Protein 6NY2 (pdb70)

Secondary structure (DSSP, 8-state):
--SHHHHHHHHTTTS-EEE-SS---EEE--PEE--SHHHHTTTTSSS--SS------SSHHHHHHHHHHHHHHHHHHHHHHHHHHHTT-HHHHHHHTS----S--S-B---TT------B--BB----SS---B---B-----------TT--PPPSS-SS--STTS-GGGTTTSSSS--S--IIIIISTT-B-TTHHHHHHHHHHHHHHHHHHHHHHHHHHHHHHHHHHHHTT--HHHHHHHH---------------SSHHHHHHHHHHHHHHHHHHHHTTTSS---TTTSPPPP--------TTTT-------HHHHHHHHHHHHHHTHHHHHHHHTTS-SHHHHHHHHHTT-S-SS-------PPP--SSSHHHHHHHHHHHH--TTHHHHHHHHHHHHHHHHHHHHHHHHTTTS---SHHHHHHHHHHHHHHHHGGGTTTS-STTHHHHHHHHHHHHHHHHHTTT------EEEEE---B--SSSSS-BT-EEE---B-SSS-B--EEEE--BSS---EE-------SS---------TTS-----EE----TTS-EEEEEE--HHHHHHHTS-SSS-TTTTSEEEEEEEEEE-EE--TTS-S-EE--B--EEEEE-EEE-------S--EE-B--SSS--B-----SSS---BSS-S-HHHHHHHHHHHHHHHHSSSS--TTSSSHHHHHHHHHHHHHHHHHHHHHHHTT--EEEE---SS----SSS--TTS--HHHHHHHHHHHHHTTS--TTTSEEEE--TTTTTS-TT-----------------SSS-----------SSS----SSHHHHHHSTTTSHHHHHS--THHHHHHHSSS-SSSS-EE-SSS--EE-SSHHHHHHHHHHHHHHT--SSTTTTTTSSSS-HHHHHHHHHHHHHHHT--

Foldseek 3Di:
DQDQVVLLCVQPPPFDWDWDDDFFFKDKDWFFFAAPVVLVVQVPDDDHDPDSFDHQPVLLVVVVVLVLVLLVVLLLLVLVVVVVVCQVDVVVVLQLQFAQDDPDDDAAFDQPPAQADLGTFAWHQPDPPPDGTQRQPDCSTRRWHDQPDPPHRHTHRGHLAGDQPRNVCVVPQLDPDHPPPDHSCPPRSPVWFASFLSVVQSSNVNSVQVRVLSNQQSVLLVVLVVLVVVLVVQPCVQVVCVVVVPDDDLPADADPRQPDVVSLVVRQVSLVSQQVVCCVPPCPPVPDDCVVRPGRDHSPRRDDSPDNPDDPPADDQVVLVVVLVVVLVVLLVVLLPVQVDDDPVVVVCVCVVVCAADDDQPPCPVPTDDDQLSNVLSVLLVVCVVVHGNCSSVVSVVVLVVVLVVLVVVQVVPVPPPDGPLFSLLVSLSNSVSSVVSSLVVCVPPPVPCSVVVVVVSVVSSCCSQPNVPDDDDAKGKGKQAAFEQDPPRKATRSAWWQWFFAAADQHTFTKIKHFRTNDGQKTWAADDDRHHGGQRWTFRCYPPATATTRMDGDDDSSGISITGTDDDPVVCCVPDDPPVQYHVGRQKDWGIKMKMFGFAADPVGGRRDTTIIMMTMMGGTMAGDDPAALQQALWQFDADLQQGGFTWGGGNLQHGDRQLHHQNVVVVVVVVVQVVCCPRSPDGRPPVPCVLVVSLVVSLQSSLSNLSVNLSPNSYAYEAEPQPPVHAPPDDVGDPSSPCSPVSVVVNQSVQSPNHHHCPHRHHYFHLPCFLPQFLQGADDCPDPVADQCAHQDDQGGDGDFWWAQDCPDHDTDRLRVVSCVLCPPPNVVSVVPDPSVVVCCQTVPFCNDVQWGADNNPRDIDRSSNSSSSSSSVRVSVQPDPDPLNVPPVVPPDPPRVSVRVVSNVSCVVVSD

Solvent-accessible surface area: 51138 Å² total; per-residue (Å²): 127,132,158,25,58,84,0,44,133,81,7,32,82,114,47,72,96,88,107,29,104,215,73,19,27,111,54,81,0,80,0,41,0,15,35,76,70,19,54,134,140,40,88,161,124,238,161,144,48,172,72,60,52,82,50,16,80,129,34,4,27,61,30,4,163,93,5,6,50,7,0,46,100,0,45,85,18,0,4,73,29,6,46,83,65,12,101,116,76,57,67,29,0,20,86,90,0,6,63,86,47,105,100,92,95,108,64,64,89,35,80,92,118,38,74,47,66,84,99,40,20,25,36,28,86,72,54,106,100,105,78,50,90,43,30,33,12,45,135,134,31,24,38,5,56,62,34,90,60,102,105,75,78,71,24,22,34,6,1,55,132,8,0,64,201,27,19,86,6,86,53,34,0,9,35,175,129,39,137,60,103,41,30,0,9,50,112,66,0,42,87,110,20,5,37,31,10,1,0,83,1,0,21,49,21,2,3,21,50,0,10,68,14,0,53,116,4,24,80,27,30,80,103,5,99,112,45,12,118,26,3,132,153,88,63,80,15,90,146,19,4,74,55,128,159,66,20,169,59,35,90,31,124,40,45,114,33,20,70,76,71,128,24,7,80,49,0,28,90,15,0,41,122,12,81,118,49,7,54,100,39,1,39,120,140,60,191,45,79,166,106,75,8,50,30,8,82,86,6,147,48,21,22,53,2,38,53,32,49,151,197,153,108,97,58,86,28,67,76,4,1,86,55,6,48,151,38,4,89,78,57,67,96,94,3,113,88,27,14,42,48,81,42,64,125,96,6,58,86,18,6,116,67,108,82,0,36,36,100,150,19,107,86,60,99,130,111,87,61,162,44,75,6,59,40,67,8,0,44,29,8,64,110,10,74,159,110,145,88,24,48,4,5,35,25,0,15,105,132,5,71,161,87,8,50,43,26,20,52,74,0,103,148,34,56,92,170,125,54,62,33,40,82,23,26,11,49,0,2,42,10,4,51,6,13,2,13,3,8,9,10,66,1,28,50,71,54,106,173,76,24,133,58,22,44,115,91,4,90,153,39,54,42,25,8,61,37,46,44,62,74,99,94,74,82,87,97,40,0,21,0,26,17,12,34,20,24,128,63,47,145,53,12,78,33,53,1,1,3,0,17,9,35,61,70,143,47,149,100,23,16,15,0,0,0,0,10,16,84,124,36,91,16,172,20,109,92,38,103,76,76,132,70,53,34,22,42,18,0,5,0,11,15,84,80,69,24,69,42,0,30,4,85,34,70,101,50,113,68,9,9,10,26,0,7,14,27,57,39,80,156,59,0,163,42,15,9,105,12,114,99,20,37,26,54,94,23,63,2,62,4,27,40,0,79,0,25,18,57,54,61,82,51,155,157,129,45,24,99,28,94,4,26,27,0,10,0,14,2,1,14,80,15,9,6,26,68,94,46,142,7,61,74,1,6,1,0,0,11,39,26,31,62,43,8,0,6,9,16,66,1,25,68,50,0,57,110,126,120,24,31,60,61,10,52,74,117,5,144,64,21,43,58,42,23,22,92,10,80,176,121,9,16,10,54,54,98,125,23,44,42,113,18,148,83,38,3,12,45,21,1,108,75,3,0,71,20,0,1,28,32,0,20,60,85,68,0,19,0,0,0,7,72,35,92,166,58,85,21,174,139,52,187,162,37,64,127,35,24,76,16,28,29,80,2,19,55,88,0,39,53,22,2,55,16,2,14,5,73,68,93,17,13,5,26,86,6,61,42,68,70,16,34,62,11,2,25,91,23,32,80,79,95,97,78,75,105,46,94,69,106,58,31,45,72,108,55,95,83,59,64,40,79,28,70,16,90,74,73,117,97,106,61,88,55,70,14,48,84,64,37,59,85,47,17,80,98,81,50,77,68,12,80,93,93,37,92,45,56,63,36,49,65,64,94,77,33,47,57,84,95,145,46,69,3,60,24,118,66,43,72,77,129,38,39,8,19,42,1,6,0,33,0,5,0,15,0,56,26,0,32,91,35,110,51,89,21,31,133,12,79,153,80,61,164,71,92,7,38,33,0,3,53,41,4,6,106,83,53,24,139,70,42,162,1

Sequence (915 aa):
EKRINKIRKKLSADNATKPVSRSGPMKTLLVRVMTDDLKKRLEKRRKKPEVMPQVISNNAANNLRMLLDDYTKMKEAILQVYWQEFKDDHVGLMCKFAQPASGKFGQRALDFYSIHVTKESTHPVKPLAQIAGNRYASGPVGKALSDACMGTIASFLSKYQDIIIEHQKVVKGNQKRLESLRELAGKENLEYPSVTLPPQPHTKEGVDAYNEVIARVRMWVNLNLWQKLKLSRDDAKPLLRLKGFPSFPVVERRENEVDWWNTINEVKKLIDAKRDMGRVFWSGVTAEKRNTILEGYNYLPNENDHKKRENPKKPAKRQFGDLLLYLEKKYWGKVFDEAWERIDKKIAGLTSHIEREEARNAEDAQSKAVLTDWLRAKASFVLERLKEMDEKEFYACEIQLQKWYGDLRGNPFAVEAENRVVDISGFSIGSDGHSIQYRNLLAWKYLENGKREFYLLMNYGKKGRIRFTDGTDIKKSGKWQGLLYGGGKAKVIDLTFDPDDEQLIILPLAFGTRQGREFIWNDLLSLETGLIKLANGRVIEKTIYNKKIGRDEPALFVALTFERREVVDPSNIKPVNLIGVARGENIPAVIALTDPEGCPLRIGEGYKEKQRAIQAAKEVEQRRAGGYSRKFASKSRNLADDMVRNSARDLFYHAVTHDAVLVFANLSRGFGRQGKRTFMTERQYTKMEDWLTAKLAYEGLTSKTYLSKTLAQYTSKTCSNCGRFSHRPVQEQFVCLDCGHEVHAAEQAALNIARSWLFLNSNSTEFKSYKSGKQPFVGAWQAFYKRRLKEVWK

B-factor: mean 95.05, std 43.45, range [49.17, 252.1]

Nearest PDB structures (foldseek):
  6ny3-assembly1_Y  TM=9.989E-01  e=0.000E+00  Deltaproteobacteria bacterium
  6ny1-assembly1_Y  TM=8.805E-01  e=0.000E+00  Deltaproteobacteria bacterium
  7wb1-assembly1_A  TM=9.207E-01  e=9.509E-86  Planctomycetota bacterium
  7waz-assembly1_A  TM=8.425E-01  e=9.205E-81  Planctomycetota bacterium
  7wb0-assembly1_A  TM=8.193E-01  e=8.741E-65  Planctomycetota bacterium

Radius of gyration: 34.68 Å; Cα contacts (8 Å, |Δi|>4): 1372; chains: 1; bounding box: 80×81×96 Å

Structure (mmCIF, N/CA/C/O backbone):
data_6NY2
#
_entry.id   6NY2
#
_cell.length_a   1
_cell.length_b   1
_cell.length_c   1
_cell.angle_alpha   90.00
_cell.angle_beta   90.00
_cell.angle_gamma   90.00
#
_symmetry.space_group_name_H-M   'P 1'
#
loop_
_entity.id
_entity.type
_entity.pdbx_description
1 polymer 'DNA target strand'
2 polymer 'DNA Non-target strand'
3 polymer CasX
4 polymer 'RNA (110-MER)'
#
loop_
_atom_site.group_PDB
_atom_site.id
_atom_site.type_symbol
_atom_site.label_atom_id
_atom_site.label_alt_id
_atom_site.label_comp_id
_atom_site.label_asym_id
_atom_site.label_entity_id
_atom_site.label_seq_id
_atom_site.pdbx_PDB_ins_code
_atom_site.Cartn_x
_atom_site.Cartn_y
_atom_site.Cartn_z
_atom_site.occupancy
_atom_site.B_iso_or_equiv
_atom_site.auth_seq_id
_atom_site.auth_comp_id
_atom_site.auth_asym_id
_atom_site.auth_atom_id
_atom_site.pdbx_PDB_model_num
ATOM 1424 N N . GLU C 3 2 ? 91.526 124.623 132.938 1.00 68.88 2 GLU Y N 1
ATOM 1425 C CA . GLU C 3 2 ? 91.453 123.309 133.562 1.00 68.88 2 GLU Y CA 1
ATOM 1426 C C . GLU C 3 2 ? 92.241 122.283 132.772 1.00 68.88 2 GLU Y C 1
ATOM 1427 O O . GLU C 3 2 ? 92.209 121.100 133.089 1.00 68.88 2 GLU Y O 1
ATOM 1433 N N . LYS C 3 3 ? 92.958 122.736 131.743 1.00 63.78 3 LYS Y N 1
ATOM 1434 C CA . LYS C 3 3 ? 93.528 121.827 130.757 1.00 63.78 3 LYS Y CA 1
ATOM 1435 C C . LYS C 3 3 ? 95.047 121.891 130.702 1.00 63.78 3 LYS Y C 1
ATOM 1436 O O . LYS C 3 3 ? 95.636 121.502 129.692 1.00 63.78 3 LYS Y O 1
ATOM 1442 N N . ARG C 3 4 ? 95.692 122.377 131.758 1.00 64.55 4 ARG Y N 1
ATOM 1443 C CA . ARG C 3 4 ? 97.146 122.372 131.849 1.00 64.55 4 ARG Y CA 1
ATOM 1444 C C . ARG C 3 4 ? 97.594 121.072 132.513 1.00 64.55 4 ARG Y C 1
ATOM 1445 O O . ARG C 3 4 ? 96.795 120.366 133.132 1.00 64.55 4 ARG Y O 1
ATOM 1453 N N . ILE C 3 5 ? 98.882 120.746 132.427 1.00 59.10 5 ILE Y N 1
ATOM 1454 C CA . ILE C 3 5 ? 99.339 119.450 132.919 1.00 59.10 5 ILE Y CA 1
ATOM 1455 C C . ILE C 3 5 ? 99.512 119.446 134.437 1.00 59.10 5 ILE Y C 1
ATOM 1456 O O . ILE C 3 5 ? 99.271 118.423 135.083 1.00 59.10 5 ILE Y O 1
ATOM 1461 N N . ASN C 3 6 ? 99.850 120.582 135.041 1.00 61.10 6 ASN Y N 1
ATOM 1462 C CA . ASN C 3 6 ? 100.111 120.600 136.477 1.00 61.10 6 ASN Y CA 1
ATOM 1463 C C . ASN C 3 6 ? 98.814 120.661 137.274 1.00 61.10 6 ASN Y C 1
ATOM 1464 O O . ASN C 3 6 ? 98.815 120.472 138.492 1.00 61.10 6 ASN Y O 1
ATOM 1469 N N . LYS C 3 7 ? 97.704 120.960 136.612 1.00 63.12 7 LYS Y N 1
ATOM 1470 C CA . LYS C 3 7 ? 96.417 120.870 137.284 1.00 63.12 7 LYS Y CA 1
ATOM 1471 C C . LYS C 3 7 ? 96.014 119.414 137.452 1.00 63.12 7 LYS Y C 1
ATOM 1472 O O . LYS C 3 7 ? 95.367 119.053 138.439 1.00 63.12 7 LYS Y O 1
ATOM 1478 N N . ILE C 3 8 ? 96.398 118.570 136.495 1.00 62.29 8 ILE Y N 1
ATOM 1479 C CA . ILE C 3 8 ? 96.031 117.160 136.559 1.00 62.29 8 ILE Y CA 1
ATOM 1480 C C . ILE C 3 8 ? 96.829 116.444 137.636 1.00 62.29 8 ILE Y C 1
ATOM 1481 O O . ILE C 3 8 ? 96.300 115.583 138.347 1.00 62.29 8 ILE Y O 1
ATOM 1486 N N . ARG C 3 9 ? 98.112 116.776 137.770 1.00 60.83 9 ARG Y N 1
ATOM 1487 C CA . ARG C 3 9 ? 98.912 116.172 138.823 1.00 60.83 9 ARG Y CA 1
ATOM 1488 C C . ARG C 3 9 ? 98.475 116.625 140.203 1.00 60.83 9 ARG Y C 1
ATOM 1489 O O . ARG C 3 9 ? 98.582 115.851 141.158 1.00 60.83 9 ARG Y O 1
ATOM 1497 N N . LYS C 3 10 ? 97.954 117.837 140.327 1.00 64.46 10 LYS Y N 1
ATOM 1498 C CA . LYS C 3 10 ? 97.362 118.272 141.578 1.00 64.46 10 LYS Y CA 1
ATOM 1499 C C . LYS C 3 10 ? 95.916 117.832 141.728 1.00 64.46 10 LYS Y C 1
ATOM 1500 O O . LYS C 3 10 ? 95.322 118.071 142.782 1.00 64.46 10 LYS Y O 1
ATOM 1506 N N . LYS C 3 11 ? 95.327 117.218 140.704 1.00 68.78 11 LYS Y N 1
ATOM 1507 C CA . LYS C 3 11 ? 94.078 116.499 140.922 1.00 68.78 11 LYS Y CA 1
ATOM 1508 C C . LYS C 3 11 ? 94.345 115.079 141.394 1.00 68.78 11 LYS Y C 1
ATOM 1509 O O . LYS C 3 11 ? 93.593 114.543 142.214 1.00 68.78 11 LYS Y O 1
ATOM 1515 N N . LEU C 3 12 ? 95.403 114.455 140.876 1.00 67.80 12 LEU Y N 1
ATOM 1516 C CA . LEU C 3 12 ? 95.772 113.120 141.336 1.00 67.80 12 LEU Y CA 1
ATOM 1517 C C . LEU C 3 12 ? 96.312 113.156 142.755 1.00 67.80 12 LEU Y C 1
ATOM 1518 O O . LEU C 3 12 ? 95.851 112.414 143.624 1.00 67.80 12 LEU Y O 1
ATOM 1523 N N . SER C 3 13 ? 97.284 114.016 143.017 1.00 71.37 13 SER Y N 1
ATOM 1524 C CA . SER C 3 13 ? 97.964 113.994 144.303 1.00 71.37 13 SER Y CA 1
ATOM 1525 C C . SER C 3 13 ? 97.183 114.678 145.415 1.00 71.37 13 SER Y C 1
ATOM 1526 O O . SER C 3 13 ? 97.744 114.888 146.494 1.00 71.37 13 SER Y O 1
ATOM 1529 N N . ALA C 3 14 ? 95.914 115.025 145.200 1.00 73.62 14 ALA Y N 1
ATOM 1530 C CA . ALA C 3 14 ? 95.124 115.686 146.229 1.00 73.62 14 ALA Y CA 1
ATOM 1531 C C . ALA C 3 14 ? 93.723 115.098 146.338 1.00 73.62 14 ALA Y C 1
ATOM 1532 O O . ALA C 3 14 ? 92.793 115.790 146.753 1.00 73.62 14 ALA Y O 1
ATOM 1534 N N . ASP C 3 15 ? 93.545 113.829 145.969 1.00 78.22 15 ASP Y N 1
ATOM 1535 C CA . ASP C 3 15 ? 92.303 113.133 146.284 1.00 78.22 15 ASP Y CA 1
ATOM 1536 C C . ASP C 3 15 ? 92.480 111.739 146.879 1.00 78.22 15 ASP Y C 1
ATOM 1537 O O . ASP C 3 15 ? 91.483 111.141 147.295 1.00 78.22 15 ASP Y O 1
ATOM 1542 N N . ASN C 3 16 ? 93.697 111.203 146.926 1.00 76.95 16 ASN Y N 1
ATOM 1543 C CA . ASN C 3 16 ? 93.967 109.938 147.591 1.00 76.95 16 ASN Y CA 1
ATOM 1544 C C . ASN C 3 16 ? 95.321 110.036 148.283 1.00 76.95 16 ASN Y C 1
ATOM 1545 O O . ASN C 3 16 ? 96.017 111.049 148.186 1.00 76.95 16 ASN Y O 1
ATOM 1550 N N . ALA C 3 17 ? 95.697 108.973 148.985 1.00 77.02 17 ALA Y N 1
ATOM 1551 C CA . ALA C 3 17 ? 96.856 109.011 149.862 1.00 77.02 17 ALA Y CA 1
ATOM 1552 C C . ALA C 3 17 ? 98.151 108.851 149.071 1.00 77.02 17 ALA Y C 1
ATOM 1553 O O . ALA C 3 17 ? 98.157 108.643 147.855 1.00 77.02 17 ALA Y O 1
ATOM 1555 N N . THR C 3 18 ? 99.269 108.942 149.787 1.00 74.65 18 THR Y N 1
ATOM 1556 C CA . THR C 3 18 ? 100.598 108.813 149.214 1.00 74.65 18 THR Y CA 1
ATOM 1557 C C . THR C 3 18 ? 101.386 107.759 149.977 1.00 74.65 18 THR Y C 1
ATOM 1558 O O . THR C 3 18 ? 101.044 107.383 151.100 1.00 74.65 18 THR Y O 1
ATOM 1562 N N . LYS C 3 19 ? 102.456 107.278 149.351 1.00 72.55 19 LYS Y N 1
ATOM 1563 C CA . LYS C 3 19 ? 103.287 106.249 149.954 1.00 72.55 19 LYS Y CA 1
ATOM 1564 C C . LYS C 3 19 ? 104.707 106.418 149.445 1.00 72.55 19 LYS Y C 1
ATOM 1565 O O . LYS C 3 19 ? 104.903 106.894 148.322 1.00 72.55 19 LYS Y O 1
ATOM 1571 N N . PRO C 3 20 ? 105.712 106.081 150.248 1.00 73.52 20 PRO Y N 1
ATOM 1572 C CA . PRO C 3 20 ? 107.094 106.146 149.766 1.00 73.52 20 PRO Y CA 1
ATOM 1573 C C . PRO C 3 20 ? 107.384 105.052 148.754 1.00 73.52 20 PRO Y C 1
ATOM 1574 O O . PRO C 3 20 ? 106.662 104.063 148.634 1.00 73.52 20 PRO Y O 1
ATOM 1578 N N . VAL C 3 21 ? 108.475 105.241 148.020 1.00 78.45 21 VAL Y N 1
ATOM 1579 C CA . VAL C 3 21 ? 108.905 104.266 147.027 1.00 78.45 21 VAL Y CA 1
ATOM 1580 C C . VAL C 3 21 ? 109.573 103.093 147.730 1.00 78.45 21 VAL Y C 1
ATOM 1581 O O . VAL C 3 21 ? 109.884 103.167 148.923 1.00 78.45 21 VAL Y O 1
ATOM 1585 N N . SER C 3 22 ? 109.799 102.002 146.999 1.00 95.60 22 SER Y N 1
ATOM 1586 C CA . SER C 3 22 ? 110.364 100.800 147.605 1.00 95.60 22 SER Y CA 1
ATOM 1587 C C . SER C 3 22 ? 111.887 100.773 147.529 1.00 95.60 22 SER Y C 1
ATOM 1588 O O . SER C 3 22 ? 112.567 100.789 148.560 1.00 95.60 22 SER Y O 1
ATOM 1591 N N . ARG C 3 23 ? 112.437 100.731 146.319 1.00 104.15 23 ARG Y N 1
ATOM 1592 C CA . ARG C 3 23 ? 113.882 100.677 146.148 1.00 104.15 23 ARG Y CA 1
ATOM 1593 C C . ARG C 3 23 ? 114.419 101.854 145.358 1.00 104.15 23 ARG Y C 1
ATOM 1594 O O . ARG C 3 23 ? 115.320 102.555 145.831 1.00 104.15 23 ARG Y O 1
ATOM 1602 N N . SER C 3 24 ? 113.890 102.092 144.169 1.00 82.57 24 SER Y N 1
ATOM 1603 C CA . SER C 3 24 ? 114.270 103.226 143.347 1.00 82.57 24 SER Y CA 1
ATOM 1604 C C . SER C 3 24 ? 113.037 104.091 143.133 1.00 82.57 24 SER Y C 1
ATOM 1605 O O . SER C 3 24 ? 111.984 103.856 143.722 1.00 82.57 24 SER Y O 1
ATOM 1608 N N . GLY C 3 25 ? 113.170 105.100 142.286 1.00 70.16 25 GLY Y N 1
ATOM 1609 C CA . GLY C 3 25 ? 112.072 105.992 142.023 1.00 70.16 25 GLY Y CA 1
ATOM 1610 C C . GLY C 3 25 ? 112.058 106.495 140.599 1.00 70.16 25 GLY Y C 1
ATOM 1611 O O . GLY C 3 25 ? 112.915 106.152 139.782 1.00 70.16 25 GLY Y O 1
ATOM 1612 N N . PRO C 3 26 ? 111.065 107.312 140.270 1.00 61.11 26 PRO Y N 1
ATOM 1613 C CA . PRO C 3 26 ? 111.029 107.932 138.946 1.00 61.11 26 PRO Y CA 1
ATOM 1614 C C . PRO C 3 26 ? 112.012 109.086 138.845 1.00 61.11 26 PRO Y C 1
ATOM 1615 O O . PRO C 3 26 ? 112.155 109.890 139.767 1.00 61.11 26 PRO Y O 1
ATOM 1619 N N . MET C 3 27 ? 112.683 109.167 137.701 1.00 57.76 27 MET Y N 1
ATOM 1620 C CA . MET C 3 27 ? 113.728 110.153 137.467 1.00 57.76 27 MET Y CA 1
ATOM 1621 C C . MET C 3 27 ? 113.235 111.243 136.527 1.00 57.76 27 MET Y C 1
ATOM 1622 O O . MET C 3 27 ? 112.606 110.954 135.507 1.00 57.76 27 MET Y O 1
ATOM 1627 N N . LYS C 3 28 ? 113.521 112.487 136.876 1.00 55.92 28 LYS Y N 1
ATOM 1628 C CA . LYS C 3 28 ? 113.391 113.634 135.987 1.00 55.92 28 LYS Y CA 1
ATOM 1629 C C . LYS C 3 28 ? 114.750 114.309 135.878 1.00 55.92 28 LYS Y C 1
ATOM 1630 O O . LYS C 3 28 ? 115.665 114.000 136.630 1.00 55.92 28 LYS Y O 1
ATOM 1636 N N . THR C 3 29 ? 114.913 115.218 134.917 1.00 52.12 29 THR Y N 1
ATOM 1637 C CA . THR C 3 29 ? 116.157 115.978 134.841 1.00 52.12 29 THR Y CA 1
ATOM 1638 C C . THR C 3 29 ? 115.842 117.443 134.606 1.00 52.12 29 THR Y C 1
ATOM 1639 O O . THR C 3 29 ? 114.917 117.778 133.866 1.00 52.12 29 THR Y O 1
ATOM 1643 N N . LEU C 3 30 ? 116.639 118.315 135.214 1.00 51.57 30 LEU Y N 1
ATOM 1644 C CA . LEU C 3 30 ? 116.717 119.684 134.744 1.00 51.57 30 LEU Y CA 1
ATOM 1645 C C . LEU C 3 30 ? 117.548 119.741 133.473 1.00 51.57 30 LEU Y C 1
ATOM 1646 O O . LEU C 3 30 ? 118.239 118.792 133.108 1.00 51.57 30 LEU Y O 1
ATOM 1651 N N . LEU C 3 31 ? 117.441 120.858 132.775 1.00 50.51 31 LEU Y N 1
ATOM 1652 C CA . LEU C 3 31 ? 118.442 121.269 131.795 1.00 50.51 31 LEU Y CA 1
ATOM 1653 C C . LEU C 3 31 ? 118.544 122.781 131.925 1.00 50.51 31 LEU Y C 1
ATOM 1654 O O . LEU C 3 31 ? 117.905 123.528 131.182 1.00 50.51 31 LEU Y O 1
ATOM 1659 N N . VAL C 3 32 ? 119.340 123.218 132.866 1.00 52.16 32 VAL Y N 1
ATOM 1660 C CA . VAL C 3 32 ? 119.542 124.631 133.060 1.00 52.16 32 VAL Y CA 1
ATOM 1661 C C . VAL C 3 32 ? 120.776 125.048 132.282 1.00 52.16 32 VAL Y C 1
ATOM 1662 O O . VAL C 3 32 ? 121.684 124.252 132.024 1.00 52.16 32 VAL Y O 1
ATOM 1666 N N . ARG C 3 33 ? 120.787 126.305 131.873 1.00 56.93 33 ARG Y N 1
ATOM 1667 C CA . ARG C 3 33 ? 121.909 126.875 131.157 1.00 56.93 33 ARG Y CA 1
ATOM 1668 C C . ARG C 3 33 ? 122.699 127.758 132.106 1.00 56.93 33 ARG Y C 1
ATOM 1669 O O . ARG C 3 33 ? 122.152 128.320 133.057 1.00 56.93 33 ARG Y O 1
ATOM 1677 N N . VAL C 3 34 ? 123.987 127.860 131.855 1.00 55.48 34 VAL Y N 1
ATOM 1678 C CA . VAL C 3 34 ? 124.875 128.632 132.706 1.00 55.48 34 VAL Y CA 1
ATOM 1679 C C . VAL C 3 34 ? 124.909 130.066 132.200 1.00 55.48 34 VAL Y C 1
ATOM 1680 O O . VAL C 3 34 ? 125.053 130.304 130.997 1.00 55.48 34 VAL Y O 1
ATOM 1684 N N . MET C 3 35 ? 124.770 131.025 133.114 1.00 62.48 35 MET Y N 1
ATOM 1685 C CA . MET C 3 35 ? 124.675 132.432 132.746 1.00 62.48 35 MET Y CA 1
ATOM 1686 C C . MET C 3 35 ? 126.020 132.964 132.300 1.00 62.48 35 MET Y C 1
ATOM 1687 O O . MET C 3 35 ? 126.756 133.507 133.127 1.00 62.48 35 MET Y O 1
ATOM 1692 N N . THR C 3 36 ? 126.373 132.829 131.024 1.00 66.34 36 THR Y N 1
ATOM 1693 C CA . THR C 3 36 ? 127.740 133.207 130.710 1.00 66.34 36 THR Y CA 1
ATOM 1694 C C . THR C 3 36 ? 127.908 134.704 130.490 1.00 66.34 36 THR Y C 1
ATOM 1695 O O . THR C 3 36 ? 128.282 135.425 131.417 1.00 66.34 36 THR Y O 1
ATOM 1699 N N . ASP C 3 37 ? 127.585 135.199 129.301 1.00 73.64 37 ASP Y N 1
ATOM 1700 C CA . ASP C 3 37 ? 127.628 136.639 129.082 1.00 73.64 37 ASP Y CA 1
ATOM 1701 C C . ASP C 3 37 ? 126.459 137.089 128.230 1.00 73.64 37 ASP Y C 1
ATOM 1702 O O . ASP C 3 37 ? 125.848 138.132 128.481 1.00 73.64 37 ASP Y O 1
ATOM 1707 N N . ASP C 3 38 ? 126.146 136.285 127.215 1.00 72.83 38 ASP Y N 1
ATOM 1708 C CA . ASP C 3 38 ? 125.065 136.606 126.302 1.00 72.83 38 ASP Y CA 1
ATOM 1709 C C . ASP C 3 38 ? 123.706 136.453 126.954 1.00 72.83 38 ASP Y C 1
ATOM 1710 O O . ASP C 3 38 ? 122.744 137.083 126.507 1.00 72.83 38 ASP Y O 1
ATOM 1715 N N . LEU C 3 39 ? 123.611 135.658 128.015 1.00 67.57 39 LEU Y N 1
ATOM 1716 C CA . LEU C 3 39 ? 122.393 135.632 128.803 1.00 67.57 39 LEU Y CA 1
ATOM 1717 C C . LEU C 3 39 ? 122.204 136.911 129.600 1.00 67.57 39 LEU Y C 1
ATOM 1718 O O . LEU C 3 39 ? 121.077 137.213 130.001 1.00 67.57 39 LEU Y O 1
ATOM 1723 N N . LYS C 3 40 ? 123.275 137.658 129.851 1.00 70.45 40 LYS Y N 1
ATOM 1724 C CA . LYS C 3 40 ? 123.135 138.965 130.469 1.00 70.45 40 LYS Y CA 1
ATOM 1725 C C . LYS C 3 40 ? 122.988 140.074 129.441 1.00 70.45 40 LYS Y C 1
ATOM 1726 O O . LYS C 3 40 ? 122.383 141.108 129.742 1.00 70.45 40 LYS Y O 1
ATOM 1732 N N . LYS C 3 41 ? 123.533 139.885 128.236 1.00 74.31 41 LYS Y N 1
ATOM 1733 C CA . LYS C 3 41 ? 123.222 140.792 127.138 1.00 74.31 41 LYS Y CA 1
ATOM 1734 C C . LYS C 3 41 ? 121.758 140.695 126.750 1.00 74.31 41 LYS Y C 1
ATOM 1735 O O . LYS C 3 41 ? 121.154 141.694 126.350 1.00 74.31 41 LYS Y O 1
ATOM 1741 N N . ARG C 3 42 ? 121.173 139.505 126.873 1.00 69.99 42 ARG Y N 1
ATOM 1742 C CA . ARG C 3 42 ? 119.742 139.335 126.681 1.00 69.99 42 ARG Y CA 1
ATOM 1743 C C . ARG C 3 42 ? 118.928 140.033 127.763 1.00 69.99 42 ARG Y C 1
ATOM 1744 O O . ARG C 3 42 ? 117.759 140.351 127.534 1.00 69.99 42 ARG Y O 1
ATOM 1752 N N . LEU C 3 43 ? 119.517 140.286 128.927 1.00 75.32 43 LEU Y N 1
ATOM 1753 C CA . LEU C 3 43 ? 118.798 140.948 130.004 1.00 75.32 43 LEU Y CA 1
ATOM 1754 C C . LEU C 3 43 ? 118.896 142.461 129.937 1.00 75.32 43 LEU Y C 1
ATOM 1755 O O . LEU C 3 43 ? 117.937 143.149 130.300 1.00 75.32 43 LEU Y O 1
ATOM 1760 N N . GLU C 3 44 ? 120.022 143.003 129.488 1.00 78.24 44 GLU Y N 1
ATOM 1761 C CA . GLU C 3 44 ? 120.153 144.451 129.340 1.00 78.24 44 GLU Y CA 1
ATOM 1762 C C . GLU C 3 44 ? 119.767 144.895 127.936 1.00 78.24 44 GLU Y C 1
ATOM 1763 O O . GLU C 3 44 ? 120.465 145.662 127.277 1.00 78.24 44 GLU Y O 1
ATOM 1769 N N . LYS C 3 45 ? 118.627 144.393 127.478 1.00 75.19 45 LYS Y N 1
ATOM 1770 C CA . LYS C 3 45 ? 118.102 144.709 126.160 1.00 75.19 45 LYS Y CA 1
ATOM 1771 C C . LYS C 3 45 ? 116.590 144.844 126.193 1.00 75.19 45 LYS Y C 1
ATOM 1772 O O . LYS C 3 45 ? 115.974 145.003 125.135 1.00 75.19 45 LYS Y O 1
ATOM 1778 N N . ARG C 3 46 ? 115.982 144.774 127.363 1.00 82.16 46 ARG Y N 1
ATOM 1779 C CA . ARG C 3 46 ? 114.552 144.603 127.489 1.00 82.16 46 ARG Y CA 1
ATOM 1780 C C . ARG C 3 46 ? 113.864 145.946 127.703 1.00 82.16 46 ARG Y C 1
ATOM 1781 O O . ARG C 3 46 ? 114.493 147.005 127.693 1.00 82.16 46 ARG Y O 1
ATOM 1789 N N . ARG C 3 47 ? 112.549 145.906 127.894 1.00 92.36 47 ARG Y N 1
ATOM 1790 C CA . ARG C 3 47 ? 111.787 147.115 128.174 1.00 92.36 47 ARG Y CA 1
ATOM 1791 C C . ARG C 3 47 ? 111.800 147.409 129.668 1.00 92.36 47 ARG Y C 1
ATOM 1792 O O . ARG C 3 47 ? 112.289 148.457 130.097 1.00 92.36 47 ARG Y O 1
ATOM 1800 N N . LYS C 3 48 ? 111.282 146.488 130.468 1.00 92.85 48 LYS Y N 1
ATOM 1801 C CA . LYS C 3 48 ? 111.516 146.538 131.899 1.00 92.85 48 LYS Y CA 1
ATOM 1802 C C . LYS C 3 48 ? 112.831 145.837 132.196 1.00 92.85 48 LYS Y C 1
ATOM 1803 O O . LYS C 3 48 ? 113.231 144.911 131.487 1.00 92.85 48 LYS Y O 1
ATOM 1809 N N . LYS C 3 49 ? 113.523 146.306 133.224 1.00 98.24 49 LYS Y N 1
ATOM 1810 C CA . LYS C 3 49 ? 114.855 145.800 133.485 1.00 98.24 49 LYS Y CA 1
ATOM 1811 C C . LYS C 3 49 ? 114.938 145.235 134.898 1.00 98.24 49 LYS Y C 1
ATOM 1812 O O . LYS C 3 49 ? 114.193 145.669 135.782 1.00 98.24 49 LYS Y O 1
ATOM 1818 N N . PRO C 3 50 ? 115.799 144.244 135.132 1.00 92.99 50 PRO Y N 1
ATOM 1819 C CA . PRO C 3 50 ? 115.875 143.634 136.463 1.00 92.99 50 PRO Y CA 1
ATOM 1820 C C . PRO C 3 50 ? 116.472 144.570 137.497 1.00 92.99 50 PRO Y C 1
ATOM 1821 O O . PRO C 3 50 ? 117.242 145.480 137.181 1.00 92.99 50 PRO Y O 1
ATOM 1825 N N . GLU C 3 51 ? 116.098 144.332 138.753 1.00 96.55 51 GLU Y N 1
ATOM 1826 C CA . GLU C 3 51 ? 116.689 145.084 139.851 1.00 96.55 51 GLU Y CA 1
ATOM 1827 C C . GLU C 3 51 ? 118.142 144.687 140.063 1.00 96.55 51 GLU Y C 1
ATOM 1828 O O . GLU C 3 51 ? 119.033 145.543 140.094 1.00 96.55 51 GLU Y O 1
ATOM 1834 N N . VAL C 3 52 ? 118.401 143.393 140.202 1.00 88.98 52 VAL Y N 1
ATOM 1835 C CA . VAL C 3 52 ? 119.744 142.879 140.429 1.00 88.98 52 VAL Y CA 1
ATOM 1836 C C . VAL C 3 52 ? 120.159 142.117 139.181 1.00 88.98 52 VAL Y C 1
ATOM 1837 O O . VAL C 3 52 ? 119.612 141.048 138.884 1.00 88.98 52 VAL Y O 1
ATOM 1841 N N . MET C 3 53 ? 121.115 142.664 138.449 1.00 84.17 53 MET Y N 1
ATOM 1842 C CA . MET C 3 53 ? 121.660 141.977 137.288 1.00 84.17 53 MET Y CA 1
ATOM 1843 C C . MET C 3 53 ? 122.509 140.818 137.783 1.00 84.17 53 MET Y C 1
ATOM 1844 O O . MET C 3 53 ? 123.580 141.057 138.353 1.00 84.17 53 MET Y O 1
ATOM 1849 N N . PRO C 3 54 ? 122.079 139.560 137.582 1.00 75.92 54 PRO Y N 1
ATOM 1850 C CA . PRO C 3 54 ? 122.446 138.473 138.507 1.00 75.92 54 PRO Y CA 1
ATOM 1851 C C . PRO C 3 54 ? 123.916 138.109 138.633 1.00 75.92 54 PRO Y C 1
ATOM 1852 O O . PRO C 3 54 ? 124.530 138.507 139.626 1.00 75.92 54 PRO Y O 1
ATOM 1856 N N . GLN C 3 55 ? 124.518 137.505 137.612 1.00 70.03 55 GLN Y N 1
ATOM 1857 C CA . GLN C 3 55 ? 125.870 136.957 137.706 1.00 70.03 55 GLN Y CA 1
ATOM 1858 C C . GLN C 3 55 ? 126.351 136.606 136.308 1.00 70.03 55 GLN Y C 1
ATOM 1859 O O . GLN C 3 55 ? 125.595 136.658 135.335 1.00 70.03 55 GLN Y O 1
ATOM 1865 N N . VAL C 3 56 ? 127.613 136.185 136.239 1.00 67.84 56 VAL Y N 1
ATOM 1866 C CA . VAL C 3 56 ? 128.357 135.935 135.009 1.00 67.84 56 VAL Y CA 1
ATOM 1867 C C . VAL C 3 56 ? 129.407 134.889 135.357 1.00 67.84 56 VAL Y C 1
ATOM 1868 O O . VAL C 3 56 ? 129.907 134.856 136.483 1.00 67.84 56 VAL Y O 1
ATOM 1872 N N . ILE C 3 57 ? 129.678 133.976 134.418 1.00 66.37 57 ILE Y N 1
ATOM 1873 C CA . ILE C 3 57 ? 130.835 133.093 134.538 1.00 66.37 57 ILE Y CA 1
ATOM 1874 C C . ILE C 3 57 ? 132.105 133.928 134.613 1.00 66.37 57 ILE Y C 1
ATOM 1875 O O . ILE C 3 57 ? 132.412 134.713 133.709 1.00 66.37 57 ILE Y O 1
ATOM 1880 N N . SER C 3 58 ? 132.878 133.721 135.675 1.00 70.33 58 SER Y N 1
ATOM 1881 C CA . SER C 3 58 ? 133.852 134.702 136.129 1.00 70.33 58 SER Y CA 1
ATOM 1882 C C . SER C 3 58 ? 135.210 134.578 135.453 1.00 70.33 58 SER Y C 1
ATOM 1883 O O . SER C 3 58 ? 136.229 134.909 136.067 1.00 70.33 58 SER Y O 1
ATOM 1886 N N . ASN C 3 59 ? 135.242 134.012 134.239 1.00 72.92 59 ASN Y N 1
ATOM 1887 C CA . ASN C 3 59 ? 136.368 134.023 133.298 1.00 72.92 59 ASN Y CA 1
ATOM 1888 C C . ASN C 3 59 ? 137.565 133.193 133.759 1.00 72.92 59 ASN Y C 1
ATOM 1889 O O . ASN C 3 59 ? 138.535 133.023 133.015 1.00 72.92 59 ASN Y O 1
ATOM 1894 N N . ASN C 3 60 ? 137.498 132.651 134.968 1.00 71.84 60 ASN Y N 1
ATOM 1895 C CA . ASN C 3 60 ? 138.431 131.654 135.455 1.00 71.84 60 ASN Y CA 1
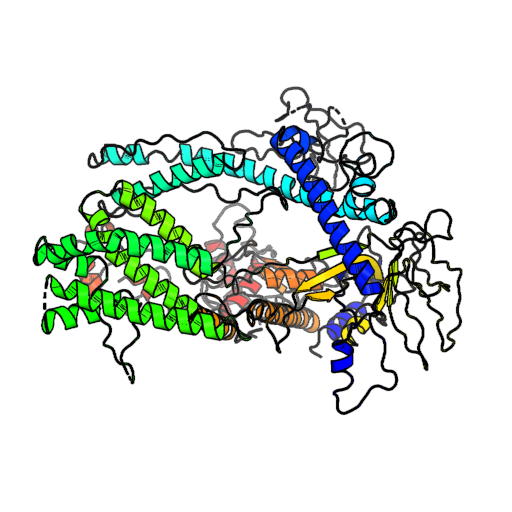ATOM 1896 C C . ASN C 3 60 ? 137.776 130.297 135.607 1.00 71.84 60 ASN Y C 1
ATOM 1897 O O . ASN C 3 60 ? 138.417 129.275 135.346 1.00 71.84 60 ASN Y O 1
ATOM 1902 N N . ALA C 3 61 ? 136.500 130.286 135.995 1.00 68.93 61 ALA Y N 1
ATOM 1903 C CA . ALA C 3 61 ? 135.716 129.061 135.991 1.00 68.93 61 ALA Y CA 1
ATOM 1904 C C . ALA C 3 61 ? 135.587 128.495 134.585 1.00 68.93 61 ALA Y C 1
ATOM 1905 O O . ALA C 3 61 ? 135.573 127.274 134.402 1.00 68.93 61 ALA Y O 1
ATOM 1907 N N . ALA C 3 62 ? 135.517 129.364 133.575 1.00 70.16 62 ALA Y N 1
ATOM 1908 C CA . ALA C 3 62 ? 135.469 128.884 132.200 1.00 70.16 62 ALA Y CA 1
ATOM 1909 C C . ALA C 3 62 ? 136.786 128.256 131.775 1.00 70.16 62 ALA Y C 1
ATOM 1910 O O . ALA C 3 62 ? 136.787 127.271 131.027 1.00 70.16 62 ALA Y O 1
ATOM 1912 N N . ASN C 3 63 ? 137.909 128.776 132.271 1.00 71.32 63 ASN Y N 1
ATOM 1913 C CA . ASN C 3 63 ? 139.204 128.223 131.891 1.00 71.32 63 ASN Y CA 1
ATOM 1914 C C . ASN C 3 63 ? 139.433 126.857 132.524 1.00 71.32 63 ASN Y C 1
ATOM 1915 O O . ASN C 3 63 ? 139.904 125.924 131.858 1.00 71.32 63 ASN Y O 1
ATOM 1920 N N . ASN C 3 64 ? 139.082 126.707 133.802 1.00 68.41 64 ASN Y N 1
ATOM 1921 C CA . ASN C 3 64 ? 139.200 125.394 134.412 1.00 68.41 64 ASN Y CA 1
ATOM 1922 C C . ASN C 3 64 ? 138.138 124.433 133.904 1.00 68.41 64 ASN Y C 1
ATOM 1923 O O . ASN C 3 64 ? 138.374 123.226 133.917 1.00 68.41 64 ASN Y O 1
ATOM 1928 N N . LEU C 3 65 ? 136.992 124.929 133.427 1.00 61.50 65 LEU Y N 1
ATOM 1929 C CA . LEU C 3 65 ? 136.052 124.042 132.749 1.00 61.50 65 LEU Y CA 1
ATOM 1930 C C . LEU C 3 65 ? 136.611 123.542 131.430 1.00 61.50 65 LEU Y C 1
ATOM 1931 O O . LEU C 3 65 ? 136.389 122.384 131.069 1.00 61.50 65 LEU Y O 1
ATOM 1936 N N . ARG C 3 66 ? 137.320 124.401 130.694 1.00 67.12 66 ARG Y N 1
ATOM 1937 C CA . ARG C 3 66 ? 137.998 123.959 129.479 1.00 67.12 66 ARG Y CA 1
ATOM 1938 C C . ARG C 3 66 ? 139.026 122.886 129.793 1.00 67.12 66 ARG Y C 1
ATOM 1939 O O . ARG C 3 66 ? 139.082 121.849 129.119 1.00 67.12 66 ARG Y O 1
ATOM 1947 N N . MET C 3 67 ? 139.821 123.114 130.846 1.00 67.06 67 MET Y N 1
ATOM 1948 C CA . MET C 3 67 ? 140.813 122.131 131.279 1.00 67.06 67 MET Y CA 1
ATOM 1949 C C . MET C 3 67 ? 140.159 120.818 131.691 1.00 67.06 67 MET Y C 1
ATOM 1950 O O . ME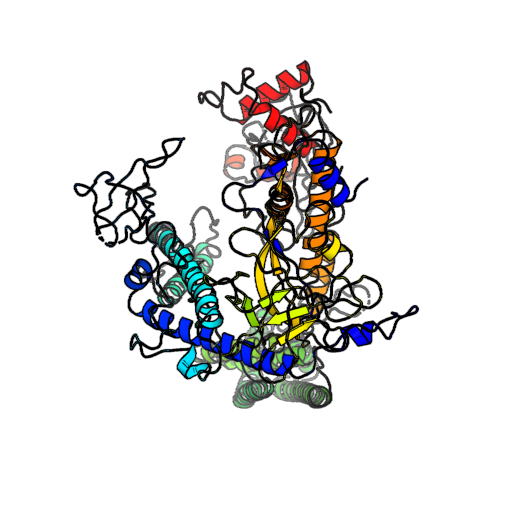T C 3 67 ? 140.612 119.739 131.291 1.00 67.06 67 MET Y O 1
ATOM 1955 N N . LEU C 3 68 ? 139.054 120.902 132.432 1.00 61.71 68 LEU Y N 1
ATOM 1956 C CA . LEU C 3 68 ? 138.391 119.719 132.964 1.00 61.71 68 LEU Y CA 1
ATOM 1957 C C . LEU C 3 68 ? 137.748 118.896 131.860 1.00 61.71 68 LEU Y C 1
ATOM 1958 O O . LEU C 3 68 ? 137.928 117.676 131.809 1.00 61.71 68 LEU Y O 1
ATOM 1963 N N . LEU C 3 69 ? 137.018 119.547 130.950 1.00 59.90 69 LEU Y N 1
ATOM 1964 C CA . LEU C 3 69 ? 136.354 118.817 129.877 1.00 59.90 69 LEU Y CA 1
ATOM 1965 C C . LEU C 3 69 ? 137.357 118.243 128.888 1.00 59.90 69 LEU Y C 1
ATOM 1966 O O . LEU C 3 69 ? 137.175 117.119 128.401 1.00 59.90 69 LEU Y O 1
ATOM 1971 N N . ASP C 3 70 ? 138.449 118.966 128.619 1.00 65.14 70 ASP Y N 1
ATOM 1972 C CA . ASP C 3 70 ? 139.436 118.457 127.677 1.00 65.14 70 ASP Y CA 1
ATOM 1973 C C . ASP C 3 70 ? 140.195 117.272 128.267 1.00 65.14 70 ASP Y C 1
ATOM 1974 O O . ASP C 3 70 ? 140.392 116.252 127.585 1.00 65.14 70 ASP Y O 1
ATOM 1979 N N . ASP C 3 71 ? 140.594 117.372 129.543 1.00 66.32 71 ASP Y N 1
ATOM 1980 C CA . ASP C 3 71 ? 141.236 116.247 130.213 1.00 66.32 71 ASP Y CA 1
ATOM 1981 C C . ASP C 3 71 ? 140.297 115.059 130.330 1.00 66.32 71 ASP Y C 1
ATOM 1982 O O . ASP C 3 71 ? 140.732 113.914 130.179 1.00 66.32 71 ASP Y O 1
ATOM 1987 N N . TYR C 3 72 ? 139.006 115.313 130.537 1.00 62.24 72 TYR Y N 1
ATOM 1988 C CA . TYR C 3 72 ? 138.038 114.237 130.691 1.00 62.24 72 TYR Y CA 1
ATOM 1989 C C . TYR C 3 72 ? 137.857 113.456 129.397 1.00 62.24 72 TYR Y C 1
ATOM 1990 O O . TYR C 3 72 ? 137.853 112.219 129.406 1.00 62.24 72 TYR Y O 1
ATOM 1999 N N . THR C 3 73 ? 137.721 114.157 128.271 1.00 60.59 73 THR Y N 1
ATOM 2000 C CA . THR C 3 73 ? 137.579 113.434 127.013 1.00 60.59 73 THR Y CA 1
ATOM 2001 C C . THR C 3 73 ? 138.874 112.742 126.604 1.00 60.59 73 THR Y C 1
ATOM 2002 O O . THR C 3 73 ? 138.822 111.667 125.989 1.00 60.59 73 THR Y O 1
ATOM 2006 N N . LYS C 3 74 ? 140.034 113.297 126.978 1.00 62.04 74 LYS Y N 1
ATOM 2007 C CA . LYS C 3 74 ? 141.285 112.589 126.708 1.00 62.04 74 LYS Y CA 1
ATOM 2008 C C . LYS C 3 74 ? 141.388 111.302 127.519 1.00 62.04 74 LYS Y C 1
ATOM 2009 O O . LYS C 3 74 ? 141.828 110.266 126.999 1.00 62.04 74 LYS Y O 1
ATOM 2015 N N . MET C 3 75 ? 140.966 111.345 128.785 1.00 63.49 75 MET Y N 1
ATOM 2016 C CA . MET C 3 75 ? 141.011 110.152 129.626 1.00 63.49 75 MET Y CA 1
ATOM 2017 C C . MET C 3 75 ? 140.032 109.094 129.139 1.00 63.49 75 MET Y C 1
ATOM 2018 O O . MET C 3 75 ? 140.347 107.893 129.154 1.00 63.49 75 MET Y O 1
ATOM 2023 N N . LYS C 3 76 ? 138.851 109.529 128.684 1.00 58.91 76 LYS Y N 1
ATOM 2024 C CA . LYS C 3 76 ? 137.872 108.607 128.117 1.00 58.91 76 LYS Y CA 1
ATOM 2025 C C . LYS C 3 76 ? 138.415 107.917 126.878 1.00 58.91 76 LYS Y C 1
ATOM 2026 O O . LYS C 3 76 ? 138.273 106.699 126.728 1.00 58.91 76 LYS Y O 1
ATOM 2032 N N . GLU C 3 77 ? 139.057 108.677 125.985 1.00 62.42 77 GLU Y N 1
ATOM 2033 C CA . GLU C 3 77 ? 139.610 108.066 124.782 1.00 62.42 77 GLU Y CA 1
ATOM 2034 C C . GLU C 3 77 ? 140.754 107.112 125.103 1.00 62.42 77 GLU Y C 1
ATOM 2035 O O . GLU C 3 77 ? 140.891 106.081 124.438 1.00 62.42 77 GLU Y O 1
ATOM 2041 N N . ALA C 3 78 ? 141.546 107.401 126.141 1.00 59.54 78 ALA Y N 1
ATOM 2042 C CA . ALA C 3 78 ? 142.638 106.497 126.503 1.00 59.54 78 ALA Y CA 1
ATOM 2043 C C . ALA C 3 78 ? 142.117 105.173 127.054 1.00 59.54 78 ALA Y C 1
ATOM 2044 O O . ALA C 3 78 ? 142.605 104.094 126.677 1.00 59.54 78 ALA Y O 1
ATOM 2046 N N . ILE C 3 79 ? 141.120 105.239 127.941 1.00 59.84 79 ILE Y N 1
ATOM 2047 C CA . ILE C 3 79 ? 140.542 104.025 128.516 1.00 59.84 79 ILE Y CA 1
ATOM 2048 C C . ILE C 3 79 ? 139.846 103.193 127.448 1.00 59.84 79 ILE Y C 1
ATOM 2049 O O . ILE C 3 79 ? 140.004 101.963 127.395 1.00 59.84 79 ILE Y O 1
ATOM 2054 N N . LEU C 3 80 ? 139.092 103.843 126.563 1.00 57.00 80 LEU Y N 1
ATOM 2055 C CA . LEU C 3 80 ? 138.419 103.077 125.531 1.00 57.00 80 LEU Y CA 1
ATOM 2056 C C . LEU C 3 80 ? 139.401 102.528 124.511 1.00 57.00 80 LEU Y C 1
ATOM 2057 O O . LEU C 3 80 ? 139.155 101.459 123.956 1.00 57.00 80 LEU Y O 1
ATOM 2062 N N . GLN C 3 81 ? 140.553 103.169 124.318 1.00 60.73 81 GLN Y N 1
ATOM 2063 C CA . GLN C 3 81 ? 141.525 102.592 123.398 1.00 60.73 81 GLN Y CA 1
ATOM 2064 C C . GLN C 3 81 ? 142.197 101.365 124.001 1.00 60.73 81 GLN Y C 1
ATOM 2065 O O . GLN C 3 81 ? 142.438 100.376 123.291 1.00 60.73 81 GLN Y O 1
ATOM 2071 N N . VAL C 3 82 ? 142.481 101.386 125.309 1.00 62.16 82 VAL Y N 1
ATOM 2072 C CA . VAL C 3 82 ? 143.125 100.202 125.882 1.00 62.16 82 VAL Y CA 1
ATOM 2073 C C . VAL C 3 82 ? 142.133 99.045 125.996 1.00 62.16 82 VAL Y C 1
ATOM 2074 O O . VAL C 3 82 ? 142.504 97.878 125.799 1.00 62.16 82 VAL Y O 1
ATOM 2078 N N . TYR C 3 83 ? 140.847 99.327 126.199 1.00 62.99 83 TYR Y N 1
ATOM 2079 C CA . TYR C 3 83 ? 139.925 98.200 126.203 1.00 62.99 83 TYR Y CA 1
ATOM 2080 C C . TYR C 3 83 ? 139.522 97.769 124.802 1.00 62.99 83 TYR Y C 1
ATOM 2081 O O . TYR C 3 83 ? 139.115 96.622 124.627 1.00 62.99 83 TYR Y O 1
ATOM 2090 N N . TRP C 3 84 ? 139.693 98.622 123.793 1.00 61.93 84 TRP Y N 1
ATOM 2091 C CA . TRP C 3 84 ? 139.588 98.155 122.416 1.00 61.93 84 TRP Y CA 1
ATOM 2092 C C . TRP C 3 84 ? 140.717 97.199 122.075 1.00 61.93 84 TRP Y C 1
ATOM 2093 O O . TRP C 3 84 ? 140.503 96.190 121.392 1.00 61.93 84 TRP Y O 1
ATOM 2104 N N . GLN C 3 85 ? 141.931 97.507 122.534 1.00 64.01 85 GLN Y N 1
ATOM 2105 C CA . GLN C 3 85 ? 143.040 96.590 122.302 1.00 64.01 85 GLN Y CA 1
ATOM 2106 C C . GLN C 3 85 ? 142.879 95.304 123.100 1.00 64.01 85 GLN Y C 1
ATOM 2107 O O . GLN C 3 85 ? 143.377 94.253 122.685 1.00 64.01 85 GLN Y O 1
ATOM 2113 N N . GLU C 3 86 ? 142.182 95.360 124.235 1.00 65.07 86 GLU Y N 1
ATOM 2114 C CA . GLU C 3 86 ? 141.815 94.122 124.919 1.00 65.07 86 GLU Y CA 1
ATOM 2115 C C . GLU C 3 86 ? 140.765 93.343 124.131 1.00 65.07 86 GLU Y C 1
ATOM 2116 O O . GLU C 3 86 ? 140.836 92.113 124.036 1.00 65.07 86 GLU Y O 1
ATOM 2122 N N . PHE C 3 87 ? 139.796 94.047 123.543 1.00 63.66 87 PHE Y N 1
ATOM 2123 C CA . PHE C 3 87 ? 138.676 93.395 122.872 1.00 63.66 87 PHE Y CA 1
ATOM 2124 C C . PHE C 3 87 ? 139.102 92.722 121.578 1.00 63.66 87 PHE Y C 1
ATOM 2125 O O . PHE C 3 87 ? 138.571 91.667 121.222 1.00 63.66 87 PHE Y O 1
ATOM 2133 N N . LYS C 3 88 ? 140.038 93.323 120.846 1.00 65.02 88 LYS Y N 1
ATOM 2134 C CA . LYS C 3 88 ? 140.476 92.713 119.598 1.00 65.02 88 LYS Y CA 1
ATOM 2135 C C . LYS C 3 88 ? 141.354 91.491 119.818 1.00 65.02 88 LYS Y C 1
ATOM 2136 O O . LYS C 3 88 ? 141.576 90.732 118.872 1.00 65.02 88 LYS Y O 1
ATOM 2142 N N . ASP C 3 89 ? 141.865 91.284 121.031 1.00 71.49 89 ASP Y N 1
ATOM 2143 C CA . ASP C 3 89 ? 142.707 90.123 121.282 1.00 71.49 89 ASP Y CA 1
ATOM 2144 C C . ASP C 3 89 ? 141.910 88.919 121.761 1.00 71.49 89 ASP Y C 1
ATOM 2145 O O . ASP C 3 89 ? 142.287 87.781 121.464 1.00 71.49 89 ASP Y O 1
ATOM 2150 N N . ASP C 3 90 ? 140.825 89.141 122.501 1.00 75.24 90 ASP Y N 1
ATOM 2151 C CA . ASP C 3 90 ? 140.032 88.037 123.037 1.00 75.24 90 ASP Y CA 1
ATOM 2152 C C . ASP C 3 90 ? 138.622 88.546 123.301 1.00 75.24 90 ASP Y C 1
ATOM 2153 O O . ASP C 3 90 ? 138.418 89.331 124.230 1.00 75.24 90 ASP Y O 1
ATOM 2158 N N . HIS C 3 91 ? 137.663 88.094 122.491 1.00 73.82 91 HIS Y N 1
ATOM 2159 C CA . HIS C 3 91 ? 136.279 88.529 122.647 1.00 73.82 91 HIS Y CA 1
ATOM 2160 C C . HIS C 3 91 ? 135.683 87.988 123.936 1.00 73.82 91 HIS Y C 1
ATOM 2161 O O . HIS C 3 91 ? 135.133 88.741 124.751 1.00 73.82 91 HIS Y O 1
ATOM 2168 N N . VAL C 3 92 ? 135.801 86.676 124.141 1.00 74.96 92 VAL Y N 1
ATOM 2169 C CA . VAL C 3 92 ? 135.139 86.034 125.261 1.00 74.96 92 VAL Y CA 1
ATOM 2170 C C . VAL C 3 92 ? 135.841 86.350 126.574 1.00 74.96 92 VAL Y C 1
ATOM 2171 O O . VAL C 3 92 ? 135.204 86.303 127.628 1.00 74.96 92 VAL Y O 1
ATOM 2175 N N . GLY C 3 93 ? 137.113 86.750 126.536 1.00 73.41 93 GLY Y N 1
ATOM 2176 C CA . GLY C 3 93 ? 137.782 87.158 127.761 1.00 73.41 93 GLY Y CA 1
ATOM 2177 C C . GLY C 3 93 ? 137.223 88.453 128.315 1.00 73.41 93 GLY Y C 1
ATOM 2178 O O . GLY C 3 93 ? 136.885 88.542 129.500 1.00 73.41 93 GLY Y O 1
ATOM 2179 N N . LEU C 3 94 ? 137.088 89.465 127.455 1.00 71.00 94 LEU Y N 1
ATOM 2180 C CA . LEU C 3 94 ? 136.481 90.720 127.879 1.00 71.00 94 LEU Y CA 1
ATOM 2181 C C . LEU C 3 94 ? 134.995 90.554 128.160 1.00 71.00 94 LEU Y C 1
ATOM 2182 O O . LEU C 3 94 ? 134.451 91.252 129.022 1.00 71.00 94 LEU Y O 1
ATOM 2187 N N . MET C 3 95 ? 134.328 89.631 127.464 1.00 71.63 95 MET Y N 1
ATOM 2188 C CA . MET C 3 95 ? 132.922 89.381 127.763 1.00 71.63 95 MET Y CA 1
ATOM 2189 C C . MET C 3 95 ? 132.754 88.712 129.121 1.00 71.63 95 MET Y C 1
ATOM 2190 O O . MET C 3 95 ? 131.787 88.990 129.837 1.00 71.63 95 MET Y O 1
ATOM 2195 N N . CYS C 3 96 ? 133.692 87.846 129.503 1.00 72.70 96 CYS Y N 1
ATOM 2196 C CA . CYS C 3 96 ? 133.631 87.230 130.821 1.00 72.70 96 CYS Y CA 1
ATOM 2197 C C . CYS C 3 96 ? 134.049 88.205 131.906 1.00 72.70 96 CYS Y C 1
ATOM 2198 O O . CYS C 3 96 ? 133.614 88.071 133.055 1.00 72.70 96 CYS Y O 1
ATOM 2201 N N . LYS C 3 97 ? 134.902 89.174 131.563 1.00 72.64 97 LYS Y N 1
ATOM 2202 C CA . LYS C 3 97 ? 135.315 90.193 132.523 1.00 72.64 97 LYS Y CA 1
ATOM 2203 C C . LYS C 3 97 ? 134.143 91.063 132.944 1.00 72.64 97 LYS Y C 1
ATOM 2204 O O . LYS C 3 97 ? 133.979 91.363 134.130 1.00 72.64 97 LYS Y O 1
ATOM 2210 N N . PHE C 3 98 ? 133.319 91.475 131.988 1.00 67.88 98 PHE Y N 1
ATOM 2211 C CA . PHE C 3 98 ? 132.182 92.349 132.254 1.00 67.88 98 PHE Y CA 1
ATOM 2212 C C . PHE C 3 98 ? 130.910 91.564 132.519 1.00 67.88 98 PHE Y C 1
ATOM 2213 O O . PHE C 3 98 ? 129.870 91.943 131.994 1.00 67.88 98 PHE Y O 1
ATOM 2221 N N . ALA C 3 99 ? 130.908 90.526 133.349 1.00 66.80 99 ALA Y N 1
ATOM 2222 C CA . ALA C 3 99 ? 129.696 89.726 133.284 1.00 66.80 99 ALA Y CA 1
ATOM 2223 C C . ALA C 3 99 ? 128.658 90.220 134.273 1.00 66.80 99 ALA Y C 1
ATOM 2224 O O . ALA C 3 99 ? 127.712 90.892 133.861 1.00 66.80 99 ALA Y O 1
ATOM 2226 N N . GLN C 3 100 ? 128.844 89.907 135.561 1.00 73.05 100 GLN Y N 1
ATOM 2227 C CA . GLN C 3 100 ? 128.359 90.508 136.804 1.00 73.05 100 GLN Y CA 1
ATOM 2228 C C . GLN C 3 100 ? 128.782 89.599 137.949 1.00 73.05 100 GLN Y C 1
ATOM 2229 O O . GLN C 3 100 ? 129.252 88.482 137.710 1.00 73.05 100 GLN Y O 1
ATOM 2235 N N . PRO C 3 101 ? 128.652 90.031 139.192 1.00 79.54 101 PRO Y N 1
ATOM 2236 C CA . PRO C 3 101 ? 128.399 89.085 140.276 1.00 79.54 101 PRO Y CA 1
ATOM 2237 C C . PRO C 3 101 ? 126.903 88.798 140.327 1.00 79.54 101 PRO Y C 1
ATOM 2238 O O . PRO C 3 101 ? 126.086 89.526 139.766 1.00 79.54 101 PRO Y O 1
ATOM 2242 N N . ALA C 3 102 ? 126.550 87.717 141.017 1.00 89.89 102 ALA Y N 1
ATOM 2243 C CA . ALA C 3 102 ? 125.143 87.322 141.020 1.00 89.89 102 ALA Y CA 1
ATOM 2244 C C . ALA C 3 102 ? 124.333 88.178 141.989 1.00 89.89 102 ALA Y C 1
ATOM 2245 O O . ALA C 3 102 ? 123.561 89.043 141.561 1.00 89.89 102 ALA Y O 1
ATOM 2247 N N . SER C 3 103 ? 124.588 88.012 143.291 1.00 102.60 103 SER Y N 1
ATOM 2248 C CA . SER C 3 103 ? 123.895 88.692 144.396 1.00 102.60 103 SER Y CA 1
ATOM 2249 C C . SER C 3 103 ? 124.477 88.207 145.719 1.00 102.60 103 SER Y C 1
ATOM 2250 O O . SER C 3 103 ? 125.687 88.044 145.862 1.00 102.60 103 SER Y O 1
ATOM 2253 N N . UNK C 3 104 ? 123.591 87.986 146.684 1.00 105.26 104 UNK Y N 1
ATOM 2254 C CA . UNK C 3 104 ? 123.911 87.263 147.904 1.00 105.26 104 UNK Y CA 1
ATOM 2255 C C . UNK C 3 104 ? 122.963 86.077 147.987 1.00 105.26 104 UNK Y C 1
ATOM 2256 O O . UNK C 3 104 ? 122.047 86.072 148.808 1.00 105.26 104 UNK Y O 1
ATOM 2258 N N . UNK C 3 105 ? 123.178 85.084 147.127 1.00 108.93 105 UNK Y N 1
ATOM 2259 C CA . UNK C 3 105 ? 122.240 83.972 146.972 1.00 108.93 105 UNK Y CA 1
ATOM 2260 C C . UNK C 3 105 ? 122.465 82.866 148.005 1.00 108.93 105 UNK Y C 1
ATOM 2261 O O . UNK C 3 105 ? 122.651 83.149 149.188 1.00 108.93 105 UNK Y O 1
ATOM 2263 N N . UNK C 3 106 ? 122.442 81.612 147.561 1.00 108.58 106 UNK Y N 1
ATOM 2264 C CA . UNK C 3 106 ? 122.594 80.484 148.475 1.00 108.58 106 UNK Y CA 1
ATOM 2265 C C . UNK C 3 106 ? 123.179 79.246 147.796 1.00 108.58 106 UNK Y C 1
ATOM 2266 O O . UNK C 3 106 ? 123.794 79.329 146.734 1.00 108.58 106 UNK Y O 1
ATOM 2268 N N . UNK C 3 107 ? 122.985 78.096 148.434 1.00 108.00 107 UNK Y N 1
ATOM 2269 C CA . UNK C 3 107 ? 123.417 76.819 147.883 1.00 108.00 107 UNK Y CA 1
ATOM 2270 C C . UNK C 3 107 ? 122.376 76.299 146.896 1.00 108.00 107 UNK Y C 1
ATOM 2271 O O . UNK C 3 107 ? 121.505 75.507 147.254 1.00 108.00 107 UNK Y O 1
ATOM 2273 N N . UNK C 3 108 ? 122.483 76.744 145.647 1.00 109.43 108 UNK Y N 1
ATOM 2274 C CA . UNK C 3 108 ? 121.493 76.439 144.620 1.00 109.43 108 UNK Y CA 1
ATOM 2275 C C . UNK C 3 108 ? 121.626 75.021 144.080 1.00 109.43 108 UNK Y C 1
ATOM 2276 O O . UNK C 3 108 ? 122.400 74.216 144.598 1.00 109.43 108 UNK Y O 1
ATOM 2278 N N . UNK C 3 109 ? 120.872 74.724 143.024 1.00 110.14 109 UNK Y N 1
ATOM 2279 C CA . UNK C 3 109 ? 120.832 73.373 142.468 1.00 110.14 109 UNK Y CA 1
ATOM 2280 C C . UNK C 3 109 ? 122.015 73.121 141.544 1.00 110.14 109 UNK Y C 1
ATOM 2281 O O . UNK C 3 109 ? 122.962 73.907 141.495 1.00 110.14 109 UNK Y O 1
ATOM 2283 N N . UNK C 3 110 ? 121.961 72.020 140.807 1.00 105.19 110 UNK Y N 1
ATOM 2284 C CA . UNK C 3 110 ? 123.063 71.674 139.927 1.00 105.19 110 UNK Y CA 1
ATOM 2285 C C . UNK C 3 110 ? 122.572 71.139 138.597 1.00 105.19 110 UNK Y C 1
ATOM 2286 O O . UNK C 3 110 ? 121.451 70.648 138.483 1.00 105.19 110 UNK Y O 1
ATOM 2288 N N . UNK C 3 111 ? 123.433 71.255 137.592 1.00 106.29 111 UNK Y N 1
ATOM 2289 C CA . UNK C 3 111 ? 123.204 70.684 136.272 1.00 106.29 111 UNK Y CA 1
ATOM 2290 C C . UNK C 3 111 ? 124.545 70.564 135.562 1.00 106.29 111 UNK Y C 1
ATOM 2291 O O . UNK C 3 111 ? 124.794 71.247 134.572 1.00 106.29 111 UNK Y O 1
ATOM 2293 N N . UNK C 3 112 ? 125.413 69.705 136.082 1.00 108.06 112 UNK Y N 1
ATOM 2294 C CA . UNK C 3 112 ? 126.710 69.471 135.462 1.00 108.06 112 UNK Y CA 1
ATOM 2295 C C . UNK C 3 112 ? 126.583 68.393 134.397 1.00 108.06 112 UNK Y C 1
ATOM 2296 O O . UNK C 3 112 ? 127.107 68.534 133.292 1.00 108.06 112 UNK Y O 1
ATOM 2298 N N . UNK C 3 113 ? 125.886 67.315 134.738 1.00 108.61 113 UNK Y N 1
ATOM 2299 C CA . UNK C 3 113 ? 125.620 66.246 133.787 1.00 108.61 113 UNK Y CA 1
ATOM 2300 C C . UNK C 3 113 ? 124.559 66.700 132.799 1.00 108.61 113 UNK Y C 1
ATOM 2301 O O . UNK C 3 113 ? 123.601 67.372 133.188 1.00 108.61 113 UNK Y O 1
ATOM 2303 N N . UNK C 3 114 ? 124.766 66.342 131.531 1.00 109.64 114 UNK Y N 1
ATOM 2304 C CA . UNK C 3 114 ? 123.910 66.703 130.392 1.00 109.64 114 UNK Y CA 1
ATOM 2305 C C . UNK C 3 114 ? 123.680 68.210 130.227 1.00 109.64 114 UNK Y C 1
ATOM 2306 O O . UNK C 3 114 ? 122.656 68.606 129.669 1.00 109.64 114 UNK Y O 1
ATOM 2308 N N . UNK C 3 115 ? 124.633 69.021 130.692 1.00 108.59 115 UNK Y N 1
ATOM 2309 C CA . UNK C 3 115 ? 124.595 70.479 130.561 1.00 108.59 115 UNK Y CA 1
ATOM 2310 C C . UNK C 3 115 ? 125.974 71.060 130.841 1.00 108.59 115 UNK Y C 1
ATOM 2311 O O . UNK C 3 115 ? 126.413 71.090 131.988 1.00 108.59 115 UNK Y O 1
ATOM 2313 N N . UNK C 3 116 ? 126.655 71.516 129.795 1.00 102.95 116 UNK Y N 1
ATOM 2314 C CA . UNK C 3 116 ? 127.966 72.135 129.953 1.00 102.95 116 UNK Y CA 1
ATOM 2315 C C . UNK C 3 116 ? 127.829 73.654 129.966 1.00 102.95 116 UNK Y C 1
ATOM 2316 O O . UNK C 3 116 ? 127.369 74.230 130.954 1.00 102.95 116 UNK Y O 1
ATOM 2318 N N . UNK C 3 117 ? 128.232 74.291 128.870 1.00 99.36 117 UNK Y N 1
ATOM 2319 C CA . UNK C 3 117 ? 128.060 75.728 128.685 1.00 99.36 117 UNK Y CA 1
ATOM 2320 C C . UNK C 3 117 ? 128.126 76.048 127.199 1.00 99.36 117 UNK Y C 1
ATOM 2321 O O . UNK C 3 117 ? 127.799 75.211 126.361 1.00 99.36 117 UNK Y O 1
ATOM 2323 N N . UNK C 3 118 ? 128.547 77.265 126.880 1.00 98.27 118 UNK Y N 1
ATOM 2324 C CA . UNK C 3 118 ? 128.849 77.631 125.503 1.00 98.27 118 UNK Y CA 1
ATOM 2325 C C . UNK C 3 118 ? 130.344 77.896 125.395 1.00 98.27 118 UNK Y C 1
ATOM 2326 O O . UNK C 3 118 ? 131.006 77.426 124.469 1.00 98.27 118 UNK Y O 1
ATOM 2328 N N . UNK C 3 119 ? 130.870 78.646 126.358 1.00 95.45 119 UNK Y N 1
ATOM 2329 C CA . UNK C 3 119 ? 132.299 78.913 126.438 1.00 95.45 119 UNK Y CA 1
ATOM 2330 C C . UNK C 3 119 ? 132.690 79.234 127.875 1.00 95.45 119 UNK Y C 1
ATOM 2331 O O . UNK C 3 119 ? 131.832 79.300 128.754 1.00 95.45 119 UNK Y O 1
ATOM 2333 N N . UNK C 3 123 ? 131.003 77.284 132.904 1.00 95.05 123 UNK Y N 1
ATOM 2334 C CA . UNK C 3 123 ? 131.385 75.960 132.426 1.00 95.05 123 UNK Y CA 1
ATOM 2335 C C . UNK C 3 123 ? 130.640 74.889 133.204 1.00 95.05 123 UNK Y C 1
ATOM 2336 O O . UNK C 3 123 ? 130.895 73.694 133.060 1.00 95.05 123 UNK Y O 1
ATOM 2338 N N . UNK C 3 124 ? 129.716 75.332 134.043 1.00 94.54 124 UNK Y N 1
ATOM 2339 C CA . UNK C 3 124 ? 128.888 74.427 134.817 1.00 94.54 124 UNK Y CA 1
ATOM 2340 C C . UNK C 3 124 ? 127.545 75.094 135.027 1.00 94.54 124 UNK Y C 1
ATOM 2341 O O . UNK C 3 124 ? 127.266 75.600 136.113 1.00 94.54 124 UNK Y O 1
ATOM 2343 N N . UNK C 3 125 ? 126.732 75.089 133.975 1.00 94.61 125 UNK Y N 1
ATOM 2344 C CA . UNK C 3 125 ? 125.459 75.801 133.945 1.00 94.61 125 UNK Y CA 1
ATOM 2345 C C . UNK C 3 125 ? 124.476 75.283 134.974 1.00 94.61 125 UNK Y C 1
ATOM 2346 O O . UNK C 3 125 ? 123.655 74.426 134.676 1.00 94.61 125 UNK Y O 1
ATOM 2348 N N . UNK C 3 126 ? 124.551 75.825 136.184 1.00 96.44 126 UNK Y N 1
ATOM 2349 C CA . UNK C 3 126 ? 123.702 75.381 137.281 1.00 96.44 126 UNK Y CA 1
ATOM 2350 C C . UNK C 3 126 ? 122.275 75.898 137.146 1.00 96.44 126 UNK Y C 1
ATOM 2351 O O . UNK C 3 126 ? 121.845 76.316 136.073 1.00 96.44 126 UNK Y O 1
ATOM 2353 N N . UNK C 3 127 ? 121.536 75.867 138.248 1.00 102.68 127 UNK Y N 1
ATOM 2354 C CA . UNK C 3 127 ? 120.150 76.315 138.238 1.00 102.68 127 UNK Y CA 1
ATOM 2355 C C . UNK C 3 127 ? 119.701 76.725 139.626 1.00 102.68 127 UNK Y C 1
ATOM 2356 O O . UNK C 3 127 ? 120.289 76.306 140.625 1.00 102.68 127 UNK Y O 1
ATOM 2358 N N . UNK C 3 128 ? 118.653 77.541 139.677 1.00 112.66 128 UNK Y N 1
ATOM 2359 C CA . UNK C 3 128 ? 118.003 77.880 140.932 1.00 112.66 128 UNK Y CA 1
ATOM 2360 C C . UNK C 3 128 ? 116.572 78.299 140.660 1.00 112.66 128 UNK Y C 1
ATOM 2361 O O . UNK C 3 128 ? 116.300 79.051 139.722 1.00 112.66 128 UNK Y O 1
ATOM 2363 N N . UNK C 3 129 ? 115.657 77.796 141.478 1.00 124.78 129 UNK Y N 1
ATOM 2364 C CA . UNK C 3 129 ? 114.272 78.234 141.431 1.00 124.78 129 UNK Y CA 1
ATOM 2365 C C . UNK C 3 129 ? 114.140 79.466 142.310 1.00 124.78 129 UNK Y C 1
ATOM 2366 O O . UNK C 3 129 ? 113.650 79.373 143.435 1.00 124.78 129 UNK Y O 1
ATOM 2368 N N . UNK C 3 130 ? 114.583 80.607 141.784 1.00 133.82 130 UNK Y N 1
ATOM 2369 C CA . UNK C 3 130 ? 114.736 81.846 142.548 1.00 133.82 130 UNK Y CA 1
ATOM 2370 C C . UNK C 3 130 ? 113.425 82.417 143.082 1.00 133.82 130 UNK Y C 1
ATOM 2371 O O . UNK C 3 130 ? 113.031 82.127 144.211 1.00 133.82 130 UNK Y O 1
ATOM 2373 N N . UNK C 3 131 ? 112.761 83.236 142.275 1.00 145.15 131 UNK Y N 1
ATOM 2374 C CA . UNK C 3 131 ? 111.492 83.828 142.679 1.00 145.15 131 UNK Y CA 1
ATOM 2375 C C . UNK C 3 131 ? 110.374 82.800 142.575 1.00 145.15 131 UNK Y C 1
ATOM 2376 O O . UNK C 3 131 ? 110.174 82.194 141.527 1.00 145.15 131 UNK Y O 1
ATOM 2378 N N . UNK C 3 132 ? 109.649 82.606 143.669 1.00 152.26 132 UNK Y N 1
ATOM 2379 C CA . UNK C 3 132 ? 108.556 81.644 143.690 1.00 152.26 132 UNK Y CA 1
ATOM 2380 C C . UNK C 3 132 ? 107.213 82.350 143.542 1.00 152.26 132 UNK Y C 1
ATOM 2381 O O . UNK C 3 132 ? 106.166 81.780 143.847 1.00 152.26 132 UNK Y O 1
ATOM 2383 N N . UNK C 3 133 ? 107.252 83.595 143.076 1.00 155.03 133 UNK Y N 1
ATOM 2384 C CA . UNK C 3 133 ? 106.037 84.367 142.844 1.00 155.03 133 UNK Y CA 1
ATOM 2385 C C . UNK C 3 133 ? 105.299 83.828 141.623 1.00 155.03 133 UNK Y C 1
ATOM 2386 O O . UNK C 3 133 ? 104.195 83.292 141.746 1.00 155.03 133 UNK Y O 1
ATOM 2388 N N . UNK C 3 134 ? 105.912 83.960 140.450 1.00 157.01 134 UNK Y N 1
ATOM 2389 C CA . UNK C 3 134 ? 105.298 83.477 139.219 1.00 157.01 134 UNK Y CA 1
ATOM 2390 C C . UNK C 3 134 ? 106.337 83.089 138.169 1.00 157.01 134 UNK Y C 1
ATOM 2391 O O . UNK C 3 134 ? 105.982 82.592 137.100 1.00 157.01 134 UNK Y O 1
ATOM 2393 N N . UNK C 3 135 ? 107.613 83.313 138.471 1.00 150.79 135 UNK Y N 1
ATOM 2394 C CA . UNK C 3 135 ? 108.678 82.966 137.535 1.00 150.79 135 UNK Y CA 1
ATOM 2395 C C . UNK C 3 135 ? 109.984 82.636 138.248 1.00 150.79 135 UNK Y C 1
ATOM 2396 O O . UNK C 3 135 ? 110.564 83.467 138.945 1.00 150.79 135 UNK Y O 1
ATOM 2398 N N . UNK C 3 136 ? 110.443 81.406 138.052 1.00 132.99 136 UNK Y N 1
ATOM 2399 C CA . UNK C 3 136 ? 111.678 80.934 138.653 1.00 132.99 136 UNK Y CA 1
ATOM 2400 C C . UNK C 3 136 ? 112.639 80.480 137.563 1.00 132.99 136 UNK Y C 1
ATOM 2401 O O . UNK C 3 136 ? 112.748 81.144 136.529 1.00 132.99 136 UNK Y O 1
ATOM 2403 N N . UNK C 3 137 ? 113.319 79.362 137.822 1.00 121.30 137 UNK Y N 1
ATOM 2404 C CA . UNK C 3 137 ? 114.217 78.679 136.886 1.00 121.30 137 UNK Y CA 1
ATOM 2405 C C . UNK C 3 137 ? 115.331 79.561 136.326 1.00 121.30 137 UNK Y C 1
ATOM 2406 O O . UNK C 3 137 ? 115.664 79.464 135.146 1.00 121.30 137 UNK Y O 1
ATOM 2408 N N . UNK C 3 138 ? 115.897 80.418 137.170 1.00 109.83 138 UNK Y N 1
ATOM 2409 C CA . UNK C 3 138 ? 117.030 81.237 136.764 1.00 109.83 138 UNK Y CA 1
ATOM 2410 C C . UNK C 3 138 ? 118.267 80.357 136.728 1.00 109.83 138 UNK Y C 1
ATOM 2411 O O . UNK C 3 138 ? 118.580 79.700 137.721 1.00 109.83 138 UNK Y O 1
ATOM 2413 N N . UNK C 3 139 ? 118.959 80.333 135.594 1.00 96.78 139 UNK Y N 1
ATOM 2414 C CA . UNK C 3 139 ? 120.066 79.401 135.410 1.00 96.78 139 UNK Y CA 1
ATOM 2415 C C . UNK C 3 139 ? 121.292 79.802 136.234 1.00 96.78 139 UNK Y C 1
ATOM 2416 O O . UNK C 3 139 ? 121.692 78.995 137.066 1.00 96.78 139 UNK Y O 1
ATOM 2418 N N . UNK C 3 140 ? 121.852 80.995 136.020 1.00 86.77 140 UNK Y N 1
ATOM 2419 C CA . UNK C 3 140 ? 122.914 81.571 136.864 1.00 86.77 140 UNK Y CA 1
ATOM 2420 C C . UNK C 3 140 ? 124.162 80.701 137.006 1.00 86.77 140 UNK Y C 1
ATOM 2421 O O . UNK C 3 140 ? 124.400 80.136 138.068 1.00 86.77 140 UNK Y O 1
ATOM 2423 N N . UNK C 3 141 ? 124.951 80.611 135.939 1.00 87.25 141 UNK Y N 1
ATOM 2424 C CA . UNK C 3 141 ? 126.141 79.764 135.901 1.00 87.25 141 UNK Y CA 1
ATOM 2425 C C . UNK C 3 141 ? 127.247 80.220 136.844 1.00 87.25 141 UNK Y C 1
ATOM 2426 O O . UNK C 3 141 ? 127.200 81.328 137.372 1.00 87.25 141 UNK Y O 1
ATOM 2428 N N . UNK C 3 142 ? 128.246 79.366 137.045 1.00 90.48 142 UNK Y N 1
ATOM 2429 C CA . UNK C 3 142 ? 129.361 79.685 137.933 1.00 90.48 142 UNK Y CA 1
ATOM 2430 C C . UNK C 3 142 ? 130.601 78.877 137.571 1.00 90.48 142 UNK Y C 1
ATOM 2431 O O . UNK C 3 142 ? 130.879 78.647 136.395 1.00 90.48 142 UNK Y O 1
ATOM 2433 N N . UNK C 3 143 ? 131.342 78.447 138.587 1.00 88.52 143 UNK Y N 1
ATOM 2434 C CA . UNK C 3 143 ? 132.574 77.698 138.372 1.00 88.52 143 UNK Y CA 1
ATOM 2435 C C . UNK C 3 143 ? 132.834 76.704 139.502 1.00 88.52 143 UNK Y C 1
ATOM 2436 O O . UNK C 3 143 ? 133.935 76.165 139.632 1.00 88.52 143 UNK Y O 1
ATOM 2438 N N . UNK C 3 147 ? 132.315 84.283 142.123 1.00 82.40 147 UNK Y N 1
ATOM 2439 C CA . UNK C 3 147 ? 131.863 84.994 140.936 1.00 82.40 147 UNK Y CA 1
ATOM 2440 C C . UNK C 3 147 ? 130.893 84.143 140.127 1.00 82.40 147 UNK Y C 1
ATOM 2441 O O . UNK C 3 147 ? 131.311 83.369 139.267 1.00 82.40 147 UNK Y O 1
ATOM 2443 N N . UNK C 3 148 ? 129.601 84.287 140.401 1.00 81.47 148 UNK Y N 1
ATOM 2444 C CA . UNK C 3 148 ? 128.580 83.535 139.680 1.00 81.47 148 UNK Y CA 1
ATOM 2445 C C . UNK C 3 148 ? 127.969 84.369 138.558 1.00 81.47 148 UNK Y C 1
ATOM 2446 O O . UNK C 3 148 ? 127.037 85.138 138.792 1.00 81.47 148 UNK Y O 1
ATOM 2448 N N . UNK C 3 149 ? 128.501 84.209 137.348 1.00 77.00 149 UNK Y N 1
ATOM 2449 C CA . UNK C 3 149 ? 128.035 84.942 136.176 1.00 77.00 149 UNK Y CA 1
ATOM 2450 C C . UNK C 3 149 ? 126.622 84.527 135.806 1.00 77.00 149 UNK Y C 1
ATOM 2451 O O . UNK C 3 149 ? 126.405 83.386 135.417 1.00 77.00 149 UNK Y O 1
ATOM 2453 N N . UNK C 3 150 ? 125.672 85.450 135.915 1.00 74.23 150 UNK Y N 1
ATOM 2454 C CA . UNK C 3 150 ? 124.256 85.127 135.752 1.00 74.23 150 UNK Y CA 1
ATOM 2455 C C . UNK C 3 150 ? 123.851 84.795 134.320 1.00 74.23 150 UNK Y C 1
ATOM 2456 O O . UNK C 3 150 ? 123.095 85.547 133.710 1.00 74.23 150 UNK Y O 1
ATOM 2458 N N . UNK C 3 151 ? 124.341 83.671 133.803 1.00 79.92 151 UNK Y N 1
ATOM 2459 C CA . UNK C 3 151 ? 123.990 83.204 132.468 1.00 79.92 151 UNK Y CA 1
ATOM 2460 C C . UNK C 3 151 ? 122.547 82.765 132.452 1.00 79.92 151 UNK Y C 1
ATOM 2461 O O . UNK C 3 151 ? 122.142 81.953 133.274 1.00 79.92 151 UNK Y O 1
ATOM 2463 N N . UNK C 3 152 ? 121.773 83.313 131.527 1.00 83.31 152 UNK Y N 1
ATOM 2464 C CA . UNK C 3 152 ? 120.368 82.960 131.417 1.00 83.31 152 UNK Y CA 1
ATOM 2465 C C . UNK C 3 152 ? 119.905 83.172 129.991 1.00 83.31 152 UNK Y C 1
ATOM 2466 O O . UNK C 3 152 ? 119.689 84.306 129.568 1.00 83.31 152 UNK Y O 1
ATOM 2468 N N . UNK C 3 153 ? 119.748 82.077 129.257 1.00 92.67 153 UNK Y N 1
ATOM 2469 C CA . UNK C 3 153 ? 119.425 82.153 127.843 1.00 92.67 153 UNK Y CA 1
ATOM 2470 C C . UNK C 3 153 ? 118.804 80.862 127.326 1.00 92.67 153 UNK Y C 1
ATOM 2471 O O . UNK C 3 153 ? 117.816 80.395 127.895 1.00 92.67 153 UNK Y O 1
ATOM 2473 N N . UNK C 3 154 ? 119.405 80.319 126.262 1.00 100.65 154 UNK Y N 1
ATOM 2474 C CA . UNK C 3 154 ? 118.956 79.127 125.535 1.00 100.65 154 UNK Y CA 1
ATOM 2475 C C . UNK C 3 154 ? 117.518 79.252 125.046 1.00 100.65 154 UNK Y C 1
ATOM 2476 O O . UNK C 3 154 ? 116.571 78.928 125.762 1.00 100.65 154 UNK Y O 1
ATOM 2478 N N . UNK C 3 155 ? 117.361 79.701 123.806 1.00 105.83 155 UNK Y N 1
ATOM 2479 C CA . UNK C 3 155 ? 116.037 79.937 123.243 1.00 105.83 155 UNK Y CA 1
ATOM 2480 C C . UNK C 3 155 ? 115.483 78.713 122.522 1.00 105.83 155 UNK Y C 1
ATOM 2481 O O . UNK C 3 155 ? 114.604 78.866 121.671 1.00 105.83 155 UNK Y O 1
ATOM 2483 N N . UNK C 3 156 ? 116.004 77.535 122.872 1.00 110.44 156 UNK Y N 1
ATOM 2484 C CA . UNK C 3 156 ? 115.587 76.232 122.341 1.00 110.44 156 UNK Y CA 1
ATOM 2485 C C . UNK C 3 156 ? 115.669 76.145 120.818 1.00 110.44 156 UNK Y C 1
ATOM 2486 O O . UNK C 3 156 ? 116.757 75.935 120.274 1.00 110.44 156 UNK Y O 1
ATOM 2488 N N . UNK C 3 157 ? 114.515 76.301 120.166 1.00 114.67 157 UNK Y N 1
ATOM 2489 C CA . UNK C 3 157 ? 114.343 76.235 118.708 1.00 114.67 157 UNK Y CA 1
ATOM 2490 C C . UNK C 3 157 ? 114.855 74.925 118.096 1.00 114.67 157 UNK Y C 1
ATOM 2491 O O . UNK C 3 157 ? 114.059 74.062 117.720 1.00 114.67 157 UNK Y O 1
ATOM 2493 N N . UNK C 3 177 ? 116.173 74.784 117.994 1.00 114.70 177 UNK Y N 1
ATOM 2494 C CA . UNK C 3 177 ? 116.773 73.563 117.471 1.00 114.70 177 UNK Y CA 1
ATOM 2495 C C . UNK C 3 177 ? 117.703 72.933 118.502 1.00 114.70 177 UNK Y C 1
ATOM 2496 O O . UNK C 3 177 ? 117.894 71.715 118.515 1.00 114.70 177 UNK Y O 1
ATOM 2498 N N . UNK C 3 178 ? 118.275 73.772 119.361 1.00 109.96 178 UNK Y N 1
ATOM 2499 C CA . UNK C 3 178 ? 119.167 73.317 120.425 1.00 109.96 178 UNK Y CA 1
ATOM 2500 C C . UNK C 3 178 ? 119.179 74.325 121.568 1.00 109.96 178 UNK Y C 1
ATOM 2501 O O . UNK C 3 178 ? 119.531 75.484 121.365 1.00 109.96 178 UNK Y O 1
ATOM 2503 N N . UNK C 3 179 ? 118.799 73.889 122.764 1.00 102.10 179 UNK Y N 1
ATOM 2504 C CA . UNK C 3 179 ? 118.771 74.779 123.919 1.00 102.10 179 UNK Y CA 1
ATOM 2505 C C . UNK C 3 179 ? 120.170 75.015 124.478 1.00 102.10 179 UNK Y C 1
ATOM 2506 O O . UNK C 3 179 ? 120.549 74.420 125.487 1.00 102.10 179 UNK Y O 1
ATOM 2508 N N . UNK C 3 180 ? 120.932 75.886 123.821 1.00 99.52 180 UNK Y N 1
ATOM 2509 C CA . UNK C 3 180 ? 122.290 76.203 124.254 1.00 99.52 180 UNK Y CA 1
ATOM 2510 C C . UNK C 3 180 ? 122.326 77.559 124.948 1.00 99.52 180 UNK Y C 1
ATOM 2511 O O . UNK C 3 180 ? 122.010 78.578 124.334 1.00 99.52 180 UNK Y O 1
ATOM 2513 N N . UNK C 3 181 ? 122.708 77.558 126.224 1.00 90.76 181 UNK Y N 1
ATOM 2514 C CA . UNK C 3 181 ? 122.750 78.773 127.030 1.00 90.76 181 UNK Y CA 1
ATOM 2515 C C . UNK C 3 181 ? 123.898 79.673 126.589 1.00 90.76 181 UNK Y C 1
ATOM 2516 O O . UNK C 3 181 ? 124.894 79.189 126.057 1.00 90.76 181 UNK Y O 1
ATOM 2518 N N . UNK C 3 182 ? 123.748 80.978 126.796 1.00 87.49 182 UNK Y N 1
ATOM 2519 C CA . UNK C 3 182 ? 124.777 81.941 126.421 1.00 87.49 182 UNK Y CA 1
ATOM 2520 C C . UNK C 3 182 ? 125.968 81.820 127.364 1.00 87.49 182 UNK Y C 1
ATOM 2521 O O . UNK C 3 182 ? 125.771 81.605 128.559 1.00 87.49 182 UNK Y O 1
ATOM 2523 N N . UNK C 3 183 ? 127.184 81.946 126.831 1.00 89.84 183 UNK Y N 1
ATOM 2524 C CA . UNK C 3 183 ? 128.406 81.824 127.630 1.00 89.84 183 UNK Y CA 1
ATOM 2525 C C . UNK C 3 183 ? 128.524 82.960 128.636 1.00 89.84 183 UNK Y C 1
ATOM 2526 O O . UNK C 3 183 ? 128.586 82.724 129.843 1.00 89.84 183 UNK Y O 1
ATOM 2528 N N . UNK C 3 184 ? 128.554 84.189 128.132 1.00 77.86 184 UNK Y N 1
ATOM 2529 C CA . UNK C 3 184 ? 128.496 85.365 128.985 1.00 77.86 184 UNK Y CA 1
ATOM 2530 C C . UNK C 3 184 ? 127.047 85.612 129.365 1.00 77.86 184 UNK Y C 1
ATOM 2531 O O . UNK C 3 184 ? 126.139 85.066 128.741 1.00 77.86 184 UNK Y O 1
ATOM 2533 N N . UNK C 3 185 ? 126.838 86.446 130.372 1.00 72.46 185 UNK Y N 1
ATOM 2534 C CA . UNK C 3 185 ? 125.555 86.515 131.055 1.00 72.46 185 UNK Y CA 1
ATOM 2535 C C . UNK C 3 185 ? 124.430 87.128 130.250 1.00 72.46 185 UNK Y C 1
ATOM 2536 O O . UNK C 3 185 ? 124.585 87.506 129.094 1.00 72.46 185 UNK Y O 1
ATOM 2538 N N . GLY C 3 186 ? 123.273 87.210 130.893 1.00 68.32 186 GLY Y N 1
ATOM 2539 C CA . GLY C 3 186 ? 122.094 87.772 130.276 1.00 68.32 186 GLY Y CA 1
ATOM 2540 C C . GLY C 3 186 ? 122.137 89.274 130.349 1.00 68.32 186 GLY Y C 1
ATOM 2541 O O . GLY C 3 186 ? 121.513 89.961 129.543 1.00 68.32 186 GLY Y O 1
ATOM 2542 N N . LYS C 3 187 ? 122.882 89.788 131.324 1.00 64.88 187 LYS Y N 1
ATOM 2543 C CA . LYS C 3 187 ? 123.059 91.223 131.507 1.00 64.88 187 LYS Y CA 1
ATOM 2544 C C . LYS C 3 187 ? 124.526 91.513 131.774 1.00 64.88 187 LYS Y C 1
ATOM 2545 O O . LYS C 3 187 ? 125.067 91.088 132.796 1.00 64.88 187 LYS Y O 1
ATOM 2551 N N . PHE C 3 188 ? 125.163 92.231 130.859 1.00 61.41 188 PHE Y N 1
ATOM 2552 C CA . PHE C 3 188 ? 126.467 92.804 131.134 1.00 61.41 188 PHE Y CA 1
ATOM 2553 C C . PHE C 3 188 ? 126.297 93.976 132.089 1.00 61.41 188 PHE Y C 1
ATOM 2554 O O . PHE C 3 188 ? 125.236 94.598 132.151 1.00 61.41 188 PHE Y O 1
ATOM 2562 N N . GLY C 3 189 ? 127.351 94.273 132.848 1.00 65.12 189 GLY Y N 1
ATOM 2563 C CA . GLY C 3 189 ? 127.217 95.151 133.989 1.00 65.12 189 GLY Y CA 1
ATOM 2564 C C . GLY C 3 189 ? 128.160 96.335 133.928 1.00 65.12 189 GLY Y C 1
ATOM 2565 O O . GLY C 3 189 ? 129.153 96.340 133.202 1.00 65.12 189 GLY Y O 1
ATOM 2566 N N . GLN C 3 190 ? 127.820 97.344 134.727 1.00 64.82 190 GLN Y N 1
ATOM 2567 C CA . GLN C 3 190 ? 128.669 98.520 134.846 1.00 64.82 190 GLN Y CA 1
ATOM 2568 C C . GLN C 3 190 ? 129.837 98.260 135.781 1.00 64.82 190 GLN Y C 1
ATOM 2569 O O . GLN C 3 190 ? 130.998 98.289 135.364 1.00 64.82 190 GLN Y O 1
ATOM 2575 N N . ARG C 3 191 ? 129.548 97.967 137.044 1.00 74.33 191 ARG Y N 1
ATOM 2576 C CA . ARG C 3 191 ? 130.559 97.871 138.082 1.00 74.33 191 ARG Y CA 1
ATOM 2577 C C . ARG C 3 191 ? 131.105 96.462 138.239 1.00 74.33 191 ARG Y C 1
ATOM 2578 O O . ARG C 3 191 ? 131.470 96.068 139.349 1.00 74.33 191 ARG Y O 1
ATOM 2586 N N . ALA C 3 192 ? 131.155 95.687 137.161 1.00 69.35 192 ALA Y N 1
ATOM 2587 C CA . ALA C 3 192 ? 131.657 94.326 137.269 1.00 69.35 192 ALA Y CA 1
ATOM 2588 C C . ALA C 3 192 ? 133.178 94.290 137.280 1.00 69.35 192 ALA Y C 1
ATOM 2589 O O . ALA C 3 192 ? 133.777 93.386 137.871 1.00 69.35 192 ALA Y O 1
ATOM 2591 N N . LEU C 3 193 ? 133.824 95.256 136.633 1.00 73.26 193 LEU Y N 1
ATOM 2592 C CA . LEU C 3 193 ? 135.255 95.144 136.385 1.00 73.26 193 LEU Y CA 1
ATOM 2593 C C . LEU C 3 193 ? 136.124 95.552 137.572 1.00 73.26 193 LEU Y C 1
ATOM 2594 O O . LEU C 3 193 ? 137.292 95.141 137.609 1.00 73.26 193 LEU Y O 1
ATOM 2599 N N . ASP C 3 194 ? 135.577 96.288 138.548 1.00 76.86 194 ASP Y N 1
ATOM 2600 C CA . ASP C 3 194 ? 136.343 96.949 139.617 1.00 76.86 194 ASP Y CA 1
ATOM 2601 C C . ASP C 3 194 ? 137.434 97.827 139.008 1.00 76.86 194 ASP Y C 1
ATOM 2602 O O . ASP C 3 194 ? 138.629 97.535 139.087 1.00 76.86 194 ASP Y O 1
ATOM 2607 N N . PHE C 3 195 ? 136.979 98.888 138.342 1.00 72.69 195 PHE Y N 1
ATOM 2608 C CA . PHE C 3 195 ? 137.862 99.832 137.667 1.00 72.69 195 PHE Y CA 1
ATOM 2609 C C . PHE C 3 195 ? 138.784 100.558 138.640 1.00 72.69 195 PHE Y C 1
ATOM 2610 O O . PHE C 3 195 ? 139.914 100.909 138.286 1.00 72.69 195 PHE Y O 1
ATOM 2618 N N . TYR C 3 196 ? 138.329 100.784 139.872 1.00 75.51 196 TYR Y N 1
ATOM 2619 C CA . TYR C 3 196 ? 139.161 101.416 140.896 1.00 75.51 196 TYR Y CA 1
ATOM 2620 C C . TYR C 3 196 ? 139.914 100.340 141.687 1.00 75.51 196 TYR Y C 1
ATOM 2621 O O . TYR C 3 196 ? 139.892 100.277 142.916 1.00 75.51 196 TYR Y O 1
ATOM 2630 N N . SER C 3 197 ? 140.540 99.437 140.949 1.00 79.38 197 SER Y N 1
ATOM 2631 C CA . SER C 3 197 ? 141.594 98.584 141.472 1.00 79.38 197 SER Y CA 1
ATOM 2632 C C . SER C 3 197 ? 142.651 98.601 140.391 1.00 79.38 197 SER Y C 1
ATOM 2633 O O . SER C 3 197 ? 143.786 98.163 140.575 1.00 79.38 197 SER Y O 1
ATOM 2636 N N . ILE C 3 198 ? 142.233 99.117 139.262 1.00 75.20 198 ILE Y N 1
ATOM 2637 C CA . ILE C 3 198 ? 143.040 99.317 138.079 1.00 75.20 198 ILE Y CA 1
ATOM 2638 C C . ILE C 3 198 ? 143.093 100.831 137.915 1.00 75.20 198 ILE Y C 1
ATOM 2639 O O . ILE C 3 198 ? 142.710 101.565 138.827 1.00 75.20 198 ILE Y O 1
ATOM 2644 N N . HIS C 3 199 ? 143.459 101.299 136.729 1.00 73.96 199 HIS Y N 1
ATOM 2645 C CA . HIS C 3 199 ? 144.280 102.454 136.308 1.00 73.96 199 HIS Y CA 1
ATOM 2646 C C . HIS C 3 199 ? 144.356 103.563 137.369 1.00 73.96 199 HIS Y C 1
ATOM 2647 O O . HIS C 3 199 ? 145.455 104.083 137.617 1.00 73.96 199 HIS Y O 1
ATOM 2654 N N . VAL C 3 200 ? 143.250 103.974 137.983 1.00 71.64 200 VAL Y N 1
ATOM 2655 C CA . VAL C 3 200 ? 143.226 105.172 138.820 1.00 71.64 200 VAL Y CA 1
ATOM 2656 C C . VAL C 3 200 ? 144.026 105.077 140.118 1.00 71.64 200 VAL Y C 1
ATOM 2657 O O . VAL C 3 200 ? 144.525 106.093 140.608 1.00 71.64 200 VAL Y O 1
ATOM 2661 N N . THR C 3 201 ? 144.161 103.888 140.698 1.00 75.76 201 THR Y N 1
ATOM 2662 C CA . THR C 3 201 ? 144.883 103.775 141.963 1.00 75.76 201 THR Y CA 1
ATOM 2663 C C . THR C 3 201 ? 146.391 103.795 141.744 1.00 75.76 201 THR Y C 1
ATOM 2664 O O . THR C 3 201 ? 146.877 103.451 140.663 1.00 75.76 201 THR Y O 1
ATOM 2668 N N . LYS C 3 202 ? 147.129 104.247 142.761 1.00 77.08 202 LYS Y N 1
ATOM 2669 C CA . LYS C 3 202 ? 148.570 104.463 142.652 1.00 77.08 202 LYS Y CA 1
ATOM 2670 C C . LYS C 3 202 ? 149.370 103.173 142.519 1.00 77.08 202 LYS Y C 1
ATOM 2671 O O . LYS C 3 202 ? 150.488 103.180 141.998 1.00 77.08 202 LYS Y O 1
ATOM 2677 N N . GLU C 3 203 ? 148.808 102.068 142.979 1.00 78.76 203 GLU Y N 1
ATOM 2678 C CA . GLU C 3 203 ? 149.364 100.735 142.824 1.00 78.76 203 GLU Y CA 1
ATOM 2679 C C . GLU C 3 203 ? 148.958 100.189 141.454 1.00 78.76 203 GLU Y C 1
ATOM 2680 O O . GLU C 3 203 ? 148.631 100.965 140.546 1.00 78.76 203 GLU Y O 1
ATOM 2686 N N . SER C 3 204 ? 149.034 98.860 141.285 1.00 80.19 204 SER Y N 1
ATOM 2687 C CA . SER C 3 204 ? 148.472 98.156 140.132 1.00 80.19 204 SER Y CA 1
ATOM 2688 C C . SER C 3 204 ? 149.123 98.556 138.820 1.00 80.19 204 SER Y C 1
ATOM 2689 O O . SER C 3 204 ? 148.578 99.369 138.069 1.00 80.19 204 SER Y O 1
ATOM 2692 N N . THR C 3 205 ? 150.293 97.993 138.540 1.00 84.75 205 THR Y N 1
ATOM 2693 C CA . THR C 3 205 ? 151.238 98.467 137.537 1.00 84.75 205 THR Y CA 1
ATOM 2694 C C . THR C 3 205 ? 150.793 98.268 136.087 1.00 84.75 205 THR Y C 1
ATOM 2695 O O . THR C 3 205 ? 151.661 98.125 135.217 1.00 84.75 205 THR Y O 1
ATOM 2699 N N . HIS C 3 206 ? 149.489 98.147 135.826 1.00 80.35 206 HIS Y N 1
ATOM 2700 C CA . HIS C 3 206 ? 148.941 98.371 134.494 1.00 80.35 206 HIS Y CA 1
ATOM 2701 C C . HIS C 3 206 ? 149.458 99.692 133.934 1.00 80.35 206 HIS Y C 1
ATOM 2702 O O . HIS C 3 206 ? 149.342 100.729 134.596 1.00 80.35 206 HIS Y O 1
ATOM 2709 N N . PRO C 3 207 ? 150.023 99.702 132.727 1.00 79.76 207 PRO Y N 1
ATOM 2710 C CA . PRO C 3 207 ? 150.817 100.848 132.274 1.00 79.76 207 PRO Y CA 1
ATOM 2711 C C . PRO C 3 207 ? 150.026 102.065 131.822 1.00 79.76 207 PRO Y C 1
ATOM 2712 O O . PRO C 3 207 ? 150.643 103.092 131.524 1.00 79.76 207 PRO Y O 1
ATOM 2716 N N . VAL C 3 208 ? 148.703 101.998 131.764 1.00 77.80 208 VAL Y N 1
ATOM 2717 C CA . VAL C 3 208 ? 147.886 103.117 131.312 1.00 77.80 208 VAL Y CA 1
ATOM 2718 C C . VAL C 3 208 ? 147.154 103.650 132.533 1.00 77.80 208 VAL Y C 1
ATOM 2719 O O . VAL C 3 208 ? 146.290 102.969 133.090 1.00 77.80 208 VAL Y O 1
ATOM 2723 N N . LYS C 3 209 ? 147.508 104.854 132.966 1.00 73.60 209 LYS Y N 1
ATOM 2724 C CA . LYS C 3 209 ? 146.890 105.489 134.130 1.00 73.60 209 LYS Y CA 1
ATOM 2725 C C . LYS C 3 209 ? 146.430 106.889 133.753 1.00 73.60 209 LYS Y C 1
ATOM 2726 O O . LYS C 3 209 ? 147.264 107.817 133.709 1.00 73.60 209 LYS Y O 1
ATOM 2732 N N . PRO C 3 210 ? 145.145 107.083 133.471 1.00 69.72 210 PRO Y N 1
ATOM 2733 C CA . PRO C 3 210 ? 144.657 108.382 133.001 1.00 69.72 210 PRO Y CA 1
ATOM 2734 C C . PRO C 3 210 ? 144.769 109.516 134.001 1.00 69.72 210 PRO Y C 1
ATOM 2735 O O . PRO C 3 210 ? 145.078 110.645 133.613 1.00 69.72 210 PRO Y O 1
ATOM 2739 N N . LEU C 3 211 ? 144.517 109.238 135.279 1.00 69.19 211 LEU Y N 1
ATOM 2740 C CA . LEU C 3 211 ? 144.619 110.287 136.288 1.00 69.19 211 LEU Y CA 1
ATOM 2741 C C . LEU C 3 211 ? 146.067 110.701 136.515 1.00 69.19 211 LEU Y C 1
ATOM 2742 O O . LEU C 3 211 ? 146.336 111.811 136.984 1.00 69.19 211 LEU Y O 1
ATOM 2747 N N . ALA C 3 212 ? 147.014 109.824 136.193 1.00 73.65 212 ALA Y N 1
ATOM 2748 C CA . ALA C 3 212 ? 148.422 110.156 136.368 1.00 73.65 212 ALA Y CA 1
ATOM 2749 C C . ALA C 3 212 ? 149.032 110.701 135.084 1.00 73.65 212 ALA Y C 1
ATOM 2750 O O . ALA C 3 212 ? 149.605 111.795 135.072 1.00 73.65 212 ALA Y O 1
ATOM 2752 N N . GLN C 3 213 ? 148.914 109.950 133.988 1.00 74.11 213 GLN Y N 1
ATOM 2753 C CA . GLN C 3 213 ? 149.678 110.268 132.786 1.00 74.11 213 GLN Y CA 1
ATOM 2754 C C . GLN C 3 213 ? 149.056 111.416 132.003 1.00 74.11 213 GLN Y C 1
ATOM 2755 O O . GLN C 3 213 ? 149.768 112.308 131.531 1.00 74.11 213 GLN Y O 1
ATOM 2761 N N . ILE C 3 214 ? 147.737 111.411 131.844 1.00 72.01 214 ILE Y N 1
ATOM 2762 C CA . ILE C 3 214 ? 147.061 112.363 130.976 1.00 72.01 214 ILE Y CA 1
ATOM 2763 C C . ILE C 3 214 ? 146.587 113.588 131.743 1.00 72.01 214 ILE Y C 1
ATOM 2764 O O . ILE C 3 214 ? 146.886 114.717 131.355 1.00 72.01 214 ILE Y O 1
ATOM 2769 N N . ALA C 3 215 ? 145.881 113.393 132.854 1.00 74.01 215 ALA Y N 1
ATOM 2770 C CA . ALA C 3 215 ? 145.383 114.529 133.617 1.00 74.01 215 ALA Y CA 1
ATOM 2771 C C . ALA C 3 215 ? 146.461 115.227 134.426 1.00 74.01 215 ALA Y C 1
ATOM 2772 O O . ALA C 3 215 ? 146.150 116.216 135.093 1.00 74.01 215 ALA Y O 1
ATOM 2774 N N . GLY C 3 216 ? 147.700 114.740 134.405 1.00 74.73 216 GLY Y N 1
ATOM 2775 C CA . GLY C 3 216 ? 148.808 115.454 134.997 1.00 74.73 216 GLY Y CA 1
ATOM 2776 C C . GLY C 3 216 ? 148.826 115.490 136.503 1.00 74.73 216 GLY Y C 1
ATOM 2777 O O . GLY C 3 216 ? 149.488 116.366 137.067 1.00 74.73 216 GLY Y O 1
ATOM 2778 N N . ASN C 3 217 ? 148.087 114.588 137.157 1.00 76.32 217 ASN Y N 1
ATOM 2779 C CA . ASN C 3 217 ? 148.057 114.413 138.612 1.00 76.32 217 ASN Y CA 1
ATOM 2780 C C . ASN C 3 217 ? 147.559 115.663 139.336 1.00 76.32 217 ASN Y C 1
ATOM 2781 O O . ASN C 3 217 ? 147.969 115.939 140.466 1.00 76.32 217 ASN Y O 1
ATOM 2786 N N . ARG C 3 218 ? 146.681 116.440 138.708 1.00 73.83 218 ARG Y N 1
ATOM 2787 C CA . ARG C 3 218 ? 146.164 117.652 139.324 1.00 73.83 218 ARG Y CA 1
ATOM 2788 C C . ARG C 3 218 ? 144.676 117.577 139.619 1.00 73.83 218 ARG Y C 1
ATOM 2789 O O . ARG C 3 218 ? 144.142 118.472 140.277 1.00 73.83 218 ARG Y O 1
ATOM 2797 N N . TYR C 3 219 ? 143.996 116.543 139.151 1.00 70.83 219 TYR Y N 1
ATOM 2798 C CA . TYR C 3 219 ? 142.614 116.308 139.529 1.00 70.83 219 TYR Y CA 1
ATOM 2799 C C . TYR C 3 219 ? 142.569 115.235 140.600 1.00 70.83 219 TYR Y C 1
ATOM 2800 O O . TYR C 3 219 ? 143.394 114.319 140.614 1.00 70.83 219 TYR Y O 1
ATOM 2809 N N . ALA C 3 220 ? 141.614 115.377 141.513 1.00 71.57 220 ALA Y N 1
ATOM 2810 C CA . ALA C 3 220 ? 141.523 114.482 142.656 1.00 71.57 220 ALA Y CA 1
ATOM 2811 C C . ALA C 3 220 ? 141.136 113.088 142.199 1.00 71.57 220 ALA Y C 1
ATOM 2812 O O . ALA C 3 220 ? 140.203 112.923 141.414 1.00 71.57 220 ALA Y O 1
ATOM 2814 N N . SER C 3 221 ? 141.829 112.076 142.716 1.00 75.23 221 SER Y N 1
ATOM 2815 C CA . SER C 3 221 ? 141.604 110.696 142.302 1.00 75.23 221 SER Y CA 1
ATOM 2816 C C . SER C 3 221 ? 140.440 110.046 143.023 1.00 75.23 221 SER Y C 1
ATOM 2817 O O . SER C 3 221 ? 140.356 108.824 143.077 1.00 75.23 221 SER Y O 1
ATOM 2820 N N . GLY C 3 222 ? 139.537 110.847 143.550 1.00 69.05 222 GLY Y N 1
ATOM 2821 C CA . GLY C 3 222 ? 138.314 110.398 144.149 1.00 69.05 222 GLY Y CA 1
ATOM 2822 C C . GLY C 3 222 ? 137.212 110.520 143.126 1.00 69.05 222 GLY Y C 1
ATOM 2823 O O . GLY C 3 222 ? 136.915 109.574 142.393 1.00 69.05 222 GLY Y O 1
ATOM 2824 N N . PRO C 3 223 ? 136.549 111.680 143.102 1.00 66.60 223 PRO Y N 1
ATOM 2825 C CA . PRO C 3 223 ? 135.401 111.873 142.198 1.00 66.60 223 PRO Y CA 1
ATOM 2826 C C . PRO C 3 223 ? 135.711 111.738 140.718 1.00 66.60 223 PRO Y C 1
ATOM 2827 O O . PRO C 3 223 ? 134.859 111.237 139.973 1.00 66.60 223 PRO Y O 1
ATOM 2831 N N . VAL C 3 224 ? 136.893 112.174 140.271 1.00 65.64 224 VAL Y N 1
ATOM 2832 C CA . VAL C 3 224 ? 137.245 112.068 138.856 1.00 65.64 224 VAL Y CA 1
ATOM 2833 C C . VAL C 3 224 ? 137.352 110.611 138.446 1.00 65.64 224 VAL Y C 1
ATOM 2834 O O . VAL C 3 224 ? 136.768 110.189 137.441 1.00 65.64 224 VAL Y O 1
ATOM 2838 N N . GLY C 3 225 ? 138.078 109.820 139.237 1.00 65.97 225 GLY Y N 1
ATOM 2839 C CA . GLY C 3 225 ? 138.276 108.422 138.898 1.00 65.97 225 GLY Y CA 1
ATOM 2840 C C . GLY C 3 225 ? 136.998 107.613 138.954 1.00 65.97 225 GLY Y C 1
ATOM 2841 O O . GLY C 3 225 ? 136.756 106.772 138.092 1.00 65.97 225 GLY Y O 1
ATOM 2842 N N . LYS C 3 226 ? 136.129 107.908 139.916 1.00 66.02 226 LYS Y N 1
ATOM 2843 C CA . LYS C 3 226 ? 134.906 107.128 140.045 1.00 66.02 226 LYS Y CA 1
ATOM 2844 C C . LYS C 3 226 ? 133.868 107.529 139.002 1.00 66.02 226 LYS Y C 1
ATOM 2845 O O . LYS C 3 226 ? 133.153 106.670 138.472 1.00 66.02 226 LYS Y O 1
ATOM 2851 N N . ALA C 3 227 ? 133.781 108.819 138.668 1.00 61.40 227 ALA Y N 1
ATOM 2852 C CA . ALA C 3 227 ? 132.860 109.221 137.610 1.00 61.40 227 ALA Y CA 1
ATOM 2853 C C . ALA C 3 227 ? 133.338 108.754 136.242 1.00 61.40 227 ALA Y C 1
ATOM 2854 O O . ALA C 3 227 ? 132.524 108.324 135.411 1.00 61.40 227 ALA Y O 1
ATOM 2856 N N . LEU C 3 228 ? 134.647 108.805 136.005 1.00 61.08 228 LEU Y N 1
ATOM 2857 C CA . LEU C 3 228 ? 135.217 108.306 134.763 1.00 61.08 228 LEU Y CA 1
ATOM 2858 C C . LEU C 3 228 ? 135.050 106.796 134.649 1.00 61.08 228 LEU Y C 1
ATOM 2859 O O . LEU C 3 228 ? 134.780 106.271 133.560 1.00 61.08 228 LEU Y O 1
ATOM 2864 N N . SER C 3 229 ? 135.200 106.089 135.777 1.00 62.97 229 SER Y N 1
ATOM 2865 C CA . SER C 3 229 ? 134.834 104.684 135.896 1.00 62.97 229 SER Y CA 1
ATOM 2866 C C . SER C 3 229 ? 133.411 104.413 135.463 1.00 62.97 229 SER Y C 1
ATOM 2867 O O . SER C 3 229 ? 133.188 103.539 134.621 1.00 62.97 229 SER Y O 1
ATOM 2870 N N . ASP C 3 230 ? 132.452 105.149 136.028 1.00 62.30 230 ASP Y N 1
ATOM 2871 C CA . ASP C 3 230 ? 131.043 104.910 135.739 1.00 62.30 230 ASP Y CA 1
ATOM 2872 C C . ASP C 3 230 ? 130.739 105.132 134.262 1.00 62.30 230 ASP Y C 1
ATOM 2873 O O . ASP C 3 230 ? 130.093 104.294 133.621 1.00 62.30 230 ASP Y O 1
ATOM 2878 N N . ALA C 3 231 ? 131.299 106.201 133.684 1.00 59.94 231 ALA Y N 1
ATOM 2879 C CA . ALA C 3 231 ? 131.047 106.511 132.278 1.00 59.94 231 ALA Y CA 1
ATOM 2880 C C . ALA C 3 231 ? 131.647 105.468 131.340 1.00 59.94 231 ALA Y C 1
ATOM 2881 O O . ALA C 3 231 ? 130.938 104.926 130.478 1.00 59.94 231 ALA Y O 1
ATOM 2883 N N . CYS C 3 232 ? 132.937 105.152 131.506 1.00 65.03 232 CYS Y N 1
ATOM 2884 C CA . CYS C 3 232 ? 133.593 104.227 130.586 1.00 65.03 232 CYS Y CA 1
ATOM 2885 C C . CYS C 3 232 ? 133.054 102.808 130.724 1.00 65.03 232 CYS Y C 1
ATOM 2886 O O . CYS C 3 232 ? 132.863 102.109 129.717 1.00 65.03 232 CYS Y O 1
ATOM 2889 N N . MET C 3 233 ? 132.771 102.368 131.951 1.00 63.40 233 MET Y N 1
ATOM 2890 C CA . MET C 3 233 ? 132.274 101.013 132.109 1.00 63.40 233 MET Y CA 1
ATOM 2891 C C . MET C 3 233 ? 130.835 100.882 131.639 1.00 63.40 233 MET Y C 1
ATOM 2892 O O . MET C 3 233 ? 130.481 99.841 131.078 1.00 63.40 233 MET Y O 1
ATOM 2897 N N . GLY C 3 234 ? 130.010 101.925 131.801 1.00 59.53 234 GLY Y N 1
ATOM 2898 C CA . GLY C 3 234 ? 128.681 101.892 131.212 1.00 59.53 234 GLY Y CA 1
ATOM 2899 C C . GLY C 3 234 ? 128.716 101.838 129.698 1.00 59.53 234 GLY Y C 1
ATOM 2900 O O . GLY C 3 234 ? 127.919 101.130 129.073 1.00 59.53 234 GLY Y O 1
ATOM 2901 N N . THR C 3 235 ? 129.679 102.534 129.091 1.00 58.13 235 THR Y N 1
ATOM 2902 C CA . THR C 3 235 ? 129.781 102.533 127.635 1.00 58.13 235 THR Y CA 1
ATOM 2903 C C . THR C 3 235 ? 130.205 101.168 127.093 1.00 58.13 235 THR Y C 1
ATOM 2904 O O . THR C 3 235 ? 129.575 100.638 126.165 1.00 58.13 235 THR Y O 1
ATOM 2908 N N . ILE C 3 236 ? 131.244 100.559 127.676 1.00 56.45 236 ILE Y N 1
ATOM 2909 C CA . ILE C 3 236 ? 131.640 99.243 127.166 1.00 56.45 236 ILE Y CA 1
ATOM 2910 C C . ILE C 3 236 ? 130.638 98.156 127.552 1.00 56.45 236 ILE Y C 1
ATOM 2911 O O . ILE C 3 236 ? 130.496 97.164 126.821 1.00 56.45 236 ILE Y O 1
ATOM 2916 N N . ALA C 3 237 ? 129.890 98.339 128.643 1.00 58.74 237 ALA Y N 1
ATOM 2917 C CA . ALA C 3 237 ? 128.808 97.414 128.954 1.00 58.74 237 ALA Y CA 1
ATOM 2918 C C . ALA C 3 237 ? 127.709 97.476 127.908 1.00 58.74 237 ALA Y C 1
ATOM 2919 O O . ALA C 3 237 ? 127.180 96.436 127.502 1.00 58.74 237 ALA Y O 1
ATOM 2921 N N . SER C 3 238 ? 127.372 98.683 127.446 1.00 56.96 238 SER Y N 1
ATOM 2922 C CA . SER C 3 238 ? 126.374 98.815 126.390 1.00 56.96 238 SER Y CA 1
ATOM 2923 C C . SER C 3 238 ? 126.850 98.193 125.085 1.00 56.96 238 SER Y C 1
ATOM 2924 O O . SER C 3 238 ? 126.068 97.526 124.390 1.00 56.96 238 SER Y O 1
ATOM 2927 N N . PHE C 3 239 ? 128.134 98.370 124.757 1.00 54.08 239 PHE Y N 1
ATOM 2928 C CA . PHE C 3 239 ? 128.664 97.774 123.531 1.00 54.08 239 PHE Y CA 1
ATOM 2929 C C . PHE C 3 239 ? 128.631 96.256 123.580 1.00 54.08 239 PHE Y C 1
ATOM 2930 O O . PHE C 3 239 ? 128.241 95.612 122.603 1.00 54.08 239 PHE Y O 1
ATOM 2938 N N . LEU C 3 240 ? 129.038 95.662 124.704 1.00 59.31 240 LEU Y N 1
ATOM 2939 C CA . LEU C 3 240 ? 129.043 94.204 124.786 1.00 59.31 240 LEU Y CA 1
ATOM 2940 C C . LEU C 3 240 ? 127.628 93.639 124.820 1.00 59.31 240 LEU Y C 1
ATOM 2941 O O . LEU C 3 240 ? 127.354 92.595 124.205 1.00 59.31 240 LEU Y O 1
ATOM 2946 N N . SER C 3 241 ? 126.712 94.330 125.505 1.00 57.97 241 SER Y N 1
ATOM 2947 C CA . SER C 3 241 ? 125.328 93.889 125.554 1.00 57.97 241 SER Y CA 1
ATOM 2948 C C . SER C 3 241 ? 124.639 93.985 124.206 1.00 57.97 241 SER Y C 1
ATOM 2949 O O . SER C 3 241 ? 123.660 93.273 123.975 1.00 57.97 241 SER Y O 1
ATOM 2952 N N . LYS C 3 242 ? 125.116 94.845 123.313 1.00 58.61 242 LYS Y N 1
ATOM 2953 C CA . LYS C 3 242 ? 124.612 94.786 121.948 1.00 58.61 242 LYS Y CA 1
ATOM 2954 C C . LYS C 3 242 ? 125.331 93.729 121.119 1.00 58.61 242 LYS Y C 1
ATOM 2955 O O . LYS C 3 242 ? 124.704 93.084 120.267 1.00 58.61 242 LYS Y O 1
ATOM 2961 N N . TYR C 3 243 ? 126.625 93.526 121.374 1.00 59.70 243 TYR Y N 1
ATOM 2962 C CA . TYR C 3 243 ? 127.440 92.654 120.536 1.00 59.70 243 TYR Y CA 1
ATOM 2963 C C . TYR C 3 243 ? 127.040 91.196 120.676 1.00 59.70 243 TYR Y C 1
ATOM 2964 O O . TYR C 3 243 ? 127.098 90.437 119.699 1.00 59.70 243 TYR Y O 1
ATOM 2973 N N . GLN C 3 244 ? 126.621 90.792 121.877 1.00 64.45 244 GLN Y N 1
ATOM 2974 C CA . GLN C 3 244 ? 126.192 89.409 122.087 1.00 64.45 244 GLN Y CA 1
ATOM 2975 C C . GLN C 3 244 ? 124.943 89.079 121.269 1.00 64.45 244 GLN Y C 1
ATOM 2976 O O . GLN C 3 244 ? 124.897 88.064 120.550 1.00 64.45 244 GLN Y O 1
ATOM 2982 N N . ASP C 3 245 ? 123.932 89.951 121.340 1.00 66.34 245 ASP Y N 1
ATOM 2983 C CA . ASP C 3 245 ? 122.698 89.747 120.589 1.00 66.34 245 ASP Y CA 1
ATOM 2984 C C . ASP C 3 245 ? 122.931 89.817 119.091 1.00 66.34 245 ASP Y C 1
ATOM 2985 O O . ASP C 3 245 ? 122.296 89.078 118.329 1.00 66.34 245 ASP Y O 1
ATOM 2990 N N . ILE C 3 246 ? 123.853 90.671 118.654 1.00 63.92 246 ILE Y N 1
ATOM 2991 C CA . ILE C 3 246 ? 124.120 90.755 117.226 1.00 63.92 246 ILE Y CA 1
ATOM 2992 C C . ILE C 3 246 ? 124.854 89.519 116.722 1.00 63.92 246 ILE Y C 1
ATOM 2993 O O . ILE C 3 246 ? 124.588 89.055 115.607 1.00 63.92 246 ILE Y O 1
ATOM 2998 N N . ILE C 3 247 ? 125.725 88.922 117.541 1.00 64.78 247 ILE Y N 1
ATOM 2999 C CA . ILE C 3 247 ? 126.366 87.666 117.148 1.00 64.78 247 ILE Y CA 1
ATOM 3000 C C . ILE C 3 247 ? 125.337 86.541 117.032 1.00 64.78 247 ILE Y C 1
ATOM 3001 O O . ILE C 3 247 ? 125.371 85.744 116.079 1.00 64.78 247 ILE Y O 1
ATOM 3006 N N . ILE C 3 248 ? 124.357 86.519 117.943 1.00 67.50 248 ILE Y N 1
ATOM 3007 C CA . ILE C 3 248 ? 123.286 85.516 117.886 1.00 67.50 248 ILE Y CA 1
ATOM 3008 C C . ILE C 3 248 ? 122.444 85.675 116.616 1.00 67.50 248 ILE Y C 1
ATOM 3009 O O . ILE C 3 248 ? 122.194 84.705 115.876 1.00 67.50 248 ILE Y O 1
ATOM 3014 N N . GLU C 3 249 ? 122.013 86.905 116.329 1.00 67.17 249 GLU Y N 1
ATOM 3015 C CA . GLU C 3 249 ? 121.141 87.106 115.177 1.00 67.17 249 GLU Y CA 1
ATOM 3016 C C . GLU C 3 249 ? 121.884 86.956 113.859 1.00 67.17 249 GLU Y C 1
ATOM 3017 O O . GLU C 3 249 ? 121.287 86.524 112.869 1.00 67.17 249 GLU Y O 1
ATOM 3023 N N . HIS C 3 250 ? 123.183 87.245 113.821 1.00 69.92 250 HIS Y N 1
ATOM 3024 C CA . HIS C 3 250 ? 123.910 86.942 112.597 1.00 69.92 250 HIS Y CA 1
ATOM 3025 C C . HIS C 3 250 ? 124.151 85.455 112.438 1.00 69.92 250 HIS Y C 1
ATOM 3026 O O . HIS C 3 250 ? 124.272 84.989 111.304 1.00 69.92 250 HIS Y O 1
ATOM 3033 N N . GLN C 3 251 ? 124.200 84.691 113.537 1.00 75.77 251 GLN Y N 1
ATOM 3034 C CA . GLN C 3 251 ? 124.231 83.235 113.397 1.00 75.77 251 GLN Y CA 1
ATOM 3035 C C . GLN C 3 251 ? 122.953 82.722 112.741 1.00 75.77 251 GLN Y C 1
ATOM 3036 O O . GLN C 3 251 ? 123.008 81.901 111.811 1.00 75.77 251 GLN Y O 1
ATOM 3042 N N . LYS C 3 252 ? 121.803 83.256 113.164 1.00 74.42 252 LYS Y N 1
ATOM 3043 C CA . LYS C 3 252 ? 120.536 82.874 112.535 1.00 74.42 252 LYS Y CA 1
ATOM 3044 C C . LYS C 3 252 ? 120.464 83.306 111.067 1.00 74.42 252 LYS Y C 1
ATOM 3045 O O . LYS C 3 252 ? 119.980 82.552 110.210 1.00 74.42 252 LYS Y O 1
ATOM 3051 N N . VAL C 3 253 ? 120.968 84.500 110.754 1.00 75.96 253 VAL Y N 1
ATOM 3052 C CA . VAL C 3 253 ? 120.869 85.006 109.387 1.00 75.96 253 VAL Y CA 1
ATOM 3053 C C . VAL C 3 253 ? 121.824 84.259 108.455 1.00 75.96 253 VAL Y C 1
ATOM 3054 O O . VAL C 3 253 ? 121.474 83.969 107.308 1.00 75.96 253 VAL Y O 1
ATOM 3058 N N . VAL C 3 254 ? 123.013 83.880 108.935 1.00 80.25 254 VAL Y N 1
ATOM 3059 C CA . VAL C 3 254 ? 123.917 83.103 108.085 1.00 80.25 254 VAL Y CA 1
ATOM 3060 C C . VAL C 3 254 ? 123.406 81.675 107.906 1.00 80.25 254 VAL Y C 1
ATOM 3061 O O . VAL C 3 254 ? 123.590 81.079 106.834 1.00 80.25 254 VAL Y O 1
ATOM 3065 N N . LYS C 3 255 ? 122.691 81.130 108.899 1.00 84.35 255 LYS Y N 1
ATOM 3066 C CA . LYS C 3 255 ? 122.027 79.841 108.691 1.00 84.35 255 LYS Y CA 1
ATOM 3067 C C . LYS C 3 255 ? 120.959 79.935 107.600 1.00 84.35 255 LYS Y C 1
ATOM 3068 O O . LYS C 3 255 ? 120.914 79.102 106.681 1.00 84.35 255 LYS Y O 1
ATOM 3074 N N . GLY C 3 256 ? 120.128 80.980 107.660 1.00 84.97 256 GLY Y N 1
ATOM 3075 C CA . GLY C 3 256 ? 119.122 81.183 106.624 1.00 84.97 256 GLY Y CA 1
ATOM 3076 C C . GLY C 3 256 ? 119.710 81.477 105.254 1.00 84.97 256 GLY Y C 1
ATOM 3077 O O . GLY C 3 256 ? 119.149 81.080 104.232 1.00 84.97 256 GLY Y O 1
ATOM 3078 N N . ASN C 3 257 ? 120.853 82.160 105.214 1.00 86.54 257 ASN Y N 1
ATOM 3079 C CA . ASN C 3 257 ? 121.492 82.484 103.945 1.00 86.54 257 ASN Y CA 1
ATOM 3080 C C . ASN C 3 257 ? 122.195 81.288 103.335 1.00 86.54 257 ASN Y C 1
ATOM 3081 O O . ASN C 3 257 ? 122.314 81.207 102.110 1.00 86.54 257 ASN Y O 1
ATOM 3086 N N . GLN C 3 258 ? 122.692 80.368 104.159 1.00 88.61 258 GLN Y N 1
ATOM 3087 C CA . GLN C 3 258 ? 123.155 79.101 103.611 1.00 88.61 258 GLN Y CA 1
ATOM 3088 C C . GLN C 3 258 ? 121.982 78.261 103.132 1.00 88.61 258 GLN Y C 1
ATOM 3089 O O . GLN C 3 258 ? 122.131 77.462 102.200 1.00 88.61 258 GLN Y O 1
ATOM 3095 N N . LYS C 3 259 ? 120.806 78.441 103.742 1.00 90.28 259 LYS Y N 1
ATOM 3096 C CA . LYS C 3 259 ? 119.599 77.785 103.253 1.00 90.28 259 LYS Y CA 1
ATOM 3097 C C . LYS C 3 259 ? 119.037 78.408 101.982 1.00 90.28 259 LYS Y C 1
ATOM 3098 O O . LYS C 3 259 ? 118.143 77.813 101.381 1.00 90.28 259 LYS Y O 1
ATOM 3104 N N . ARG C 3 260 ? 119.509 79.584 101.569 1.00 89.89 260 ARG Y N 1
ATOM 3105 C CA . ARG C 3 260 ? 118.978 80.283 100.401 1.00 89.89 260 ARG Y CA 1
ATOM 3106 C C . ARG C 3 260 ? 119.974 80.333 99.248 1.00 89.89 260 ARG Y C 1
ATOM 3107 O O . ARG C 3 260 ? 120.102 81.347 98.565 1.00 89.89 260 ARG Y O 1
ATOM 3115 N N . LEU C 3 261 ? 120.696 79.245 99.018 1.00 96.79 261 LEU Y N 1
ATOM 3116 C CA . LEU C 3 261 ? 121.490 79.083 97.806 1.00 96.79 261 LEU Y CA 1
ATOM 3117 C C . LEU C 3 261 ? 120.812 78.120 96.840 1.00 96.79 261 LEU Y C 1
ATOM 3118 O O . LEU C 3 261 ? 121.455 77.297 96.186 1.00 96.79 261 LEU Y O 1
ATOM 3123 N N . GLU C 3 262 ? 119.488 78.213 96.759 1.00 105.32 262 GLU Y N 1
ATOM 3124 C CA . GLU C 3 262 ? 118.745 77.665 95.638 1.00 105.32 262 GLU Y CA 1
ATOM 3125 C C . GLU C 3 262 ? 118.703 78.617 94.457 1.00 105.32 262 GLU Y C 1
ATOM 3126 O O . GLU C 3 262 ? 117.999 78.341 93.483 1.00 105.32 262 GLU Y O 1
ATOM 3132 N N . SER C 3 263 ? 119.415 79.744 94.536 1.00 111.70 263 SER Y N 1
ATOM 3133 C CA . SER C 3 263 ? 119.650 80.549 93.346 1.00 111.70 263 SER Y CA 1
ATOM 3134 C C . SER C 3 263 ? 120.497 79.781 92.343 1.00 111.70 263 SER Y C 1
ATOM 3135 O O . SER C 3 263 ? 120.308 79.917 91.130 1.00 111.70 263 SER Y O 1
ATOM 3138 N N . LEU C 3 264 ? 121.417 78.948 92.834 1.00 114.70 264 LEU Y N 1
ATOM 3139 C CA . LEU C 3 264 ? 122.140 78.041 91.951 1.00 114.70 264 LEU Y CA 1
ATOM 3140 C C . LEU C 3 264 ? 121.225 76.939 91.433 1.00 114.70 264 LEU Y C 1
ATOM 3141 O O . LEU C 3 264 ? 121.449 76.394 90.346 1.00 114.70 264 LEU Y O 1
ATOM 3146 N N . ARG C 3 265 ? 120.182 76.600 92.196 1.00 114.30 265 ARG Y N 1
ATOM 3147 C CA . ARG C 3 265 ? 119.232 75.588 91.747 1.00 114.30 265 ARG Y CA 1
ATOM 3148 C C . ARG C 3 265 ? 118.355 76.111 90.617 1.00 114.30 265 ARG Y C 1
ATOM 3149 O O . ARG C 3 265 ? 118.024 75.369 89.685 1.00 114.30 265 ARG Y O 1
ATOM 3157 N N . GLU C 3 266 ? 117.966 77.388 90.682 1.00 117.01 266 GLU Y N 1
ATOM 3158 C CA . GLU C 3 266 ? 117.061 77.930 89.674 1.00 117.01 266 GLU Y CA 1
ATOM 3159 C C . GLU C 3 266 ? 117.760 78.150 88.341 1.00 117.01 266 GLU Y C 1
ATOM 3160 O O . GLU C 3 266 ? 117.171 77.893 87.287 1.00 117.01 266 GLU Y O 1
ATOM 3166 N N . LEU C 3 267 ? 119.005 78.632 88.360 1.00 119.44 267 LEU Y N 1
ATOM 3167 C CA . LEU C 3 267 ? 119.710 78.891 87.108 1.00 119.44 267 LEU Y CA 1
ATOM 3168 C C . LEU C 3 267 ? 120.028 77.604 86.359 1.00 119.44 267 LEU Y C 1
ATOM 3169 O O . LEU C 3 267 ? 120.063 77.603 85.124 1.00 119.44 267 LEU Y O 1
ATOM 3174 N N . ALA C 3 268 ? 120.261 76.508 87.080 1.00 121.43 268 ALA Y N 1
ATOM 3175 C CA . ALA C 3 268 ? 120.322 75.205 86.431 1.00 121.43 268 ALA Y CA 1
ATOM 3176 C C . ALA C 3 268 ? 118.924 74.702 86.097 1.00 121.43 268 ALA Y C 1
ATOM 3177 O O . ALA C 3 268 ? 118.742 73.944 85.138 1.00 121.43 268 ALA Y O 1
ATOM 3179 N N . GLY C 3 269 ? 117.926 75.114 86.883 1.00 121.83 269 GLY Y N 1
ATOM 3180 C CA . GLY C 3 269 ? 116.557 74.712 86.613 1.00 121.83 269 GLY Y CA 1
ATOM 3181 C C . GLY C 3 269 ? 115.957 75.393 85.401 1.00 121.83 269 GLY Y C 1
ATOM 3182 O O . GLY C 3 269 ? 115.057 74.843 84.762 1.00 121.83 269 GLY Y O 1
ATOM 3183 N N . LYS C 3 270 ? 116.435 76.594 85.068 1.00 123.79 270 LYS Y N 1
ATOM 3184 C CA . LYS C 3 270 ? 115.991 77.270 83.855 1.00 123.79 270 LYS Y CA 1
ATOM 3185 C C . LYS C 3 270 ? 117.023 77.243 82.739 1.00 123.79 270 LYS Y C 1
ATOM 3186 O O . LYS C 3 270 ? 116.719 77.715 81.636 1.00 123.79 270 LYS Y O 1
ATOM 3192 N N . GLU C 3 271 ? 118.256 76.798 83.033 1.00 126.44 271 GLU Y N 1
ATOM 3193 C CA . GLU C 3 271 ? 119.328 76.473 82.083 1.00 126.44 271 GLU Y CA 1
ATOM 3194 C C . GLU C 3 271 ? 119.886 77.716 81.373 1.00 126.44 271 GLU Y C 1
ATOM 3195 O O . GLU C 3 271 ? 120.855 77.631 80.609 1.00 126.44 271 GLU Y O 1
ATOM 3201 N N . ASN C 3 272 ? 119.344 78.896 81.678 1.00 125.55 272 ASN Y N 1
ATOM 3202 C CA . ASN C 3 272 ? 119.679 80.098 80.930 1.00 125.55 272 ASN Y CA 1
ATOM 3203 C C . ASN C 3 272 ? 120.917 80.801 81.465 1.00 125.55 272 ASN Y C 1
ATOM 3204 O O . ASN C 3 272 ? 121.535 81.579 80.731 1.00 125.55 272 ASN Y O 1
ATOM 3206 N N . LEU C 3 273 ? 121.289 80.553 82.715 1.00 121.18 273 LEU Y N 1
ATOM 3207 C CA . LEU C 3 273 ? 122.437 81.196 83.333 1.00 121.18 273 LEU Y CA 1
ATOM 3208 C C . LEU C 3 273 ? 123.495 80.154 83.661 1.00 121.18 273 LEU Y C 1
ATOM 3209 O O . LEU C 3 273 ? 123.181 79.013 84.009 1.00 121.18 273 LEU Y O 1
ATOM 3214 N N . GLU C 3 274 ? 124.758 80.558 83.542 1.00 123.48 274 GLU Y N 1
ATOM 3215 C CA . GLU C 3 274 ? 125.856 79.608 83.685 1.00 123.48 274 GLU Y CA 1
ATOM 3216 C C . GLU C 3 274 ? 126.206 79.359 85.150 1.00 123.48 274 GLU Y C 1
ATOM 3217 O O . GLU C 3 274 ? 126.055 78.238 85.647 1.00 123.48 274 GLU Y O 1
ATOM 3223 N N . TYR C 3 275 ? 126.665 80.404 85.861 1.00 115.36 275 TYR Y N 1
ATOM 3224 C CA . TYR C 3 275 ? 127.125 80.286 87.243 1.00 115.36 275 TYR Y CA 1
ATOM 3225 C C . TYR C 3 275 ? 127.281 81.648 87.907 1.00 115.36 275 TYR Y C 1
ATOM 3226 O O . TYR C 3 275 ? 127.706 82.609 87.255 1.00 115.36 275 TYR Y O 1
ATOM 3228 N N . PRO C 3 276 ? 126.959 81.771 89.200 1.00 111.88 276 PRO Y N 1
ATOM 3229 C CA . PRO C 3 276 ? 127.295 83.002 89.926 1.00 111.88 276 PRO Y CA 1
ATOM 3230 C C . PRO C 3 276 ? 128.751 83.030 90.372 1.00 111.88 276 PRO Y C 1
ATOM 3231 O O . PRO C 3 276 ? 129.355 84.107 90.426 1.00 111.88 276 PRO Y O 1
ATOM 3235 N N . SER C 3 277 ? 129.303 81.851 90.689 1.00 111.89 277 SER Y N 1
ATOM 3236 C CA . SER C 3 277 ? 130.707 81.625 91.051 1.00 111.89 277 SER Y CA 1
ATOM 3237 C C . SER C 3 277 ? 131.117 82.457 92.273 1.00 111.89 277 SER Y C 1
ATOM 3238 O O . SER C 3 277 ? 131.966 83.348 92.205 1.00 111.89 277 SER Y O 1
ATOM 3240 N N . VAL C 3 278 ? 130.479 82.140 93.398 1.00 102.88 278 VAL Y N 1
ATOM 3241 C CA . VAL C 3 278 ? 130.768 82.806 94.665 1.00 102.88 278 VAL Y CA 1
ATOM 3242 C C . VAL C 3 278 ? 130.404 81.869 95.807 1.00 102.88 278 VAL Y C 1
ATOM 3243 O O . VAL C 3 278 ? 129.326 81.269 95.809 1.00 102.88 278 VAL Y O 1
ATOM 3245 N N . THR C 3 279 ? 131.305 81.751 96.778 1.00 94.25 279 THR Y N 1
ATOM 3246 C CA . THR C 3 279 ? 131.086 80.977 97.990 1.00 94.25 279 THR Y CA 1
ATOM 3247 C C . THR C 3 279 ? 130.973 81.907 99.189 1.00 94.25 279 THR Y C 1
ATOM 3248 O O . THR C 3 279 ? 131.620 82.955 99.247 1.00 94.25 279 THR Y O 1
ATOM 3252 N N . LEU C 3 280 ? 130.173 81.516 100.131 1.00 88.11 280 LEU Y N 1
ATOM 3253 C CA . LEU C 3 280 ? 130.007 82.390 101.279 1.00 88.11 280 LEU Y CA 1
ATOM 3254 C C . LEU C 3 280 ? 131.062 82.102 102.344 1.00 88.11 280 LEU Y C 1
ATOM 3255 O O . LEU C 3 280 ? 131.431 80.946 102.567 1.00 88.11 280 LEU Y O 1
ATOM 3260 N N . PRO C 3 281 ? 131.555 83.141 103.010 1.00 86.64 281 PRO Y N 1
ATOM 3261 C CA . PRO C 3 281 ? 132.463 82.944 104.143 1.00 86.64 281 PRO Y CA 1
ATOM 3262 C C . PRO C 3 281 ? 131.717 82.397 105.348 1.00 86.64 281 PRO Y C 1
ATOM 3263 O O . PRO C 3 281 ? 130.477 82.352 105.352 1.00 86.64 281 PRO Y O 1
ATOM 3267 N N . PRO C 3 282 ? 132.430 81.969 106.406 1.00 84.22 282 PRO Y N 1
ATOM 3268 C CA . PRO C 3 282 ? 131.740 81.628 107.659 1.00 84.22 282 PRO Y CA 1
ATOM 3269 C C . PRO C 3 282 ? 131.254 82.850 108.426 1.00 84.22 282 PRO Y C 1
ATOM 3270 O O . PRO C 3 282 ? 131.281 83.969 107.903 1.00 84.22 282 PRO Y O 1
ATOM 3274 N N . GLN C 3 283 ? 130.788 82.636 109.654 1.00 79.34 283 GLN Y N 1
ATOM 3275 C CA . GLN C 3 283 ? 130.322 83.716 110.517 1.00 79.34 283 GLN Y CA 1
ATOM 3276 C C . GLN C 3 283 ? 131.454 84.700 110.806 1.00 79.34 283 GLN Y C 1
ATOM 3277 O O . GLN C 3 283 ? 132.522 84.283 111.278 1.00 79.34 283 GLN Y O 1
ATOM 3283 N N . PRO C 3 284 ? 131.272 85.992 110.523 1.00 77.45 284 PRO Y N 1
ATOM 3284 C CA . PRO C 3 284 ? 132.409 86.917 110.389 1.00 77.45 284 PRO Y CA 1
ATOM 3285 C C . PRO C 3 284 ? 133.177 87.277 111.657 1.00 77.45 284 PRO Y C 1
ATOM 3286 O O . PRO C 3 284 ? 134.412 87.215 111.665 1.00 77.45 284 PRO Y O 1
ATOM 3290 N N . HIS C 3 285 ? 132.451 87.753 112.673 1.00 74.74 285 HIS Y N 1
ATOM 3291 C CA . HIS C 3 285 ? 132.865 87.980 114.057 1.00 74.74 285 HIS Y CA 1
ATOM 3292 C C . HIS C 3 285 ? 133.813 89.149 114.324 1.00 74.74 285 HIS Y C 1
ATOM 3293 O O . HIS C 3 285 ? 133.974 89.508 115.494 1.00 74.74 285 HIS Y O 1
ATOM 3300 N N . THR C 3 286 ? 134.448 89.773 113.321 1.00 74.35 286 THR Y N 1
ATOM 3301 C CA . THR C 3 286 ? 135.325 90.857 113.761 1.00 74.35 286 THR Y CA 1
ATOM 3302 C C . THR C 3 286 ? 134.785 92.264 113.541 1.00 74.35 286 THR Y C 1
ATOM 3303 O O . THR C 3 286 ? 134.197 92.840 114.456 1.00 74.35 286 THR Y O 1
ATOM 3307 N N . LYS C 3 287 ? 135.021 92.847 112.364 1.00 74.66 287 LYS Y N 1
ATOM 3308 C CA . LYS C 3 287 ? 134.195 93.877 111.743 1.00 74.66 287 LYS Y CA 1
ATOM 3309 C C . LYS C 3 287 ? 134.443 93.820 110.244 1.00 74.66 287 LYS Y C 1
ATOM 3310 O O . LYS C 3 287 ? 133.552 94.060 109.428 1.00 74.66 287 LYS Y O 1
ATOM 3316 N N . GLU C 3 288 ? 135.674 93.452 109.888 1.00 80.40 288 GLU Y N 1
ATOM 3317 C CA . GLU C 3 288 ? 136.097 93.427 108.497 1.00 80.40 288 GLU Y CA 1
ATOM 3318 C C . GLU C 3 288 ? 135.622 92.162 107.812 1.00 80.40 288 GLU Y C 1
ATOM 3319 O O . GLU C 3 288 ? 135.423 92.151 106.590 1.00 80.40 288 GLU Y O 1
ATOM 3325 N N . GLY C 3 289 ? 135.429 91.098 108.589 1.00 79.73 289 GLY Y N 1
ATOM 3326 C CA . GLY C 3 289 ? 134.739 89.936 108.069 1.00 79.73 289 GLY Y CA 1
ATOM 3327 C C . GLY C 3 289 ? 133.319 90.257 107.655 1.00 79.73 289 GLY Y C 1
ATOM 3328 O O . GLY C 3 289 ? 132.813 89.701 106.681 1.00 79.73 289 GLY Y O 1
ATOM 3329 N N . VAL C 3 290 ? 132.651 91.144 108.401 1.00 78.01 290 VAL Y N 1
ATOM 3330 C CA . VAL C 3 290 ? 131.319 91.595 108.014 1.00 78.01 290 VAL Y CA 1
ATOM 3331 C C . VAL C 3 290 ? 131.380 92.374 106.712 1.00 78.01 290 VAL Y C 1
ATOM 3332 O O . VAL C 3 290 ? 130.480 92.262 105.875 1.00 78.01 290 VAL Y O 1
ATOM 3336 N N . ASP C 3 291 ? 132.456 93.132 106.494 1.00 81.48 291 ASP Y N 1
ATOM 3337 C CA . ASP C 3 291 ? 132.609 93.856 105.239 1.00 81.48 291 ASP Y CA 1
ATOM 3338 C C . ASP C 3 291 ? 132.836 92.906 104.072 1.00 81.48 291 ASP Y C 1
ATOM 3339 O O . ASP C 3 291 ? 132.251 93.093 103.001 1.00 81.48 291 ASP Y O 1
ATOM 3344 N N . ALA C 3 292 ? 133.643 91.861 104.271 1.00 81.20 292 ALA Y N 1
ATOM 3345 C CA . ALA C 3 292 ? 133.860 90.883 103.204 1.00 81.20 292 ALA Y CA 1
ATOM 3346 C C . ALA C 3 292 ? 132.600 90.068 102.929 1.00 81.20 292 ALA Y C 1
ATOM 3347 O O . ALA C 3 292 ? 132.260 89.803 101.765 1.00 81.20 292 ALA Y O 1
ATOM 3349 N N . TYR C 3 293 ? 131.884 89.694 103.992 1.00 79.22 293 TYR Y N 1
ATOM 3350 C CA . TYR C 3 293 ? 130.653 88.929 103.865 1.00 79.22 293 TYR Y CA 1
ATOM 3351 C C . TYR C 3 293 ? 129.581 89.731 103.148 1.00 79.22 293 TYR Y C 1
ATOM 3352 O O . TYR C 3 293 ? 128.943 89.232 102.217 1.00 79.22 293 TYR Y O 1
ATOM 3361 N N . ASN C 3 294 ? 129.384 90.988 103.545 1.00 78.56 294 ASN Y N 1
ATOM 3362 C CA . ASN C 3 294 ? 128.394 91.814 102.880 1.00 78.56 294 ASN Y CA 1
ATOM 3363 C C . ASN C 3 294 ? 128.838 92.248 101.495 1.00 78.56 294 ASN Y C 1
ATOM 3364 O O . ASN C 3 294 ? 127.983 92.538 100.660 1.00 78.56 294 ASN Y O 1
ATOM 3369 N N . GLU C 3 295 ? 130.141 92.248 101.211 1.00 82.24 295 GLU Y N 1
ATOM 3370 C CA . GLU C 3 295 ? 130.592 92.467 99.843 1.00 82.24 295 GLU Y CA 1
ATOM 3371 C C . GLU C 3 295 ? 130.190 91.306 98.945 1.00 82.24 295 GLU Y C 1
ATOM 3372 O O . GLU C 3 295 ? 129.689 91.514 97.833 1.00 82.24 295 GLU Y O 1
ATOM 3378 N N . VAL C 3 296 ? 130.396 90.074 99.418 1.00 82.94 296 VAL Y N 1
ATOM 3379 C CA . VAL C 3 296 ? 129.989 88.901 98.644 1.00 82.94 296 VAL Y CA 1
ATOM 3380 C C . VAL C 3 296 ? 128.468 88.841 98.516 1.00 82.94 296 VAL Y C 1
ATOM 3381 O O . VAL C 3 296 ? 127.934 88.507 97.448 1.00 82.94 296 VAL Y O 1
ATOM 3385 N N . ILE C 3 297 ? 127.755 89.220 99.580 1.00 82.63 297 ILE Y N 1
ATOM 3386 C CA . ILE C 3 297 ? 126.295 89.275 99.552 1.00 82.63 297 ILE Y CA 1
ATOM 3387 C C . ILE C 3 297 ? 125.808 90.314 98.549 1.00 82.63 297 ILE Y C 1
ATOM 3388 O O . ILE C 3 297 ? 124.870 90.063 97.786 1.00 82.63 297 ILE Y O 1
ATOM 3393 N N . ALA C 3 298 ? 126.477 91.469 98.488 1.00 87.78 298 ALA Y N 1
ATOM 3394 C CA . ALA C 3 298 ? 126.090 92.505 97.538 1.00 87.78 298 ALA Y CA 1
ATOM 3395 C C . ALA C 3 298 ? 126.390 92.090 96.106 1.00 87.78 298 ALA Y C 1
ATOM 3396 O O . ALA C 3 298 ? 125.612 92.393 95.199 1.00 87.78 298 ALA Y O 1
ATOM 3398 N N . ARG C 3 299 ? 127.495 91.372 95.892 1.00 90.02 299 ARG Y N 1
ATOM 3399 C CA . ARG C 3 299 ? 127.834 90.898 94.553 1.00 90.02 299 ARG Y CA 1
ATOM 3400 C C . ARG C 3 299 ? 126.814 89.881 94.053 1.00 90.02 299 ARG Y C 1
ATOM 3401 O O . ARG C 3 299 ? 126.312 89.991 92.926 1.00 90.02 299 ARG Y O 1
ATOM 3409 N N . VAL C 3 300 ? 126.460 88.913 94.903 1.00 89.30 300 VAL Y N 1
ATOM 3410 C CA . VAL C 3 300 ? 125.465 87.908 94.531 1.00 89.30 300 VAL Y CA 1
ATOM 3411 C C . VAL C 3 300 ? 124.089 88.545 94.366 1.00 89.30 300 VAL Y C 1
ATOM 3412 O O . VAL C 3 300 ? 123.340 88.201 93.444 1.00 89.30 300 VAL Y O 1
ATOM 3416 N N . ARG C 3 301 ? 123.760 89.526 95.210 1.00 89.00 301 ARG Y N 1
ATOM 3417 C CA . ARG C 3 301 ? 122.455 90.175 95.143 1.00 89.00 301 ARG Y CA 1
ATOM 3418 C C . ARG C 3 301 ? 122.316 91.022 93.885 1.00 89.00 301 ARG Y C 1
ATOM 3419 O O . ARG C 3 301 ? 121.257 91.023 93.243 1.00 89.00 301 ARG Y O 1
ATOM 3427 N N . MET C 3 302 ? 123.388 91.721 93.502 1.00 95.94 302 MET Y N 1
ATOM 3428 C CA . MET C 3 302 ? 123.383 92.492 92.266 1.00 95.94 302 MET Y CA 1
ATOM 3429 C C . MET C 3 302 ? 123.305 91.581 91.052 1.00 95.94 302 MET Y C 1
ATOM 3430 O O . MET C 3 302 ? 122.616 91.902 90.079 1.00 95.94 302 MET Y O 1
ATOM 3435 N N . TRP C 3 303 ? 123.972 90.423 91.104 1.00 98.16 303 TRP Y N 1
ATOM 3436 C CA . TRP C 3 303 ? 123.865 89.474 90.000 1.00 98.16 303 TRP Y CA 1
ATOM 3437 C C . TRP C 3 303 ? 122.459 88.899 89.891 1.00 98.16 303 TRP Y C 1
ATOM 3438 O O . TRP C 3 303 ? 121.963 88.681 88.781 1.00 98.16 303 TRP Y O 1
ATOM 3449 N N . VAL C 3 304 ? 121.816 88.631 91.026 1.00 96.84 304 VAL Y N 1
ATOM 3450 C CA . VAL C 3 304 ? 120.465 88.080 91.012 1.00 96.84 304 VAL Y CA 1
ATOM 3451 C C . VAL C 3 304 ? 119.476 89.101 90.470 1.00 96.84 304 VAL Y C 1
ATOM 3452 O O . VAL C 3 304 ? 118.615 88.769 89.647 1.00 96.84 304 VAL Y O 1
ATOM 3456 N N . ASN C 3 305 ? 119.617 90.367 90.877 1.00 99.87 305 ASN Y N 1
ATOM 3457 C CA . ASN C 3 305 ? 118.773 91.423 90.321 1.00 99.87 305 ASN Y CA 1
ATOM 3458 C C . ASN C 3 305 ? 119.033 91.640 88.836 1.00 99.87 305 ASN Y C 1
ATOM 3459 O O . ASN C 3 305 ? 118.096 91.903 88.077 1.00 99.87 305 ASN Y O 1
ATOM 3464 N N . LEU C 3 306 ? 120.281 91.488 88.397 1.00 100.12 306 LEU Y N 1
ATOM 3465 C CA . LEU C 3 306 ? 120.610 91.760 87.006 1.00 100.12 306 LEU Y CA 1
ATOM 3466 C C . LEU C 3 306 ? 120.204 90.631 86.071 1.00 100.12 306 LEU Y C 1
ATOM 3467 O O . LEU C 3 306 ? 119.797 90.899 84.937 1.00 100.12 306 LEU Y O 1
ATOM 3472 N N . ASN C 3 307 ? 120.303 89.374 86.504 1.00 102.07 307 ASN Y N 1
ATOM 3473 C CA . ASN C 3 307 ? 120.105 88.249 85.599 1.00 102.07 307 ASN Y CA 1
ATOM 3474 C C . ASN C 3 307 ? 118.953 87.333 85.992 1.00 102.07 307 ASN Y C 1
ATOM 3475 O O . ASN C 3 307 ? 118.776 86.285 85.363 1.00 102.07 307 ASN Y O 1
ATOM 3480 N N . LEU C 3 308 ? 118.173 87.677 87.014 1.00 103.83 308 LEU Y N 1
ATOM 3481 C CA . LEU C 3 308 ? 117.026 86.852 87.362 1.00 103.83 308 LEU Y CA 1
ATOM 3482 C C . LEU C 3 308 ? 115.774 87.689 87.549 1.00 103.83 308 LEU Y C 1
ATOM 3483 O O . LEU C 3 308 ? 114.663 87.230 87.271 1.00 103.83 308 LEU Y O 1
ATOM 3488 N N . TRP C 3 309 ? 115.941 88.917 88.020 1.00 103.95 309 TRP Y N 1
ATOM 3489 C CA . TRP C 3 309 ? 114.802 89.769 88.318 1.00 103.95 309 TRP Y CA 1
ATOM 3490 C C . TRP C 3 309 ? 114.381 90.625 87.138 1.00 103.95 309 TRP Y C 1
ATOM 3491 O O . TRP C 3 309 ? 113.234 91.081 87.099 1.00 103.95 309 TRP Y O 1
ATOM 3502 N N . GLN C 3 310 ? 115.280 90.866 86.187 1.00 110.79 310 GLN Y N 1
ATOM 3503 C CA . GLN C 3 310 ? 114.987 91.742 85.062 1.00 110.79 310 GLN Y CA 1
ATOM 3504 C C . GLN C 3 310 ? 114.983 91.000 83.734 1.00 110.79 310 GLN Y C 1
ATOM 3505 O O . GLN C 3 310 ? 113.972 91.030 83.026 1.00 110.79 310 GLN Y O 1
ATOM 3511 N N . LYS C 3 311 ? 116.064 90.314 83.379 1.00 107.27 311 LYS Y N 1
ATOM 3512 C CA . LYS C 3 311 ? 116.127 89.674 82.072 1.00 107.27 311 LYS Y CA 1
ATOM 3513 C C . LYS C 3 311 ? 115.435 88.318 82.041 1.00 107.27 311 LYS Y C 1
ATOM 3514 O O . LYS C 3 311 ? 115.416 87.669 80.989 1.00 107.27 311 LYS Y O 1
ATOM 3520 N N . LEU C 3 312 ? 114.852 87.884 83.155 1.00 110.76 312 LEU Y N 1
ATOM 3521 C CA . LEU C 3 312 ? 114.065 86.666 83.185 1.00 110.76 312 LEU Y CA 1
ATOM 3522 C C . LEU C 3 312 ? 112.706 86.885 83.835 1.00 110.76 312 LEU Y C 1
ATOM 3523 O O . LEU C 3 312 ? 111.882 85.964 83.829 1.00 110.76 312 LEU Y O 1
ATOM 3528 N N . LYS C 3 313 ? 112.464 88.075 84.391 1.00 116.69 313 LYS Y N 1
ATOM 3529 C CA . LYS C 3 313 ? 111.150 88.572 84.809 1.00 116.69 313 LYS Y CA 1
ATOM 3530 C C . LYS C 3 313 ? 110.515 87.687 85.884 1.00 116.69 313 LYS Y C 1
ATOM 3531 O O . LYS C 3 313 ? 109.396 87.194 85.746 1.00 116.69 313 LYS Y O 1
ATOM 3537 N N . LEU C 3 314 ? 111.253 87.502 86.975 1.00 112.83 314 LEU Y N 1
ATOM 3538 C CA . LEU C 3 314 ? 110.795 86.713 88.114 1.00 112.83 314 LEU Y CA 1
ATOM 3539 C C . LEU C 3 314 ? 110.369 87.656 89.225 1.00 112.83 314 LEU Y C 1
ATOM 3540 O O . LEU C 3 314 ? 111.089 88.609 89.539 1.00 112.83 314 LEU Y O 1
ATOM 3545 N N . SER C 3 315 ? 109.199 87.394 89.807 1.00 114.34 315 SER Y N 1
ATOM 3546 C CA . SER C 3 315 ? 108.717 88.127 90.978 1.00 114.34 315 SER Y CA 1
ATOM 3547 C C . SER C 3 315 ? 109.643 87.801 92.142 1.00 114.34 315 SER Y C 1
ATOM 3548 O O . SER C 3 315 ? 110.238 86.723 92.205 1.00 114.34 315 SER Y O 1
ATOM 3551 N N . ARG C 3 316 ? 109.805 88.774 93.042 1.00 111.34 316 ARG Y N 1
ATOM 3552 C CA . ARG C 3 316 ? 110.671 88.666 94.213 1.00 111.34 316 ARG Y CA 1
ATOM 3553 C C . ARG C 3 316 ? 110.327 87.484 95.112 1.00 111.34 316 ARG Y C 1
ATOM 3554 O O . ARG C 3 316 ? 111.214 86.711 95.486 1.00 111.34 316 ARG Y O 1
ATOM 3562 N N . ASP C 3 317 ? 109.049 87.319 95.452 1.00 115.76 317 ASP Y N 1
ATOM 3563 C CA . ASP C 3 317 ? 108.654 86.240 96.350 1.00 115.76 317 ASP Y CA 1
ATOM 3564 C C . ASP C 3 317 ? 108.422 84.925 95.614 1.00 115.76 317 ASP Y C 1
ATOM 3565 O O . ASP C 3 317 ? 107.413 84.253 95.839 1.00 115.76 317 ASP Y O 1
ATOM 3567 N N . ASP C 3 318 ? 109.347 84.555 94.733 1.00 112.94 318 ASP Y N 1
ATOM 3568 C CA . ASP C 3 318 ? 109.434 83.207 94.192 1.00 112.94 318 ASP Y CA 1
ATOM 3569 C C . ASP C 3 318 ? 110.889 82.778 94.280 1.00 112.94 318 ASP Y C 1
ATOM 3570 O O . ASP C 3 318 ? 111.198 81.617 94.564 1.00 112.94 318 ASP Y O 1
ATOM 3572 N N . ALA C 3 319 ? 111.784 83.728 94.034 1.00 108.16 319 ALA Y N 1
ATOM 3573 C CA . ALA C 3 319 ? 113.217 83.543 94.224 1.00 108.16 319 ALA Y CA 1
ATOM 3574 C C . ALA C 3 319 ? 113.647 84.522 95.304 1.00 108.16 319 ALA Y C 1
ATOM 3575 O O . ALA C 3 319 ? 113.916 85.692 95.022 1.00 108.16 319 ALA Y O 1
ATOM 3577 N N . LYS C 3 320 ? 113.692 84.044 96.543 1.00 99.51 320 LYS Y N 1
ATOM 3578 C CA . LYS C 3 320 ? 113.995 84.909 97.670 1.00 99.51 320 LYS Y CA 1
ATOM 3579 C C . LYS C 3 320 ? 115.459 85.342 97.623 1.00 99.51 320 LYS Y C 1
ATOM 3580 O O . LYS C 3 320 ? 116.338 84.533 97.311 1.00 99.51 320 LYS Y O 1
ATOM 3582 N N . PRO C 3 321 ? 115.749 86.607 97.906 1.00 94.44 321 PRO Y N 1
ATOM 3583 C CA . PRO C 3 321 ? 117.117 87.106 97.769 1.00 94.44 321 PRO Y CA 1
ATOM 3584 C C . PRO C 3 321 ? 117.941 86.805 99.012 1.00 94.44 321 PRO Y C 1
ATOM 3585 O O . PRO C 3 321 ? 117.439 86.336 100.032 1.00 94.44 321 PRO Y O 1
ATOM 3589 N N . LEU C 3 322 ? 119.232 87.091 98.907 1.00 88.93 322 LEU Y N 1
ATOM 3590 C CA . LEU C 3 322 ? 120.124 86.935 100.043 1.00 88.93 322 LEU Y CA 1
ATOM 3591 C C . LEU C 3 322 ? 120.077 88.184 100.909 1.00 88.93 322 LEU Y C 1
ATOM 3592 O O . LEU C 3 322 ? 120.276 89.297 100.417 1.00 88.93 322 LEU Y O 1
ATOM 3597 N N . LEU C 3 323 ? 119.812 88.004 102.197 1.00 82.40 323 LEU Y N 1
ATOM 3598 C CA . LEU C 3 323 ? 119.776 89.147 103.088 1.00 82.40 323 LEU Y CA 1
ATOM 3599 C C . LEU C 3 323 ? 121.187 89.591 103.453 1.00 82.40 323 LEU Y C 1
ATOM 3600 O O . LEU C 3 323 ? 122.172 88.881 103.250 1.00 82.40 323 LEU Y O 1
ATOM 3605 N N . ARG C 3 324 ? 121.268 90.794 104.001 1.00 78.84 324 ARG Y N 1
ATOM 3606 C CA . ARG C 3 324 ? 122.524 91.445 104.326 1.00 78.84 324 ARG Y CA 1
ATOM 3607 C C . ARG C 3 324 ? 122.699 91.464 105.836 1.00 78.84 324 ARG Y C 1
ATOM 3608 O O . ARG C 3 324 ? 121.732 91.656 106.577 1.00 78.84 324 ARG Y O 1
ATOM 3616 N N . LEU C 3 325 ? 123.929 91.247 106.291 1.00 72.33 325 LEU Y N 1
ATOM 3617 C CA . LEU C 3 325 ? 124.244 91.299 107.715 1.00 72.33 325 LEU Y CA 1
ATOM 3618 C C . LEU C 3 325 ? 124.209 92.747 108.179 1.00 72.33 325 LEU Y C 1
ATOM 3619 O O . LEU C 3 325 ? 125.143 93.514 107.943 1.00 72.33 325 LEU Y O 1
ATOM 3624 N N . LYS C 3 326 ? 123.127 93.123 108.849 1.00 66.21 326 LYS Y N 1
ATOM 3625 C CA . LYS C 3 326 ? 122.918 94.478 109.328 1.00 66.21 326 LYS Y CA 1
ATOM 3626 C C . LYS C 3 326 ? 122.827 94.477 110.842 1.00 66.21 326 LYS Y C 1
ATOM 3627 O O . LYS C 3 326 ? 122.244 93.568 111.435 1.00 66.21 326 LYS Y O 1
ATOM 3633 N N . GLY C 3 327 ? 123.394 95.503 111.461 1.00 61.75 327 GLY Y N 1
ATOM 3634 C CA . GLY C 3 327 ? 123.289 95.683 112.895 1.00 61.75 327 GLY Y CA 1
ATOM 3635 C C . GLY C 3 327 ? 124.579 95.491 113.651 1.00 61.75 327 GLY Y C 1
ATOM 3636 O O . GLY C 3 327 ? 124.561 95.572 114.886 1.00 61.75 327 GLY Y O 1
ATOM 3637 N N . PHE C 3 328 ? 125.693 95.249 112.985 1.00 63.36 328 PHE Y N 1
ATOM 3638 C CA . PHE C 3 328 ? 126.921 94.915 113.686 1.00 63.36 328 PHE Y CA 1
ATOM 3639 C C . PHE C 3 328 ? 127.523 96.151 114.332 1.00 63.36 328 PHE Y C 1
ATOM 3640 O O . PHE C 3 328 ? 127.913 97.080 113.618 1.00 63.36 328 PHE Y O 1
ATOM 3648 N N . PRO C 3 329 ? 127.649 96.192 115.651 1.00 59.49 329 PRO Y N 1
ATOM 3649 C CA . PRO C 3 329 ? 128.124 97.402 116.314 1.00 59.49 329 PRO Y CA 1
ATOM 3650 C C . PRO C 3 329 ? 129.626 97.560 116.172 1.00 59.49 329 PRO Y C 1
ATOM 3651 O O . PRO C 3 329 ? 130.357 96.615 115.880 1.00 59.49 329 PRO Y O 1
ATOM 3655 N N . SER C 3 330 ? 130.072 98.789 116.376 1.00 58.81 330 SER Y N 1
ATOM 3656 C CA . SER C 3 330 ? 131.484 99.119 116.408 1.00 58.81 330 SER Y CA 1
ATOM 3657 C C . SER C 3 330 ? 131.872 99.498 117.828 1.00 58.81 330 SER Y C 1
ATOM 3658 O O . SER C 3 330 ? 131.024 99.916 118.619 1.00 58.81 330 SER Y O 1
ATOM 3661 N N . PHE C 3 331 ? 133.147 99.308 118.154 1.00 57.67 331 PHE Y N 1
ATOM 3662 C CA . PHE C 3 331 ? 133.648 99.690 119.470 1.00 57.67 331 PHE Y CA 1
ATOM 3663 C C . PHE C 3 331 ? 133.566 101.203 119.599 1.00 57.67 331 PHE Y C 1
ATOM 3664 O O . PHE C 3 331 ? 133.991 101.908 118.680 1.00 57.67 331 PHE Y O 1
ATOM 3672 N N . PRO C 3 332 ? 133.038 101.731 120.717 1.00 56.92 332 PRO Y N 1
ATOM 3673 C CA . PRO C 3 332 ? 132.351 103.029 120.690 1.00 56.92 332 PRO Y CA 1
ATOM 3674 C C . PRO C 3 332 ? 133.091 104.267 120.201 1.00 56.92 332 PRO Y C 1
ATOM 3675 O O . PRO C 3 332 ? 132.760 104.757 119.122 1.00 56.92 332 PRO Y O 1
ATOM 3679 N N . VAL C 3 333 ? 134.129 104.736 120.874 1.00 56.96 333 VAL Y N 1
ATOM 3680 C CA . VAL C 3 333 ? 134.629 106.055 120.510 1.00 56.96 333 VAL Y CA 1
ATOM 3681 C C . VAL C 3 333 ? 135.814 105.908 119.568 1.00 56.96 333 VAL Y C 1
ATOM 3682 O O . VAL C 3 333 ? 135.987 106.702 118.637 1.00 56.96 333 VAL Y O 1
ATOM 3686 N N . VAL C 3 334 ? 136.590 104.843 119.745 1.00 57.40 334 VAL Y N 1
ATOM 3687 C CA . VAL C 3 334 ? 137.866 104.751 119.053 1.00 57.40 334 VAL Y CA 1
ATOM 3688 C C . VAL C 3 334 ? 137.700 104.387 117.580 1.00 57.40 334 VAL Y C 1
ATOM 3689 O O . VAL C 3 334 ? 138.535 104.770 116.754 1.00 57.40 334 VAL Y O 1
ATOM 3693 N N . GLU C 3 335 ? 136.601 103.744 117.204 1.00 62.09 335 GLU Y N 1
ATOM 3694 C CA . GLU C 3 335 ? 136.428 103.213 115.856 1.00 62.09 335 GLU Y CA 1
ATOM 3695 C C . GLU C 3 335 ? 135.621 104.143 114.954 1.00 62.09 335 GLU Y C 1
ATOM 3696 O O . GLU C 3 335 ? 134.839 103.689 114.121 1.00 62.09 335 GLU Y O 1
ATOM 3702 N N . ARG C 3 336 ? 135.793 105.453 115.106 1.00 66.01 336 ARG Y N 1
ATOM 3703 C CA . ARG C 3 336 ? 135.147 106.404 114.214 1.00 66.01 336 ARG Y CA 1
ATOM 3704 C C . ARG C 3 336 ? 136.027 106.664 112.993 1.00 66.01 336 ARG Y C 1
ATOM 3705 O O . ARG C 3 336 ? 137.182 106.241 112.928 1.00 66.01 336 ARG Y O 1
ATOM 3713 N N . ARG C 3 337 ? 135.469 107.374 112.011 1.00 72.99 337 ARG Y N 1
ATOM 3714 C CA . ARG C 3 337 ? 136.074 107.426 110.681 1.00 72.99 337 ARG Y CA 1
ATOM 3715 C C . ARG C 3 337 ? 137.138 108.513 110.549 1.00 72.99 337 ARG Y C 1
ATOM 3716 O O . ARG C 3 337 ? 138.299 108.203 110.266 1.00 72.99 337 ARG Y O 1
ATOM 3724 N N . GLU C 3 338 ? 136.745 109.779 110.738 1.00 76.73 338 GLU Y N 1
ATOM 3725 C CA . GLU C 3 338 ? 137.618 110.962 110.692 1.00 76.73 338 GLU Y CA 1
ATOM 3726 C C . GLU C 3 338 ? 138.345 111.079 109.346 1.00 76.73 338 GLU Y C 1
ATOM 3727 O O . GLU C 3 338 ? 139.568 110.978 109.251 1.00 76.73 338 GLU Y O 1
ATOM 3733 N N . ASN C 3 339 ? 137.545 111.291 108.299 1.00 75.75 339 ASN Y N 1
ATOM 3734 C CA . ASN C 3 339 ? 138.030 111.332 106.924 1.00 75.75 339 ASN Y CA 1
ATOM 3735 C C . ASN C 3 339 ? 138.283 112.751 106.429 1.00 75.75 339 ASN Y C 1
ATOM 3736 O O . ASN C 3 339 ? 138.174 113.007 105.224 1.00 75.75 339 ASN Y O 1
ATOM 3741 N N . GLU C 3 340 ? 138.654 113.663 107.331 1.00 76.53 340 GLU Y N 1
ATOM 3742 C CA . GLU C 3 340 ? 138.637 115.095 107.045 1.00 76.53 340 GLU Y CA 1
ATOM 3743 C C . GLU C 3 340 ? 139.657 115.483 105.982 1.00 76.53 340 GLU Y C 1
ATOM 3744 O O . GLU C 3 340 ? 140.817 115.068 106.030 1.00 76.53 340 GLU Y O 1
ATOM 3746 N N . VAL C 3 341 ? 139.203 116.275 105.008 1.00 75.97 341 VAL Y N 1
ATOM 3747 C CA . VAL C 3 341 ? 140.038 116.735 103.909 1.00 75.97 341 VAL Y CA 1
ATOM 3748 C C . VAL C 3 341 ? 139.690 118.194 103.637 1.00 75.97 341 VAL Y C 1
ATOM 3749 O O . VAL C 3 341 ? 138.596 118.667 103.955 1.00 75.97 341 VAL Y O 1
ATOM 3753 N N . ASP C 3 342 ? 140.656 118.923 103.088 1.00 78.26 342 ASP Y N 1
ATOM 3754 C CA . ASP C 3 342 ? 140.472 120.328 102.768 1.00 78.26 342 ASP Y CA 1
ATOM 3755 C C . ASP C 3 342 ? 139.916 120.487 101.362 1.00 78.26 342 ASP Y C 1
ATOM 3756 O O . ASP C 3 342 ? 140.170 119.672 100.473 1.00 78.26 342 ASP Y O 1
ATOM 3761 N N . TRP C 3 343 ? 139.151 121.556 101.171 1.00 72.71 343 TRP Y N 1
ATOM 3762 C CA . TRP C 3 343 ? 138.328 121.679 99.978 1.00 72.71 343 TRP Y CA 1
ATOM 3763 C C . TRP C 3 343 ? 139.156 122.036 98.753 1.00 72.71 343 TRP Y C 1
ATOM 3764 O O . TRP C 3 343 ? 139.012 121.406 97.697 1.00 72.71 343 TRP Y O 1
ATOM 3775 N N . TRP C 3 344 ? 140.044 123.020 98.881 1.00 74.54 344 TRP Y N 1
ATOM 3776 C CA . TRP C 3 344 ? 140.724 123.554 97.709 1.00 74.54 344 TRP Y CA 1
ATOM 3777 C C . TRP C 3 344 ? 141.773 122.598 97.170 1.00 74.54 344 TRP Y C 1
ATOM 3778 O O . TRP C 3 344 ? 142.028 122.582 95.959 1.00 74.54 344 TRP Y O 1
ATOM 3789 N N . ASN C 3 345 ? 142.356 121.768 98.034 1.00 75.83 345 ASN Y N 1
ATOM 3790 C CA . ASN C 3 345 ? 143.329 120.799 97.553 1.00 75.83 345 ASN Y CA 1
ATOM 3791 C C . ASN C 3 345 ? 142.659 119.708 96.732 1.00 75.83 345 ASN Y C 1
ATOM 3792 O O . ASN C 3 345 ? 143.187 119.297 95.694 1.00 75.83 345 ASN Y O 1
ATOM 3797 N N . THR C 3 346 ? 141.479 119.254 97.156 1.00 75.38 346 THR Y N 1
ATOM 3798 C CA . THR C 3 346 ? 140.746 118.280 96.356 1.00 75.38 346 THR Y CA 1
ATOM 3799 C C . THR C 3 346 ? 140.212 118.894 95.072 1.00 75.38 346 THR Y C 1
ATOM 3800 O O . THR C 3 346 ? 140.145 118.202 94.050 1.00 75.38 346 THR Y O 1
ATOM 3804 N N . ILE C 3 347 ? 139.845 120.181 95.103 1.00 73.05 347 ILE Y N 1
ATOM 3805 C CA . ILE C 3 347 ? 139.444 120.883 93.882 1.00 73.05 347 ILE Y CA 1
ATOM 3806 C C . ILE C 3 347 ? 140.594 120.904 92.883 1.00 73.05 347 ILE Y C 1
ATOM 3807 O O . ILE C 3 347 ? 140.418 120.599 91.694 1.00 73.05 347 ILE Y O 1
ATOM 3812 N N . ASN C 3 348 ? 141.800 121.206 93.365 1.00 74.39 348 ASN Y N 1
ATOM 3813 C CA . ASN C 3 348 ? 142.962 121.203 92.485 1.00 74.39 348 ASN Y CA 1
ATOM 3814 C C . ASN C 3 348 ? 143.338 119.798 92.034 1.00 74.39 348 ASN Y C 1
ATOM 3815 O O . ASN C 3 348 ? 143.870 119.634 90.934 1.00 74.39 348 ASN Y O 1
ATOM 3820 N N . GLU C 3 349 ? 143.037 118.774 92.835 1.00 76.85 349 GLU Y N 1
ATOM 3821 C CA . GLU C 3 349 ? 143.300 117.405 92.396 1.00 76.85 349 GLU Y CA 1
ATOM 3822 C C . GLU C 3 349 ? 142.357 116.980 91.275 1.00 76.85 349 GLU Y C 1
ATOM 3823 O O . GLU C 3 349 ? 142.790 116.339 90.305 1.00 76.85 349 GLU Y O 1
ATOM 3829 N N . VAL C 3 350 ? 141.067 117.317 91.397 1.00 75.69 350 VAL Y N 1
ATOM 3830 C CA . VAL C 3 350 ? 140.112 117.022 90.327 1.00 75.69 350 VAL Y CA 1
ATOM 3831 C C . VAL C 3 350 ? 140.480 117.785 89.063 1.00 75.69 350 VAL Y C 1
ATOM 3832 O O . VAL C 3 350 ? 140.442 117.231 87.956 1.00 75.69 350 VAL Y O 1
ATOM 3836 N N . LYS C 3 351 ? 140.890 119.050 89.210 1.00 75.11 351 LYS Y N 1
ATOM 3837 C CA . LYS C 3 351 ? 141.318 119.824 88.050 1.00 75.11 351 LYS Y CA 1
ATOM 3838 C C . LYS C 3 351 ? 142.595 119.271 87.432 1.00 75.11 351 LYS Y C 1
ATOM 3839 O O . LYS C 3 351 ? 142.760 119.332 86.211 1.00 75.11 351 LYS Y O 1
ATOM 3845 N N . LYS C 3 352 ? 143.491 118.708 88.245 1.00 76.77 352 LYS Y N 1
ATOM 3846 C CA . LYS C 3 352 ? 144.706 118.109 87.706 1.00 76.77 352 LYS Y CA 1
ATOM 3847 C C . LYS C 3 352 ? 144.391 116.853 86.908 1.00 76.77 352 LYS Y C 1
ATOM 3848 O O . LYS C 3 352 ? 144.921 116.667 85.805 1.00 76.77 352 LYS Y O 1
ATOM 3854 N N . LEU C 3 353 ? 143.510 116.000 87.439 1.00 78.57 353 LEU Y N 1
ATOM 3855 C CA . LEU C 3 353 ? 143.092 114.802 86.713 1.00 78.57 353 LEU Y CA 1
ATOM 3856 C C . LEU C 3 353 ? 142.344 115.145 85.430 1.00 78.57 353 LEU Y C 1
ATOM 3857 O O . LEU C 3 353 ? 142.484 114.440 84.424 1.00 78.57 353 LEU Y O 1
ATOM 3862 N N . ILE C 3 354 ? 141.572 116.231 85.438 1.00 78.60 354 ILE Y N 1
ATOM 3863 C CA . ILE C 3 354 ? 140.845 116.632 84.239 1.00 78.60 354 ILE Y CA 1
ATOM 3864 C C . ILE C 3 354 ? 141.803 117.182 83.188 1.00 78.60 354 ILE Y C 1
ATOM 3865 O O . ILE C 3 354 ? 141.803 116.737 82.036 1.00 78.60 354 ILE Y O 1
ATOM 3870 N N . ASP C 3 355 ? 142.656 118.136 83.572 1.00 83.37 355 ASP Y N 1
ATOM 3871 C CA . ASP C 3 355 ? 143.565 118.757 82.617 1.00 83.37 355 ASP Y CA 1
ATOM 3872 C C . ASP C 3 355 ? 144.698 117.842 82.176 1.00 83.37 355 ASP Y C 1
ATOM 3873 O O . ASP C 3 355 ? 145.382 118.171 81.202 1.00 83.37 355 ASP Y O 1
ATOM 3878 N N . ALA C 3 356 ? 144.927 116.721 82.860 1.00 84.80 356 ALA Y N 1
ATOM 3879 C CA . ALA C 3 356 ? 145.924 115.780 82.367 1.00 84.80 356 ALA Y CA 1
ATOM 3880 C C . ALA C 3 356 ? 145.434 115.060 81.119 1.00 84.80 356 ALA Y C 1
ATOM 3881 O O . ALA C 3 356 ? 146.193 114.877 80.161 1.00 84.80 356 ALA Y O 1
ATOM 3883 N N . LYS C 3 357 ? 144.168 114.656 81.104 1.00 83.66 357 LYS Y N 1
ATOM 3884 C CA . LYS C 3 357 ? 143.610 113.867 80.010 1.00 83.66 357 LYS Y CA 1
ATOM 3885 C C . LYS C 3 357 ? 142.821 114.724 79.031 1.00 83.66 357 LYS Y C 1
ATOM 3886 O O . LYS C 3 357 ? 141.834 114.262 78.451 1.00 83.66 357 LYS Y O 1
ATOM 3892 N N . ARG C 3 358 ? 143.223 115.978 78.824 1.00 84.50 358 ARG Y N 1
ATOM 3893 C CA . ARG C 3 358 ? 142.494 116.835 77.895 1.00 84.50 358 ARG Y CA 1
ATOM 3894 C C . ARG C 3 358 ? 142.784 116.457 76.450 1.00 84.50 358 ARG Y C 1
ATOM 3895 O O . ARG C 3 358 ? 141.872 116.397 75.620 1.00 84.50 358 ARG Y O 1
ATOM 3903 N N . ASP C 3 359 ? 144.049 116.184 76.141 1.00 89.41 359 ASP Y N 1
ATOM 3904 C CA . ASP C 3 359 ? 144.454 115.987 74.756 1.00 89.41 359 ASP Y CA 1
ATOM 3905 C C . ASP C 3 359 ? 143.989 114.645 74.210 1.00 89.41 359 ASP Y C 1
ATOM 3906 O O . ASP C 3 359 ? 143.811 114.502 72.997 1.00 89.41 359 ASP Y O 1
ATOM 3911 N N . MET C 3 360 ? 143.789 113.655 75.079 1.00 92.51 360 MET Y N 1
ATOM 3912 C CA . MET C 3 360 ? 143.261 112.379 74.613 1.00 92.51 360 MET Y CA 1
ATOM 3913 C C . MET C 3 360 ? 141.769 112.471 74.339 1.00 92.51 360 MET Y C 1
ATOM 3914 O O . MET C 3 360 ? 141.238 111.726 73.509 1.00 92.51 360 MET Y O 1
ATOM 3919 N N . GLY C 3 361 ? 141.075 113.377 75.028 1.00 89.27 361 GLY Y N 1
ATOM 3920 C CA . GLY C 3 361 ? 139.670 113.591 74.740 1.00 89.27 361 GLY Y CA 1
ATOM 3921 C C . GLY C 3 361 ? 139.436 114.264 73.406 1.00 89.27 361 GLY Y C 1
ATOM 3922 O O . GLY C 3 361 ? 138.377 114.090 72.799 1.00 89.27 361 GLY Y O 1
ATOM 3923 N N . ARG C 3 362 ? 140.415 115.036 72.931 1.00 89.58 362 ARG Y N 1
ATOM 3924 C CA . ARG C 3 362 ? 140.250 115.740 71.665 1.00 89.58 362 ARG Y CA 1
ATOM 3925 C C . ARG C 3 362 ? 140.293 114.781 70.489 1.00 89.58 362 ARG Y C 1
ATOM 3926 O O . ARG C 3 362 ? 139.483 114.893 69.564 1.00 89.58 362 ARG Y O 1
ATOM 3934 N N . VAL C 3 363 ? 141.217 113.820 70.507 1.00 88.74 363 VAL Y N 1
ATOM 3935 C CA . VAL C 3 363 ? 141.308 112.887 69.395 1.00 88.74 363 VAL Y CA 1
ATOM 3936 C C . VAL C 3 363 ? 140.149 111.898 69.412 1.00 88.74 363 VAL Y C 1
ATOM 3937 O O . VAL C 3 363 ? 139.818 111.315 68.374 1.00 88.74 363 VAL Y O 1
ATOM 3941 N N . PHE C 3 364 ? 139.483 111.732 70.553 1.00 87.76 364 PHE Y N 1
ATOM 3942 C CA . PHE C 3 364 ? 138.384 110.781 70.640 1.00 87.76 364 PHE Y CA 1
ATOM 3943 C C . PHE C 3 364 ? 137.100 111.367 70.074 1.00 87.76 364 PHE Y C 1
ATOM 3944 O O . PHE C 3 364 ? 136.483 110.783 69.178 1.00 87.76 364 PHE Y O 1
ATOM 3952 N N . TRP C 3 365 ? 136.679 112.524 70.590 1.00 85.39 365 TRP Y N 1
ATOM 3953 C CA . TRP C 3 365 ? 135.397 113.094 70.192 1.00 85.39 365 TRP Y CA 1
ATOM 3954 C C . TRP C 3 365 ? 135.421 113.676 68.789 1.00 85.39 365 TRP Y C 1
ATOM 3955 O O . TRP C 3 365 ? 134.361 113.815 68.174 1.00 85.39 365 TRP Y O 1
ATOM 3966 N N . SER C 3 366 ? 136.598 114.005 68.265 1.00 90.88 366 SER Y N 1
ATOM 3967 C CA . SER C 3 366 ? 136.740 114.392 66.869 1.00 90.88 366 SER Y CA 1
ATOM 3968 C C . SER C 3 366 ? 136.819 113.198 65.934 1.00 90.88 366 SER Y C 1
ATOM 3969 O O . SER C 3 366 ? 137.080 113.379 64.741 1.00 90.88 366 SER Y O 1
ATOM 3972 N N . GLY C 3 367 ? 136.597 111.997 66.443 1.00 95.23 367 GLY Y N 1
ATOM 3973 C CA . GLY C 3 367 ? 136.977 110.790 65.756 1.00 95.23 367 GLY Y CA 1
ATOM 3974 C C . GLY C 3 367 ? 135.834 109.957 65.232 1.00 95.23 367 GLY Y C 1
ATOM 3975 O O . GLY C 3 367 ? 135.278 110.244 64.169 1.00 95.23 367 GLY Y O 1
ATOM 3976 N N . VAL C 3 368 ? 135.464 108.947 66.019 1.00 100.17 368 VAL Y N 1
ATOM 3977 C CA . VAL C 3 368 ? 134.998 107.642 65.558 1.00 100.17 368 VAL Y CA 1
ATOM 3978 C C . VAL C 3 368 ? 133.835 107.635 64.565 1.00 100.17 368 VAL Y C 1
ATOM 3979 O O . VAL C 3 368 ? 134.018 107.244 63.407 1.00 100.17 368 VAL Y O 1
ATOM 3983 N N . THR C 3 369 ? 132.640 108.060 64.977 1.00 103.10 369 THR Y N 1
ATOM 3984 C CA . THR C 3 369 ? 131.472 108.040 64.104 1.00 103.10 369 THR Y CA 1
ATOM 3985 C C . THR C 3 369 ? 130.670 109.305 64.330 1.00 103.10 369 THR Y C 1
ATOM 3986 O O . THR C 3 369 ? 131.061 110.195 65.090 1.00 103.10 369 THR Y O 1
ATOM 3990 N N . ALA C 3 370 ? 129.526 109.366 63.661 1.00 100.83 370 ALA Y N 1
ATOM 3991 C CA . ALA C 3 370 ? 128.435 110.222 64.088 1.00 100.83 370 ALA Y CA 1
ATOM 3992 C C . ALA C 3 370 ? 127.378 109.434 64.837 1.00 100.83 370 ALA Y C 1
ATOM 3993 O O . ALA C 3 370 ? 126.659 110.001 65.665 1.00 100.83 370 ALA Y O 1
ATOM 3995 N N . GLU C 3 371 ? 127.294 108.128 64.576 1.00 104.74 371 GLU Y N 1
ATOM 3996 C CA . GLU C 3 371 ? 126.209 107.308 65.101 1.00 104.74 371 GLU Y CA 1
ATOM 3997 C C . GLU C 3 371 ? 126.524 106.762 66.489 1.00 104.74 371 GLU Y C 1
ATOM 3998 O O . GLU C 3 371 ? 125.674 106.818 67.382 1.00 104.74 371 GLU Y O 1
ATOM 4004 N N . LYS C 3 372 ? 127.733 106.226 66.692 1.00 101.29 372 LYS Y N 1
ATOM 4005 C CA . LYS C 3 372 ? 128.115 105.744 68.016 1.00 101.29 372 LYS Y CA 1
ATOM 4006 C C . LYS C 3 372 ? 128.260 106.901 68.991 1.00 101.29 372 LYS Y C 1
ATOM 4007 O O . LYS C 3 372 ? 127.879 106.791 70.164 1.00 101.29 372 LYS Y O 1
ATOM 4013 N N . ARG C 3 373 ? 128.781 108.027 68.508 1.00 99.52 373 ARG Y N 1
ATOM 4014 C CA . ARG C 3 373 ? 128.913 109.204 69.350 1.00 99.52 373 ARG Y CA 1
ATOM 4015 C C . ARG C 3 373 ? 127.557 109.787 69.708 1.00 99.52 373 ARG Y C 1
ATOM 4016 O O . ARG C 3 373 ? 127.399 110.358 70.790 1.00 99.52 373 ARG Y O 1
ATOM 4018 N N . ASN C 3 374 ? 126.557 109.613 68.845 1.00 96.80 374 ASN Y N 1
ATOM 4019 C CA . ASN C 3 374 ? 125.207 110.001 69.229 1.00 96.80 374 ASN Y CA 1
ATOM 4020 C C . ASN C 3 374 ? 124.630 109.061 70.276 1.00 96.80 374 ASN Y C 1
ATOM 4021 O O . ASN C 3 374 ? 123.849 109.498 71.124 1.00 96.80 374 ASN Y O 1
ATOM 4026 N N . THR C 3 375 ? 125.021 107.783 70.260 1.00 97.63 375 THR Y N 1
ATOM 4027 C CA . THR C 3 375 ? 124.608 106.889 71.339 1.00 97.63 375 THR Y CA 1
ATOM 4028 C C . THR C 3 375 ? 125.287 107.244 72.650 1.00 97.63 375 THR Y C 1
ATOM 4029 O O . THR C 3 375 ? 124.689 107.069 73.714 1.00 97.63 375 THR Y O 1
ATOM 40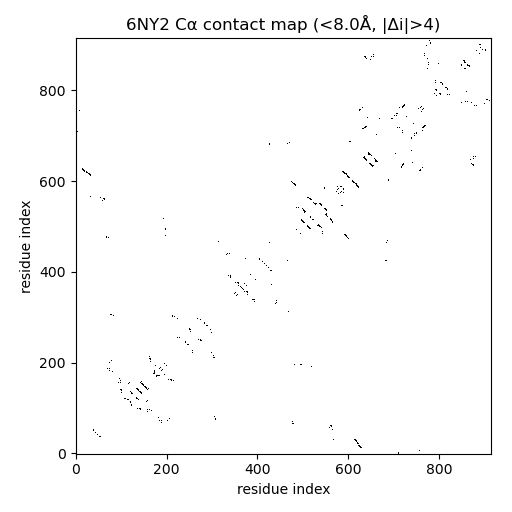33 N N . ILE C 3 376 ? 126.524 107.739 72.596 1.00 93.78 376 ILE Y N 1
ATOM 4034 C CA . ILE C 3 376 ? 127.172 108.216 73.813 1.00 93.78 376 ILE Y CA 1
ATOM 4035 C C . ILE C 3 376 ? 126.495 109.485 74.313 1.00 93.78 376 ILE Y C 1
ATOM 4036 O O . ILE C 3 376 ? 126.268 109.653 75.516 1.00 93.78 376 ILE Y O 1
ATOM 4041 N N . LEU C 3 377 ? 126.126 110.380 73.395 1.00 93.08 377 LEU Y N 1
ATOM 4042 C CA . LEU C 3 377 ? 125.493 111.634 73.787 1.00 93.08 377 LEU Y CA 1
ATOM 4043 C C . LEU C 3 377 ? 124.048 111.441 74.231 1.00 93.08 377 LEU Y C 1
ATOM 4044 O O . LEU C 3 377 ? 123.500 112.299 74.925 1.00 93.08 377 LEU Y O 1
ATOM 4049 N N . GLU C 3 378 ? 123.401 110.354 73.834 1.00 96.72 378 GLU Y N 1
ATOM 4050 C CA . GLU C 3 378 ? 122.007 110.187 74.214 1.00 96.72 378 GLU Y CA 1
ATOM 4051 C C . GLU C 3 378 ? 121.795 109.170 75.321 1.00 96.72 378 GLU Y C 1
ATOM 4052 O O . GLU C 3 378 ? 120.921 109.375 76.168 1.00 96.72 378 GLU Y O 1
ATOM 4058 N N . GLY C 3 379 ? 122.569 108.085 75.348 1.00 91.20 379 GLY Y N 1
ATOM 4059 C CA . GLY C 3 379 ? 122.403 107.098 76.395 1.00 91.20 379 GLY Y CA 1
ATOM 4060 C C . GLY C 3 379 ? 122.957 107.532 77.732 1.00 91.20 379 GLY Y C 1
ATOM 4061 O O . GLY C 3 379 ? 122.431 107.139 78.776 1.00 91.20 379 GLY Y O 1
ATOM 4062 N N . TYR C 3 380 ? 124.008 108.353 77.727 1.00 86.87 380 TYR Y N 1
ATOM 4063 C CA . TYR C 3 380 ? 124.652 108.814 78.950 1.00 86.87 380 TYR Y CA 1
ATOM 4064 C C . TYR C 3 380 ? 124.088 110.130 79.453 1.00 86.87 380 TYR Y C 1
ATOM 4065 O O . TYR C 3 380 ? 124.820 110.898 80.088 1.00 86.87 380 TYR Y O 1
ATOM 4074 N N . ASN C 3 381 ? 122.824 110.420 79.136 1.00 86.41 381 ASN Y N 1
ATOM 4075 C CA . ASN C 3 381 ? 122.030 111.490 79.741 1.00 86.41 381 ASN Y CA 1
ATOM 4076 C C . ASN C 3 381 ? 122.596 112.882 79.473 1.00 86.41 381 ASN Y C 1
ATOM 4077 O O . ASN C 3 381 ? 122.460 113.778 80.306 1.00 86.41 381 ASN Y O 1
ATOM 4082 N N . TYR C 3 382 ? 123.228 113.091 78.317 1.00 85.75 382 TYR Y N 1
ATOM 4083 C CA . TYR C 3 382 ? 123.733 114.422 78.000 1.00 85.75 382 TYR Y CA 1
ATOM 4084 C C . TYR C 3 382 ? 122.630 115.326 77.471 1.00 85.75 382 TYR Y C 1
ATOM 4085 O O . TYR C 3 382 ? 122.353 116.377 78.046 1.00 85.75 382 TYR Y O 1
ATOM 4094 N N . LEU C 3 383 ? 121.999 114.940 76.369 1.00 89.82 383 LEU Y N 1
ATOM 4095 C CA . LEU C 3 383 ? 121.070 115.839 75.698 1.00 89.82 383 LEU Y CA 1
ATOM 4096 C C . LEU C 3 383 ? 119.776 115.959 76.499 1.00 89.82 383 LEU Y C 1
ATOM 4097 O O . LEU C 3 383 ? 119.306 114.969 77.064 1.00 89.82 383 LEU Y O 1
ATOM 4102 N N . PRO C 3 384 ? 119.195 117.156 76.585 1.00 91.82 384 PRO Y N 1
ATOM 4103 C CA . PRO C 3 384 ? 118.017 117.351 77.442 1.00 91.82 384 PRO Y CA 1
ATOM 4104 C C . PRO C 3 384 ? 116.786 116.671 76.860 1.00 91.82 384 PRO Y C 1
ATOM 4105 O O . PRO C 3 384 ? 116.423 116.888 75.703 1.00 91.82 384 PRO Y O 1
ATOM 4109 N N . ASN C 3 385 ? 116.148 115.837 77.676 1.00 105.85 385 ASN Y N 1
ATOM 4110 C CA . ASN C 3 385 ? 115.097 114.969 77.152 1.00 105.85 385 ASN Y CA 1
ATOM 4111 C C . ASN C 3 385 ? 113.760 115.697 77.047 1.00 105.85 385 ASN Y C 1
ATOM 4112 O O . ASN C 3 385 ? 113.264 115.947 75.946 1.00 105.85 385 ASN Y O 1
ATOM 4117 N N . GLU C 3 386 ? 113.170 116.068 78.186 1.00 106.51 386 GLU Y N 1
ATOM 4118 C CA . GLU C 3 386 ? 111.995 116.934 78.207 1.00 106.51 386 GLU Y CA 1
ATOM 4119 C C . GLU C 3 386 ? 112.221 117.949 79.321 1.00 106.51 386 GLU Y C 1
ATOM 4120 O O . GLU C 3 386 ? 111.751 117.787 80.449 1.00 106.51 386 GLU Y O 1
ATOM 4126 N N . ASN C 3 387 ? 112.936 119.014 78.991 1.00 102.04 387 ASN Y N 1
ATOM 4127 C CA . ASN C 3 387 ? 112.986 120.205 79.821 1.00 102.04 387 ASN Y CA 1
ATOM 4128 C C . ASN C 3 387 ? 112.554 121.370 78.945 1.00 102.04 387 ASN Y C 1
ATOM 4129 O O . ASN C 3 387 ? 113.372 122.162 78.475 1.00 102.04 387 ASN Y O 1
ATOM 4134 N N . ASP C 3 388 ? 111.250 121.455 78.728 1.00 104.25 388 ASP Y N 1
ATOM 4135 C CA . ASP C 3 388 ? 110.634 122.586 78.062 1.00 104.25 388 ASP Y CA 1
ATOM 4136 C C . ASP C 3 388 ? 109.286 122.933 78.670 1.00 104.25 388 ASP Y C 1
ATOM 4137 O O . ASP C 3 388 ? 108.661 123.902 78.231 1.00 104.25 388 ASP Y O 1
ATOM 4142 N N . HIS C 3 389 ? 108.825 122.180 79.669 1.00 101.59 389 HIS Y N 1
ATOM 4143 C CA . HIS C 3 389 ? 107.497 122.353 80.253 1.00 101.59 389 HIS Y CA 1
ATOM 4144 C C . HIS C 3 389 ? 107.505 123.598 81.131 1.00 101.59 389 HIS Y C 1
ATOM 4145 O O . HIS C 3 389 ? 107.610 123.539 82.358 1.00 101.59 389 HIS Y O 1
ATOM 4147 N N . LYS C 3 390 ? 107.388 124.748 80.477 1.00 106.03 390 LYS Y N 1
ATOM 4148 C CA . LYS C 3 390 ? 107.453 126.039 81.152 1.00 106.03 390 LYS Y CA 1
ATOM 4149 C C . LYS C 3 390 ? 106.173 126.252 81.947 1.00 106.03 390 LYS Y C 1
ATOM 4150 O O . LYS C 3 390 ? 105.137 126.629 81.396 1.00 106.03 390 LYS Y O 1
ATOM 4152 N N . LYS C 3 391 ? 106.236 126.002 83.253 1.00 109.44 391 LYS Y N 1
ATOM 4153 C CA . LYS C 3 391 ? 105.111 126.283 84.144 1.00 109.44 391 LYS Y CA 1
ATOM 4154 C C . LYS C 3 391 ? 105.258 127.701 84.699 1.00 109.44 391 LYS Y C 1
ATOM 4155 O O . LYS C 3 391 ? 105.553 127.917 85.876 1.00 109.44 391 LYS Y O 1
ATOM 4157 N N . ARG C 3 392 ? 105.044 128.665 83.799 1.00 110.79 392 ARG Y N 1
ATOM 4158 C CA . ARG C 3 392 ? 105.150 130.111 84.048 1.00 110.79 392 ARG Y CA 1
ATOM 4159 C C . ARG C 3 392 ? 106.490 130.530 84.650 1.00 110.79 392 ARG Y C 1
ATOM 4160 O O . ARG C 3 392 ? 106.618 130.663 85.866 1.00 110.79 392 ARG Y O 1
ATOM 4162 N N . GLU C 3 397 ? 109.768 130.616 81.601 1.00 88.62 397 GLU Y N 1
ATOM 4163 C CA . GLU C 3 397 ? 111.098 130.102 81.906 1.00 88.62 397 GLU Y CA 1
ATOM 4164 C C . GLU C 3 397 ? 111.110 128.579 81.961 1.00 88.62 397 GLU Y C 1
ATOM 4165 O O . GLU C 3 397 ? 110.213 127.964 82.529 1.00 88.62 397 GLU Y O 1
ATOM 4167 N N . ASN C 3 398 ? 112.137 127.980 81.365 1.00 88.91 398 ASN Y N 1
ATOM 4168 C CA . ASN C 3 398 ? 112.308 126.540 81.405 1.00 88.91 398 ASN Y CA 1
ATOM 4169 C C . ASN C 3 398 ? 112.685 126.088 82.812 1.00 88.91 398 ASN Y C 1
ATOM 4170 O O . ASN C 3 398 ? 113.124 126.892 83.635 1.00 88.91 398 ASN Y O 1
ATOM 4175 N N . PRO C 3 399 ? 112.515 124.808 83.121 1.00 87.01 399 PRO Y N 1
ATOM 4176 C CA . PRO C 3 399 ? 113.147 124.265 84.323 1.00 87.01 399 PRO Y CA 1
ATOM 4177 C C . PRO C 3 399 ? 114.653 124.182 84.148 1.00 87.01 399 PRO Y C 1
ATOM 4178 O O . PRO C 3 399 ? 115.180 124.180 83.034 1.00 87.01 399 PRO Y O 1
ATOM 4182 N N . LYS C 3 400 ? 115.347 124.115 85.278 1.00 80.81 400 LYS Y N 1
ATOM 4183 C CA . LYS C 3 400 ? 116.798 124.069 85.256 1.00 80.81 400 LYS Y CA 1
ATOM 4184 C C . LYS C 3 400 ? 117.287 122.682 84.865 1.00 80.81 400 LYS Y C 1
ATOM 4185 O O . LYS C 3 400 ? 116.555 121.695 84.924 1.00 80.81 400 LYS Y O 1
ATOM 4191 N N . LYS C 3 401 ? 118.549 122.621 84.467 1.00 76.38 401 LYS Y N 1
ATOM 4192 C CA . LYS C 3 401 ? 119.167 121.400 83.996 1.00 76.38 401 LYS Y CA 1
ATOM 4193 C C . LYS C 3 401 ? 120.338 121.019 84.897 1.00 76.38 401 LYS Y C 1
ATOM 4194 O O . LYS C 3 401 ? 121.009 121.894 85.446 1.00 76.38 401 LYS Y O 1
ATOM 4200 N N . PRO C 3 402 ? 120.617 119.722 85.063 1.00 75.45 402 PRO Y N 1
ATOM 4201 C CA . PRO C 3 402 ? 121.563 119.298 86.104 1.00 75.45 402 PRO Y CA 1
ATOM 4202 C C . PRO C 3 402 ? 123.035 119.421 85.750 1.00 75.45 402 PRO Y C 1
ATOM 4203 O O . PRO C 3 402 ? 123.837 118.651 86.287 1.00 75.45 402 PRO Y O 1
ATOM 4207 N N . ALA C 3 403 ? 123.371 120.257 84.763 1.00 73.09 403 ALA Y N 1
ATOM 4208 C CA . ALA C 3 403 ? 124.719 120.718 84.419 1.00 73.09 403 ALA Y CA 1
ATOM 4209 C C . ALA C 3 403 ? 125.561 119.655 83.732 1.00 73.09 403 ALA Y C 1
ATOM 4210 O O . ALA C 3 403 ? 126.684 119.930 83.306 1.00 73.09 403 ALA Y O 1
ATOM 4212 N N . LYS C 3 404 ? 125.039 118.446 83.621 1.00 78.34 404 LYS Y N 1
ATOM 4213 C CA . LYS C 3 404 ? 125.484 117.525 82.597 1.00 78.34 404 LYS Y CA 1
ATOM 4214 C C . LYS C 3 404 ? 124.699 117.720 81.316 1.00 78.34 404 LYS Y C 1
ATOM 4215 O O . LYS C 3 404 ? 125.116 117.231 80.263 1.00 78.34 404 LYS Y O 1
ATOM 4221 N N . ARG C 3 405 ? 123.579 118.434 81.391 1.00 79.96 405 ARG Y N 1
ATOM 4222 C CA . ARG C 3 405 ? 122.736 118.694 80.240 1.00 79.96 405 ARG Y CA 1
ATOM 4223 C C . ARG C 3 405 ? 122.881 120.103 79.693 1.00 79.96 405 ARG Y C 1
ATOM 4224 O O . ARG C 3 405 ? 122.567 120.328 78.520 1.00 79.96 405 ARG Y O 1
ATOM 4232 N N . GLN C 3 406 ? 123.332 121.054 80.509 1.00 77.49 406 GLN Y N 1
ATOM 4233 C CA . GLN C 3 406 ? 123.730 122.346 79.971 1.00 77.49 406 GLN Y CA 1
ATOM 4234 C C . GLN C 3 406 ? 124.914 122.192 79.038 1.00 77.49 406 GLN Y C 1
ATOM 4235 O O . GLN C 3 406 ? 124.998 122.860 77.999 1.00 77.49 406 GLN Y O 1
ATOM 4241 N N . PHE C 3 407 ? 125.831 121.295 79.390 1.00 75.50 407 PHE Y N 1
ATOM 4242 C CA . PHE C 3 407 ? 126.926 120.962 78.497 1.00 75.50 407 PHE Y CA 1
ATOM 4243 C C . PHE C 3 407 ? 126.421 120.280 77.235 1.00 75.50 407 PHE Y C 1
ATOM 4244 O O . PHE C 3 407 ? 126.980 120.487 76.153 1.00 75.50 407 PHE Y O 1
ATOM 4252 N N . GLY C 3 408 ? 125.335 119.516 77.341 1.00 78.85 408 GLY Y N 1
ATOM 4253 C CA . GLY C 3 408 ? 124.725 118.946 76.157 1.00 78.85 408 GLY Y CA 1
ATOM 4254 C C . GLY C 3 408 ? 124.087 119.985 75.261 1.00 78.85 408 GLY Y C 1
ATOM 4255 O O . GLY C 3 408 ? 124.173 119.881 74.036 1.00 78.85 408 GLY Y O 1
ATOM 4256 N N . ASP C 3 409 ? 123.451 120.998 75.850 1.00 80.34 409 ASP Y N 1
ATOM 4257 C CA . ASP C 3 409 ? 122.881 122.084 75.058 1.00 80.34 409 ASP Y CA 1
ATOM 4258 C C . ASP C 3 409 ? 123.963 122.888 74.358 1.00 80.34 409 ASP Y C 1
ATOM 4259 O O . ASP C 3 409 ? 123.802 123.271 73.191 1.00 80.34 409 ASP Y O 1
ATOM 4264 N N . LEU C 3 410 ? 125.066 123.155 75.061 1.00 80.75 410 LEU Y N 1
ATOM 4265 C CA . LEU C 3 410 ? 126.186 123.860 74.452 1.00 80.75 410 LEU Y CA 1
ATOM 4266 C C . LEU C 3 410 ? 126.800 123.034 73.331 1.00 80.75 410 LEU Y C 1
ATOM 4267 O O . LEU C 3 410 ? 127.185 123.576 72.288 1.00 80.75 410 LEU Y O 1
ATOM 4272 N N . LEU C 3 411 ? 126.852 121.713 73.511 1.00 82.14 411 LEU Y N 1
ATOM 4273 C CA . LEU C 3 411 ? 127.351 120.836 72.460 1.00 82.14 411 LEU Y CA 1
ATOM 4274 C C . LEU C 3 411 ? 126.414 120.807 71.261 1.00 82.14 411 LEU Y C 1
ATOM 4275 O O . LEU C 3 411 ? 126.873 120.760 70.118 1.00 82.14 411 LEU Y O 1
ATOM 4280 N N . LEU C 3 412 ? 125.101 120.851 71.501 1.00 83.90 412 LEU Y N 1
ATOM 4281 C CA . LEU C 3 412 ? 124.139 120.861 70.402 1.00 83.90 412 LEU Y CA 1
ATOM 4282 C C . LEU C 3 412 ? 124.234 122.151 69.602 1.00 83.90 412 LEU Y C 1
ATOM 4283 O O . LEU C 3 412 ? 124.221 122.132 68.363 1.00 83.90 412 LEU Y O 1
ATOM 4288 N N . TYR C 3 413 ? 124.349 123.282 70.303 1.00 89.27 413 TYR Y N 1
ATOM 4289 C CA . TYR C 3 413 ? 124.468 124.566 69.623 1.00 89.27 413 TYR Y CA 1
ATOM 4290 C C . TYR C 3 413 ? 125.780 124.670 68.860 1.00 89.27 413 TYR Y C 1
ATOM 4291 O O . TYR C 3 413 ? 125.814 125.204 67.746 1.00 89.27 413 TYR Y O 1
ATOM 4300 N N . LEU C 3 414 ? 126.866 124.145 69.427 1.00 88.28 414 LEU Y N 1
ATOM 4301 C CA . LEU C 3 414 ? 128.127 124.151 68.703 1.00 88.28 414 LEU Y CA 1
ATOM 4302 C C . LEU C 3 414 ? 128.141 123.147 67.561 1.00 88.28 414 LEU Y C 1
ATOM 4303 O O . LEU C 3 414 ? 128.889 123.335 66.599 1.00 88.28 414 LEU Y O 1
ATOM 4308 N N . GLU C 3 415 ? 127.338 122.089 67.639 1.00 89.39 415 GLU Y N 1
ATOM 4309 C CA . GLU C 3 415 ? 127.234 121.180 66.509 1.00 89.39 415 GLU Y CA 1
ATOM 4310 C C . GLU C 3 415 ? 126.445 121.806 65.378 1.00 89.39 415 GLU Y C 1
ATOM 4311 O O . GLU C 3 415 ? 126.731 121.545 64.205 1.00 89.39 415 GLU Y O 1
ATOM 4317 N N . LYS C 3 416 ? 125.448 122.624 65.710 1.00 88.85 416 LYS Y N 1
ATOM 4318 C CA . LYS C 3 416 ? 124.712 123.342 64.677 1.00 88.85 416 LYS Y CA 1
ATOM 4319 C C . LYS C 3 416 ? 125.581 124.413 64.032 1.00 88.85 416 LYS Y C 1
ATOM 4320 O O . LYS C 3 416 ? 125.828 124.382 62.821 1.00 88.85 416 LYS Y O 1
ATOM 4326 N N . LYS C 3 417 ? 126.081 125.357 64.833 1.00 92.03 417 LYS Y N 1
ATOM 4327 C CA . LYS C 3 417 ? 126.763 126.521 64.281 1.00 92.03 417 LYS Y CA 1
ATOM 4328 C C . LYS C 3 417 ? 128.154 126.220 63.750 1.00 92.03 417 LYS Y C 1
ATOM 4329 O O . LYS C 3 417 ? 128.749 127.093 63.112 1.00 92.03 417 LYS Y O 1
ATOM 4335 N N . TYR C 3 418 ? 128.689 125.034 63.990 1.00 93.60 418 TYR Y N 1
ATOM 4336 C CA . TYR C 3 418 ? 130.107 124.835 63.781 1.00 93.60 418 TYR Y CA 1
ATOM 4337 C C . TYR C 3 418 ? 130.446 123.369 63.557 1.00 93.60 418 TYR Y C 1
ATOM 4338 O O . TYR C 3 418 ? 130.065 122.786 62.542 1.00 93.60 418 TYR Y O 1
ATOM 4347 N N . TRP C 3 422 ? 133.504 118.559 63.391 1.00 87.95 422 TRP Y N 1
ATOM 4348 C CA . TRP C 3 422 ? 133.249 118.264 64.795 1.00 87.95 422 TRP Y CA 1
ATOM 4349 C C . TRP C 3 422 ? 134.554 118.224 65.576 1.00 87.95 422 TRP Y C 1
ATOM 4350 O O . TRP C 3 422 ? 134.575 117.934 66.770 1.00 87.95 422 TRP Y O 1
ATOM 4361 N N . GLY C 3 423 ? 135.653 118.517 64.885 1.00 88.87 423 GLY Y N 1
ATOM 4362 C CA . GLY C 3 423 ? 136.936 118.568 65.562 1.00 88.87 423 GLY Y CA 1
ATOM 4363 C C . GLY C 3 423 ? 137.083 119.806 66.424 1.00 88.87 423 GLY Y C 1
ATOM 4364 O O . GLY C 3 423 ? 137.408 119.719 67.610 1.00 88.87 423 GLY Y O 1
ATOM 4365 N N . LYS C 3 424 ? 136.829 120.974 65.842 1.00 89.75 424 LYS Y N 1
ATOM 4366 C CA . LYS C 3 424 ? 137.001 122.236 66.544 1.00 89.75 424 LYS Y CA 1
ATOM 4367 C C . LYS C 3 424 ? 135.809 122.603 67.414 1.00 89.75 424 LYS Y C 1
ATOM 4368 O O . LYS C 3 424 ? 135.821 123.673 68.029 1.00 89.75 424 LYS Y O 1
ATOM 4370 N N . VAL C 3 425 ? 134.778 121.760 67.464 1.00 87.68 425 VAL Y N 1
ATOM 4371 C CA . VAL C 3 425 ? 133.704 121.949 68.432 1.00 87.68 425 VAL Y CA 1
ATOM 4372 C C . VAL C 3 425 ? 134.228 121.714 69.839 1.00 87.68 425 VAL Y C 1
ATOM 4373 O O . VAL C 3 425 ? 133.857 122.423 70.789 1.00 87.68 425 VAL Y O 1
ATOM 4377 N N . PHE C 3 426 ? 135.131 120.740 69.976 1.00 83.23 426 PHE Y N 1
ATOM 4378 C CA . PHE C 3 426 ? 135.708 120.388 71.267 1.00 83.23 426 PHE Y CA 1
ATOM 4379 C C . PHE C 3 426 ? 136.488 121.547 71.866 1.00 83.23 426 PHE Y C 1
ATOM 4380 O O . PHE C 3 426 ? 136.425 121.778 73.077 1.00 83.23 426 PHE Y O 1
ATOM 4388 N N . ASP C 3 427 ? 137.205 122.300 71.029 1.00 83.63 427 ASP Y N 1
ATOM 4389 C CA . ASP C 3 427 ? 138.026 123.397 71.527 1.00 83.63 427 ASP Y CA 1
ATOM 4390 C C . ASP C 3 427 ? 137.165 124.526 72.074 1.00 83.63 427 ASP Y C 1
ATOM 4391 O O . ASP C 3 427 ? 137.435 125.050 73.161 1.00 83.63 427 ASP Y O 1
ATOM 4393 N N . GLU C 3 428 ? 136.109 124.892 71.345 1.00 83.55 428 GLU Y N 1
ATOM 4394 C CA . GLU C 3 428 ? 135.219 125.953 71.800 1.00 83.55 428 GLU Y CA 1
ATOM 4395 C C . GLU C 3 428 ? 134.459 125.536 73.050 1.00 83.55 428 GLU Y C 1
ATOM 4396 O O . GLU C 3 428 ? 134.285 126.343 73.975 1.00 83.55 428 GLU Y O 1
ATOM 4397 N N . ALA C 3 429 ? 134.042 124.267 73.111 1.00 80.30 429 ALA Y N 1
ATOM 4398 C CA . ALA C 3 429 ? 133.350 123.766 74.293 1.00 80.30 429 ALA Y CA 1
ATOM 4399 C C . ALA C 3 429 ? 134.267 123.768 75.505 1.00 80.30 429 ALA Y C 1
ATOM 4400 O O . ALA C 3 429 ? 133.875 124.209 76.592 1.00 80.30 429 ALA Y O 1
ATOM 4402 N N . TRP C 3 430 ? 135.511 123.321 75.319 1.00 80.97 430 TRP Y N 1
ATOM 4403 C CA . TRP C 3 430 ? 136.470 123.270 76.414 1.00 80.97 430 TRP Y CA 1
ATOM 4404 C C . TRP C 3 430 ? 136.821 124.660 76.919 1.00 80.97 430 TRP Y C 1
ATOM 4405 O O . TRP C 3 430 ? 136.915 124.874 78.131 1.00 80.97 430 TRP Y O 1
ATOM 4416 N N . GLU C 3 431 ? 136.977 125.625 76.009 1.00 82.26 431 GLU Y N 1
ATOM 4417 C CA . GLU C 3 431 ? 137.303 126.982 76.428 1.00 82.26 431 GLU Y CA 1
ATOM 4418 C C . GLU C 3 431 ? 136.137 127.640 77.152 1.00 82.26 431 GLU Y C 1
ATOM 4419 O O . GLU C 3 431 ? 136.344 128.348 78.146 1.00 82.26 431 GLU Y O 1
ATOM 4425 N N . ARG C 3 432 ? 134.904 127.385 76.704 1.00 84.22 432 ARG Y N 1
ATOM 4426 C CA . ARG C 3 432 ? 133.754 127.982 77.376 1.00 84.22 432 ARG Y CA 1
ATOM 4427 C C . ARG C 3 432 ? 133.552 127.398 78.767 1.00 84.22 432 ARG Y C 1
ATOM 4428 O O . ARG C 3 432 ? 133.297 128.140 79.728 1.00 84.22 432 ARG Y O 1
ATOM 4436 N N . ILE C 3 433 ? 133.705 126.080 78.911 1.00 80.07 433 ILE Y N 1
ATOM 4437 C CA . ILE C 3 433 ? 133.492 125.497 80.233 1.00 80.07 433 ILE Y CA 1
ATOM 4438 C C . ILE C 3 433 ? 134.667 125.816 81.148 1.00 80.07 433 ILE Y C 1
ATOM 4439 O O . ILE C 3 433 ? 134.486 125.985 82.359 1.00 80.07 433 ILE Y O 1
ATOM 4444 N N . ASP C 3 434 ? 135.869 125.978 80.590 1.00 82.61 434 ASP Y N 1
ATOM 4445 C CA . ASP C 3 434 ? 137.011 126.396 81.393 1.00 82.61 434 ASP Y CA 1
ATOM 4446 C C . ASP C 3 434 ? 136.837 127.824 81.895 1.00 82.61 434 ASP Y C 1
ATOM 4447 O O . ASP C 3 434 ? 137.197 128.128 83.035 1.00 82.61 434 ASP Y O 1
ATOM 4452 N N . LYS C 3 435 ? 136.263 128.707 81.071 1.00 80.37 435 LYS Y N 1
ATOM 4453 C CA . LYS C 3 435 ? 136.006 130.069 81.532 1.00 80.37 435 LYS Y CA 1
ATOM 4454 C C . LYS C 3 435 ? 134.907 130.102 82.586 1.00 80.37 435 LYS Y C 1
ATOM 4455 O O . LYS C 3 435 ? 134.977 130.896 83.532 1.00 80.37 435 LYS Y O 1
ATOM 4461 N N . LYS C 3 436 ? 133.903 129.228 82.457 1.00 76.50 436 LYS Y N 1
ATOM 4462 C CA . LYS C 3 436 ? 132.886 129.115 83.502 1.00 76.50 436 LYS Y CA 1
ATOM 4463 C C . LYS C 3 436 ? 133.484 128.608 84.809 1.00 76.50 436 LYS Y C 1
ATOM 4464 O O . LYS C 3 436 ? 133.161 129.118 85.891 1.00 76.50 436 LYS Y O 1
ATOM 4470 N N . ILE C 3 437 ? 134.382 127.623 84.718 1.00 75.50 437 ILE Y N 1
ATOM 4471 C CA . ILE C 3 437 ? 135.036 127.069 85.899 1.00 75.50 437 ILE Y CA 1
ATOM 4472 C C . ILE C 3 437 ? 135.922 128.116 86.564 1.00 75.50 437 ILE Y C 1
ATOM 4473 O O . ILE C 3 437 ? 135.923 128.253 87.793 1.00 75.50 437 ILE Y O 1
ATOM 4478 N N . ALA C 3 438 ? 136.650 128.899 85.762 1.00 76.43 438 ALA Y N 1
ATOM 4479 C CA . ALA C 3 438 ? 137.519 129.934 86.310 1.00 76.43 438 ALA Y CA 1
ATOM 4480 C C . ALA C 3 438 ? 136.715 131.046 86.966 1.00 76.43 438 ALA Y C 1
ATOM 4481 O O . ALA C 3 438 ? 137.106 131.554 88.021 1.00 76.43 438 ALA Y O 1
ATOM 4483 N N . GLY C 3 439 ? 135.572 131.410 86.381 1.00 75.72 439 GLY Y N 1
ATOM 4484 C CA . GLY C 3 439 ? 134.719 132.403 87.013 1.00 75.72 439 GLY Y CA 1
ATOM 4485 C C . GLY C 3 439 ? 134.118 131.915 88.315 1.00 75.72 439 GLY Y C 1
ATOM 4486 O O . GLY C 3 439 ? 134.038 132.668 89.292 1.00 75.72 439 GLY Y O 1
ATOM 4487 N N . LEU C 3 440 ? 133.733 130.636 88.363 1.00 75.73 440 LEU Y N 1
ATOM 4488 C CA . LEU C 3 440 ? 133.199 130.072 89.599 1.00 75.73 440 LEU Y CA 1
ATOM 4489 C C . LEU C 3 440 ? 134.257 129.995 90.690 1.00 75.73 440 LEU Y C 1
ATOM 4490 O O . LEU C 3 440 ? 133.986 130.359 91.840 1.00 75.73 440 LEU Y O 1
ATOM 4495 N N . THR C 3 441 ? 135.472 129.550 90.357 1.00 78.23 441 THR Y N 1
ATOM 4496 C CA . THR C 3 441 ? 136.483 129.439 91.402 1.00 78.23 441 THR Y CA 1
ATOM 4497 C C . THR C 3 441 ? 137.002 130.809 91.822 1.00 78.23 441 THR Y C 1
ATOM 4498 O O . THR C 3 441 ? 137.379 130.985 92.983 1.00 78.23 441 THR Y O 1
ATOM 4502 N N . SER C 3 442 ? 136.951 131.808 90.937 1.00 79.37 442 SER Y N 1
ATOM 4503 C CA . SER C 3 442 ? 137.323 133.153 91.352 1.00 79.37 442 SER Y CA 1
ATOM 4504 C C . SER C 3 442 ? 136.268 133.755 92.265 1.00 79.37 442 SER Y C 1
ATOM 4505 O O . SER C 3 442 ? 136.608 134.448 93.230 1.00 79.37 442 SER Y O 1
ATOM 4508 N N . HIS C 3 443 ? 134.988 133.478 92.002 1.00 78.62 443 HIS Y N 1
ATOM 4509 C CA . HIS C 3 443 ? 133.945 133.968 92.897 1.00 78.62 443 HIS Y CA 1
ATOM 4510 C C . HIS C 3 443 ? 134.014 133.292 94.259 1.00 78.62 443 HIS Y C 1
ATOM 4511 O O . HIS C 3 443 ? 133.840 133.951 95.292 1.00 78.62 443 HIS Y O 1
ATOM 4518 N N . ILE C 3 444 ? 134.294 131.989 94.288 1.00 79.02 444 ILE Y N 1
ATOM 4519 C CA . ILE C 3 444 ? 134.394 131.310 95.576 1.00 79.02 444 ILE Y CA 1
ATOM 4520 C C . ILE C 3 444 ? 135.658 131.735 96.318 1.00 79.02 444 ILE Y C 1
ATOM 4521 O O . ILE C 3 444 ? 135.652 131.837 97.547 1.00 79.02 444 ILE Y O 1
ATOM 4526 N N . GLU C 3 445 ? 136.739 132.051 95.603 1.00 81.46 445 GLU Y N 1
ATOM 4527 C CA . GLU C 3 445 ? 137.932 132.535 96.288 1.00 81.46 445 GLU Y CA 1
ATOM 4528 C C . GLU C 3 445 ? 137.733 133.944 96.830 1.00 81.46 445 GLU Y C 1
ATOM 4529 O O . GLU C 3 445 ? 138.238 134.268 97.909 1.00 81.46 445 GLU Y O 1
ATOM 4535 N N . ARG C 3 446 ? 136.991 134.792 96.117 1.00 84.42 446 ARG Y N 1
ATOM 4536 C CA . ARG C 3 446 ? 136.781 136.138 96.631 1.00 84.42 446 ARG Y CA 1
ATOM 4537 C C . ARG C 3 446 ? 135.693 136.198 97.691 1.00 84.42 446 ARG Y C 1
ATOM 4538 O O . ARG C 3 446 ? 135.623 137.188 98.423 1.00 84.42 446 ARG Y O 1
ATOM 4546 N N . GLU C 3 447 ? 134.836 135.184 97.791 1.00 86.91 447 GLU Y N 1
ATOM 4547 C CA . GLU C 3 447 ? 133.783 135.213 98.798 1.00 86.91 447 GLU Y CA 1
ATOM 4548 C C . GLU C 3 447 ? 134.102 134.368 100.021 1.00 86.91 447 GLU Y C 1
ATOM 4549 O O . GLU C 3 447 ? 133.758 134.753 101.141 1.00 86.91 447 GLU Y O 1
ATOM 4555 N N . GLU C 3 448 ? 134.751 133.221 99.827 1.00 86.03 448 GLU Y N 1
ATOM 4556 C CA . GLU C 3 448 ? 135.137 132.369 100.945 1.00 86.03 448 GLU Y CA 1
ATOM 4557 C C . GLU C 3 448 ? 136.189 133.049 101.803 1.00 86.03 448 GLU Y C 1
ATOM 4558 O O . GLU C 3 448 ? 136.044 133.148 103.026 1.00 86.03 448 GLU Y O 1
ATOM 4564 N N . ALA C 3 449 ? 137.245 133.553 101.176 1.00 86.44 449 ALA Y N 1
ATOM 4565 C CA . ALA C 3 449 ? 138.281 134.260 101.917 1.00 86.44 449 ALA Y CA 1
ATOM 4566 C C . ALA C 3 449 ? 138.014 135.759 101.971 1.00 86.44 449 ALA Y C 1
ATOM 4567 O O . ALA C 3 449 ? 138.896 136.569 101.702 1.00 86.44 449 ALA Y O 1
ATOM 4569 N N . ARG C 3 450 ? 136.786 136.152 102.308 1.00 89.10 450 ARG Y N 1
ATOM 4570 C CA . ARG C 3 450 ? 136.552 137.491 102.836 1.00 89.10 450 ARG Y CA 1
ATOM 4571 C C . ARG C 3 450 ? 135.907 137.432 104.214 1.00 89.10 450 ARG Y C 1
ATOM 4572 O O . ARG C 3 450 ? 136.553 137.789 105.200 1.00 89.10 450 ARG Y O 1
ATOM 4580 N N . ASN C 3 451 ? 134.663 136.971 104.320 1.00 88.44 451 ASN Y N 1
ATOM 4581 C CA . ASN C 3 451 ? 134.007 136.874 105.616 1.00 88.44 451 ASN Y CA 1
ATOM 4582 C C . ASN C 3 451 ? 133.077 135.674 105.741 1.00 88.44 451 ASN Y C 1
ATOM 4583 O O . ASN C 3 451 ? 132.792 135.222 106.854 1.00 88.44 451 ASN Y O 1
ATOM 4588 N N . ALA C 3 452 ? 132.588 135.161 104.613 1.00 88.28 452 ALA Y N 1
ATOM 4589 C CA . ALA C 3 452 ? 131.456 134.242 104.647 1.00 88.28 452 ALA Y CA 1
ATOM 4590 C C . ALA C 3 452 ? 131.623 133.071 103.692 1.00 88.28 452 ALA Y C 1
ATOM 4591 O O . ALA C 3 452 ? 132.704 132.861 103.138 1.00 88.28 452 ALA Y O 1
ATOM 4593 N N . GLU C 3 453 ? 130.551 132.306 103.500 1.00 83.68 453 GLU Y N 1
ATOM 4594 C CA . GLU C 3 453 ? 130.540 131.156 102.608 1.00 83.68 453 GLU Y CA 1
ATOM 4595 C C . GLU C 3 453 ? 129.403 131.319 101.616 1.00 83.68 453 GLU Y C 1
ATOM 4596 O O . GLU C 3 453 ? 128.265 131.580 102.018 1.00 83.68 453 GLU Y O 1
ATOM 4598 N N . ASP C 3 454 ? 129.713 131.163 100.326 1.00 81.13 454 ASP Y N 1
ATOM 4599 C CA . ASP C 3 454 ? 128.700 131.328 99.289 1.00 81.13 454 ASP Y CA 1
ATOM 4600 C C . ASP C 3 454 ? 127.672 130.210 99.341 1.00 81.13 454 ASP Y C 1
ATOM 4601 O O . ASP C 3 454 ? 126.499 130.428 99.019 1.00 81.13 454 ASP Y O 1
ATOM 4603 N N . ALA C 3 455 ? 128.125 128.990 99.644 1.00 76.02 455 ALA Y N 1
ATOM 4604 C CA . ALA C 3 455 ? 127.339 127.843 100.102 1.00 76.02 455 ALA Y CA 1
ATOM 4605 C C . ALA C 3 455 ? 126.455 127.214 99.035 1.00 76.02 455 ALA Y C 1
ATOM 4606 O O . ALA C 3 455 ? 125.879 126.152 99.270 1.00 76.02 455 ALA Y O 1
ATOM 4608 N N . GLN C 3 456 ? 126.360 127.814 97.879 1.00 77.10 456 GLN Y N 1
ATOM 4609 C CA . GLN C 3 456 ? 125.676 127.216 96.743 1.00 77.10 456 GLN Y CA 1
ATOM 4610 C C . GLN C 3 456 ? 126.592 127.096 95.543 1.00 77.10 456 GLN Y C 1
ATOM 4611 O O . GLN C 3 456 ? 126.610 126.051 94.893 1.00 77.10 456 GLN Y O 1
ATOM 4617 N N . SER C 3 457 ? 127.400 128.121 95.272 1.00 75.89 457 SER Y N 1
ATOM 4618 C CA . SER C 3 457 ? 128.313 128.089 94.141 1.00 75.89 457 SER Y CA 1
ATOM 4619 C C . SER C 3 457 ? 129.424 127.064 94.315 1.00 75.89 457 SER Y C 1
ATOM 4620 O O . SER C 3 457 ? 130.054 126.688 93.325 1.00 75.89 457 SER Y O 1
ATOM 4623 N N . LYS C 3 458 ? 129.677 126.612 95.544 1.00 74.87 458 LYS Y N 1
ATOM 4624 C CA . LYS C 3 458 ? 130.520 125.441 95.748 1.00 74.87 458 LYS Y CA 1
ATOM 4625 C C . LYS C 3 458 ? 129.891 124.207 95.118 1.00 74.87 458 LYS Y C 1
ATOM 4626 O O . LYS C 3 458 ? 130.568 123.432 94.428 1.00 74.87 458 LYS Y O 1
ATOM 4632 N N . ALA C 3 459 ? 128.587 124.018 95.342 1.00 72.24 459 ALA Y N 1
ATOM 4633 C CA . ALA C 3 459 ? 127.889 122.860 94.798 1.00 72.24 459 ALA Y CA 1
ATOM 4634 C C . ALA C 3 459 ? 127.854 122.899 93.279 1.00 72.24 459 ALA Y C 1
ATOM 4635 O O . ALA C 3 459 ? 128.054 121.871 92.624 1.00 72.24 459 ALA Y O 1
ATOM 4637 N N . VAL C 3 460 ? 127.660 124.085 92.703 1.00 73.43 460 VAL Y N 1
ATOM 4638 C CA . VAL C 3 460 ? 127.613 124.200 91.252 1.00 73.43 460 VAL Y CA 1
ATOM 4639 C C . VAL C 3 460 ? 128.997 124.016 90.648 1.00 73.43 460 VAL Y C 1
ATOM 4640 O O . VAL C 3 460 ? 129.133 123.447 89.557 1.00 73.43 460 VAL Y O 1
ATOM 4644 N N . LEU C 3 461 ? 130.044 124.445 91.356 1.00 72.17 461 LEU Y N 1
ATOM 4645 C CA . LEU C 3 461 ? 131.404 124.199 90.889 1.00 72.17 461 LEU Y CA 1
ATOM 4646 C C . LEU C 3 461 ? 131.728 122.712 90.901 1.00 72.17 461 LEU Y C 1
ATOM 4647 O O . LEU C 3 461 ? 132.360 122.201 89.969 1.00 72.17 461 LEU Y O 1
ATOM 4652 N N . THR C 3 462 ? 131.251 121.992 91.917 1.00 70.32 462 THR Y N 1
ATOM 4653 C CA . THR C 3 462 ? 131.480 120.552 91.952 1.00 70.32 462 THR Y CA 1
ATOM 4654 C C . THR C 3 462 ? 130.684 119.836 90.872 1.00 70.32 462 THR Y C 1
ATOM 4655 O O . THR C 3 462 ? 131.177 118.871 90.277 1.00 70.32 462 THR Y O 1
ATOM 4659 N N . ASP C 3 463 ? 129.460 120.299 90.598 1.00 71.50 463 ASP Y N 1
ATOM 4660 C CA . ASP C 3 463 ? 128.663 119.700 89.532 1.00 71.50 463 ASP Y CA 1
ATOM 4661 C C . ASP C 3 463 ? 129.304 119.911 88.170 1.00 71.50 463 ASP Y C 1
ATOM 4662 O O . ASP C 3 463 ? 129.352 118.987 87.351 1.00 71.50 463 ASP Y O 1
ATOM 4667 N N . TRP C 3 464 ? 129.833 121.107 87.919 1.00 70.29 464 TRP Y N 1
ATOM 4668 C CA . TRP C 3 464 ? 130.460 121.353 86.627 1.00 70.29 464 TRP Y CA 1
ATOM 4669 C C . TRP C 3 464 ? 131.795 120.636 86.500 1.00 70.29 464 TRP Y C 1
ATOM 4670 O O . TRP C 3 464 ? 132.165 120.212 85.398 1.00 70.29 464 TRP Y O 1
ATOM 4681 N N . LEU C 3 465 ? 132.509 120.449 87.611 1.00 73.26 465 LEU Y N 1
ATOM 4682 C CA . LEU C 3 465 ? 133.734 119.661 87.564 1.00 73.26 465 LEU Y CA 1
ATOM 4683 C C . LEU C 3 465 ? 133.437 118.191 87.312 1.00 73.26 465 LEU Y C 1
ATOM 4684 O O . LEU C 3 465 ? 134.160 117.527 86.561 1.00 73.26 465 LEU Y O 1
ATOM 4689 N N . ARG C 3 466 ? 132.364 117.671 87.914 1.00 74.14 466 ARG Y N 1
ATOM 4690 C CA . ARG C 3 466 ? 131.953 116.299 87.637 1.00 74.14 466 ARG Y CA 1
ATOM 4691 C C . ARG C 3 466 ? 131.487 116.143 86.196 1.00 74.14 466 ARG Y C 1
ATOM 4692 O O . ARG C 3 466 ? 131.704 115.095 85.583 1.00 74.14 466 ARG Y O 1
ATOM 4700 N N . ALA C 3 467 ? 130.872 117.184 85.632 1.00 71.75 467 ALA Y N 1
ATOM 4701 C CA . ALA C 3 467 ? 130.458 117.131 84.234 1.00 71.75 467 ALA Y CA 1
ATOM 4702 C C . ALA C 3 467 ? 131.658 117.125 83.294 1.00 71.75 467 ALA Y C 1
ATOM 4703 O O . ALA C 3 467 ? 131.676 116.376 82.309 1.00 71.75 467 ALA Y O 1
ATOM 4705 N N . LYS C 3 468 ? 132.673 117.940 83.589 1.00 74.57 468 LYS Y N 1
ATOM 4706 C CA . LYS C 3 468 ? 133.902 117.906 82.800 1.00 74.57 468 LYS Y CA 1
ATOM 4707 C C . LYS C 3 468 ? 134.606 116.562 82.922 1.00 74.57 468 LYS Y C 1
ATOM 4708 O O . LYS C 3 468 ? 135.172 116.059 81.946 1.00 74.57 468 LYS Y O 1
ATOM 4714 N N . ALA C 3 469 ? 134.568 115.963 84.113 1.00 76.28 469 ALA Y N 1
ATOM 4715 C CA . ALA C 3 469 ? 135.190 114.660 84.309 1.00 76.28 469 ALA Y CA 1
ATOM 4716 C C . ALA C 3 469 ? 134.452 113.580 83.533 1.00 76.28 469 ALA Y C 1
ATOM 4717 O O . ALA C 3 469 ? 135.059 112.829 82.761 1.00 76.28 469 ALA Y O 1
ATOM 4719 N N . SER C 3 470 ? 133.130 113.535 83.668 1.00 78.66 470 SER Y N 1
ATOM 4720 C CA . SER C 3 470 ? 132.279 112.604 82.944 1.00 78.66 470 SER Y CA 1
ATOM 4721 C C . SER C 3 470 ? 132.088 112.987 81.486 1.00 78.66 470 SER Y C 1
ATOM 4722 O O . SER C 3 470 ? 131.214 112.415 80.834 1.00 78.66 470 SER Y O 1
ATOM 4724 N N . PHE C 3 471 ? 132.803 114.002 81.003 1.00 81.06 471 PHE Y N 1
ATOM 4725 C CA . PHE C 3 471 ? 133.014 114.256 79.586 1.00 81.06 471 PHE Y CA 1
ATOM 4726 C C . PHE C 3 471 ? 134.392 113.824 79.111 1.00 81.06 471 PHE Y C 1
ATOM 4727 O O . PHE C 3 471 ? 134.537 113.366 77.976 1.00 81.06 471 PHE Y O 1
ATOM 4735 N N . VAL C 3 472 ? 135.408 113.960 79.956 1.00 79.71 472 VAL Y N 1
ATOM 4736 C CA . VAL C 3 472 ? 136.752 113.546 79.571 1.00 79.71 472 VAL Y CA 1
ATOM 4737 C C . VAL C 3 472 ? 136.857 112.025 79.548 1.00 79.71 472 VAL Y C 1
ATOM 4738 O O . VAL C 3 472 ? 137.491 111.444 78.657 1.00 79.71 472 VAL Y O 1
ATOM 4742 N N . LEU C 3 473 ? 136.170 111.354 80.472 1.00 82.78 473 LEU Y N 1
ATOM 4743 C CA . LEU C 3 473 ? 136.397 109.932 80.702 1.00 82.78 473 LEU Y CA 1
ATOM 4744 C C . LEU C 3 473 ? 135.832 109.021 79.620 1.00 82.78 473 LEU Y C 1
ATOM 4745 O O . LEU C 3 473 ? 136.043 107.808 79.701 1.00 82.78 473 LEU Y O 1
ATOM 4750 N N . GLU C 3 474 ? 135.140 109.544 78.615 1.00 85.72 474 GLU Y N 1
ATOM 4751 C CA . GLU C 3 474 ? 134.525 108.665 77.630 1.00 85.72 474 GLU Y CA 1
ATOM 4752 C C . GLU C 3 474 ? 135.502 108.084 76.626 1.00 85.72 474 GLU Y C 1
ATOM 4753 O O . GLU C 3 474 ? 135.082 107.277 75.796 1.00 85.72 474 GLU Y O 1
ATOM 4759 N N . ARG C 3 475 ? 136.779 108.455 76.663 1.00 89.28 475 ARG Y N 1
ATOM 4760 C CA . ARG C 3 475 ? 137.758 107.618 75.986 1.00 89.28 475 ARG Y CA 1
ATOM 4761 C C . ARG C 3 475 ? 137.915 106.297 76.720 1.00 89.28 475 ARG Y C 1
ATOM 4762 O O . ARG C 3 475 ? 137.973 105.234 76.096 1.00 89.28 475 ARG Y O 1
ATOM 4770 N N . LEU C 3 476 ? 137.942 106.344 78.051 1.00 89.61 476 LEU Y N 1
ATOM 4771 C CA . LEU C 3 476 ? 138.128 105.136 78.840 1.00 89.61 476 LEU Y CA 1
ATOM 4772 C C . LEU C 3 476 ? 136.863 104.298 78.919 1.00 89.61 476 LEU Y C 1
ATOM 4773 O O . LEU C 3 476 ? 136.947 103.069 78.979 1.00 89.61 476 LEU Y O 1
ATOM 4778 N N . LYS C 3 477 ? 135.691 104.922 78.897 1.00 84.18 477 LYS Y N 1
ATOM 4779 C CA . LYS C 3 477 ? 134.448 104.162 78.903 1.00 84.18 477 LYS Y CA 1
ATOM 4780 C C . LYS C 3 477 ? 134.121 103.551 77.548 1.00 84.18 477 LYS Y C 1
ATOM 4781 O O . LYS C 3 477 ? 133.101 102.867 77.427 1.00 84.18 477 LYS Y O 1
ATOM 4783 N N . GLU C 3 478 ? 134.945 103.780 76.535 1.00 86.60 478 GLU Y N 1
ATOM 4784 C CA . GLU C 3 478 ? 134.780 103.160 75.231 1.00 86.60 478 GLU Y CA 1
ATOM 4785 C C . GLU C 3 478 ? 135.962 102.296 74.827 1.00 86.60 478 GLU Y C 1
ATOM 4786 O O . GLU C 3 478 ? 135.763 101.234 74.236 1.00 86.60 478 GLU Y O 1
ATOM 4788 N N . MET C 3 479 ? 137.192 102.710 75.136 1.00 92.85 479 MET Y N 1
ATOM 4789 C CA . MET C 3 479 ? 138.350 101.921 74.727 1.00 92.85 479 MET Y CA 1
ATOM 4790 C C . MET C 3 479 ? 138.586 100.740 75.665 1.00 92.85 479 MET Y C 1
ATOM 4791 O O . MET C 3 479 ? 138.502 99.580 75.249 1.00 92.85 479 MET Y O 1
ATOM 4793 N N . ASP C 3 480 ? 138.875 101.011 76.938 1.00 96.78 480 ASP Y N 1
ATOM 4794 C CA . ASP C 3 480 ? 139.193 99.939 77.879 1.00 96.78 480 ASP Y CA 1
ATOM 4795 C C . ASP C 3 480 ? 138.670 100.295 79.262 1.00 96.78 480 ASP Y C 1
ATOM 4796 O O . ASP C 3 480 ? 139.071 101.307 79.843 1.00 96.78 480 ASP Y O 1
ATOM 4801 N N . GLU C 3 481 ? 137.797 99.447 79.795 1.00 99.09 481 GLU Y N 1
ATOM 4802 C CA . GLU C 3 481 ? 137.158 99.687 81.080 1.00 99.09 481 GLU Y CA 1
ATOM 4803 C C . GLU C 3 481 ? 137.985 99.207 82.262 1.00 99.09 481 GLU Y C 1
ATOM 4804 O O . GLU C 3 481 ? 137.443 99.119 83.368 1.00 99.09 481 GLU Y O 1
ATOM 4810 N N . LYS C 3 482 ? 139.264 98.881 82.067 1.00 99.97 482 LYS Y N 1
ATOM 4811 C CA . LYS C 3 482 ? 140.069 98.377 83.175 1.00 99.97 482 LYS Y CA 1
ATOM 4812 C C . LYS C 3 482 ? 140.435 99.493 84.141 1.00 99.97 482 LYS Y C 1
ATOM 4813 O O . LYS C 3 482 ? 140.078 99.451 85.324 1.00 99.97 482 LYS Y O 1
ATOM 4819 N N . GLU C 3 483 ? 141.152 100.500 83.657 1.00 98.12 483 GLU Y N 1
ATOM 4820 C CA . GLU C 3 483 ? 141.514 101.641 84.479 1.00 98.12 483 GLU Y CA 1
ATOM 4821 C C . GLU C 3 483 ? 140.439 102.709 84.490 1.00 98.12 483 GLU Y C 1
ATOM 4822 O O . GLU C 3 483 ? 140.618 103.738 85.146 1.00 98.12 483 GLU Y O 1
ATOM 4828 N N . PHE C 3 484 ? 139.339 102.495 83.769 1.00 93.46 484 PHE Y N 1
ATOM 4829 C CA . PHE C 3 484 ? 138.227 103.432 83.823 1.00 93.46 484 PHE Y CA 1
ATOM 4830 C C . PHE C 3 484 ? 137.567 103.414 85.192 1.00 93.46 484 PHE Y C 1
ATOM 4831 O O . PHE C 3 484 ? 137.160 104.462 85.704 1.00 93.46 484 PHE Y O 1
ATOM 4839 N N . TYR C 3 485 ? 137.468 102.241 85.807 1.00 92.15 485 TYR Y N 1
ATOM 4840 C CA . TYR C 3 485 ? 136.770 102.157 87.078 1.00 92.15 485 TYR Y CA 1
ATOM 4841 C C . TYR C 3 485 ? 137.619 102.657 88.236 1.00 92.15 485 TYR Y C 1
ATOM 4842 O O . TYR C 3 485 ? 137.066 103.100 89.246 1.00 92.15 485 TYR Y O 1
ATOM 4851 N N . ALA C 3 486 ? 138.948 102.619 88.108 1.00 91.88 486 ALA Y N 1
ATOM 4852 C CA . ALA C 3 486 ? 139.811 103.144 89.163 1.00 91.88 486 ALA Y CA 1
ATOM 4853 C C . ALA C 3 486 ? 139.716 104.661 89.242 1.00 91.88 486 ALA Y C 1
ATOM 4854 O O . ALA C 3 486 ? 139.519 105.231 90.328 1.00 91.88 486 ALA Y O 1
ATOM 4856 N N . CYS C 3 487 ? 139.836 105.332 88.092 1.00 90.14 487 CYS Y N 1
ATOM 4857 C CA . CYS C 3 487 ? 139.620 106.771 88.047 1.00 90.14 487 CYS Y CA 1
ATOM 4858 C C . CYS C 3 487 ? 138.188 107.132 88.402 1.00 90.14 487 CYS Y C 1
ATOM 4859 O O . CYS C 3 487 ? 137.949 108.190 88.990 1.00 90.14 487 CYS Y O 1
ATOM 4862 N N . GLU C 3 488 ? 137.233 106.247 88.111 1.00 87.82 488 GLU Y N 1
ATOM 4863 C CA . GLU C 3 488 ? 135.850 106.543 88.457 1.00 87.82 488 GLU Y CA 1
ATOM 4864 C C . GLU C 3 488 ? 135.609 106.476 89.954 1.00 87.82 488 GLU Y C 1
ATOM 4865 O O . GLU C 3 488 ? 134.885 107.313 90.496 1.00 87.82 488 GLU Y O 1
ATOM 4871 N N . ILE C 3 489 ? 136.179 105.484 90.642 1.00 84.75 489 ILE Y N 1
ATOM 4872 C CA . ILE C 3 489 ? 135.942 105.427 92.079 1.00 84.75 489 ILE Y CA 1
ATOM 4873 C C . ILE C 3 489 ? 136.740 106.509 92.786 1.00 84.75 489 ILE Y C 1
ATOM 4874 O O . ILE C 3 489 ? 136.300 107.031 93.820 1.00 84.75 489 ILE Y O 1
ATOM 4879 N N . GLN C 3 490 ? 137.874 106.926 92.210 1.00 83.96 490 GLN Y N 1
ATOM 4880 C CA . GLN C 3 490 ? 138.580 108.072 92.773 1.00 83.96 490 GLN Y CA 1
ATOM 4881 C C . GLN C 3 490 ? 137.782 109.356 92.595 1.00 83.96 490 GLN Y C 1
ATOM 4882 O O . GLN C 3 490 ? 137.695 110.169 93.522 1.00 83.96 490 GLN Y O 1
ATOM 4888 N N . LEU C 3 491 ? 137.161 109.538 91.426 1.00 80.50 491 LEU Y N 1
ATOM 4889 C CA . LEU C 3 491 ? 136.319 110.708 91.205 1.00 80.50 491 LEU Y CA 1
ATOM 4890 C C . LEU C 3 491 ? 135.048 110.660 92.033 1.00 80.50 491 LEU Y C 1
ATOM 4891 O O . LEU C 3 491 ? 134.545 111.709 92.438 1.00 80.50 491 LEU Y O 1
ATOM 4896 N N . GLN C 3 492 ? 134.529 109.467 92.311 1.00 79.39 492 GLN Y N 1
ATOM 4897 C CA . GLN C 3 492 ? 133.353 109.358 93.162 1.00 79.39 492 GLN Y CA 1
ATOM 4898 C C . GLN C 3 492 ? 133.686 109.709 94.602 1.00 79.39 492 GLN Y C 1
ATOM 4899 O O . GLN C 3 492 ? 132.901 110.387 95.274 1.00 79.39 492 GLN Y O 1
ATOM 4905 N N . LYS C 3 493 ? 134.857 109.278 95.081 1.00 77.69 493 LYS Y N 1
ATOM 4906 C CA . LYS C 3 493 ? 135.288 109.654 96.422 1.00 77.69 493 LYS Y CA 1
ATOM 4907 C C . LYS C 3 493 ? 135.558 111.147 96.515 1.00 77.69 493 LYS Y C 1
ATOM 4908 O O . LYS C 3 493 ? 135.195 111.786 97.510 1.00 77.69 493 LYS Y O 1
ATOM 4914 N N . TRP C 3 494 ? 136.157 111.724 95.470 1.00 73.61 494 TRP Y N 1
ATOM 4915 C CA . TRP C 3 494 ? 136.413 113.159 95.460 1.00 73.61 494 TRP Y CA 1
ATOM 4916 C C . TRP C 3 494 ? 135.121 113.954 95.404 1.00 73.61 494 TRP Y C 1
ATOM 4917 O O . TRP C 3 494 ? 134.994 114.973 96.086 1.00 73.61 494 TRP Y O 1
ATOM 4928 N N . TYR C 3 495 ? 134.145 113.496 94.619 1.00 71.39 495 TYR Y N 1
ATOM 4929 C CA . TYR C 3 495 ? 132.876 114.203 94.527 1.00 71.39 495 TYR Y CA 1
ATOM 4930 C C . TYR C 3 495 ? 132.094 114.102 95.825 1.00 71.39 495 TYR Y C 1
ATOM 4931 O O . TYR C 3 495 ? 131.462 115.075 96.251 1.00 71.39 495 TYR Y O 1
ATOM 4940 N N . GLY C 3 496 ? 132.126 112.933 96.466 1.00 73.00 496 GLY Y N 1
ATOM 4941 C CA . GLY C 3 496 ? 131.465 112.787 97.749 1.00 73.00 496 GLY Y CA 1
ATOM 4942 C C . GLY C 3 496 ? 132.096 113.648 98.822 1.00 73.00 496 GLY Y C 1
ATOM 4943 O O . GLY C 3 496 ? 131.388 114.259 99.627 1.00 73.00 496 GLY Y O 1
ATOM 4944 N N . ASP C 3 497 ? 133.432 113.739 98.819 1.00 73.31 497 ASP Y N 1
ATOM 4945 C CA . ASP C 3 497 ? 134.128 114.656 99.715 1.00 73.31 497 ASP Y CA 1
ATOM 4946 C C . ASP C 3 497 ? 133.720 116.095 99.453 1.00 73.31 497 ASP Y C 1
ATOM 4947 O O . ASP C 3 497 ? 133.272 116.792 100.367 1.00 73.31 497 ASP Y O 1
ATOM 4952 N N . LEU C 3 498 ? 133.786 116.524 98.192 1.00 69.97 498 LEU Y N 1
ATOM 4953 C CA . LEU C 3 498 ? 133.518 117.904 97.816 1.00 69.97 498 LEU Y CA 1
ATOM 4954 C C . LEU C 3 498 ? 132.068 118.314 98.011 1.00 69.97 498 LEU Y C 1
ATOM 4955 O O . LEU C 3 498 ? 131.788 119.511 98.110 1.00 69.97 498 LEU Y O 1
ATOM 4960 N N . ARG C 3 499 ? 131.141 117.366 98.054 1.00 71.31 499 ARG Y N 1
ATOM 4961 C CA . ARG C 3 499 ? 129.752 117.717 98.296 1.00 71.31 499 ARG Y CA 1
ATOM 4962 C C . ARG C 3 499 ? 129.332 117.563 99.749 1.00 71.31 499 ARG Y C 1
ATOM 4963 O O . ARG C 3 499 ? 128.461 118.309 100.204 1.00 71.31 499 ARG Y O 1
ATOM 4971 N N . GLY C 3 500 ? 129.923 116.635 100.498 1.00 70.43 500 GLY Y N 1
ATOM 4972 C CA . GLY C 3 500 ? 129.496 116.432 101.866 1.00 70.43 500 GLY Y CA 1
ATOM 4973 C C . GLY C 3 500 ? 130.341 117.134 102.907 1.00 70.43 500 GLY Y C 1
ATOM 4974 O O . GLY C 3 500 ? 129.795 117.709 103.852 1.00 70.43 500 GLY Y O 1
ATOM 4975 N N . ASN C 3 501 ? 131.664 117.082 102.750 1.00 69.62 501 ASN Y N 1
ATOM 4976 C CA . ASN C 3 501 ? 132.571 117.639 103.750 1.00 69.62 501 ASN Y CA 1
ATOM 4977 C C . ASN C 3 501 ? 132.450 119.143 104.011 1.00 69.62 501 ASN Y C 1
ATOM 4978 O O . ASN C 3 501 ? 132.792 119.553 105.131 1.00 69.62 501 ASN Y O 1
ATOM 4983 N N . PRO C 3 502 ? 131.996 120.014 103.078 1.00 69.48 502 PRO Y N 1
ATOM 4984 C CA . PRO C 3 502 ? 131.663 121.379 103.506 1.00 69.48 502 PRO Y CA 1
ATOM 4985 C C . PRO C 3 502 ? 130.347 121.523 104.251 1.00 69.48 502 PRO Y C 1
ATOM 4986 O O . PRO C 3 502 ? 129.898 122.649 104.474 1.00 69.48 502 PRO Y O 1
ATOM 4990 N N . PHE C 3 503 ? 129.704 120.425 104.632 1.00 70.06 503 PHE Y N 1
ATOM 4991 C CA . PHE C 3 503 ? 128.527 120.509 105.477 1.00 70.06 503 PHE Y CA 1
ATOM 4992 C C . PHE C 3 503 ? 128.576 119.567 106.663 1.00 70.06 503 PHE Y C 1
ATOM 4993 O O . PHE C 3 503 ? 127.619 119.534 107.441 1.00 70.06 503 PHE Y O 1
ATOM 5001 N N . ALA C 3 504 ? 129.654 118.808 106.821 1.00 69.49 504 ALA Y N 1
ATOM 5002 C CA . ALA C 3 504 ? 129.837 117.981 107.999 1.00 69.49 504 ALA Y CA 1
ATOM 5003 C C . ALA C 3 504 ? 130.083 118.849 109.220 1.00 69.49 504 ALA Y C 1
ATOM 5004 O O . ALA C 3 504 ? 130.693 119.916 109.137 1.00 69.49 504 ALA Y O 1
ATOM 5006 N N . VAL C 3 505 ? 129.603 118.382 110.366 1.00 69.90 505 VAL Y N 1
ATOM 5007 C CA . VAL C 3 505 ? 129.805 119.071 111.632 1.00 69.90 505 VAL Y CA 1
ATOM 5008 C C . VAL C 3 505 ? 130.877 118.338 112.425 1.00 69.90 505 VAL Y C 1
ATOM 5009 O O . VAL C 3 505 ? 130.843 117.108 112.557 1.00 69.90 505 VAL Y O 1
ATOM 5013 N N . GLU C 3 506 ? 131.867 119.087 112.883 1.00 73.30 506 GLU Y N 1
ATOM 5014 C CA . GLU C 3 506 ? 132.813 118.605 113.871 1.00 73.30 506 GLU Y CA 1
ATOM 5015 C C . GLU C 3 506 ? 132.303 119.024 115.247 1.00 73.30 506 GLU Y C 1
ATOM 5016 O O . GLU C 3 506 ? 131.144 119.421 115.396 1.00 73.30 506 GLU Y O 1
ATOM 5018 N N . ALA C 3 507 ? 133.175 118.927 116.257 1.00 72.38 507 ALA Y N 1
ATOM 5019 C CA . ALA C 3 507 ? 132.957 119.435 117.615 1.00 72.38 507 ALA Y CA 1
ATOM 5020 C C . ALA C 3 507 ? 131.729 118.791 118.269 1.00 72.38 507 ALA Y C 1
ATOM 5021 O O . ALA C 3 507 ? 130.698 119.424 118.503 1.00 72.38 507 ALA Y O 1
ATOM 5023 N N . GLU C 3 508 ? 131.862 117.492 118.523 1.00 65.92 508 GLU Y N 1
ATOM 5024 C CA . GLU C 3 508 ? 130.875 116.778 119.315 1.00 65.92 508 GLU Y CA 1
ATOM 5025 C C . GLU C 3 508 ? 130.881 117.285 120.758 1.00 65.92 508 GLU Y C 1
ATOM 5026 O O . GLU C 3 508 ? 131.800 117.978 121.200 1.00 65.92 508 GLU Y O 1
ATOM 5028 N N . ASN C 3 509 ? 129.836 116.915 121.497 1.00 60.79 509 ASN Y N 1
ATOM 5029 C CA . ASN C 3 509 ? 129.608 117.453 122.829 1.00 60.79 509 ASN Y CA 1
ATOM 5030 C C . ASN C 3 509 ? 130.661 116.967 123.815 1.00 60.79 509 ASN Y C 1
ATOM 5031 O O . ASN C 3 509 ? 131.316 115.943 123.616 1.00 60.79 509 ASN Y O 1
ATOM 5036 N N . ARG C 3 510 ? 130.825 117.729 124.888 1.00 61.62 510 ARG Y N 1
ATOM 5037 C CA . ARG C 3 510 ? 131.761 117.383 125.944 1.00 61.62 510 ARG Y CA 1
ATOM 5038 C C . ARG C 3 510 ? 131.006 117.324 127.257 1.00 61.62 510 ARG Y C 1
ATOM 5039 O O . ARG C 3 510 ? 130.328 118.281 127.626 1.00 61.62 510 ARG Y O 1
ATOM 5047 N N . VAL C 3 511 ? 131.123 116.215 127.967 1.00 57.29 511 VAL Y N 1
ATOM 5048 C CA . VAL C 3 511 ? 130.378 116.018 129.198 1.00 57.29 511 VAL Y CA 1
ATOM 5049 C C . VAL C 3 511 ? 131.363 115.690 130.312 1.00 57.29 511 VAL Y C 1
ATOM 5050 O O . VAL C 3 511 ? 132.418 115.096 130.067 1.00 57.29 511 VAL Y O 1
ATOM 5054 N N . VAL C 3 512 ? 131.069 116.167 131.517 1.00 59.14 512 VAL Y N 1
ATOM 5055 C CA . VAL C 3 512 ? 131.709 115.657 132.721 1.00 59.14 512 VAL Y CA 1
ATOM 5056 C C . VAL C 3 512 ? 130.590 115.299 133.688 1.00 59.14 512 VAL Y C 1
ATOM 5057 O O . VAL C 3 512 ? 129.492 115.858 133.622 1.00 59.14 512 VAL Y O 1
ATOM 5061 N N . ASP C 3 513 ? 130.843 114.322 134.550 1.00 59.97 513 ASP Y N 1
ATOM 5062 C CA . ASP C 3 513 ? 129.803 113.758 135.391 1.00 59.97 513 ASP Y CA 1
ATOM 5063 C C . ASP C 3 513 ? 129.991 114.166 136.843 1.00 59.97 513 ASP Y C 1
ATOM 5064 O O . ASP C 3 513 ? 131.108 114.398 137.305 1.00 59.97 513 ASP Y O 1
ATOM 5069 N N . ILE C 3 514 ? 128.877 114.240 137.556 1.00 59.35 514 ILE Y N 1
ATOM 5070 C CA . ILE C 3 514 ? 128.836 114.541 138.975 1.00 59.35 514 ILE Y CA 1
ATOM 5071 C C . ILE C 3 514 ? 128.123 113.356 139.603 1.00 59.35 514 ILE Y C 1
ATOM 5072 O O . ILE C 3 514 ? 126.887 113.303 139.627 1.00 59.35 514 ILE Y O 1
ATOM 5077 N N . SER C 3 515 ? 128.891 112.382 140.074 1.00 63.76 515 SER Y N 1
ATOM 5078 C CA . SER C 3 515 ? 128.327 111.096 140.467 1.00 63.76 515 SER Y CA 1
ATOM 5079 C C . SER C 3 515 ? 127.938 111.130 141.941 1.00 63.76 515 SER Y C 1
ATOM 5080 O O . SER C 3 515 ? 128.593 110.561 142.809 1.00 63.76 515 SER Y O 1
ATOM 5083 N N . GLY C 3 516 ? 126.844 111.823 142.210 1.00 62.50 516 GLY Y N 1
ATOM 5084 C CA . GLY C 3 516 ? 126.218 111.758 143.510 1.00 62.50 516 GLY Y CA 1
ATOM 5085 C C . GLY C 3 516 ? 126.573 112.936 144.400 1.00 62.50 516 GLY Y C 1
ATOM 5086 O O . GLY C 3 516 ? 127.592 113.605 144.231 1.00 62.50 516 GLY Y O 1
ATOM 5087 N N . PHE C 3 517 ? 125.704 113.179 145.376 1.00 62.34 517 PHE Y N 1
ATOM 5088 C CA . PHE C 3 517 ? 125.854 114.261 146.343 1.00 62.34 517 PHE Y CA 1
ATOM 5089 C C . PHE C 3 517 ? 125.725 113.645 147.730 1.00 62.34 517 PHE Y C 1
ATOM 5090 O O . PHE C 3 517 ? 124.609 113.403 148.194 1.00 62.34 517 PHE Y O 1
ATOM 5098 N N . SER C 3 518 ? 126.845 113.398 148.402 1.00 68.67 518 SER Y N 1
ATOM 5099 C CA . SER C 3 518 ? 126.786 112.709 149.681 1.00 68.67 518 SER Y CA 1
ATOM 5100 C C . SER C 3 518 ? 127.897 113.184 150.599 1.00 68.67 518 SER Y C 1
ATOM 5101 O O . SER C 3 518 ? 129.031 113.382 150.161 1.00 68.67 518 SER Y O 1
ATOM 5104 N N . ILE C 3 519 ? 127.559 113.367 151.875 1.00 70.93 519 ILE Y N 1
ATOM 5105 C CA . ILE C 3 519 ? 128.571 113.558 152.900 1.00 70.93 519 ILE Y CA 1
ATOM 5106 C C . ILE C 3 519 ? 129.312 112.244 153.107 1.00 70.93 519 ILE Y C 1
ATOM 5107 O O . ILE C 3 519 ? 128.742 111.157 152.959 1.00 70.93 519 ILE Y O 1
ATOM 5112 N N . GLY C 3 520 ? 130.595 112.333 153.437 1.00 78.27 520 GLY Y N 1
ATOM 5113 C CA . GLY C 3 520 ? 131.410 111.158 153.653 1.00 78.27 520 GLY Y CA 1
ATOM 5114 C C . GLY C 3 520 ? 131.041 110.396 154.919 1.00 78.27 520 GLY Y C 1
ATOM 5115 O O . GLY C 3 520 ? 130.026 110.636 155.574 1.00 78.27 520 GLY Y O 1
ATOM 5116 N N . SER C 3 521 ? 131.902 109.430 155.249 1.00 85.89 521 SER Y N 1
ATOM 5117 C CA . SER C 3 521 ? 131.702 108.629 156.453 1.00 85.89 521 SER Y CA 1
ATOM 5118 C C . SER C 3 521 ? 131.863 109.486 157.701 1.00 85.89 521 SER Y C 1
ATOM 5119 O O . SER C 3 521 ? 130.941 109.597 158.517 1.00 85.89 521 SER Y O 1
ATOM 5122 N N . ASP C 3 522 ? 133.030 110.095 157.865 1.00 86.01 522 ASP Y N 1
ATOM 5123 C CA . ASP C 3 522 ? 133.156 111.205 158.792 1.00 86.01 522 ASP Y CA 1
ATOM 5124 C C . ASP C 3 522 ? 132.284 112.345 158.297 1.00 86.01 522 ASP Y C 1
ATOM 5125 O O . ASP C 3 522 ? 132.426 112.791 157.156 1.00 86.01 522 ASP Y O 1
ATOM 5127 N N . GLY C 3 523 ? 131.384 112.820 159.153 1.00 88.45 523 GLY Y N 1
ATOM 5128 C CA . GLY C 3 523 ? 130.309 113.703 158.734 1.00 88.45 523 GLY Y CA 1
ATOM 5129 C C . GLY C 3 523 ? 130.664 115.121 158.334 1.00 88.45 523 GLY Y C 1
ATOM 5130 O O . GLY C 3 523 ? 129.772 115.957 158.178 1.00 88.45 523 GLY Y O 1
ATOM 5131 N N . HIS C 3 524 ? 131.950 115.414 158.160 1.00 86.70 524 HIS Y N 1
ATOM 5132 C CA . HIS C 3 524 ? 132.420 116.732 157.743 1.00 86.70 524 HIS Y CA 1
ATOM 5133 C C . HIS C 3 524 ? 133.374 116.548 156.566 1.00 86.70 524 HIS Y C 1
ATOM 5134 O O . HIS C 3 524 ? 134.593 116.539 156.738 1.00 86.70 524 HIS Y O 1
ATOM 5141 N N . SER C 3 525 ? 132.799 116.443 155.371 1.00 78.47 525 SER Y N 1
ATOM 5142 C CA . SER C 3 525 ? 133.468 116.324 154.081 1.00 78.47 525 SER Y CA 1
ATOM 5143 C C . SER C 3 525 ? 132.381 116.347 153.023 1.00 78.47 525 SER Y C 1
ATOM 5144 O O . SER C 3 525 ? 131.199 116.185 153.331 1.00 78.47 525 SER Y O 1
ATOM 5147 N N . ILE C 3 526 ? 132.786 116.545 151.779 1.00 71.10 526 ILE Y N 1
ATOM 5148 C CA . ILE C 3 526 ? 131.871 116.469 150.649 1.00 71.10 526 ILE Y CA 1
ATOM 5149 C C . ILE C 3 526 ? 132.440 115.418 149.711 1.00 71.10 526 ILE Y C 1
ATOM 5150 O O . ILE C 3 526 ? 133.375 115.696 148.956 1.00 71.10 526 ILE Y O 1
ATOM 5155 N N . GLN C 3 527 ? 131.906 114.205 149.767 1.00 69.51 527 GLN Y N 1
ATOM 5156 C CA . GLN C 3 527 ? 132.252 113.219 148.759 1.00 69.51 527 GLN Y CA 1
ATOM 5157 C C . GLN C 3 527 ? 131.665 113.655 147.428 1.00 69.51 527 GLN Y C 1
ATOM 5158 O O . GLN C 3 527 ? 130.550 114.181 147.377 1.00 69.51 527 GLN Y O 1
ATOM 5164 N N . TYR C 3 528 ? 132.482 113.528 146.378 1.00 66.90 528 TYR Y N 1
ATOM 5165 C CA . TYR C 3 528 ? 132.258 113.907 144.980 1.00 66.90 528 TYR Y CA 1
ATOM 5166 C C . TYR C 3 528 ? 132.273 115.419 144.738 1.00 66.90 528 TYR Y C 1
ATOM 5167 O O . TYR C 3 528 ? 132.299 115.844 143.581 1.00 66.90 528 TYR Y O 1
ATOM 5176 N N . ARG C 3 529 ? 132.290 116.222 145.807 1.00 66.14 529 ARG Y N 1
ATOM 5177 C CA . ARG C 3 529 ? 132.720 117.628 145.800 1.00 66.14 529 ARG Y CA 1
ATOM 5178 C C . ARG C 3 529 ? 131.901 118.530 144.873 1.00 66.14 529 ARG Y C 1
ATOM 5179 O O . ARG C 3 529 ? 132.452 119.307 144.089 1.00 66.14 529 ARG Y O 1
ATOM 5187 N N . ASN C 3 530 ? 130.575 118.434 144.965 1.00 59.87 530 ASN Y N 1
ATOM 5188 C CA . ASN C 3 530 ? 129.691 119.316 144.211 1.00 59.87 530 ASN Y CA 1
ATOM 5189 C C . ASN C 3 530 ? 128.455 119.635 145.032 1.00 59.87 530 ASN Y C 1
ATOM 5190 O O . ASN C 3 530 ? 128.004 118.828 145.843 1.00 59.87 530 ASN Y O 1
ATOM 5195 N N . LEU C 3 531 ? 127.894 120.818 144.797 1.00 60.87 531 LEU Y N 1
ATOM 5196 C CA . LEU C 3 531 ? 126.697 121.207 145.537 1.00 60.87 531 LEU Y CA 1
ATOM 5197 C C . LEU C 3 531 ? 125.820 122.146 144.726 1.00 60.87 531 LEU Y C 1
ATOM 5198 O O . LEU C 3 531 ? 126.296 122.841 143.828 1.00 60.87 531 LEU Y O 1
ATOM 5203 N N . LEU C 3 532 ? 124.537 122.187 145.101 1.00 58.82 532 LEU Y N 1
ATOM 5204 C CA . LEU C 3 532 ? 123.619 123.265 144.741 1.00 58.82 532 LEU Y CA 1
ATOM 5205 C C . LEU C 3 532 ? 123.668 124.316 145.841 1.00 58.82 532 LEU Y C 1
ATOM 5206 O O . LEU C 3 532 ? 123.212 124.066 146.957 1.00 58.82 532 LEU Y O 1
ATOM 5211 N N . ALA C 3 533 ? 124.181 125.501 145.523 1.00 61.41 533 ALA Y N 1
ATOM 5212 C CA . ALA C 3 533 ? 124.566 126.450 146.566 1.00 61.41 533 ALA Y CA 1
ATOM 5213 C C . ALA C 3 533 ? 123.411 127.315 147.067 1.00 61.41 533 ALA Y C 1
ATOM 5214 O O . ALA C 3 533 ? 123.043 127.250 148.242 1.00 61.41 533 ALA Y O 1
ATOM 5216 N N . TRP C 3 534 ? 122.854 128.146 146.187 1.00 63.11 534 TRP Y N 1
ATOM 5217 C CA . TRP C 3 534 ? 121.881 129.201 146.500 1.00 63.11 534 TRP Y CA 1
ATOM 5218 C C . TRP C 3 534 ? 122.425 130.190 147.544 1.00 63.11 534 TRP Y C 1
ATOM 5219 O O . TRP C 3 534 ? 122.087 130.185 148.719 1.00 63.11 534 TRP Y O 1
ATOM 5230 N N . LYS C 3 535 ? 123.363 131.013 147.082 1.00 64.96 535 LYS Y N 1
ATOM 5231 C CA . LYS C 3 535 ? 123.672 132.235 147.815 1.00 64.96 535 LYS Y CA 1
ATOM 5232 C C . LYS C 3 535 ? 122.444 133.132 147.853 1.00 64.96 535 LYS Y C 1
ATOM 5233 O O . LYS C 3 535 ? 121.775 133.323 146.837 1.00 64.96 535 LYS Y O 1
ATOM 5235 N N . TYR C 3 536 ? 122.138 133.664 149.030 1.00 71.27 536 TYR Y N 1
ATOM 5236 C CA . TYR C 3 536 ? 120.947 134.486 149.190 1.00 71.27 536 TYR Y CA 1
ATOM 5237 C C . TYR C 3 536 ? 121.165 135.876 148.610 1.00 71.27 536 TYR Y C 1
ATOM 5238 O O . TYR C 3 536 ? 122.233 136.472 148.763 1.00 71.27 536 TYR Y O 1
ATOM 5247 N N . LEU C 3 537 ? 120.146 136.391 147.937 1.00 77.51 537 LEU Y N 1
ATOM 5248 C CA . LEU C 3 537 ? 120.118 137.743 147.422 1.00 77.51 537 LEU Y CA 1
ATOM 5249 C C . LEU C 3 537 ? 119.447 138.655 148.439 1.00 77.51 537 LEU Y C 1
ATOM 5250 O O . LEU C 3 537 ? 119.320 138.310 149.616 1.00 77.51 537 LEU Y O 1
ATOM 5255 N N . GLU C 3 538 ? 119.032 139.837 147.976 1.00 84.27 538 GLU Y N 1
ATOM 5256 C CA . GLU C 3 538 ? 118.626 140.923 148.865 1.00 84.27 538 GLU Y CA 1
ATOM 5257 C C . GLU C 3 538 ? 117.370 140.583 149.662 1.00 84.27 538 GLU Y C 1
ATOM 5258 O O . GLU C 3 538 ? 117.419 140.463 150.890 1.00 84.27 538 GLU Y O 1
ATOM 5260 N N . ASN C 3 539 ? 116.232 140.416 148.990 1.00 85.58 539 ASN Y N 1
ATOM 5261 C CA . ASN C 3 539 ? 114.981 140.371 149.748 1.00 85.58 539 ASN Y CA 1
ATOM 5262 C C . ASN C 3 539 ? 114.725 138.991 150.348 1.00 85.58 539 ASN Y C 1
ATOM 5263 O O . ASN C 3 539 ? 114.765 138.817 151.569 1.00 85.58 539 ASN Y O 1
ATOM 5268 N N . GLY C 3 540 ? 114.456 137.999 149.506 1.00 79.80 540 GLY Y N 1
ATOM 5269 C CA . GLY C 3 540 ? 114.348 136.639 149.991 1.00 79.80 540 GLY Y CA 1
ATOM 5270 C C . GLY C 3 540 ? 114.808 135.616 148.981 1.00 79.80 540 GLY Y C 1
ATOM 5271 O O . GLY C 3 540 ? 114.816 134.415 149.259 1.00 79.80 540 GLY Y O 1
ATOM 5272 N N . LYS C 3 541 ? 115.213 136.082 147.812 1.00 73.52 541 LYS Y N 1
ATOM 5273 C CA . LYS C 3 541 ? 115.446 135.202 146.681 1.00 73.52 541 LYS Y CA 1
ATOM 5274 C C . LYS C 3 541 ? 116.855 134.626 146.726 1.00 73.52 541 LYS Y C 1
ATOM 5275 O O . LYS C 3 541 ? 117.678 135.004 147.556 1.00 73.52 541 LYS Y O 1
ATOM 5281 N N . ARG C 3 542 ? 117.119 133.679 145.840 1.00 65.56 542 ARG Y N 1
ATOM 5282 C CA . ARG C 3 542 ? 118.371 132.940 145.869 1.00 65.56 542 ARG Y CA 1
ATOM 5283 C C . ARG C 3 542 ? 119.103 133.097 144.541 1.00 65.56 542 ARG Y C 1
ATOM 5284 O O . ARG C 3 542 ? 118.615 133.737 143.614 1.00 65.56 542 ARG Y O 1
ATOM 5292 N N . GLU C 3 543 ? 120.289 132.497 144.453 1.00 61.96 543 GLU Y N 1
ATOM 5293 C CA . GLU C 3 543 ? 121.094 132.635 143.247 1.00 61.96 543 GLU Y CA 1
ATOM 5294 C C . GLU C 3 543 ? 121.328 131.313 142.530 1.00 61.96 543 GLU Y C 1
ATOM 5295 O O . GLU C 3 543 ? 121.470 131.305 141.305 1.00 61.96 543 GLU Y O 1
ATOM 5297 N N . PHE C 3 544 ? 121.399 130.212 143.285 1.00 59.71 544 PHE Y N 1
ATOM 5298 C CA . PHE C 3 544 ? 121.445 128.835 142.775 1.00 59.71 544 PHE Y CA 1
ATOM 5299 C C . PHE C 3 544 ? 122.649 128.592 141.860 1.00 59.71 544 PHE Y C 1
ATOM 5300 O O . PHE C 3 544 ? 122.521 128.441 140.653 1.00 59.71 544 PHE Y O 1
ATOM 5308 N N . TYR C 3 545 ? 123.829 128.610 142.462 1.00 59.89 545 TYR Y N 1
ATOM 5309 C CA . TYR C 3 545 ? 125.027 128.155 141.774 1.00 59.89 545 TYR Y CA 1
ATOM 5310 C C . TYR C 3 545 ? 125.175 126.646 141.888 1.00 59.89 545 TYR Y C 1
ATOM 5311 O O . TYR C 3 545 ? 124.559 125.995 142.729 1.00 59.89 545 TYR Y O 1
ATOM 5320 N N . LEU C 3 546 ? 126.029 126.101 141.034 1.00 57.14 546 LEU Y N 1
ATOM 5321 C CA . LEU C 3 546 ? 126.559 124.753 141.166 1.00 57.14 546 LEU Y CA 1
ATOM 5322 C C . LEU C 3 546 ? 128.046 124.871 141.449 1.00 57.14 546 LEU Y C 1
ATOM 5323 O O . LEU C 3 546 ? 128.781 125.475 140.662 1.00 57.14 546 LEU Y O 1
ATOM 5328 N N . LEU C 3 547 ? 128.483 124.310 142.569 1.00 59.50 547 LEU Y N 1
ATOM 5329 C CA . LEU C 3 547 ? 129.872 124.390 142.993 1.00 59.50 547 LEU Y CA 1
ATOM 5330 C C . LEU C 3 547 ? 130.558 123.063 142.735 1.00 59.50 547 LEU Y C 1
ATOM 5331 O O . LEU C 3 547 ? 130.073 122.019 143.180 1.00 59.50 547 LEU Y O 1
ATOM 5336 N N . MET C 3 548 ? 131.679 123.113 142.028 1.00 61.72 548 MET Y N 1
ATOM 5337 C CA . MET C 3 548 ? 132.497 121.952 141.734 1.00 61.72 548 MET Y CA 1
ATOM 5338 C C . MET C 3 548 ? 133.893 122.163 142.295 1.00 61.72 548 MET Y C 1
ATOM 5339 O O . MET C 3 548 ? 134.454 123.257 142.200 1.00 61.72 548 MET Y O 1
ATOM 5344 N N . ASN C 3 549 ? 134.456 121.103 142.865 1.00 65.12 549 ASN Y N 1
ATOM 5345 C CA . ASN C 3 549 ? 135.767 121.161 143.502 1.00 65.12 549 ASN Y CA 1
ATOM 5346 C C . ASN C 3 549 ? 136.623 119.983 143.060 1.00 65.12 549 ASN Y C 1
ATOM 5347 O O . ASN C 3 549 ? 137.174 119.246 143.876 1.00 65.12 549 ASN Y O 1
ATOM 5352 N N . TYR C 3 550 ? 136.753 119.785 141.761 1.00 64.69 550 TYR Y N 1
ATOM 5353 C CA . TYR C 3 550 ? 137.417 118.591 141.258 1.00 64.69 550 TYR Y CA 1
ATOM 5354 C C . TYR C 3 550 ? 138.937 118.662 141.325 1.00 64.69 550 TYR Y C 1
ATOM 5355 O O . TYR C 3 550 ? 139.600 117.758 140.811 1.00 64.69 550 TYR Y O 1
ATOM 5364 N N . GLY C 3 551 ? 139.509 119.690 141.939 1.00 71.02 551 GLY Y N 1
ATOM 5365 C CA . GLY C 3 551 ? 140.937 119.719 142.152 1.00 71.02 551 GLY Y CA 1
ATOM 5366 C C . GLY C 3 551 ? 141.346 118.839 143.310 1.00 71.02 551 GLY Y C 1
ATOM 5367 O O . GLY C 3 551 ? 140.523 118.326 144.061 1.00 71.02 551 GLY Y O 1
ATOM 5368 N N . LYS C 3 552 ? 142.655 118.677 143.470 1.00 74.84 552 LYS Y N 1
ATOM 5369 C CA . LYS C 3 552 ? 143.173 117.759 144.475 1.00 74.84 552 LYS Y CA 1
ATOM 5370 C C . LYS C 3 552 ? 143.294 118.393 145.850 1.00 74.84 552 LYS Y C 1
ATOM 5371 O O . LYS C 3 552 ? 144.334 118.250 146.496 1.00 74.84 552 LYS Y O 1
ATOM 5377 N N . LYS C 3 553 ? 142.244 119.045 146.333 1.00 74.61 553 LYS Y N 1
ATOM 5378 C CA . LYS C 3 553 ? 142.300 119.740 147.614 1.00 74.61 553 LYS Y CA 1
ATOM 5379 C C . LYS C 3 553 ? 140.920 119.702 148.256 1.00 74.61 553 LYS Y C 1
ATOM 5380 O O . LYS C 3 553 ? 140.055 118.914 147.862 1.00 74.61 553 LYS Y O 1
ATOM 5386 N N . GLY C 3 554 ? 140.720 120.565 149.242 1.00 71.44 554 GLY Y N 1
ATOM 5387 C CA . GLY C 3 554 ? 139.514 120.673 150.036 1.00 71.44 554 GLY Y CA 1
ATOM 5388 C C . GLY C 3 554 ? 138.674 121.826 149.535 1.00 71.44 554 GLY Y C 1
ATOM 5389 O O . GLY C 3 554 ? 137.796 121.647 148.676 1.00 71.44 554 GLY Y O 1
ATOM 5390 N N . ARG C 3 555 ? 138.841 123.003 150.139 1.00 72.10 555 ARG Y N 1
ATOM 5391 C CA . ARG C 3 555 ? 138.368 124.328 149.754 1.00 72.10 555 ARG Y CA 1
ATOM 5392 C C . ARG C 3 555 ? 136.890 124.545 150.041 1.00 72.10 555 ARG Y C 1
ATOM 5393 O O . ARG C 3 555 ? 136.409 125.658 149.849 1.00 72.10 555 ARG Y O 1
ATOM 5401 N N . ILE C 3 556 ? 136.145 123.540 150.491 1.00 66.19 556 ILE Y N 1
ATOM 5402 C CA . ILE C 3 556 ? 134.750 123.714 150.874 1.00 66.19 556 ILE Y CA 1
ATOM 5403 C C . ILE C 3 556 ? 134.547 123.086 152.243 1.00 66.19 556 ILE Y C 1
ATOM 5404 O O . ILE C 3 556 ? 134.979 121.955 152.483 1.00 66.19 556 ILE Y O 1
ATOM 5409 N N . ARG C 3 557 ? 133.898 123.818 153.145 1.00 72.73 557 ARG Y N 1
ATOM 5410 C CA . ARG C 3 557 ? 133.546 123.299 154.456 1.00 72.73 557 ARG Y CA 1
ATOM 5411 C C . ARG C 3 557 ? 132.187 123.851 154.860 1.00 72.73 557 ARG Y C 1
ATOM 5412 O O . ARG C 3 557 ? 131.685 124.811 154.272 1.00 72.73 557 ARG Y O 1
ATOM 5420 N N . PHE C 3 558 ? 131.607 123.259 155.899 1.00 73.22 558 PHE Y N 1
ATOM 5421 C CA . PHE C 3 558 ? 130.209 123.496 156.228 1.00 73.22 558 PHE Y CA 1
ATOM 5422 C C . PHE C 3 558 ? 129.942 123.003 157.636 1.00 73.22 558 PHE Y C 1
ATOM 5423 O O . PHE C 3 558 ? 130.551 122.026 158.074 1.00 73.22 558 PHE Y O 1
ATOM 5431 N N . THR C 3 559 ? 129.031 123.673 158.349 1.00 76.01 559 THR Y N 1
ATOM 5432 C CA . THR C 3 559 ? 128.484 123.071 159.565 1.00 76.01 559 THR Y CA 1
ATOM 5433 C C . THR C 3 559 ? 126.970 122.897 159.529 1.00 76.01 559 THR Y C 1
ATOM 5434 O O . THR C 3 559 ? 126.508 121.782 159.290 1.00 76.01 559 THR Y O 1
ATOM 5438 N N . ASP C 3 560 ? 126.193 123.975 159.657 1.00 80.98 560 ASP Y N 1
ATOM 5439 C CA . ASP C 3 560 ? 124.730 124.050 159.767 1.00 80.98 560 ASP Y CA 1
ATOM 5440 C C . ASP C 3 560 ? 124.340 125.508 159.961 1.00 80.98 560 ASP Y C 1
ATOM 5441 O O . ASP C 3 560 ? 125.136 126.309 160.458 1.00 80.98 560 ASP Y O 1
ATOM 5446 N N . GLY C 3 561 ? 123.086 125.826 159.649 1.00 82.07 561 GLY Y N 1
ATOM 5447 C CA . GLY C 3 561 ? 122.595 127.177 159.879 1.00 82.07 561 GLY Y CA 1
ATOM 5448 C C . GLY C 3 561 ? 121.109 127.276 159.620 1.00 82.07 561 GLY Y C 1
ATOM 5449 O O . GLY C 3 561 ? 120.501 126.392 159.011 1.00 82.07 561 GLY Y O 1
ATOM 5450 N N . THR C 3 562 ? 120.523 128.373 160.111 1.00 85.99 562 THR Y N 1
ATOM 5451 C CA . THR C 3 562 ? 119.104 128.628 159.899 1.00 85.99 562 THR Y CA 1
ATOM 5452 C C . THR C 3 562 ? 118.751 130.086 159.631 1.00 85.99 562 THR Y C 1
ATOM 5453 O O . THR C 3 562 ? 117.561 130.396 159.524 1.00 85.99 562 THR Y O 1
ATOM 5455 N N . ASP C 3 563 ? 119.723 130.988 159.528 1.00 87.62 563 ASP Y N 1
ATOM 5456 C CA . ASP C 3 563 ? 119.408 132.395 159.332 1.00 87.62 563 ASP Y CA 1
ATOM 5457 C C . ASP C 3 563 ? 119.098 132.675 157.864 1.00 87.62 563 ASP Y C 1
ATOM 5458 O O . ASP C 3 563 ? 119.402 131.882 156.971 1.00 87.62 563 ASP Y O 1
ATOM 5460 N N . ILE C 3 564 ? 118.478 133.825 157.620 1.00 84.76 564 ILE Y N 1
ATOM 5461 C CA . ILE C 3 564 ? 118.034 134.182 156.278 1.00 84.76 564 ILE Y CA 1
ATOM 5462 C C . ILE C 3 564 ? 118.546 135.563 155.888 1.00 84.76 564 ILE Y C 1
ATOM 5463 O O . ILE C 3 564 ? 117.872 136.290 155.150 1.00 84.76 564 ILE Y O 1
ATOM 5465 N N . LYS C 3 565 ? 119.718 135.946 156.399 1.00 83.67 565 LYS Y N 1
ATOM 5466 C CA . LYS C 3 565 ? 120.236 137.293 156.188 1.00 83.67 565 LYS Y CA 1
ATOM 5467 C C . LYS C 3 565 ? 120.625 137.513 154.727 1.00 83.67 565 LYS Y C 1
ATOM 5468 O O . LYS C 3 565 ? 120.889 136.575 153.970 1.00 83.67 565 LYS Y O 1
ATOM 5474 N N . LYS C 3 566 ? 120.649 138.784 154.337 1.00 83.99 566 LYS Y N 1
ATOM 5475 C CA . LYS C 3 566 ? 120.710 139.187 152.931 1.00 83.99 566 LYS Y CA 1
ATOM 5476 C C . LYS C 3 566 ? 122.130 139.178 152.383 1.00 83.99 566 LYS Y C 1
ATOM 5477 O O . LYS C 3 566 ? 122.611 140.171 151.843 1.00 83.99 566 LYS Y O 1
ATOM 5479 N N . SER C 3 567 ? 122.807 138.045 152.495 1.00 78.27 567 SER Y N 1
ATOM 5480 C CA . SER C 3 567 ? 124.189 137.946 152.067 1.00 78.27 567 SER Y CA 1
ATOM 5481 C C . SER C 3 567 ? 124.458 136.495 151.710 1.00 78.27 567 SER Y C 1
ATOM 5482 O O . SER C 3 567 ? 123.528 135.703 151.542 1.00 78.27 567 SER Y O 1
ATOM 5485 N N . GLY C 3 568 ? 125.727 136.135 151.625 1.00 72.61 568 GLY Y N 1
ATOM 5486 C CA . GLY C 3 568 ? 126.084 134.803 151.202 1.00 72.61 568 GLY Y CA 1
ATOM 5487 C C . GLY C 3 568 ? 125.884 133.746 152.268 1.00 72.61 568 GLY Y C 1
ATOM 5488 O O . GLY C 3 568 ? 126.846 133.304 152.901 1.00 72.61 568 GLY Y O 1
ATOM 5489 N N . LYS C 3 569 ? 124.632 133.361 152.509 1.00 68.95 569 LYS Y N 1
ATOM 5490 C CA . LYS C 3 569 ? 124.387 132.242 153.407 1.00 68.95 569 LYS Y CA 1
ATOM 5491 C C . LYS C 3 569 ? 124.855 130.925 152.796 1.00 68.95 569 LYS Y C 1
ATOM 5492 O O . LYS C 3 569 ? 125.261 130.023 153.536 1.00 68.95 569 LYS Y O 1
ATOM 5494 N N . TRP C 3 570 ? 124.758 130.790 151.466 1.00 66.78 570 TRP Y N 1
ATOM 5495 C CA . TRP C 3 570 ? 125.511 129.810 150.670 1.00 66.78 570 TRP Y CA 1
ATOM 5496 C C . TRP C 3 570 ? 125.137 128.359 150.984 1.00 66.78 570 TRP Y C 1
ATOM 5497 O O . TRP C 3 570 ? 126.014 127.501 151.022 1.00 66.78 570 TRP Y O 1
ATOM 5508 N N . GLN C 3 571 ? 123.846 128.070 151.168 1.00 69.87 571 GLN Y N 1
ATOM 5509 C CA . GLN C 3 571 ? 123.462 126.958 152.036 1.00 69.87 571 GLN Y CA 1
ATOM 5510 C C . GLN C 3 571 ? 123.856 125.532 151.626 1.00 69.87 571 GLN Y C 1
ATOM 5511 O O . GLN C 3 571 ? 124.780 124.992 152.233 1.00 69.87 571 GLN Y O 1
ATOM 5517 N N . GLY C 3 572 ? 123.265 124.911 150.605 1.00 64.26 572 GLY Y N 1
ATOM 5518 C CA . GLY C 3 572 ? 123.919 123.710 150.089 1.00 64.26 572 GLY Y CA 1
ATOM 5519 C C . GLY C 3 572 ? 123.287 122.347 149.808 1.00 64.26 572 GLY Y C 1
ATOM 5520 O O . GLY C 3 572 ? 123.639 121.776 148.773 1.00 64.26 572 GLY Y O 1
ATOM 5521 N N . LEU C 3 573 ? 122.408 121.798 150.664 1.00 65.24 573 LEU Y N 1
ATOM 5522 C CA . LEU C 3 573 ? 121.655 120.556 150.396 1.00 65.24 573 LEU Y CA 1
ATOM 5523 C C . LEU C 3 573 ? 122.480 119.310 150.064 1.00 65.24 573 LEU Y C 1
ATOM 5524 O O . LEU C 3 573 ? 122.624 118.974 148.885 1.00 65.24 573 LEU Y O 1
ATOM 5529 N N . LEU C 3 574 ? 123.089 118.657 151.053 1.00 66.12 574 LEU Y N 1
ATOM 5530 C CA . LEU C 3 574 ? 124.149 117.703 150.749 1.00 66.12 574 LEU Y CA 1
ATOM 5531 C C . LEU C 3 574 ? 123.803 116.225 150.991 1.00 66.12 574 LEU Y C 1
ATOM 5532 O O . LEU C 3 574 ? 124.626 115.364 150.661 1.00 66.12 574 LEU Y O 1
ATOM 5537 N N . TYR C 3 575 ? 122.600 115.897 151.484 1.00 62.62 575 TYR Y N 1
ATOM 5538 C CA . TYR C 3 575 ? 122.088 114.515 151.617 1.00 62.62 575 TYR Y CA 1
ATOM 5539 C C . TYR C 3 575 ? 122.967 113.651 152.526 1.00 62.62 575 TYR Y C 1
ATOM 5540 O O . TYR C 3 575 ? 123.669 112.740 152.090 1.00 62.62 575 TYR Y O 1
ATOM 5549 N N . GLY C 3 576 ? 122.909 113.975 153.810 1.00 70.20 576 GLY Y N 1
ATOM 5550 C CA . GLY C 3 576 ? 123.674 113.233 154.789 1.00 70.20 576 GLY Y CA 1
ATOM 5551 C C . GLY C 3 576 ? 123.039 111.912 155.158 1.00 70.20 576 GLY Y C 1
ATOM 5552 O O . GLY C 3 576 ? 121.907 111.876 155.654 1.00 70.20 576 GLY Y O 1
ATOM 5553 N N . GLY C 3 577 ? 123.764 110.821 154.928 1.00 71.63 577 GLY Y N 1
ATOM 5554 C CA . GLY C 3 577 ? 123.247 109.495 155.191 1.00 71.63 577 GLY Y CA 1
ATOM 5555 C C . GLY C 3 577 ? 122.094 109.152 154.274 1.00 71.63 577 GLY Y C 1
ATOM 5556 O O . GLY C 3 577 ? 122.278 108.941 153.072 1.00 71.63 577 GLY Y O 1
ATOM 5557 N N . GLY C 3 578 ? 120.896 109.096 154.835 1.00 71.38 578 GLY Y N 1
ATOM 5558 C CA . GLY C 3 578 ? 119.704 108.991 154.026 1.00 71.38 578 GLY Y CA 1
ATOM 5559 C C . GLY C 3 578 ? 118.936 110.291 154.055 1.00 71.38 578 GLY Y C 1
ATOM 5560 O O . GLY C 3 578 ? 118.181 110.599 153.131 1.00 71.38 578 GLY Y O 1
ATOM 5561 N N . LYS C 3 579 ? 119.133 111.069 155.115 1.00 69.39 579 LYS Y N 1
ATOM 5562 C CA . LYS C 3 579 ? 118.361 112.283 155.301 1.00 69.39 579 LYS Y CA 1
ATOM 5563 C C . LYS C 3 579 ? 118.892 113.409 154.419 1.00 69.39 579 LYS Y C 1
ATOM 5564 O O . LYS C 3 579 ? 120.056 113.430 154.014 1.00 69.39 579 LYS Y O 1
ATOM 5566 N N . ALA C 3 580 ? 118.012 114.355 154.123 1.00 67.83 580 ALA Y N 1
ATOM 5567 C CA . ALA C 3 580 ? 118.348 115.535 153.345 1.00 67.83 580 ALA Y CA 1
ATOM 5568 C C . ALA C 3 580 ? 118.609 116.685 154.300 1.00 67.83 580 ALA Y C 1
ATOM 5569 O O . ALA C 3 580 ? 117.750 117.015 155.122 1.00 67.83 580 ALA Y O 1
ATOM 5571 N N . LYS C 3 581 ? 119.783 117.295 154.194 1.00 67.32 581 LYS Y N 1
ATOM 5572 C CA . LYS C 3 581 ? 120.137 118.364 155.112 1.00 67.32 581 LYS Y CA 1
ATOM 5573 C C . LYS C 3 581 ? 120.754 119.531 154.364 1.00 67.32 581 LYS Y C 1
ATOM 5574 O O . LYS C 3 581 ? 121.669 119.353 153.552 1.00 67.32 581 LYS Y O 1
ATOM 5580 N N . VAL C 3 582 ? 120.238 120.722 154.647 1.00 67.92 582 VAL Y N 1
ATOM 5581 C CA . VAL C 3 582 ? 120.883 121.959 154.265 1.00 67.92 582 VAL Y CA 1
ATOM 5582 C C . VAL C 3 582 ? 121.886 122.301 155.351 1.00 67.92 582 VAL Y C 1
ATOM 5583 O O . VAL C 3 582 ? 121.815 121.816 156.483 1.00 67.92 582 VAL Y O 1
ATOM 5587 N N . ILE C 3 583 ? 122.849 123.136 155.000 1.00 70.85 583 ILE Y N 1
ATOM 5588 C CA . ILE C 3 583 ? 124.009 123.397 155.839 1.00 70.85 583 ILE Y CA 1
ATOM 5589 C C . ILE C 3 583 ? 124.356 124.869 155.714 1.00 70.85 583 ILE Y C 1
ATOM 5590 O O . ILE C 3 583 ? 123.790 125.569 154.876 1.00 70.85 583 ILE Y O 1
ATOM 5595 N N . ASP C 3 584 ? 125.208 125.369 156.596 1.00 72.53 584 ASP Y N 1
ATOM 5596 C CA . ASP C 3 584 ? 125.850 126.648 156.336 1.00 72.53 584 ASP Y CA 1
ATOM 5597 C C . ASP C 3 584 ? 127.244 126.366 155.816 1.00 72.53 584 ASP Y C 1
ATOM 5598 O O . ASP C 3 584 ? 128.013 125.637 156.449 1.00 72.53 584 ASP Y O 1
ATOM 5600 N N . LEU C 3 585 ? 127.565 126.928 154.666 1.00 69.10 585 LEU Y N 1
ATOM 5601 C CA . LEU C 3 585 ? 128.770 126.583 153.941 1.00 69.10 585 LEU Y CA 1
ATOM 5602 C C . LEU C 3 585 ? 129.657 127.805 153.775 1.00 69.10 585 LEU Y C 1
ATOM 5603 O O . LEU C 3 585 ? 129.183 128.877 153.393 1.00 69.10 585 LEU Y O 1
ATOM 5608 N N . THR C 3 586 ? 130.944 127.647 154.072 1.00 69.51 586 THR Y N 1
ATOM 5609 C CA . THR C 3 586 ? 131.881 128.760 154.027 1.00 69.51 586 THR Y CA 1
ATOM 5610 C C . THR C 3 586 ? 133.010 128.439 153.065 1.00 69.51 586 THR Y C 1
ATOM 5611 O O . THR C 3 586 ? 133.672 127.406 153.202 1.00 69.51 586 THR Y O 1
ATOM 5615 N N . PHE C 3 587 ? 133.231 129.336 152.108 1.00 66.14 587 PHE Y N 1
ATOM 5616 C CA . PHE C 3 587 ? 134.325 129.235 151.151 1.00 66.14 587 PHE Y CA 1
ATOM 5617 C C . PHE C 3 587 ? 134.522 130.602 150.516 1.00 66.14 587 PHE Y C 1
ATOM 5618 O O . PHE C 3 587 ? 133.680 131.494 150.641 1.00 66.14 587 PHE Y O 1
ATOM 5626 N N . ASP C 3 588 ? 135.651 130.756 149.827 1.00 70.67 588 ASP Y N 1
ATOM 5627 C CA . ASP C 3 588 ? 136.000 132.010 149.175 1.00 70.67 588 ASP Y CA 1
ATOM 5628 C C . ASP C 3 588 ? 136.271 131.738 147.701 1.00 70.67 588 ASP Y C 1
ATOM 5629 O O . ASP C 3 588 ? 137.002 130.786 147.376 1.00 70.67 588 ASP Y O 1
ATOM 5631 N N . PRO C 3 589 ? 135.698 132.531 146.782 1.00 71.36 589 PRO Y N 1
ATOM 5632 C CA . PRO C 3 589 ? 135.926 132.300 145.346 1.00 71.36 589 PRO Y CA 1
ATOM 5633 C C . PRO C 3 589 ? 137.359 132.568 144.911 1.00 71.36 589 PRO Y C 1
ATOM 5634 O O . PRO C 3 589 ? 137.810 133.716 144.902 1.00 71.36 589 PRO Y O 1
ATOM 5638 N N . ASP C 3 590 ? 138.077 131.509 144.534 1.00 74.02 590 ASP Y N 1
ATOM 5639 C CA . ASP C 3 590 ? 139.511 131.586 144.296 1.00 74.02 590 ASP Y CA 1
ATOM 5640 C C . ASP C 3 590 ? 139.871 130.860 143.011 1.00 74.02 590 ASP Y C 1
ATOM 5641 O O . ASP C 3 590 ? 139.210 129.900 142.612 1.00 74.02 590 ASP Y O 1
ATOM 5646 N N . ASP C 3 591 ? 140.950 131.315 142.386 1.00 76.71 591 ASP Y N 1
ATOM 5647 C CA . ASP C 3 591 ? 141.338 130.855 141.056 1.00 76.71 591 ASP Y CA 1
ATOM 5648 C C . ASP C 3 591 ? 142.311 129.685 141.121 1.00 76.71 591 ASP Y C 1
ATOM 5649 O O . ASP C 3 591 ? 143.380 129.714 140.515 1.00 76.71 591 ASP Y O 1
ATOM 5654 N N . GLU C 3 592 ? 141.955 128.641 141.863 1.00 72.86 592 GLU Y N 1
ATOM 5655 C CA . GLU C 3 592 ? 142.763 127.428 141.880 1.00 72.86 592 GLU Y CA 1
ATOM 5656 C C . GLU C 3 592 ? 141.858 126.230 141.667 1.00 72.86 592 GLU Y C 1
ATOM 5657 O O . GLU C 3 592 ? 142.253 125.215 141.087 1.00 72.86 592 GLU Y O 1
ATOM 5659 N N . GLN C 3 593 ? 140.637 126.358 142.158 1.00 66.97 593 GLN Y N 1
ATOM 5660 C CA . GLN C 3 593 ? 139.617 125.335 142.096 1.00 66.97 593 GLN Y CA 1
ATOM 5661 C C . GLN C 3 593 ? 138.285 126.066 142.095 1.00 66.97 593 GLN Y C 1
ATOM 5662 O O . GLN C 3 593 ? 138.219 127.235 141.704 1.00 66.97 593 GLN Y O 1
ATOM 5664 N N . LEU C 3 594 ? 137.229 125.360 142.499 1.00 61.78 594 LEU Y N 1
ATOM 5665 C CA . LEU C 3 594 ? 135.915 125.927 142.793 1.00 61.78 594 LEU Y CA 1
ATOM 5666 C C . LEU C 3 594 ? 135.286 126.558 141.549 1.00 61.78 594 LEU Y C 1
ATOM 5667 O O . LEU C 3 594 ? 135.152 127.773 141.418 1.00 61.78 594 LEU Y O 1
ATOM 5672 N N . ILE C 3 595 ? 134.969 125.674 140.612 1.00 60.94 595 ILE Y N 1
ATOM 5673 C CA . ILE C 3 595 ? 134.081 125.998 139.508 1.00 60.94 595 ILE Y CA 1
ATOM 5674 C C . ILE C 3 595 ? 132.749 126.442 140.084 1.00 60.94 595 ILE Y C 1
ATOM 5675 O O . ILE C 3 595 ? 132.058 125.658 140.736 1.00 60.94 595 ILE Y O 1
ATOM 5680 N N . ILE C 3 596 ? 132.377 127.691 139.861 1.00 56.65 596 ILE Y N 1
ATOM 5681 C CA . ILE C 3 596 ? 131.122 128.224 140.365 1.00 56.65 596 ILE Y CA 1
ATOM 5682 C C . ILE C 3 596 ? 130.269 128.579 139.163 1.00 56.65 596 ILE Y C 1
ATOM 5683 O O . ILE C 3 596 ? 130.559 129.550 138.457 1.00 56.65 596 ILE Y O 1
ATOM 5688 N N . LEU C 3 597 ? 129.219 127.799 138.920 1.00 53.25 597 LEU Y N 1
ATOM 5689 C CA . LEU C 3 597 ? 128.367 128.012 137.765 1.00 53.25 597 LEU Y CA 1
ATOM 5690 C C . LEU C 3 597 ? 127.050 128.622 138.200 1.00 53.25 597 LEU Y C 1
ATOM 5691 O O . LEU C 3 597 ? 126.287 127.953 138.905 1.00 53.25 597 LEU Y O 1
ATOM 5696 N N . PRO C 3 598 ? 126.723 129.857 137.831 1.00 54.92 598 PRO Y N 1
ATOM 5697 C CA . PRO C 3 598 ? 125.359 130.340 138.057 1.00 54.92 598 PRO Y CA 1
ATOM 5698 C C . PRO C 3 598 ? 124.418 129.740 137.025 1.00 54.92 598 PRO Y C 1
ATOM 5699 O O . PRO C 3 598 ? 124.705 129.745 135.828 1.00 54.92 598 PRO Y O 1
ATOM 5703 N N . LEU C 3 599 ? 123.298 129.214 137.492 1.00 55.54 599 LEU Y N 1
ATOM 5704 C CA . LEU C 3 599 ? 122.332 128.572 136.619 1.00 55.54 599 LEU Y CA 1
ATOM 5705 C C . LEU C 3 599 ? 121.324 129.595 136.122 1.00 55.54 599 LEU Y C 1
ATOM 5706 O O . LEU C 3 599 ? 121.117 130.635 136.745 1.00 55.54 599 LEU Y O 1
ATOM 5711 N N . ALA C 3 600 ? 120.710 129.297 134.981 1.00 57.70 600 ALA Y N 1
ATOM 5712 C CA . ALA C 3 600 ? 119.624 130.102 134.439 1.00 57.70 600 ALA Y CA 1
ATOM 5713 C C . ALA C 3 600 ? 118.467 129.182 134.102 1.00 57.70 600 ALA Y C 1
ATOM 5714 O O . ALA C 3 600 ? 118.625 128.251 133.308 1.00 57.70 600 ALA Y O 1
ATOM 5716 N N . PHE C 3 601 ? 117.309 129.444 134.695 1.00 59.53 601 PHE Y N 1
ATOM 5717 C CA . PHE C 3 601 ? 116.127 128.647 134.430 1.00 59.53 601 PHE Y CA 1
ATOM 5718 C C . PHE C 3 601 ? 114.894 129.492 134.677 1.00 59.53 601 PHE Y C 1
ATOM 5719 O O . PHE C 3 601 ? 114.970 130.606 135.194 1.00 59.53 601 PHE Y O 1
ATOM 5727 N N . GLY C 3 602 ? 113.744 128.938 134.317 1.00 59.78 602 GLY Y N 1
ATOM 5728 C CA . GLY C 3 602 ? 112.499 129.658 134.420 1.00 59.78 602 GLY Y CA 1
ATOM 5729 C C . GLY C 3 602 ? 111.823 129.463 135.751 1.00 59.78 602 GLY Y C 1
ATOM 5730 O O . GLY C 3 602 ? 112.274 128.721 136.616 1.00 59.78 602 GLY Y O 1
ATOM 5731 N N . THR C 3 603 ? 110.709 130.169 135.911 1.00 59.43 603 THR Y N 1
ATOM 5732 C CA . THR C 3 603 ? 109.834 129.903 137.038 1.00 59.43 603 THR Y CA 1
ATOM 5733 C C . THR C 3 603 ? 109.167 128.546 136.892 1.00 59.43 603 THR Y C 1
ATOM 5734 O O . THR C 3 603 ? 108.828 127.913 137.894 1.00 59.43 603 THR Y O 1
ATOM 5738 N N . ARG C 3 604 ? 109.000 128.073 135.658 1.00 57.08 604 ARG Y N 1
ATOM 5739 C CA . ARG C 3 604 ? 108.343 126.792 135.433 1.00 57.08 604 ARG Y CA 1
ATOM 5740 C C . ARG C 3 604 ? 109.199 125.633 135.925 1.00 57.08 604 ARG Y C 1
ATOM 5741 O O . ARG C 3 604 ? 108.710 124.757 136.644 1.00 57.08 604 ARG Y O 1
ATOM 5749 N N . GLN C 3 605 ? 110.487 125.630 135.574 1.00 53.50 605 GLN Y N 1
ATOM 5750 C CA . GLN C 3 605 ? 111.370 124.537 135.969 1.00 53.50 605 GLN Y CA 1
ATOM 5751 C C . GLN C 3 605 ? 111.604 124.523 137.471 1.00 53.50 605 GLN Y C 1
ATOM 5752 O O . GLN C 3 605 ? 111.620 123.455 138.098 1.00 53.50 605 GLN Y O 1
ATOM 5758 N N . GLY C 3 606 ? 111.769 125.700 138.066 1.00 56.99 606 GLY Y N 1
ATOM 5759 C CA . GLY C 3 606 ? 111.944 125.775 139.500 1.00 56.99 606 GLY Y CA 1
ATOM 5760 C C . GLY C 3 606 ? 110.691 125.420 140.264 1.00 56.99 606 GLY Y C 1
ATOM 5761 O O . GLY C 3 606 ? 110.766 124.726 141.279 1.00 56.99 606 GLY Y O 1
ATOM 5762 N N . ARG C 3 607 ? 109.531 125.866 139.777 1.00 58.19 607 ARG Y N 1
ATOM 5763 C CA . ARG C 3 607 ? 108.257 125.470 140.360 1.00 58.19 607 ARG Y CA 1
ATOM 5764 C C . ARG C 3 607 ? 108.033 123.978 140.238 1.00 58.19 607 ARG Y C 1
ATOM 5765 O O . ARG C 3 607 ? 107.366 123.380 141.087 1.00 58.19 607 ARG Y O 1
ATOM 5773 N N . GLU C 3 608 ? 108.566 123.367 139.184 1.00 56.21 608 GLU Y N 1
ATOM 5774 C CA . GLU C 3 608 ? 108.398 121.936 139.007 1.00 56.21 608 GLU Y CA 1
ATOM 5775 C C . GLU C 3 608 ? 109.263 121.160 139.989 1.00 56.21 608 GLU Y C 1
ATOM 5776 O O . GLU C 3 608 ? 108.746 120.381 140.794 1.00 56.21 608 GLU Y O 1
ATOM 5778 N N . PHE C 3 609 ? 110.579 121.327 139.930 1.00 53.81 609 PHE Y N 1
ATOM 5779 C CA . PHE C 3 609 ? 111.413 120.518 140.818 1.00 53.81 609 PHE Y CA 1
ATOM 5780 C C . PHE C 3 609 ? 112.645 121.241 141.360 1.00 53.81 609 PHE Y C 1
ATOM 5781 O O . PHE C 3 609 ? 113.764 120.737 141.288 1.00 53.81 609 PHE Y O 1
ATOM 5789 N N . ILE C 3 610 ? 112.466 122.444 141.906 1.00 54.28 610 ILE Y N 1
ATOM 5790 C CA . ILE C 3 610 ? 113.431 122.965 142.871 1.00 54.28 610 ILE Y CA 1
ATOM 5791 C C . ILE C 3 610 ? 112.685 123.365 144.134 1.00 54.28 610 ILE Y C 1
ATOM 5792 O O . ILE C 3 610 ? 113.007 122.900 145.230 1.00 54.28 610 ILE Y O 1
ATOM 5797 N N . TRP C 3 611 ? 111.686 124.229 144.000 1.00 56.85 611 TRP Y N 1
ATOM 5798 C CA . TRP C 3 611 ? 110.935 124.710 145.150 1.00 56.85 611 TRP Y CA 1
ATOM 5799 C C . TRP C 3 611 ? 109.453 124.362 145.050 1.00 56.85 611 TRP Y C 1
ATOM 5800 O O . TRP C 3 611 ? 108.590 125.165 145.402 1.00 56.85 611 TRP Y O 1
ATOM 5811 N N . ASN C 3 612 ? 109.146 123.142 144.609 1.00 58.02 612 ASN Y N 1
ATOM 5812 C CA . ASN C 3 612 ? 107.761 122.718 144.427 1.00 58.02 612 ASN Y CA 1
ATOM 5813 C C . ASN C 3 612 ? 107.048 122.613 145.764 1.00 58.02 612 ASN Y C 1
ATOM 5814 O O . ASN C 3 612 ? 107.535 121.961 146.689 1.00 58.02 612 ASN Y O 1
ATOM 5816 N N . ASP C 3 613 ? 105.883 123.248 145.861 1.00 61.67 613 ASP Y N 1
ATOM 5817 C CA . ASP C 3 613 ? 105.166 123.374 147.123 1.00 61.67 613 ASP Y CA 1
ATOM 5818 C C . ASP C 3 613 ? 104.536 122.074 147.594 1.00 61.67 613 ASP Y C 1
ATOM 5819 O O . ASP C 3 613 ? 104.039 122.024 148.722 1.00 61.67 613 ASP Y O 1
ATOM 5821 N N . LEU C 3 614 ? 104.535 121.035 146.769 1.00 61.71 614 LEU Y N 1
ATOM 5822 C CA . LEU C 3 614 ? 104.029 119.725 147.147 1.00 61.71 614 LEU Y CA 1
ATOM 5823 C C . LEU C 3 614 ? 105.133 118.712 147.383 1.00 61.71 614 LEU Y C 1
ATOM 5824 O O . LEU C 3 614 ? 105.045 117.916 148.317 1.00 61.71 614 LEU Y O 1
ATOM 5829 N N . LEU C 3 615 ? 106.173 118.725 146.558 1.00 61.87 615 LEU Y N 1
ATOM 5830 C CA . LEU C 3 615 ? 107.329 117.846 146.697 1.00 61.87 615 LEU Y CA 1
ATOM 5831 C C . LEU C 3 615 ? 108.530 118.731 146.982 1.00 61.87 615 LEU Y C 1
ATOM 5832 O O . LEU C 3 615 ? 109.270 119.098 146.072 1.00 61.87 615 LEU Y O 1
ATOM 5837 N N . SER C 3 616 ? 108.739 119.058 148.245 1.00 62.23 616 SER Y N 1
ATOM 5838 C CA . SER C 3 616 ? 109.761 120.032 148.579 1.00 62.23 616 SER Y CA 1
ATOM 5839 C C . SER C 3 616 ? 111.126 119.377 148.718 1.00 62.23 616 SER Y C 1
ATOM 5840 O O . SER C 3 616 ? 111.249 118.244 149.181 1.00 62.23 616 SER Y O 1
ATOM 5843 N N . LEU C 3 617 ? 112.159 120.104 148.307 1.00 61.45 617 LEU Y N 1
ATOM 5844 C CA . LEU C 3 617 ? 113.492 119.779 148.780 1.00 61.45 617 LEU Y CA 1
ATOM 5845 C C . LEU C 3 617 ? 113.673 120.287 150.206 1.00 61.45 617 LEU Y C 1
ATOM 5846 O O . LEU C 3 617 ? 112.794 120.938 150.780 1.00 61.45 617 LEU Y O 1
ATOM 5851 N N . GLU C 3 618 ? 114.828 119.944 150.786 1.00 67.03 618 GLU Y N 1
ATOM 5852 C CA . GLU C 3 618 ? 115.159 120.100 152.207 1.00 67.03 618 GLU Y CA 1
ATOM 5853 C C . GLU C 3 618 ? 114.170 119.380 153.123 1.00 67.03 618 GLU Y C 1
ATOM 5854 O O . GLU C 3 618 ? 114.049 119.718 154.302 1.00 67.03 618 GLU Y O 1
ATOM 5856 N N . THR C 3 619 ? 113.457 118.394 152.590 1.00 67.59 619 THR Y N 1
ATOM 5857 C CA . THR C 3 619 ? 112.626 117.487 153.359 1.00 67.59 619 THR Y CA 1
ATOM 5858 C C . THR C 3 619 ? 112.797 116.050 152.900 1.00 67.59 619 THR Y C 1
ATOM 5859 O O . THR C 3 619 ? 112.720 115.135 153.730 1.00 67.59 619 THR Y O 1
ATOM 5863 N N . GLY C 3 620 ? 113.139 115.827 151.636 1.00 62.69 620 GLY Y N 1
ATOM 5864 C CA . GLY C 3 620 ? 113.457 114.510 151.142 1.00 62.69 620 GLY Y CA 1
ATOM 5865 C C . GLY C 3 620 ? 112.443 113.894 150.210 1.00 62.69 620 GLY Y C 1
ATOM 5866 O O . GLY C 3 620 ? 112.618 112.734 149.824 1.00 62.69 620 GLY Y O 1
ATOM 5867 N N . LEU C 3 621 ? 111.389 114.619 149.836 1.00 58.09 621 LEU Y N 1
ATOM 5868 C CA . LEU C 3 621 ? 110.381 114.035 148.962 1.00 58.09 621 LEU Y CA 1
ATOM 5869 C C . LEU C 3 621 ? 110.897 113.889 147.542 1.00 58.09 621 LEU Y C 1
ATOM 5870 O O 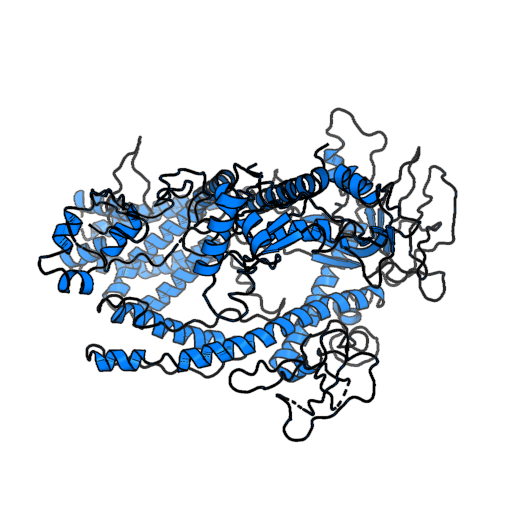. LEU C 3 621 ? 110.562 112.918 146.861 1.00 58.09 621 LEU Y O 1
ATOM 5875 N N . ILE C 3 622 ? 111.700 114.832 147.076 1.00 56.73 622 ILE Y N 1
ATOM 5876 C CA . ILE C 3 622 ? 112.566 114.633 145.924 1.00 56.73 622 ILE Y CA 1
ATOM 5877 C C . ILE C 3 622 ? 113.978 114.554 146.467 1.00 56.73 622 ILE Y C 1
ATOM 5878 O O . ILE C 3 622 ? 114.278 115.146 147.506 1.00 56.73 622 ILE Y O 1
ATOM 5883 N N . LYS C 3 623 ? 114.833 113.802 145.800 1.00 52.49 623 LYS Y N 1
ATOM 5884 C CA . LYS C 3 623 ? 116.246 113.863 146.104 1.00 52.49 623 LYS Y CA 1
ATOM 5885 C C . LYS C 3 623 ? 117.011 114.053 144.810 1.00 52.49 623 LYS Y C 1
ATOM 5886 O O . LYS C 3 623 ? 116.584 113.600 143.748 1.00 52.49 623 LYS Y O 1
ATOM 5892 N N . LEU C 3 624 ? 118.106 114.797 144.888 1.00 52.31 624 LEU Y N 1
ATOM 5893 C CA . LEU C 3 624 ? 119.012 114.822 143.760 1.00 52.31 624 LEU Y CA 1
ATOM 5894 C C . LEU C 3 624 ? 119.714 113.488 143.667 1.00 52.31 624 LEU Y C 1
ATOM 5895 O O . LEU C 3 624 ? 119.995 112.838 144.673 1.00 52.31 624 LEU Y O 1
ATOM 5900 N N . ALA C 3 625 ? 119.987 113.073 142.448 1.00 53.18 625 ALA Y N 1
ATOM 5901 C CA . ALA C 3 625 ? 120.669 111.812 142.249 1.00 53.18 625 ALA Y CA 1
ATOM 5902 C C . ALA C 3 625 ? 122.018 111.997 141.588 1.00 53.18 625 ALA Y C 1
ATOM 5903 O O . ALA C 3 625 ? 123.028 111.515 142.104 1.00 53.18 625 ALA Y O 1
ATOM 5905 N N . ASN C 3 626 ? 122.067 112.704 140.474 1.00 54.51 626 ASN Y N 1
ATOM 5906 C CA . ASN C 3 626 ? 123.282 112.714 139.681 1.00 54.51 626 ASN Y CA 1
ATOM 5907 C C . ASN C 3 626 ? 123.301 114.049 138.954 1.00 54.51 626 ASN Y C 1
ATOM 5908 O O . ASN C 3 626 ? 122.329 114.801 138.984 1.00 54.51 626 ASN Y O 1
ATOM 5913 N N . GLY C 3 627 ? 124.431 114.374 138.336 1.00 56.33 627 GLY Y N 1
ATOM 5914 C CA . GLY C 3 627 ? 124.477 115.600 137.569 1.00 56.33 627 GLY Y CA 1
ATOM 5915 C C . GLY C 3 627 ? 125.468 115.482 136.439 1.00 56.33 627 GLY Y C 1
ATOM 5916 O O . GLY C 3 627 ? 126.278 114.559 136.391 1.00 56.33 627 GLY Y O 1
ATOM 5917 N N . ARG C 3 628 ? 125.408 116.437 135.522 1.00 54.06 628 ARG Y N 1
ATOM 5918 C CA . ARG C 3 628 ? 126.447 116.511 134.509 1.00 54.06 628 ARG Y CA 1
ATOM 5919 C C . ARG C 3 628 ? 126.945 117.942 134.404 1.00 54.06 628 ARG Y C 1
ATOM 5920 O O . ARG C 3 628 ? 126.635 118.786 135.245 1.00 54.06 628 ARG Y O 1
ATOM 5928 N N . VAL C 3 629 ? 127.803 118.172 133.413 1.00 55.54 629 VAL Y N 1
ATOM 5929 C CA . VAL C 3 629 ? 128.078 119.472 132.805 1.00 55.54 629 VAL Y CA 1
ATOM 5930 C C . VAL C 3 629 ? 128.291 119.178 131.331 1.00 55.54 629 VAL Y C 1
ATOM 5931 O O . VAL C 3 629 ? 129.167 118.377 130.984 1.00 55.54 629 VAL Y O 1
ATOM 5935 N N . ILE C 3 630 ? 127.482 119.789 130.469 1.00 53.52 630 ILE Y N 1
ATOM 5936 C CA . ILE C 3 630 ? 127.458 119.480 129.047 1.00 53.52 630 ILE Y CA 1
ATOM 5937 C C . ILE C 3 630 ? 127.810 120.746 128.287 1.00 53.52 630 ILE Y C 1
ATOM 5938 O O . ILE C 3 630 ? 127.186 121.793 128.490 1.00 53.52 630 ILE Y O 1
ATOM 5943 N N . GLU C 3 631 ? 128.809 120.655 127.427 1.00 57.27 631 GLU Y N 1
ATOM 5944 C CA . GLU C 3 631 ? 129.142 121.696 126.465 1.00 57.27 631 GLU Y CA 1
ATOM 5945 C C . GLU C 3 631 ? 128.748 121.150 125.102 1.00 57.27 631 GLU Y C 1
ATOM 5946 O O . GLU C 3 631 ? 129.478 120.350 124.508 1.00 57.27 631 GLU Y O 1
ATOM 5948 N N . LYS C 3 632 ? 127.578 121.561 124.634 1.00 60.52 632 LYS Y N 1
ATOM 5949 C CA . LYS C 3 632 ? 127.035 121.155 123.353 1.00 60.52 632 LYS Y CA 1
ATOM 5950 C C . LYS C 3 632 ? 126.894 122.377 122.462 1.00 60.52 632 LYS Y C 1
ATOM 5951 O O . LYS C 3 632 ? 126.829 123.510 122.939 1.00 60.52 632 LYS Y O 1
ATOM 5957 N N . THR C 3 633 ? 126.840 122.138 121.156 1.00 64.84 633 THR Y N 1
ATOM 5958 C CA . THR C 3 633 ? 126.681 123.222 120.195 1.00 64.84 633 THR Y CA 1
ATOM 5959 C C . THR C 3 633 ? 125.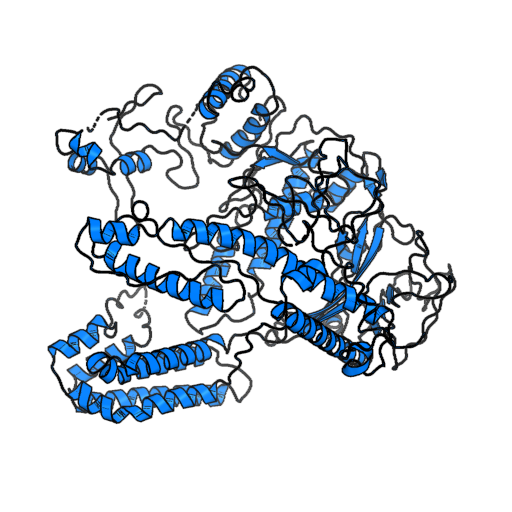207 123.580 120.096 1.00 64.84 633 THR Y C 1
ATOM 5960 O O . THR C 3 633 ? 124.388 122.767 119.661 1.00 64.84 633 THR Y O 1
ATOM 5964 N N . ILE C 3 634 ? 124.869 124.787 120.513 1.00 68.20 634 ILE Y N 1
ATOM 5965 C CA . ILE C 3 634 ? 123.541 125.328 120.340 1.00 68.20 634 ILE Y CA 1
ATOM 5966 C C . ILE C 3 634 ? 123.579 126.238 119.119 1.00 68.20 634 ILE Y C 1
ATOM 5967 O O . ILE C 3 634 ? 124.644 126.655 118.657 1.00 68.20 634 ILE Y O 1
ATOM 5972 N N . TYR C 3 635 ? 122.407 126.532 118.563 1.00 73.95 635 TYR Y N 1
ATOM 5973 C CA . TYR C 3 635 ? 122.317 127.360 117.369 1.00 73.95 635 TYR Y CA 1
ATOM 5974 C C . TYR C 3 635 ? 122.133 128.816 117.764 1.00 73.95 635 TYR Y C 1
ATOM 5975 O O . TYR C 3 635 ? 121.161 129.164 118.442 1.00 73.95 635 TYR Y O 1
ATOM 5984 N N . ASN C 3 636 ? 123.062 129.660 117.336 1.00 78.20 636 ASN Y N 1
ATOM 5985 C CA . ASN C 3 636 ? 122.957 131.100 117.503 1.00 78.20 636 ASN Y CA 1
ATOM 5986 C C . ASN C 3 636 ? 122.643 131.709 116.148 1.00 78.20 636 ASN Y C 1
ATOM 5987 O O . ASN C 3 636 ? 123.325 131.412 115.166 1.00 78.20 636 ASN Y O 1
ATOM 5992 N N . LYS C 3 637 ? 121.607 132.549 116.096 1.00 83.11 637 LYS Y N 1
ATOM 5993 C CA . LYS C 3 637 ? 121.063 132.981 114.812 1.00 83.11 637 LYS Y CA 1
ATOM 5994 C C . LYS C 3 637 ? 121.968 133.977 114.102 1.00 83.11 637 LYS Y C 1
ATOM 5995 O O . LYS C 3 637 ? 121.955 134.047 112.869 1.00 83.11 637 LYS Y O 1
ATOM 6001 N N . LYS C 3 638 ? 122.753 134.749 114.853 1.00 82.18 638 LYS Y N 1
ATOM 6002 C CA . LYS C 3 638 ? 123.494 135.863 114.273 1.00 82.18 638 LYS Y CA 1
ATOM 6003 C C . LYS C 3 638 ? 124.671 135.408 113.424 1.00 82.18 638 LYS Y C 1
ATOM 6004 O O . LYS C 3 638 ? 125.096 136.143 112.528 1.00 82.18 638 LYS Y O 1
ATOM 6010 N N . ILE C 3 639 ? 125.212 134.228 113.702 1.00 80.51 639 ILE Y N 1
ATOM 6011 C CA . ILE C 3 639 ? 126.345 133.648 112.990 1.00 80.51 639 ILE Y CA 1
ATOM 6012 C C . ILE C 3 639 ? 125.833 132.252 112.635 1.00 80.51 639 ILE Y C 1
ATOM 6013 O O . ILE C 3 639 ? 124.627 132.000 112.717 1.00 80.51 639 ILE Y O 1
ATOM 6018 N N . GLY C 3 640 ? 126.702 131.360 112.173 1.00 76.02 640 GLY Y N 1
ATOM 6019 C CA . GLY C 3 640 ? 126.365 129.956 112.092 1.00 76.02 640 GLY Y CA 1
ATOM 6020 C C . GLY C 3 640 ? 126.228 129.311 113.466 1.00 76.02 640 GLY Y C 1
ATOM 6021 O O . GLY C 3 640 ? 126.327 129.944 114.517 1.00 76.02 640 GLY Y O 1
ATOM 6022 N N . ARG C 3 641 ? 126.028 127.996 113.441 1.00 74.59 641 ARG Y N 1
ATOM 6023 C CA . ARG C 3 641 ? 125.714 127.235 114.646 1.00 74.59 641 ARG Y CA 1
ATOM 6024 C C . ARG C 3 641 ? 126.903 127.022 115.568 1.00 74.59 641 ARG Y C 1
ATOM 6025 O O . ARG C 3 641 ? 126.739 126.388 116.614 1.00 74.59 641 ARG Y O 1
ATOM 6027 N N . ASP C 3 642 ? 128.085 127.530 115.230 1.00 78.65 642 ASP Y N 1
ATOM 6028 C CA . ASP C 3 642 ? 129.259 127.334 116.070 1.00 78.65 642 ASP Y CA 1
ATOM 6029 C C . ASP C 3 642 ? 129.199 128.209 117.314 1.00 78.65 642 ASP Y C 1
ATOM 6030 O O . ASP C 3 642 ? 129.954 129.178 117.438 1.00 78.65 642 ASP Y O 1
ATOM 6032 N N . GLU C 3 643 ? 128.300 127.878 118.237 1.00 70.18 643 GLU Y N 1
ATOM 6033 C CA . GLU C 3 643 ? 128.203 128.570 119.518 1.00 70.18 643 GLU Y CA 1
ATOM 6034 C C . GLU C 3 643 ? 127.987 127.512 120.584 1.00 70.18 643 GLU Y C 1
ATOM 6035 O O . GLU C 3 643 ? 126.845 127.175 120.918 1.00 70.18 643 GLU Y O 1
ATOM 6037 N N . PRO C 3 644 ? 129.066 126.941 121.123 1.00 63.88 644 PRO Y N 1
ATOM 6038 C CA . PRO C 3 644 ? 128.916 125.958 122.200 1.00 63.88 644 PRO Y CA 1
ATOM 6039 C C . PRO C 3 644 ? 128.477 126.631 123.489 1.00 63.88 644 PRO Y C 1
ATOM 6040 O O . PRO C 3 644 ? 129.114 127.571 123.964 1.00 63.88 644 PRO Y O 1
ATOM 6044 N N . ALA C 3 645 ? 127.376 126.153 124.042 1.00 58.04 645 ALA Y N 1
ATOM 6045 C CA . ALA C 3 645 ? 126.832 126.696 125.269 1.00 58.04 645 ALA Y CA 1
ATOM 6046 C C . ALA C 3 645 ? 127.197 125.782 126.429 1.00 58.04 645 ALA Y C 1
ATOM 6047 O O . ALA C 3 645 ? 127.948 124.819 126.274 1.00 58.04 645 ALA Y O 1
ATOM 6049 N N . LEU C 3 646 ? 126.667 126.077 127.609 1.00 52.80 646 LEU Y N 1
ATOM 6050 C CA . LEU C 3 646 ? 126.922 125.274 128.796 1.00 52.80 646 LEU Y CA 1
ATOM 6051 C C . LEU C 3 646 ? 125.600 124.962 129.474 1.00 52.80 646 LEU Y C 1
ATOM 6052 O O . LEU C 3 646 ? 124.926 125.868 129.969 1.00 52.80 646 LEU Y O 1
ATOM 6057 N N . PHE C 3 647 ? 125.229 123.690 129.486 1.00 51.74 647 PHE Y N 1
ATOM 6058 C CA . PHE C 3 647 ? 124.071 123.204 130.211 1.00 51.74 647 PHE Y CA 1
ATOM 6059 C C . PHE C 3 647 ? 124.563 122.355 131.370 1.00 51.74 647 PHE Y C 1
ATOM 6060 O O . PHE C 3 647 ? 125.699 121.881 131.366 1.00 51.74 647 PHE Y O 1
ATOM 6068 N N . VAL C 3 648 ? 123.713 122.152 132.373 1.00 51.28 648 VAL Y N 1
ATOM 6069 C CA . VAL C 3 648 ? 124.141 121.499 133.604 1.00 51.28 648 VAL Y CA 1
ATOM 6070 C C . VAL C 3 648 ? 123.499 120.126 133.786 1.00 51.28 648 VAL Y C 1
ATOM 6071 O O . VAL C 3 648 ? 124.206 119.137 133.963 1.00 51.28 648 VAL Y O 1
ATOM 6075 N N . ALA C 3 649 ? 122.166 120.041 133.717 1.00 49.85 649 ALA Y N 1
ATOM 6076 C CA . ALA C 3 649 ? 121.423 118.769 133.777 1.00 49.85 649 ALA Y CA 1
ATOM 6077 C C . ALA C 3 649 ? 121.668 118.013 135.090 1.00 49.85 649 ALA Y C 1
ATOM 6078 O O . ALA C 3 649 ? 122.490 117.097 135.177 1.00 49.85 649 ALA Y O 1
ATOM 6080 N N . LEU C 3 650 ? 121.034 118.530 136.138 1.00 49.82 650 LEU Y N 1
ATOM 6081 C CA . LEU C 3 650 ? 120.900 117.827 137.409 1.00 49.82 650 LEU Y CA 1
ATOM 6082 C C . LEU C 3 650 ? 119.714 116.874 137.342 1.00 49.82 650 LEU Y C 1
ATOM 6083 O O . LEU C 3 650 ? 118.590 117.313 137.098 1.00 49.82 650 LEU Y O 1
ATOM 6088 N N . THR C 3 651 ? 119.938 115.584 137.577 1.00 49.17 651 THR Y N 1
ATOM 6089 C CA . THR C 3 651 ? 118.869 114.595 137.517 1.00 49.17 651 THR Y CA 1
ATOM 6090 C C . THR C 3 651 ? 118.442 114.128 138.898 1.00 49.17 651 THR Y C 1
ATOM 6091 O O . THR C 3 651 ? 119.281 113.761 139.735 1.00 49.17 651 THR Y O 1
ATOM 6095 N N . PHE C 3 652 ? 117.122 114.090 139.078 1.00 50.98 652 PHE Y N 1
ATOM 6096 C CA . PHE C 3 652 ? 116.396 113.997 140.332 1.00 50.98 652 PHE Y CA 1
ATOM 6097 C C . PHE C 3 652 ? 115.607 112.698 140.362 1.00 50.98 652 PHE Y C 1
ATOM 6098 O O . PHE C 3 652 ? 115.107 112.242 139.332 1.00 50.98 652 PHE Y O 1
ATOM 6106 N N . GLU C 3 653 ? 115.456 112.125 141.549 1.00 54.34 653 GLU Y N 1
ATOM 6107 C CA . GLU C 3 653 ? 114.599 110.969 141.750 1.00 54.34 653 GLU Y CA 1
ATOM 6108 C C . GLU C 3 653 ? 113.516 111.327 142.751 1.00 54.34 653 GLU Y C 1
ATOM 6109 O O . GLU C 3 653 ? 113.757 112.065 143.707 1.00 54.34 653 GLU Y O 1
ATOM 6111 N N . ARG C 3 654 ? 112.318 110.810 142.524 1.00 58.62 654 ARG Y N 1
ATOM 6112 C CA . ARG C 3 654 ? 111.183 111.096 143.387 1.00 58.62 654 ARG Y CA 1
ATOM 6113 C C . ARG C 3 654 ? 111.112 110.065 144.507 1.00 58.62 654 ARG Y C 1
ATOM 6114 O O . ARG C 3 654 ? 111.543 108.923 144.347 1.00 58.62 654 ARG Y O 1
ATOM 6122 N N . ARG C 3 655 ? 110.592 110.486 145.663 1.00 61.78 655 ARG Y N 1
ATOM 6123 C CA . ARG C 3 655 ? 110.422 109.591 146.797 1.00 61.78 655 ARG Y CA 1
ATOM 6124 C C . ARG C 3 655 ? 109.029 109.635 147.405 1.00 61.78 655 ARG Y C 1
ATOM 6125 O O . ARG C 3 655 ? 108.781 108.920 148.378 1.00 61.78 655 ARG Y O 1
ATOM 6133 N N . GLU C 3 656 ? 108.123 110.455 146.884 1.00 62.82 656 GLU Y N 1
ATOM 6134 C CA . GLU C 3 656 ? 106.740 110.471 147.338 1.00 62.82 656 GLU Y CA 1
ATOM 6135 C C . GLU C 3 656 ? 105.853 110.142 146.153 1.00 62.82 656 GLU Y C 1
ATOM 6136 O O . GLU C 3 656 ? 105.964 110.769 145.096 1.00 62.82 656 GLU Y O 1
ATOM 6138 N N . VAL C 3 657 ? 104.970 109.170 146.337 1.00 67.49 657 VAL Y N 1
ATOM 6139 C CA . VAL C 3 657 ? 104.290 108.490 145.243 1.00 67.49 657 VAL Y CA 1
ATOM 6140 C C . VAL C 3 657 ? 102.859 108.199 145.673 1.00 67.49 657 VAL Y C 1
ATOM 6141 O O . VAL C 3 657 ? 102.620 107.750 146.798 1.00 67.49 657 VAL Y O 1
ATOM 6145 N N . VAL C 3 658 ? 101.903 108.488 144.789 1.00 71.52 658 VAL Y N 1
ATOM 6146 C CA . VAL C 3 658 ? 100.497 108.259 145.101 1.00 71.52 658 VAL Y CA 1
ATOM 6147 C C . VAL C 3 658 ? 100.203 106.761 145.092 1.00 71.52 658 VAL Y C 1
ATOM 6148 O O . VAL C 3 658 ? 100.713 106.011 144.249 1.00 71.52 658 VAL Y O 1
ATOM 6152 N N . ASP C 3 659 ? 99.440 106.304 146.084 1.00 77.40 659 ASP Y N 1
ATOM 6153 C CA . ASP C 3 659 ? 99.096 104.889 146.180 1.00 77.40 659 ASP Y CA 1
ATOM 6154 C C . ASP C 3 659 ? 97.887 104.586 145.305 1.00 77.40 659 ASP Y C 1
ATOM 6155 O O . ASP C 3 659 ? 96.867 105.271 145.413 1.00 77.40 659 ASP Y O 1
ATOM 6157 N N . PRO C 3 660 ? 97.959 103.581 144.439 1.00 78.69 660 PRO Y N 1
ATOM 6158 C CA . PRO C 3 660 ? 96.808 103.256 143.588 1.00 78.69 660 PRO Y CA 1
ATOM 6159 C C . PRO C 3 660 ? 95.647 102.623 144.342 1.00 78.69 660 PRO Y C 1
ATOM 6160 O O . PRO C 3 660 ? 95.716 101.465 144.766 1.00 78.69 660 PRO Y O 1
ATOM 6164 N N . SER C 3 661 ? 94.574 103.393 144.513 1.00 78.14 661 SER Y N 1
ATOM 6165 C CA . SER C 3 661 ? 93.299 102.907 145.024 1.00 78.14 661 SER Y CA 1
ATOM 6166 C C . SER C 3 661 ? 92.139 103.484 144.217 1.00 78.14 661 SER Y C 1
ATOM 6167 O O . SER C 3 661 ? 91.137 103.930 144.778 1.00 78.14 661 SER Y O 1
ATOM 6170 N N . ASN C 3 662 ? 92.281 103.488 142.894 1.00 77.69 662 ASN Y N 1
ATOM 6171 C CA . ASN C 3 662 ? 91.297 104.009 141.958 1.00 77.69 662 ASN Y CA 1
ATOM 6172 C C . ASN C 3 662 ? 90.897 102.924 140.963 1.00 77.69 662 ASN Y C 1
ATOM 6173 O O . ASN C 3 662 ? 91.532 101.871 140.869 1.00 77.69 662 ASN Y O 1
ATOM 6178 N N . ILE C 3 663 ? 89.835 103.193 140.204 1.00 75.39 663 ILE Y N 1
ATOM 6179 C CA . ILE C 3 663 ? 89.211 102.158 139.386 1.00 75.39 663 ILE Y CA 1
ATOM 6180 C C . ILE C 3 663 ? 89.108 102.538 137.911 1.00 75.39 663 ILE Y C 1
ATOM 6181 O O . ILE C 3 663 ? 89.470 101.738 137.041 1.00 75.39 663 ILE Y O 1
ATOM 6186 N N . LYS C 3 664 ? 88.603 103.750 137.625 1.00 70.06 664 LYS Y N 1
ATOM 6187 C CA . LYS C 3 664 ? 88.186 104.257 136.315 1.00 70.06 664 LYS Y CA 1
ATOM 6188 C C . LYS C 3 664 ? 87.119 103.362 135.686 1.00 70.06 664 LYS Y C 1
ATOM 6189 O O . LYS C 3 664 ? 87.408 102.637 134.727 1.00 70.06 664 LYS Y O 1
ATOM 6191 N N . PRO C 3 665 ? 85.883 103.346 136.228 1.00 71.84 665 PRO Y N 1
ATOM 6192 C CA . PRO C 3 665 ? 84.848 102.455 135.682 1.00 71.84 665 PRO Y CA 1
ATOM 6193 C C . PRO C 3 665 ? 84.267 102.861 134.333 1.00 71.84 665 PRO Y C 1
ATOM 6194 O O . PRO C 3 665 ? 84.312 102.070 133.387 1.00 71.84 665 PRO Y O 1
ATOM 6198 N N . VAL C 3 666 ? 83.746 104.083 134.211 1.00 68.25 666 VAL Y N 1
ATOM 6199 C CA . VAL C 3 666 ? 83.003 104.472 133.019 1.00 68.25 666 VAL Y CA 1
ATOM 6200 C C . VAL C 3 666 ? 84.056 105.009 132.071 1.00 68.25 666 VAL Y C 1
ATOM 6201 O O . VAL C 3 666 ? 84.315 106.216 132.021 1.00 68.25 666 VAL Y O 1
ATOM 6205 N N . ASN C 3 667 ? 84.740 104.109 131.376 1.00 63.98 667 ASN Y N 1
ATOM 6206 C CA . ASN C 3 667 ? 86.025 104.579 130.912 1.00 63.98 667 ASN Y CA 1
ATOM 6207 C C . ASN C 3 667 ? 86.334 104.514 129.427 1.00 63.98 667 ASN Y C 1
ATOM 6208 O O . ASN C 3 667 ? 86.039 105.461 128.693 1.00 63.98 667 ASN Y O 1
ATOM 6210 N N . LEU C 3 668 ? 86.841 103.349 129.017 1.00 64.87 668 LEU Y N 1
ATOM 6211 C CA . LEU C 3 668 ? 87.089 102.882 127.646 1.00 64.87 668 LEU Y CA 1
ATOM 6212 C C . LEU C 3 668 ? 87.440 103.975 126.631 1.00 64.87 668 LEU Y C 1
ATOM 6213 O O . LEU C 3 668 ? 86.787 104.120 125.597 1.00 64.87 668 LEU Y O 1
ATOM 6218 N N . ILE C 3 669 ? 88.461 104.771 126.924 1.00 57.79 669 ILE Y N 1
ATOM 6219 C CA . ILE C 3 669 ? 88.867 105.747 125.920 1.00 57.79 669 ILE Y CA 1
ATOM 6220 C C . ILE C 3 669 ? 89.739 105.042 124.894 1.00 57.79 669 ILE Y C 1
ATOM 6221 O O . ILE C 3 669 ? 90.838 104.579 125.200 1.00 57.79 669 ILE Y O 1
ATOM 6226 N N . GLY C 3 670 ? 89.242 104.945 123.675 1.00 55.70 670 GLY Y N 1
ATOM 6227 C CA . GLY C 3 670 ? 89.884 104.177 122.630 1.00 55.70 670 GLY Y CA 1
ATOM 6228 C C . GLY C 3 670 ? 90.976 104.878 121.853 1.00 55.70 670 GLY Y C 1
ATOM 6229 O O . GLY C 3 670 ? 90.680 105.439 120.803 1.00 55.70 670 GLY Y O 1
ATOM 6230 N N . VAL C 3 671 ? 92.208 104.929 122.350 1.00 56.22 671 VAL Y N 1
ATOM 6231 C CA . VAL C 3 671 ? 93.244 105.657 121.625 1.00 56.22 671 VAL Y CA 1
ATOM 6232 C C . VAL C 3 671 ? 93.617 104.897 120.360 1.00 56.22 671 VAL Y C 1
ATOM 6233 O O . VAL C 3 671 ? 94.226 103.824 120.415 1.00 56.22 671 VAL Y O 1
ATOM 6237 N N . ALA C 3 672 ? 93.245 105.449 119.213 1.00 62.31 672 ALA Y N 1
ATOM 6238 C CA . ALA C 3 672 ? 93.581 104.892 117.911 1.00 62.31 672 ALA Y CA 1
ATOM 6239 C C . ALA C 3 672 ? 94.600 105.803 117.244 1.00 62.31 672 ALA Y C 1
ATOM 6240 O O . ALA C 3 672 ? 94.319 106.980 117.002 1.00 62.31 672 ALA Y O 1
ATOM 6242 N N . ARG C 3 673 ? 95.772 105.260 116.943 1.00 71.23 673 ARG Y N 1
ATOM 6243 C CA . ARG C 3 673 ? 96.902 106.048 116.483 1.00 71.23 673 ARG Y CA 1
ATOM 6244 C C . ARG C 3 673 ? 97.078 105.930 114.977 1.00 71.23 673 ARG Y C 1
ATOM 6245 O O . ARG C 3 673 ? 96.671 104.945 114.360 1.00 71.23 673 ARG Y O 1
ATOM 6253 N N . GLY C 3 674 ? 97.697 106.949 114.393 1.00 76.53 674 GLY Y N 1
ATOM 6254 C CA . GLY C 3 674 ? 97.975 106.954 112.972 1.00 76.53 674 GLY Y CA 1
ATOM 6255 C C . GLY C 3 674 ? 98.987 108.028 112.647 1.00 76.53 674 GLY Y C 1
ATOM 6256 O O . GLY C 3 674 ? 99.456 108.756 113.524 1.00 76.53 674 GLY Y O 1
ATOM 6257 N N . GLU C 3 675 ? 99.321 108.124 111.363 1.00 79.76 675 GLU Y N 1
ATOM 6258 C CA . GLU C 3 675 ? 100.271 109.125 110.898 1.00 79.76 675 GLU Y CA 1
ATOM 6259 C C . GLU C 3 675 ? 99.606 110.394 110.394 1.00 79.76 675 GLU Y C 1
ATOM 6260 O O . GLU C 3 675 ? 100.178 111.476 110.547 1.00 79.76 675 GLU Y O 1
ATOM 6262 N N . ASN C 3 676 ? 98.420 110.294 109.794 1.00 76.48 676 ASN Y N 1
ATOM 6263 C CA . ASN C 3 676 ? 97.728 111.490 109.327 1.00 76.48 676 ASN Y CA 1
ATOM 6264 C C . ASN C 3 676 ? 97.171 112.281 110.501 1.00 76.48 676 ASN Y C 1
ATOM 6265 O O . ASN C 3 676 ? 97.565 113.426 110.738 1.00 76.48 676 ASN Y O 1
ATOM 6267 N N . ILE C 3 677 ? 96.254 111.682 111.251 1.00 72.44 677 ILE Y N 1
ATOM 6268 C CA . ILE C 3 677 ? 95.794 112.252 112.511 1.00 72.44 677 ILE Y CA 1
ATOM 6269 C C . ILE C 3 677 ? 96.168 111.270 113.609 1.00 72.44 677 ILE Y C 1
ATOM 6270 O O . ILE C 3 677 ? 95.564 110.192 113.693 1.00 72.44 677 ILE Y O 1
ATOM 6275 N N . PRO C 3 678 ? 97.156 111.568 114.444 1.00 73.66 678 PRO Y N 1
ATOM 6276 C CA . PRO C 3 678 ? 97.439 110.686 115.577 1.00 73.66 678 PRO Y CA 1
ATOM 6277 C C . PRO C 3 678 ? 96.381 110.847 116.652 1.00 73.66 678 PRO Y C 1
ATOM 6278 O O . PRO C 3 678 ? 95.723 111.883 116.734 1.00 73.66 678 PRO Y O 1
ATOM 6282 N N . ALA C 3 679 ? 96.194 109.785 117.439 1.00 69.28 679 ALA Y N 1
ATOM 6283 C CA . ALA C 3 679 ? 95.469 109.807 118.714 1.00 69.28 679 ALA Y CA 1
ATOM 6284 C C . ALA C 3 679 ? 94.012 110.259 118.557 1.00 69.28 679 ALA Y C 1
ATOM 6285 O O . ALA C 3 679 ? 93.616 111.335 119.000 1.00 69.28 679 ALA Y O 1
ATOM 6287 N N . VAL C 3 680 ? 93.233 109.428 117.895 1.00 62.67 680 VAL Y N 1
ATOM 6288 C CA . VAL C 3 680 ? 91.800 109.669 117.766 1.00 62.67 680 VAL Y CA 1
ATOM 6289 C C . VAL C 3 680 ? 91.084 109.044 118.954 1.00 62.67 680 VAL Y C 1
ATOM 6290 O O . VAL C 3 680 ? 91.381 107.914 119.348 1.00 62.67 680 VAL Y O 1
ATOM 6294 N N . ILE C 3 681 ? 90.127 109.773 119.522 1.00 60.19 681 ILE Y N 1
ATOM 6295 C CA . ILE C 3 681 ? 89.590 109.494 120.850 1.00 60.19 681 ILE Y CA 1
ATOM 6296 C C . ILE C 3 681 ? 88.099 109.204 120.754 1.00 60.19 681 ILE Y C 1
ATOM 6297 O O . ILE C 3 681 ? 87.351 109.969 120.135 1.00 60.19 681 ILE Y O 1
ATOM 6302 N N . ALA C 3 682 ? 87.662 108.108 121.377 1.00 59.66 682 ALA Y N 1
ATOM 6303 C CA . ALA C 3 682 ? 86.246 107.834 121.572 1.00 59.66 682 ALA Y CA 1
ATOM 6304 C C . ALA C 3 682 ? 86.019 107.351 122.992 1.00 59.66 682 ALA Y C 1
ATOM 6305 O O . ALA C 3 682 ? 86.748 106.480 123.476 1.00 59.66 682 ALA Y O 1
ATOM 6307 N N . LEU C 3 683 ? 85.011 107.914 123.649 1.00 63.26 683 LEU Y N 1
ATOM 6308 C CA . LEU C 3 683 ? 84.676 107.585 125.025 1.00 63.26 683 LEU Y CA 1
ATOM 6309 C C . LEU C 3 683 ? 83.356 106.835 125.073 1.00 63.26 683 LEU Y C 1
ATOM 6310 O O . LEU C 3 683 ? 82.388 107.221 124.416 1.00 63.26 683 LEU Y O 1
ATOM 6315 N N . THR C 3 684 ? 83.320 105.769 125.869 1.00 66.39 684 THR Y N 1
ATOM 6316 C CA . THR C 3 684 ? 82.141 104.923 126.000 1.00 66.39 684 THR Y CA 1
ATOM 6317 C C . THR C 3 684 ? 81.654 104.920 127.451 1.00 66.39 684 THR Y C 1
ATOM 6318 O O . THR C 3 684 ? 82.120 105.687 128.294 1.00 66.39 684 THR Y O 1
ATOM 6322 N N . ASP C 3 685 ? 80.683 104.053 127.717 1.00 65.71 685 ASP Y N 1
ATOM 6323 C CA . ASP C 3 685 ? 80.198 103.657 129.031 1.00 65.71 685 ASP Y CA 1
ATOM 6324 C C . ASP C 3 685 ? 80.923 102.350 129.335 1.00 65.71 685 ASP Y C 1
ATOM 6325 O O . ASP C 3 685 ? 81.656 101.876 128.463 1.00 65.71 685 ASP Y O 1
ATOM 6327 N N . PRO C 3 686 ? 80.814 101.744 130.527 1.00 66.63 686 PRO Y N 1
ATOM 6328 C CA . PRO C 3 686 ? 81.467 100.438 130.701 1.00 66.63 686 PRO Y CA 1
ATOM 6329 C C . PRO C 3 686 ? 80.796 99.323 129.922 1.00 66.63 686 PRO Y C 1
ATOM 6330 O O . PRO C 3 686 ? 81.465 98.349 129.557 1.00 66.63 686 PRO Y O 1
ATOM 6334 N N . GLU C 3 687 ? 79.497 99.434 129.651 1.00 66.67 687 GLU Y N 1
ATOM 6335 C CA . GLU C 3 687 ? 78.829 98.440 128.823 1.00 66.67 687 GLU Y CA 1
ATOM 6336 C C . GLU C 3 687 ? 79.230 98.561 127.361 1.00 66.67 687 GLU Y C 1
ATOM 6337 O O . GLU C 3 687 ? 79.173 97.570 126.629 1.00 66.67 687 GLU Y O 1
ATOM 6339 N N . GLY C 3 688 ? 79.618 99.755 126.916 1.00 67.62 688 GLY Y N 1
ATOM 6340 C CA . GLY C 3 688 ? 80.153 99.928 125.581 1.00 67.62 688 GLY Y CA 1
ATOM 6341 C C . GLY C 3 688 ? 79.478 100.980 124.722 1.00 67.62 688 GLY Y C 1
ATOM 6342 O O . GLY C 3 688 ? 79.939 101.265 123.615 1.00 67.62 688 GLY Y O 1
ATOM 6343 N N . CYS C 3 689 ? 78.395 101.556 125.202 1.00 71.09 689 CYS Y N 1
ATOM 6344 C CA . CYS C 3 689 ? 77.726 102.585 124.425 1.00 71.09 689 CYS Y CA 1
ATOM 6345 C C . CYS C 3 689 ? 78.355 103.952 124.683 1.00 71.09 689 CYS Y C 1
ATOM 6346 O O . CYS C 3 689 ? 78.749 104.257 125.808 1.00 71.09 689 CYS Y O 1
ATOM 6349 N N . PRO C 3 690 ? 78.488 104.793 123.648 1.00 64.86 690 PRO Y N 1
ATOM 6350 C CA . PRO C 3 690 ? 79.069 106.125 123.838 1.00 64.86 690 PRO Y CA 1
ATOM 6351 C C . PRO C 3 690 ? 78.137 107.084 124.567 1.00 64.86 690 PRO Y C 1
ATOM 6352 O O . PRO C 3 690 ? 78.619 107.910 125.343 1.00 64.86 690 PRO Y O 1
ATOM 6356 N N . LEU C 3 705 ? 86.924 113.501 119.052 1.00 67.06 705 LEU Y N 1
ATOM 6357 C CA . LEU C 3 705 ? 88.142 114.210 119.428 1.00 67.06 705 LEU Y CA 1
ATOM 6358 C C . LEU C 3 705 ? 89.313 113.706 118.596 1.00 67.06 705 LEU Y C 1
ATOM 6359 O O . LEU C 3 705 ? 89.477 112.509 118.404 1.00 67.06 705 LEU Y O 1
ATOM 6364 N N . ARG C 3 706 ? 90.121 114.636 118.092 1.00 73.98 706 ARG Y N 1
ATOM 6365 C CA . ARG C 3 706 ? 91.125 114.362 117.067 1.00 73.98 706 ARG Y CA 1
ATOM 6366 C C . ARG C 3 706 ? 92.450 115.002 117.467 1.00 73.98 706 ARG Y C 1
ATOM 6367 O O . ARG C 3 706 ? 93.003 115.821 116.736 1.00 73.98 706 ARG Y O 1
ATOM 6375 N N . ILE C 3 707 ? 92.915 114.662 118.671 1.00 72.25 707 ILE Y N 1
ATOM 6376 C CA . ILE C 3 707 ? 94.048 115.277 119.362 1.00 72.25 707 ILE Y CA 1
ATOM 6377 C C . ILE C 3 707 ? 95.321 115.331 118.524 1.00 72.25 707 ILE Y C 1
ATOM 6378 O O . ILE C 3 707 ? 95.879 114.299 118.148 1.00 72.25 707 ILE Y O 1
ATOM 6383 N N . GLY C 3 708 ? 95.789 116.544 118.237 1.00 75.34 708 GLY Y N 1
ATOM 6384 C CA . GLY C 3 708 ? 96.949 116.746 117.390 1.00 75.34 708 GLY Y CA 1
ATOM 6385 C C . GLY C 3 708 ? 96.597 116.668 115.921 1.00 75.34 708 GLY Y C 1
ATOM 6386 O O . GLY C 3 708 ? 97.204 115.894 115.177 1.00 75.34 708 GLY Y O 1
ATOM 6387 N N . GLU C 3 709 ? 95.612 117.467 115.503 1.00 75.34 709 GLU Y N 1
ATOM 6388 C CA . GLU C 3 709 ? 94.980 117.347 114.194 1.00 75.34 709 GLU Y CA 1
ATOM 6389 C C . GLU C 3 709 ? 95.913 117.627 113.024 1.00 75.34 709 GLU Y C 1
ATOM 6390 O O . GLU C 3 709 ? 96.222 116.722 112.245 1.00 75.34 709 GLU Y O 1
ATOM 6392 N N . GLY C 3 710 ? 96.379 118.862 112.888 1.00 75.19 710 GLY Y N 1
ATOM 6393 C CA . GLY C 3 710 ? 97.203 119.178 111.741 1.00 75.19 710 GLY Y CA 1
ATOM 6394 C C . GLY C 3 710 ? 98.664 118.943 112.031 1.00 75.19 710 GLY Y C 1
ATOM 6395 O O . GLY C 3 710 ? 99.338 119.817 112.580 1.00 75.19 710 GLY Y O 1
ATOM 6396 N N . TYR C 3 711 ? 99.166 117.788 111.668 1.00 72.75 711 TYR Y N 1
ATOM 6397 C CA . TYR C 3 711 ? 100.531 117.490 112.070 1.00 72.75 711 TYR Y CA 1
ATOM 6398 C C . TYR C 3 711 ? 101.413 117.003 110.937 1.00 72.75 711 TYR Y C 1
ATOM 6399 O O . TYR C 3 711 ? 102.587 117.371 110.886 1.00 72.75 711 TYR Y O 1
ATOM 6408 N N . LYS C 3 712 ? 100.883 116.183 110.031 1.00 76.36 712 LYS Y N 1
ATOM 6409 C CA . LYS C 3 712 ? 101.700 115.686 108.933 1.00 76.36 712 LYS Y CA 1
ATOM 6410 C C . LYS C 3 712 ? 101.996 116.785 107.927 1.00 76.36 712 LYS Y C 1
ATOM 6411 O O . LYS C 3 712 ? 103.029 116.744 107.249 1.00 76.36 712 LYS Y O 1
ATOM 6417 N N . GLU C 3 713 ? 101.111 117.780 107.839 1.00 74.74 713 GLU Y N 1
ATOM 6418 C CA . GLU C 3 713 ? 101.331 118.916 106.954 1.00 74.74 713 GLU Y CA 1
ATOM 6419 C C . GLU C 3 713 ? 102.523 119.746 107.404 1.00 74.74 713 GLU Y C 1
ATOM 6420 O O . GLU C 3 713 ? 103.306 120.216 106.571 1.00 74.74 713 GLU Y O 1
ATOM 6422 N N . LYS C 3 714 ? 102.695 119.906 108.718 1.00 71.35 714 LYS Y N 1
ATOM 6423 C CA . LYS C 3 714 ? 103.777 120.735 109.238 1.00 71.35 714 LYS Y CA 1
ATOM 6424 C C . LYS C 3 714 ? 105.134 120.097 108.990 1.00 71.35 714 LYS Y C 1
ATOM 6425 O O . LYS C 3 714 ? 106.071 120.761 108.529 1.00 71.35 714 LYS Y O 1
ATOM 6431 N N . GLN C 3 715 ? 105.256 118.801 109.269 1.00 71.90 715 GLN Y N 1
ATOM 6432 C CA . GLN C 3 715 ? 106.518 118.132 109.011 1.00 71.90 715 GLN Y CA 1
ATOM 6433 C C . GLN C 3 715 ? 106.759 117.907 107.531 1.00 71.90 715 GLN Y C 1
ATOM 6434 O O . GLN C 3 715 ? 107.918 117.864 107.113 1.00 71.90 715 GLN Y O 1
ATOM 6440 N N . ARG C 3 716 ? 105.702 117.822 106.722 1.00 76.21 716 ARG Y N 1
ATOM 6441 C CA . ARG C 3 716 ? 105.904 117.822 105.280 1.00 76.21 716 ARG Y CA 1
ATOM 6442 C C . ARG C 3 716 ? 106.403 119.172 104.787 1.00 76.21 716 ARG Y C 1
ATOM 6443 O O . ARG C 3 716 ? 107.204 119.223 103.853 1.00 76.21 716 ARG Y O 1
ATOM 6451 N N . ALA C 3 717 ? 105.970 120.266 105.416 1.00 69.78 717 ALA Y N 1
ATOM 6452 C CA . ALA C 3 717 ? 106.482 121.584 105.049 1.00 69.78 717 ALA Y CA 1
ATOM 6453 C C . ALA C 3 717 ? 107.947 121.743 105.436 1.00 69.78 717 ALA Y C 1
ATOM 6454 O O . ALA C 3 717 ? 108.747 122.283 104.657 1.00 69.78 717 ALA Y O 1
ATOM 6456 N N . ILE C 3 718 ? 108.312 121.276 106.634 1.00 65.18 718 ILE Y N 1
ATOM 6457 C CA . ILE C 3 718 ? 109.709 121.320 107.068 1.00 65.18 718 ILE Y CA 1
ATOM 6458 C C . ILE C 3 718 ? 110.572 120.444 106.170 1.00 65.18 718 ILE Y C 1
ATOM 6459 O O . ILE C 3 718 ? 111.682 120.829 105.776 1.00 65.18 718 ILE Y O 1
ATOM 6464 N N . GLN C 3 719 ? 110.048 119.283 105.776 1.00 68.83 719 GLN Y N 1
ATOM 6465 C CA . GLN C 3 719 ? 110.770 118.396 104.876 1.00 68.83 719 GLN Y CA 1
ATOM 6466 C C . GLN C 3 719 ? 110.900 118.984 103.479 1.00 68.83 719 GLN Y C 1
ATOM 6467 O O . GLN C 3 719 ? 111.929 118.793 102.824 1.00 68.83 719 GLN Y O 1
ATOM 6473 N N . ALA C 3 720 ? 109.889 119.725 103.022 1.00 68.21 720 ALA Y N 1
ATOM 6474 C CA . ALA C 3 720 ? 109.974 120.389 101.729 1.00 68.21 720 ALA Y CA 1
ATOM 6475 C C . ALA C 3 720 ? 111.016 121.494 101.751 1.00 68.21 720 ALA Y C 1
ATOM 6476 O O . ALA C 3 720 ? 111.726 121.701 100.761 1.00 68.21 720 ALA Y O 1
ATOM 6478 N N . ALA C 3 721 ? 111.137 122.196 102.882 1.00 69.33 721 ALA Y N 1
ATOM 6479 C CA . ALA C 3 721 ? 112.187 123.202 103.022 1.00 69.33 721 ALA Y CA 1
ATOM 6480 C C . ALA C 3 721 ? 113.573 122.568 103.015 1.00 69.33 721 ALA Y C 1
ATOM 6481 O O . ALA C 3 721 ? 114.490 123.084 102.363 1.00 69.33 721 ALA Y O 1
ATOM 6483 N N . LYS C 3 722 ? 113.735 121.435 103.706 1.00 66.91 722 LYS Y N 1
ATOM 6484 C CA . LYS C 3 722 ? 115.022 120.738 103.700 1.00 66.91 722 LYS Y CA 1
ATOM 6485 C C . LYS C 3 722 ? 115.362 120.203 102.315 1.00 66.91 722 LYS Y C 1
ATOM 6486 O O . LYS C 3 722 ? 116.525 120.236 101.897 1.00 66.91 722 LYS Y O 1
ATOM 6492 N N . GLU C 3 723 ? 114.355 119.724 101.585 1.00 69.13 723 GLU Y N 1
ATOM 6493 C CA . GLU C 3 723 ? 114.601 119.156 100.267 1.00 69.13 723 GLU Y CA 1
ATOM 6494 C C . GLU C 3 723 ? 114.914 120.237 99.243 1.00 69.13 723 GLU Y C 1
ATOM 6495 O O . GLU C 3 723 ? 115.754 120.033 98.361 1.00 69.13 723 GLU Y O 1
ATOM 6497 N N . VAL C 3 724 ? 114.261 121.398 99.342 1.00 71.11 724 VAL Y N 1
ATOM 6498 C CA . VAL C 3 724 ? 114.578 122.470 98.407 1.00 71.11 724 VAL Y CA 1
ATOM 6499 C C . VAL C 3 724 ? 115.902 123.124 98.780 1.00 71.11 724 VAL Y C 1
ATOM 6500 O O . VAL C 3 724 ? 116.572 123.706 97.922 1.00 71.11 724 VAL Y O 1
ATOM 6504 N N . GLU C 3 725 ? 116.328 123.013 100.039 1.00 71.75 725 GLU Y N 1
ATOM 6505 C CA . GLU C 3 725 ? 117.662 123.478 100.382 1.00 71.75 725 GLU Y CA 1
ATOM 6506 C C . GLU C 3 725 ? 118.730 122.422 100.155 1.00 71.75 725 GLU Y C 1
ATOM 6507 O O . GLU C 3 725 ? 119.916 122.731 100.289 1.00 71.75 725 GLU Y O 1
ATOM 6509 N N . GLN C 3 726 ? 118.347 121.190 99.828 1.00 70.41 726 GLN Y N 1
ATOM 6510 C CA . GLN C 3 726 ? 119.323 120.127 99.634 1.00 70.41 726 GLN Y CA 1
ATOM 6511 C C . GLN C 3 726 ? 119.710 119.916 98.179 1.00 70.41 726 GLN Y C 1
ATOM 6512 O O . GLN C 3 726 ? 120.841 119.497 97.911 1.00 70.41 726 GLN Y O 1
ATOM 6518 N N . ARG C 3 727 ? 118.802 120.176 97.234 1.00 69.66 727 ARG Y N 1
ATOM 6519 C CA . ARG C 3 727 ? 119.097 119.927 95.825 1.00 69.66 727 ARG Y CA 1
ATOM 6520 C C . ARG C 3 727 ? 120.090 120.945 95.288 1.00 69.66 727 ARG Y C 1
ATOM 6521 O O . ARG C 3 727 ? 121.204 120.595 94.885 1.00 69.66 727 ARG Y O 1
ATOM 6529 N N . ARG C 3 728 ? 119.703 122.214 95.266 1.00 73.33 728 ARG Y N 1
ATOM 6530 C CA . ARG C 3 728 ? 120.711 123.251 95.180 1.00 73.33 728 ARG Y CA 1
ATOM 6531 C C . ARG C 3 728 ? 121.415 123.339 96.519 1.00 73.33 728 ARG Y C 1
ATOM 6532 O O . ARG C 3 728 ? 120.849 122.969 97.552 1.00 73.33 728 ARG Y O 1
ATOM 6540 N N . ALA C 3 729 ? 122.656 123.837 96.485 1.00 74.56 729 ALA Y N 1
ATOM 6541 C CA . ALA C 3 729 ? 123.459 124.138 97.673 1.00 74.56 729 ALA Y CA 1
ATOM 6542 C C . ALA C 3 729 ? 123.642 122.884 98.531 1.00 74.56 729 ALA Y C 1
ATOM 6543 O O . ALA C 3 729 ? 123.116 122.778 99.637 1.00 74.56 729 ALA Y O 1
ATOM 6545 N N . GLY C 3 730 ? 124.412 121.948 97.976 1.00 72.63 730 GLY Y N 1
ATOM 6546 C CA . GLY C 3 730 ? 124.347 120.513 98.225 1.00 72.63 730 GLY Y CA 1
ATOM 6547 C C . GLY C 3 730 ? 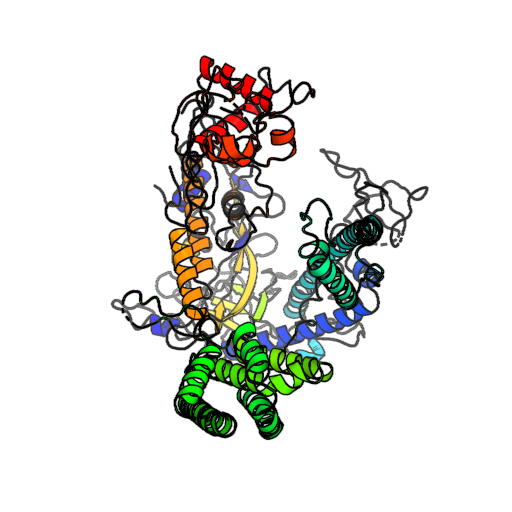124.114 119.965 99.620 1.00 72.63 730 GLY Y C 1
ATOM 6548 O O . GLY C 3 730 ? 123.664 118.826 99.769 1.00 72.63 730 GLY Y O 1
ATOM 6549 N N . GLY C 3 731 ? 124.417 120.749 100.646 1.00 69.06 731 GLY Y N 1
ATOM 6550 C CA . GLY C 3 731 ? 124.109 120.346 101.997 1.00 69.06 731 GLY Y CA 1
ATOM 6551 C C . GLY C 3 731 ? 122.777 120.819 102.535 1.00 69.06 731 GLY Y C 1
ATOM 6552 O O . GLY C 3 731 ? 121.748 120.670 101.880 1.00 69.06 731 GLY Y O 1
ATOM 6553 N N . TYR C 3 732 ? 122.788 121.407 103.727 1.00 68.64 732 TYR Y N 1
ATOM 6554 C CA . TYR C 3 732 ? 121.613 121.352 104.587 1.00 68.64 732 TYR Y CA 1
ATOM 6555 C C . TYR C 3 732 ? 121.241 122.657 105.275 1.00 68.64 732 TYR Y C 1
ATOM 6556 O O . TYR C 3 732 ? 120.086 122.776 105.698 1.00 68.64 732 TYR Y O 1
ATOM 6565 N N . SER C 3 733 ? 122.161 123.627 105.414 1.00 71.78 733 SER Y N 1
ATOM 6566 C CA . SER C 3 733 ? 121.931 124.940 106.030 1.00 71.78 733 SER Y CA 1
ATOM 6567 C C . SER C 3 733 ? 121.500 124.851 107.489 1.00 71.78 733 SER Y C 1
ATOM 6568 O O . SER C 3 733 ? 120.313 124.994 107.791 1.00 71.78 733 SER Y O 1
ATOM 6571 N N . ARG C 3 734 ? 122.451 124.617 108.397 1.00 71.24 734 ARG Y N 1
ATOM 6572 C CA . ARG C 3 734 ? 122.194 124.136 109.751 1.00 71.24 734 ARG Y CA 1
ATOM 6573 C C . ARG C 3 734 ? 121.433 125.120 110.628 1.00 71.24 734 ARG Y C 1
ATOM 6574 O O . ARG C 3 734 ? 121.962 125.605 111.629 1.00 71.24 734 ARG Y O 1
ATOM 6582 N N . LYS C 3 735 ? 120.184 125.384 110.274 1.00 67.42 735 LYS Y N 1
ATOM 6583 C CA . LYS C 3 735 ? 119.249 126.173 111.063 1.00 67.42 735 LYS Y CA 1
ATOM 6584 C C . LYS C 3 735 ? 118.044 125.363 111.494 1.00 67.42 735 LYS Y C 1
ATOM 6585 O O . LYS C 3 735 ? 117.643 125.428 112.656 1.00 67.42 735 LYS Y O 1
ATOM 6591 N N . PHE C 3 736 ? 117.480 124.577 110.582 1.00 66.38 736 PHE Y N 1
ATOM 6592 C CA . PHE C 3 736 ? 116.440 123.595 110.873 1.00 66.38 736 PHE Y CA 1
ATOM 6593 C C . PHE C 3 736 ? 117.014 122.199 111.027 1.00 66.38 736 PHE Y C 1
ATOM 6594 O O . PHE C 3 736 ? 116.415 121.214 110.595 1.00 66.38 736 PHE Y O 1
ATOM 6602 N N . ALA C 3 737 ? 118.194 122.099 111.629 1.00 67.77 737 ALA Y N 1
ATOM 6603 C CA . ALA C 3 737 ? 118.760 120.816 112.005 1.00 67.77 737 ALA Y CA 1
ATOM 6604 C C . ALA C 3 737 ? 118.166 120.265 113.288 1.00 67.77 737 ALA Y C 1
ATOM 6605 O O . ALA C 3 737 ? 118.500 119.143 113.674 1.00 67.77 737 ALA Y O 1
ATOM 6607 N N . SER C 3 738 ? 117.316 121.024 113.971 1.00 66.34 738 SER Y N 1
ATOM 6608 C CA . SER C 3 738 ? 116.549 120.470 115.076 1.00 66.34 738 SER Y CA 1
ATOM 6609 C C . SER C 3 738 ? 115.116 120.976 115.063 1.00 66.34 738 SER Y C 1
ATOM 6610 O O . SER C 3 738 ? 114.458 120.964 116.105 1.00 66.34 738 SER Y O 1
ATOM 6613 N N . LYS C 3 739 ? 114.620 121.420 113.911 1.00 64.94 739 LYS Y N 1
ATOM 6614 C CA . LYS C 3 739 ? 113.268 121.957 113.840 1.00 64.94 739 LYS Y CA 1
ATOM 6615 C C . LYS C 3 739 ? 112.234 120.845 113.882 1.00 64.94 739 LYS Y C 1
ATOM 6616 O O . LYS C 3 739 ? 111.215 120.957 114.576 1.00 64.94 739 LYS Y O 1
ATOM 6622 N N . SER C 3 740 ? 112.490 119.758 113.156 1.00 63.89 740 SER Y N 1
ATOM 6623 C CA . SER C 3 740 ? 111.516 118.680 113.065 1.00 63.89 740 SER Y CA 1
ATOM 6624 C C . SER C 3 740 ? 111.449 117.881 114.357 1.00 63.89 740 SER Y C 1
ATOM 6625 O O . SER C 3 740 ? 110.366 117.450 114.762 1.00 63.89 740 SER Y O 1
ATOM 6628 N N . ARG C 3 741 ? 112.588 117.692 115.028 1.00 65.55 741 ARG Y N 1
ATOM 6629 C CA . ARG C 3 741 ? 112.578 117.002 116.312 1.00 65.55 741 ARG Y CA 1
ATOM 6630 C C . ARG C 3 741 ? 111.866 117.826 117.368 1.00 65.55 741 ARG Y C 1
ATOM 6631 O O . ARG C 3 741 ? 111.160 117.266 118.207 1.00 65.55 741 ARG Y O 1
ATOM 6639 N N . ASN C 3 742 ? 112.022 119.148 117.331 1.00 65.77 742 ASN Y N 1
ATOM 6640 C CA . ASN C 3 742 ? 111.343 119.999 118.299 1.00 65.77 742 ASN Y CA 1
ATOM 6641 C C . ASN C 3 742 ? 109.846 120.040 118.044 1.00 65.77 742 ASN Y C 1
ATOM 6642 O O . ASN C 3 742 ? 109.054 120.039 118.993 1.00 65.77 742 ASN Y O 1
ATOM 6647 N N . LEU C 3 743 ? 109.438 120.042 116.772 1.00 66.03 743 LEU Y N 1
ATOM 6648 C CA . LEU C 3 743 ? 108.013 119.990 116.457 1.00 66.03 743 LEU Y CA 1
ATOM 6649 C C . LEU C 3 743 ? 107.403 118.654 116.860 1.00 66.03 743 LEU Y C 1
ATOM 6650 O O . LEU C 3 743 ? 106.311 118.615 117.443 1.00 66.03 743 LEU Y O 1
ATOM 6655 N N . ALA C 3 744 ? 108.109 117.556 116.571 1.00 65.64 744 ALA Y N 1
ATOM 6656 C CA . ALA C 3 744 ? 107.644 116.228 116.947 1.00 65.64 744 ALA Y CA 1
ATOM 6657 C C . ALA C 3 744 ? 107.554 116.081 118.455 1.00 65.64 744 ALA Y C 1
ATOM 6658 O O . ALA C 3 744 ? 106.590 115.505 118.969 1.00 65.64 744 ALA Y O 1
ATOM 6660 N N . ASP C 3 745 ? 108.530 116.630 119.180 1.00 66.52 745 ASP Y N 1
ATOM 6661 C CA . ASP C 3 745 ? 108.509 116.559 120.632 1.00 66.52 745 ASP Y CA 1
ATOM 6662 C C . ASP C 3 745 ? 107.382 117.400 121.211 1.00 66.52 745 ASP Y C 1
ATOM 6663 O O . ASP C 3 745 ? 106.714 116.968 122.153 1.00 66.52 745 ASP Y O 1
ATOM 6665 N N . ASP C 3 746 ? 107.128 118.581 120.638 1.00 64.96 746 ASP Y N 1
ATOM 6666 C CA . ASP C 3 746 ? 106.034 119.413 121.128 1.00 64.96 746 ASP Y CA 1
ATOM 6667 C C . ASP C 3 746 ? 104.685 118.755 120.881 1.00 64.96 746 ASP Y C 1
ATOM 6668 O O . ASP C 3 746 ? 103.804 118.801 121.747 1.00 64.96 746 ASP Y O 1
ATOM 6670 N N . MET C 3 747 ? 104.533 118.081 119.735 1.00 66.68 747 MET Y N 1
ATOM 6671 C CA . MET C 3 747 ? 103.287 117.369 119.459 1.00 66.68 747 MET Y CA 1
ATOM 6672 C C . MET C 3 747 ? 103.108 116.178 120.384 1.00 66.68 747 MET Y C 1
ATOM 6673 O O . MET C 3 747 ? 101.999 115.941 120.874 1.00 66.68 747 MET Y O 1
ATOM 6678 N N . VAL C 3 748 ? 104.175 115.404 120.602 1.00 62.97 748 VAL Y N 1
ATOM 6679 C CA . VAL C 3 748 ? 104.092 114.217 121.448 1.00 62.97 748 VAL Y CA 1
ATOM 6680 C C . VAL C 3 748 ? 103.745 114.606 122.875 1.00 62.97 748 VAL Y C 1
ATOM 6681 O O . VAL C 3 748 ? 102.867 114.002 123.500 1.00 62.97 748 VAL Y O 1
ATOM 6685 N N . ARG C 3 749 ? 104.341 115.685 123.374 1.00 63.17 749 ARG Y N 1
ATOM 6686 C CA . ARG C 3 749 ? 104.096 116.054 124.760 1.00 63.17 749 ARG Y CA 1
ATOM 6687 C C . ARG C 3 749 ? 102.752 116.753 124.946 1.00 63.17 749 ARG Y C 1
ATOM 6688 O O . ARG C 3 749 ? 102.074 116.517 125.953 1.00 63.17 749 ARG Y O 1
ATOM 6696 N N . ASN C 3 750 ? 102.313 117.559 123.973 1.00 63.53 750 ASN Y N 1
ATOM 6697 C CA . ASN C 3 750 ? 100.980 118.149 124.061 1.00 63.53 750 ASN Y CA 1
ATOM 6698 C C . ASN C 3 750 ? 99.889 117.093 123.935 1.00 63.53 750 ASN Y C 1
ATOM 6699 O O . ASN C 3 750 ? 98.890 117.131 124.666 1.00 63.53 750 ASN Y O 1
ATOM 6704 N N . SER C 3 751 ? 100.062 116.134 123.023 1.00 63.29 751 SER Y N 1
ATOM 6705 C CA . SER C 3 751 ? 99.074 115.078 122.877 1.00 63.29 751 SER Y CA 1
ATOM 6706 C C . SER C 3 751 ? 99.070 114.143 124.074 1.00 63.29 751 SER Y C 1
ATOM 6707 O O . SER C 3 751 ? 98.006 113.656 124.459 1.00 63.29 751 SER Y O 1
ATOM 6710 N N . ALA C 3 752 ? 100.234 113.900 124.683 1.00 62.10 752 ALA Y N 1
ATOM 6711 C CA . ALA C 3 752 ? 100.285 113.103 125.902 1.00 62.10 752 ALA Y CA 1
ATOM 6712 C C . ALA C 3 752 ? 99.582 113.809 127.049 1.00 62.10 752 ALA Y C 1
ATOM 6713 O O . ALA C 3 752 ? 98.890 113.162 127.846 1.00 62.10 752 ALA Y O 1
ATOM 6715 N N . ARG C 3 753 ? 99.742 115.136 127.131 1.00 59.76 753 ARG Y N 1
ATOM 6716 C CA . ARG C 3 753 ? 98.975 115.946 128.074 1.00 59.76 753 ARG Y CA 1
ATOM 6717 C C . ARG C 3 753 ? 97.480 115.781 127.850 1.00 59.76 753 ARG Y C 1
ATOM 6718 O O . ARG C 3 753 ? 96.714 115.633 128.805 1.00 59.76 753 ARG Y O 1
ATOM 6726 N N . ASP C 3 754 ? 97.048 115.816 126.592 1.00 61.84 754 ASP Y N 1
ATOM 6727 C CA . ASP C 3 754 ? 95.617 115.772 126.318 1.00 61.84 754 ASP Y CA 1
ATOM 6728 C C . ASP C 3 754 ? 95.033 114.392 126.602 1.00 61.84 754 ASP Y C 1
ATOM 6729 O O . ASP C 3 754 ? 93.920 114.287 127.136 1.00 61.84 754 ASP Y O 1
ATOM 6731 N N . LEU C 3 755 ? 95.774 113.327 126.270 1.00 60.37 755 LEU Y N 1
ATOM 6732 C CA . LEU C 3 755 ? 95.334 111.970 126.592 1.00 60.37 755 LEU Y CA 1
ATOM 6733 C C . LEU C 3 755 ? 95.246 111.764 128.093 1.00 60.37 755 LEU Y C 1
ATOM 6734 O O . LEU C 3 755 ? 94.272 111.189 128.591 1.00 60.37 755 LEU Y O 1
ATOM 6739 N N . PHE C 3 756 ? 96.250 112.247 128.830 1.00 61.43 756 PHE Y N 1
ATOM 6740 C CA . PHE C 3 756 ? 96.249 112.134 130.280 1.00 61.43 756 PHE Y CA 1
ATOM 6741 C C . PHE C 3 756 ? 95.123 112.945 130.906 1.00 61.43 756 PHE Y C 1
ATOM 6742 O O . PHE C 3 756 ? 94.489 112.486 131.868 1.00 61.43 756 PHE Y O 1
ATOM 6750 N N . TYR C 3 757 ? 94.821 114.113 130.333 1.00 59.64 757 TYR Y N 1
ATOM 6751 C CA . TYR C 3 757 ? 93.735 114.942 130.837 1.00 59.64 757 TYR Y CA 1
ATOM 6752 C C . TYR C 3 757 ? 92.394 114.260 130.651 1.00 59.64 757 TYR Y C 1
ATOM 6753 O O . TYR C 3 757 ? 91.608 114.156 131.598 1.00 59.64 757 TYR Y O 1
ATOM 6762 N N . HIS C 3 758 ? 92.121 113.779 129.439 1.00 58.72 758 HIS Y N 1
ATOM 6763 C CA . HIS C 3 758 ? 90.837 113.144 129.186 1.00 58.72 758 HIS Y CA 1
ATOM 6764 C C . HIS C 3 758 ? 90.713 111.802 129.881 1.00 58.72 758 HIS Y C 1
ATOM 6765 O O . HIS C 3 758 ? 89.592 111.366 130.151 1.00 58.72 758 HIS Y O 1
ATOM 6772 N N . ALA C 3 759 ? 91.832 111.155 130.204 1.00 59.98 759 ALA Y N 1
ATOM 6773 C CA . ALA C 3 759 ? 91.765 109.970 131.045 1.00 59.98 759 ALA Y CA 1
ATOM 6774 C C . ALA C 3 759 ? 91.362 110.324 132.463 1.00 59.98 759 ALA Y C 1
ATOM 6775 O O . ALA C 3 759 ? 90.538 109.631 133.066 1.00 59.98 759 ALA Y O 1
ATOM 6777 N N . VAL C 3 760 ? 91.928 111.395 133.016 1.00 58.81 760 VAL Y N 1
ATOM 6778 C CA . VAL C 3 760 ? 91.714 111.663 134.434 1.00 58.81 760 VAL Y CA 1
ATOM 6779 C C . VAL C 3 760 ? 90.354 112.308 134.678 1.00 58.81 760 VAL Y C 1
ATOM 6780 O O . VAL C 3 760 ? 89.609 111.881 135.566 1.00 58.81 760 VAL Y O 1
ATOM 6784 N N . THR C 3 761 ? 89.987 113.323 133.892 1.00 61.25 761 THR Y N 1
ATOM 6785 C CA . THR C 3 761 ? 88.823 114.117 134.276 1.00 61.25 761 THR Y CA 1
ATOM 6786 C C . THR C 3 761 ? 87.495 113.446 133.949 1.00 61.25 761 THR Y C 1
ATOM 6787 O O . THR C 3 761 ? 86.471 113.830 134.520 1.00 61.25 761 THR Y O 1
ATOM 6791 N N . HIS C 3 762 ? 87.481 112.456 133.061 1.00 61.52 762 HIS Y N 1
ATOM 6792 C CA . HIS C 3 762 ? 86.266 111.726 132.740 1.00 61.52 762 HIS Y CA 1
ATOM 6793 C C . HIS C 3 762 ? 86.211 110.383 133.440 1.00 61.52 762 HIS Y C 1
ATOM 6794 O O . HIS C 3 762 ? 85.336 109.571 133.122 1.00 61.52 762 HIS Y O 1
ATOM 6801 N N . ASP C 3 763 ? 87.137 110.146 134.375 1.00 65.57 763 ASP Y N 1
ATOM 6802 C CA . ASP C 3 763 ? 87.266 108.928 135.177 1.00 65.57 763 ASP Y CA 1
ATOM 6803 C C . ASP C 3 763 ? 87.440 107.708 134.267 1.00 65.57 763 ASP Y C 1
ATOM 6804 O O . ASP C 3 763 ? 86.667 106.754 134.288 1.00 65.57 763 ASP Y O 1
ATOM 6809 N N . ALA C 3 764 ? 88.486 107.776 133.455 1.00 61.29 764 ALA Y N 1
ATOM 6810 C CA . ALA C 3 764 ? 88.634 106.861 132.339 1.00 61.29 764 ALA Y CA 1
ATOM 6811 C C . ALA C 3 764 ? 89.989 106.168 132.348 1.00 61.29 764 ALA Y C 1
ATOM 6812 O O . ALA C 3 764 ? 90.938 106.619 132.987 1.00 61.29 764 ALA Y O 1
ATOM 6814 N N . VAL C 3 765 ? 90.073 105.058 131.612 1.00 60.19 765 VAL Y N 1
ATOM 6815 C CA . VAL C 3 765 ? 91.331 104.359 131.367 1.00 60.19 765 VAL Y CA 1
ATOM 6816 C C . VAL C 3 765 ? 91.570 104.365 129.865 1.00 60.19 765 VAL Y C 1
ATOM 6817 O O . VAL C 3 765 ? 90.657 104.080 129.083 1.00 60.19 765 VAL Y O 1
ATOM 6821 N N . LEU C 3 766 ? 92.763 104.774 129.459 1.00 59.07 766 LEU Y N 1
ATOM 6822 C CA . LEU C 3 766 ? 93.097 104.751 128.048 1.00 59.07 766 LEU Y CA 1
ATOM 6823 C C . LEU C 3 766 ? 93.325 103.321 127.604 1.00 59.07 766 LEU Y C 1
ATOM 6824 O O . LEU C 3 766 ? 93.836 102.497 128.361 1.00 59.07 766 LEU Y O 1
ATOM 6829 N N . VAL C 3 767 ? 92.917 103.023 126.379 1.00 58.16 767 VAL Y N 1
ATOM 6830 C CA . VAL C 3 767 ? 93.037 101.703 125.794 1.00 58.16 767 VAL Y CA 1
ATOM 6831 C C . VAL C 3 767 ? 93.819 101.870 124.510 1.00 58.16 767 VAL Y C 1
ATOM 6832 O O . VAL C 3 767 ? 93.318 102.461 123.546 1.00 58.16 767 VAL Y O 1
ATOM 6836 N N . PHE C 3 768 ? 95.042 101.378 124.499 1.00 60.75 768 PHE Y N 1
ATOM 6837 C CA . PHE C 3 768 ? 95.893 101.445 123.330 1.00 60.75 768 PHE Y CA 1
ATOM 6838 C C . PHE C 3 768 ? 95.805 100.131 122.569 1.00 60.75 768 PHE Y C 1
ATOM 6839 O O . PHE C 3 768 ? 95.208 99.156 123.027 1.00 60.75 768 PHE Y O 1
ATOM 6847 N N . ALA C 3 769 ? 96.433 100.098 121.405 1.00 65.59 769 ALA Y N 1
ATOM 6848 C CA . ALA C 3 769 ? 96.544 98.875 120.631 1.00 65.59 769 ALA Y CA 1
ATOM 6849 C C . ALA C 3 769 ? 97.982 98.379 120.657 1.00 65.59 769 ALA Y C 1
ATOM 6850 O O . ALA C 3 769 ? 98.925 99.167 120.738 1.00 65.59 769 ALA Y O 1
ATOM 6852 N N . ASN C 3 770 ? 98.142 97.057 120.609 1.00 73.74 770 ASN Y N 1
ATOM 6853 C CA . ASN C 3 770 ? 99.463 96.435 120.685 1.00 73.74 770 ASN Y CA 1
ATOM 6854 C C . ASN C 3 770 ? 100.190 96.633 119.362 1.00 73.74 770 ASN Y C 1
ATOM 6855 O O . ASN C 3 770 ? 100.216 95.765 118.489 1.00 73.74 770 ASN Y O 1
ATOM 6860 N N . LEU C 3 771 ? 100.815 97.796 119.222 1.00 78.54 771 LEU Y N 1
ATOM 6861 C CA . LEU C 3 771 ? 101.470 98.114 117.963 1.00 78.54 771 LEU Y CA 1
ATOM 6862 C C . LEU C 3 771 ? 102.851 97.498 117.813 1.00 78.54 771 LEU Y C 1
ATOM 6863 O O . LEU C 3 771 ? 103.452 97.700 116.755 1.00 78.54 771 LEU Y O 1
ATOM 6868 N N . SER C 3 772 ? 103.357 96.767 118.819 1.00 79.19 772 SER Y N 1
ATOM 6869 C CA . SER C 3 772 ? 104.635 96.051 118.747 1.00 79.19 772 SER Y CA 1
ATOM 6870 C C . SER C 3 772 ? 105.822 96.969 118.473 1.00 79.19 772 SER Y C 1
ATOM 6871 O O . SER C 3 772 ? 106.295 97.023 117.334 1.00 79.19 772 SER Y O 1
ATOM 6874 N N . ARG C 3 773 ? 106.258 97.709 119.507 1.00 76.54 773 ARG Y N 1
ATOM 6875 C CA . ARG C 3 773 ? 107.211 98.826 119.511 1.00 76.54 773 ARG Y CA 1
ATOM 6876 C C . ARG C 3 773 ? 108.376 98.732 118.535 1.00 76.54 773 ARG Y C 1
ATOM 6877 O O . ARG C 3 773 ? 109.011 97.683 118.403 1.00 76.54 773 ARG Y O 1
ATOM 6885 N N . GLY C 3 774 ? 108.667 99.841 117.870 1.00 82.02 774 GLY Y N 1
ATOM 6886 C CA . GLY C 3 774 ? 109.413 99.834 116.636 1.00 82.02 774 GLY Y CA 1
ATOM 6887 C C . GLY C 3 774 ? 108.535 99.903 115.413 1.00 82.02 774 GLY Y C 1
ATOM 6888 O O . GLY C 3 774 ? 109.025 99.673 114.303 1.00 82.02 774 GLY Y O 1
ATOM 6889 N N . PHE C 3 775 ? 107.255 100.223 115.585 1.00 87.03 775 PHE Y N 1
ATOM 6890 C CA . PHE C 3 775 ? 106.276 100.147 114.512 1.00 87.03 775 PHE Y CA 1
ATOM 6891 C C . PHE C 3 775 ? 106.385 101.352 113.599 1.00 87.03 775 PHE Y C 1
ATOM 6892 O O . PHE C 3 775 ? 106.300 102.493 114.054 1.00 87.03 775 PHE Y O 1
ATOM 6900 N N . GLY C 3 776 ? 106.523 101.095 112.306 1.00 92.61 776 GLY Y N 1
ATOM 6901 C CA . GLY C 3 776 ? 106.588 102.174 111.342 1.00 92.61 776 GLY Y CA 1
ATOM 6902 C C . GLY C 3 776 ? 106.222 101.657 109.974 1.00 92.61 776 GLY Y C 1
ATOM 6903 O O . GLY C 3 776 ? 106.153 100.450 109.738 1.00 92.61 776 GLY Y O 1
ATOM 6904 N N . ARG C 3 777 ? 105.985 102.597 109.066 1.00 100.55 777 ARG Y N 1
ATOM 6905 C CA . ARG C 3 777 ? 105.532 102.219 107.737 1.00 100.55 777 ARG Y CA 1
ATOM 6906 C C . ARG C 3 777 ? 106.674 101.645 106.905 1.00 100.55 777 ARG Y C 1
ATOM 6907 O O . ARG C 3 777 ? 106.490 100.624 106.233 1.00 100.55 777 ARG Y O 1
ATOM 6915 N N . GLN C 3 778 ? 107.850 102.282 106.961 1.00 93.28 778 GLN Y N 1
ATOM 6916 C CA . GLN C 3 778 ? 109.132 101.761 106.464 1.00 93.28 778 GLN Y CA 1
ATOM 6917 C C . GLN C 3 778 ? 109.067 101.447 104.964 1.00 93.28 778 GLN Y C 1
ATOM 6918 O O . GLN C 3 778 ? 109.064 100.300 104.523 1.00 93.28 778 GLN Y O 1
ATOM 6924 N N . GLY C 3 779 ? 108.937 102.514 104.190 1.00 87.90 779 GLY Y N 1
ATOM 6925 C CA . GLY C 3 779 ? 108.858 102.379 102.751 1.00 87.90 779 GLY Y CA 1
ATOM 6926 C C . GLY C 3 779 ? 109.857 103.234 102.003 1.00 87.90 779 GLY Y C 1
ATOM 6927 O O . GLY C 3 779 ? 111.052 103.207 102.305 1.00 87.90 779 GLY Y O 1
ATOM 6928 N N . LYS C 3 780 ? 109.383 103.994 101.018 1.00 83.92 780 LYS Y N 1
ATOM 6929 C CA . LYS C 3 780 ? 110.244 104.857 100.223 1.00 83.92 780 LYS Y CA 1
ATOM 6930 C C . LYS C 3 780 ? 110.180 106.312 100.655 1.00 83.92 780 LYS Y C 1
ATOM 6931 O O . LYS C 3 780 ? 111.215 106.919 100.896 1.00 83.92 780 LYS Y O 1
ATOM 6937 N N . ARG C 3 781 ? 108.995 106.896 100.778 1.00 82.99 781 ARG Y N 1
ATOM 6938 C CA . ARG C 3 781 ? 108.877 108.288 101.201 1.00 82.99 781 ARG Y CA 1
ATOM 6939 C C . ARG C 3 781 ? 108.470 108.385 102.661 1.00 82.99 781 ARG Y C 1
ATOM 6940 O O . ARG C 3 781 ? 107.669 109.236 103.045 1.00 82.99 781 ARG Y O 1
ATOM 6948 N N . THR C 3 782 ? 109.018 107.504 103.488 1.00 84.31 782 THR Y N 1
ATOM 6949 C CA . THR C 3 782 ? 108.574 107.284 104.859 1.00 84.31 782 THR Y CA 1
ATOM 6950 C C . THR C 3 782 ? 109.630 107.830 105.807 1.00 84.31 782 THR Y C 1
ATOM 6951 O O . THR C 3 782 ? 110.593 107.146 106.150 1.00 84.31 782 THR Y O 1
ATOM 6955 N N . PHE C 3 783 ? 109.429 109.060 106.246 1.00 76.54 783 PHE Y N 1
ATOM 6956 C CA . PHE C 3 783 ? 110.404 109.731 107.079 1.00 76.54 783 PHE Y CA 1
ATOM 6957 C C . PHE C 3 783 ? 110.293 109.232 108.513 1.00 76.54 783 PHE Y C 1
ATOM 6958 O O . PHE C 3 783 ? 109.242 108.769 108.957 1.00 76.54 783 PHE Y O 1
ATOM 6966 N N . MET C 3 784 ? 111.401 109.331 109.246 1.00 72.34 784 MET Y N 1
ATOM 6967 C CA . MET C 3 784 ? 111.410 108.890 110.635 1.00 72.34 784 MET Y CA 1
ATOM 6968 C C . MET C 3 784 ? 110.705 109.858 111.565 1.00 72.34 784 MET Y C 1
ATOM 6969 O O . MET C 3 784 ? 110.548 109.549 112.747 1.00 72.34 784 MET Y O 1
ATOM 6974 N N . THR C 3 785 ? 110.280 111.011 111.067 1.00 73.82 785 THR Y N 1
ATOM 6975 C CA . THR C 3 785 ? 109.723 112.038 111.922 1.00 73.82 785 THR Y CA 1
ATOM 6976 C C . THR C 3 785 ? 108.239 111.817 112.185 1.00 73.82 785 THR Y C 1
ATOM 6977 O O . THR C 3 785 ? 107.709 112.347 113.166 1.00 73.82 785 THR Y O 1
ATOM 6981 N N . GLU C 3 786 ? 107.558 111.030 111.352 1.00 79.60 786 GLU Y N 1
ATOM 6982 C CA . GLU C 3 786 ? 106.161 110.691 111.592 1.00 79.60 786 GLU Y CA 1
ATOM 6983 C C . GLU C 3 786 ? 105.984 109.297 112.167 1.00 79.60 786 GLU Y C 1
ATOM 6984 O O . GLU C 3 786 ? 104.850 108.896 112.438 1.00 79.60 786 GLU Y O 1
ATOM 6990 N N . ARG C 3 787 ? 107.067 108.550 112.354 1.00 77.35 787 ARG Y N 1
ATOM 6991 C CA . ARG C 3 787 ? 107.013 107.282 113.074 1.00 77.35 787 ARG Y CA 1
ATOM 6992 C C . ARG C 3 787 ? 106.979 107.614 114.557 1.00 77.35 787 ARG Y C 1
ATOM 6993 O O . ARG C 3 787 ? 108.009 107.788 115.202 1.00 77.35 787 ARG Y O 1
ATOM 7001 N N . GLN C 3 788 ? 105.769 107.742 115.100 1.00 76.34 788 GLN Y N 1
ATOM 7002 C CA . GLN C 3 788 ? 105.606 108.104 116.501 1.00 76.34 788 GLN Y CA 1
ATOM 7003 C C . GLN C 3 788 ? 104.480 107.334 117.162 1.00 76.34 788 GLN Y C 1
ATOM 7004 O O . GLN C 3 788 ? 103.806 107.858 118.053 1.00 76.34 788 GLN Y O 1
ATOM 7010 N N . TYR C 3 789 ? 104.252 106.097 116.735 1.00 78.62 789 TYR Y N 1
ATOM 7011 C CA . TYR C 3 789 ? 103.258 105.277 117.404 1.00 78.62 789 TYR Y CA 1
ATOM 7012 C C . TYR C 3 789 ? 103.771 104.761 118.735 1.00 78.62 789 TYR Y C 1
ATOM 7013 O O . TYR C 3 789 ? 102.970 104.476 119.627 1.00 78.62 789 TYR Y O 1
ATOM 7022 N N . THR C 3 790 ? 105.084 104.648 118.890 1.00 74.18 790 THR Y N 1
ATOM 7023 C CA . THR C 3 790 ? 105.661 104.246 120.161 1.00 74.18 790 THR Y CA 1
ATOM 7024 C C . THR C 3 790 ? 105.946 105.425 121.070 1.00 74.18 790 THR Y C 1
ATOM 7025 O O . THR C 3 790 ? 105.914 105.270 122.293 1.00 74.18 790 THR Y O 1
ATOM 7029 N N . LYS C 3 791 ? 106.225 106.596 120.496 1.00 68.77 791 LYS Y N 1
ATOM 7030 C CA . LYS C 3 791 ? 106.656 107.735 121.295 1.00 68.77 791 LYS Y CA 1
ATOM 7031 C C . LYS C 3 791 ? 105.533 108.294 122.151 1.00 68.77 791 LYS Y C 1
ATOM 7032 O O . LYS C 3 791 ? 105.787 108.752 123.269 1.00 68.77 791 LYS Y O 1
ATOM 7038 N N . MET C 3 792 ? 104.293 108.246 121.663 1.00 69.22 792 MET Y N 1
ATOM 7039 C CA . MET C 3 792 ? 103.169 108.730 122.457 1.00 69.22 792 MET Y CA 1
ATOM 7040 C C .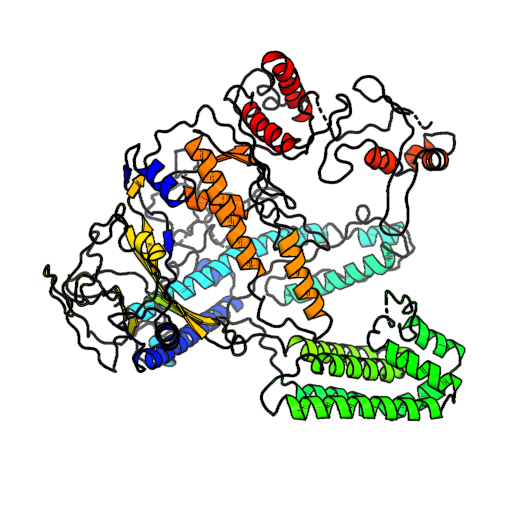 MET C 3 792 ? 102.913 107.831 123.656 1.00 69.22 792 MET Y C 1
ATOM 7041 O O . MET C 3 792 ? 102.676 108.321 124.765 1.00 69.22 792 MET Y O 1
ATOM 7046 N N . GLU C 3 793 ? 102.986 106.513 123.453 1.00 68.88 793 GLU Y N 1
ATOM 7047 C CA . GLU C 3 793 ? 102.849 105.567 124.555 1.00 68.88 793 GLU Y CA 1
ATOM 7048 C C . GLU C 3 793 ? 103.998 105.698 125.546 1.00 68.88 793 GLU Y C 1
ATOM 7049 O O . GLU C 3 793 ? 103.782 105.627 126.762 1.00 68.88 793 GLU Y O 1
ATOM 7055 N N . ASP C 3 794 ? 105.219 105.907 125.043 1.00 69.50 794 ASP Y N 1
ATOM 7056 C CA . ASP C 3 794 ? 106.378 106.093 125.913 1.00 69.50 794 ASP Y CA 1
ATOM 7057 C C . ASP C 3 794 ? 106.233 107.339 126.772 1.00 69.50 794 ASP Y C 1
ATOM 7058 O O . ASP C 3 794 ? 106.468 107.296 127.982 1.00 69.50 794 ASP Y O 1
ATOM 7063 N N . TRP C 3 795 ? 105.820 108.453 126.169 1.00 64.14 795 TRP Y N 1
ATOM 7064 C CA . TRP C 3 795 ? 105.684 109.678 126.941 1.00 64.14 795 TRP Y CA 1
ATOM 7065 C C . TRP C 3 795 ? 104.496 109.623 127.885 1.00 64.14 795 TRP Y C 1
ATOM 7066 O O . TRP C 3 795 ? 104.547 110.204 128.974 1.00 64.14 795 TRP Y O 1
ATOM 7077 N N . LEU C 3 796 ? 103.452 108.883 127.527 1.00 63.02 796 LEU Y N 1
ATOM 7078 C CA . LEU C 3 796 ? 102.313 108.768 128.422 1.00 63.02 796 LEU Y CA 1
ATOM 7079 C C . LEU C 3 796 ? 102.630 107.873 129.610 1.00 63.02 796 LEU Y C 1
ATOM 7080 O O . LEU C 3 796 ? 102.191 108.146 130.732 1.00 63.02 796 LEU Y O 1
ATOM 7085 N N . THR C 3 797 ? 103.408 106.812 129.393 1.00 63.56 797 THR Y N 1
ATOM 7086 C CA . THR C 3 797 ? 103.876 106.017 130.520 1.00 63.56 797 THR Y CA 1
ATOM 7087 C C . THR C 3 797 ? 104.857 106.794 131.381 1.00 63.56 797 THR Y C 1
ATOM 7088 O O . THR C 3 797 ? 104.841 106.651 132.606 1.00 63.56 797 THR Y O 1
ATOM 7092 N N . ALA C 3 798 ? 105.709 107.615 130.760 1.00 61.46 798 ALA Y N 1
ATOM 7093 C CA . ALA C 3 798 ? 106.684 108.392 131.513 1.00 61.46 798 ALA Y CA 1
ATOM 7094 C C . ALA C 3 798 ? 106.004 109.443 132.373 1.00 61.46 798 ALA Y C 1
ATOM 7095 O O . ALA C 3 798 ? 106.437 109.701 133.498 1.00 61.46 798 ALA Y O 1
ATOM 7097 N N . LYS C 3 799 ? 104.931 110.046 131.877 1.00 59.28 799 LYS Y N 1
ATOM 7098 C CA . LYS C 3 799 ? 104.134 110.902 132.740 1.00 59.28 799 LYS Y CA 1
ATOM 7099 C C . LYS C 3 799 ? 103.233 110.115 133.674 1.00 59.28 799 LYS Y C 1
ATOM 7100 O O . LYS C 3 799 ? 102.668 110.702 134.600 1.00 59.28 799 LYS Y O 1
ATOM 7106 N N . LEU C 3 800 ? 103.071 108.815 133.451 1.00 61.66 800 LEU Y N 1
ATOM 7107 C CA . LEU C 3 800 ? 102.325 107.994 134.393 1.00 61.66 800 LEU Y CA 1
ATOM 7108 C C . LEU C 3 800 ? 103.219 107.288 135.398 1.00 61.66 800 LEU Y C 1
ATOM 7109 O O . LEU C 3 800 ? 102.782 107.053 136.528 1.00 61.66 800 LEU Y O 1
ATOM 7114 N N . ALA C 3 801 ? 104.455 106.948 135.022 1.00 61.74 801 ALA Y N 1
ATOM 7115 C CA . ALA C 3 801 ? 105.387 106.366 135.985 1.00 61.74 801 ALA Y CA 1
ATOM 7116 C C . ALA C 3 801 ? 105.799 107.397 137.023 1.00 61.74 801 ALA Y C 1
ATOM 7117 O O . ALA C 3 801 ? 105.778 107.125 138.227 1.00 61.74 801 ALA Y O 1
ATOM 7119 N N . TYR C 3 802 ? 106.178 108.585 136.571 1.00 59.80 802 TYR Y N 1
ATOM 7120 C CA . TYR C 3 802 ? 106.197 109.736 137.454 1.00 59.80 802 TYR Y CA 1
ATOM 7121 C C . TYR C 3 802 ? 104.779 110.033 137.918 1.00 59.80 802 TYR Y C 1
ATOM 7122 O O . TYR C 3 802 ? 103.805 109.711 137.234 1.00 59.80 802 TYR Y O 1
ATOM 7131 N N . GLU C 3 803 ? 104.681 110.667 139.086 1.00 61.35 803 GLU Y N 1
ATOM 7132 C CA . GLU C 3 803 ? 103.432 110.823 139.839 1.00 61.35 803 GLU Y CA 1
ATOM 7133 C C . GLU C 3 803 ? 102.772 109.475 140.099 1.00 61.35 803 GLU Y C 1
ATOM 7134 O O . GLU C 3 803 ? 101.557 109.329 140.001 1.00 61.35 803 GLU Y O 1
ATOM 7136 N N . GLY C 3 804 ? 103.593 108.476 140.410 1.00 65.70 804 GLY Y N 1
ATOM 7137 C CA . GLY C 3 804 ? 103.120 107.298 141.106 1.00 65.70 804 GLY Y CA 1
ATOM 7138 C C . GLY C 3 804 ? 102.680 106.075 140.331 1.00 65.70 804 GLY Y C 1
ATOM 7139 O O . GLY C 3 804 ? 103.190 104.978 140.573 1.00 65.70 804 GLY Y O 1
ATOM 7140 N N . LEU C 3 805 ? 101.745 106.248 139.400 1.00 67.98 805 LEU Y N 1
ATOM 7141 C CA . LEU C 3 805 ? 100.918 105.155 138.911 1.00 67.98 805 LEU Y CA 1
ATOM 7142 C C . LEU C 3 805 ? 101.704 104.200 138.013 1.00 67.98 805 LEU Y C 1
ATOM 7143 O O . LEU C 3 805 ? 102.858 104.433 137.654 1.00 67.98 805 LEU Y O 1
ATOM 7148 N N . THR C 3 806 ? 101.058 103.092 137.675 1.00 72.67 806 THR Y N 1
ATOM 7149 C CA . THR C 3 806 ? 101.610 102.055 136.819 1.00 72.67 806 THR Y CA 1
ATOM 7150 C C . THR C 3 806 ? 100.802 101.980 135.530 1.00 72.67 806 THR Y C 1
ATOM 7151 O O . THR C 3 806 ? 99.900 102.782 135.283 1.00 72.67 806 THR Y O 1
ATOM 7155 N N . SER C 3 807 ? 101.128 100.994 134.703 1.00 75.73 807 SER Y N 1
ATOM 7156 C CA . SER C 3 807 ? 100.317 100.692 133.526 1.00 75.73 807 SER Y CA 1
ATOM 7157 C C . SER C 3 807 ? 99.275 99.620 133.835 1.00 75.73 807 SER Y C 1
ATOM 7158 O O . SER C 3 807 ? 99.135 98.625 133.127 1.00 75.73 807 SER Y O 1
ATOM 7161 N N . LYS C 3 808 ? 98.536 99.826 134.922 1.00 73.89 808 LYS Y N 1
ATOM 7162 C CA . LYS C 3 808 ? 97.449 98.933 135.293 1.00 73.89 808 LYS Y CA 1
ATOM 7163 C C . LYS C 3 808 ? 96.269 99.694 135.879 1.00 73.89 808 LYS Y C 1
ATOM 7164 O O . LYS C 3 808 ? 95.323 99.062 136.366 1.00 73.89 808 LYS Y O 1
ATOM 7166 N N . THR C 3 809 ? 96.300 101.023 135.865 1.00 71.13 809 THR Y N 1
ATOM 7167 C CA . THR C 3 809 ? 95.203 101.819 136.391 1.00 71.13 809 THR Y CA 1
ATOM 7168 C C . THR C 3 809 ? 94.674 102.868 135.427 1.00 71.13 809 THR Y C 1
ATOM 7169 O O . THR C 3 809 ? 93.463 103.117 135.435 1.00 71.13 809 THR Y O 1
ATOM 7173 N N . TYR C 3 810 ? 95.513 103.457 134.579 1.00 65.65 810 TYR Y N 1
ATOM 7174 C CA . TYR C 3 810 ? 95.065 104.427 133.593 1.00 65.65 810 TYR Y CA 1
ATOM 7175 C C . TYR C 3 810 ? 95.508 104.100 132.179 1.00 65.65 810 TYR Y C 1
ATOM 7176 O O . TYR C 3 810 ? 95.079 104.787 131.250 1.00 65.65 810 TYR Y O 1
ATOM 7185 N N . LEU C 3 811 ? 96.318 103.068 131.977 1.00 65.92 811 LEU Y N 1
ATOM 7186 C CA . LEU C 3 811 ? 96.754 102.686 130.643 1.00 65.92 811 LEU Y CA 1
ATOM 7187 C C . LEU C 3 811 ? 96.600 101.184 130.500 1.00 65.92 811 LEU Y C 1
ATOM 7188 O O . LEU C 3 811 ? 97.196 100.427 131.269 1.00 65.92 811 LEU Y O 1
ATOM 7193 N N . SER C 3 812 ? 95.815 100.754 129.520 1.00 63.62 812 SER Y N 1
ATOM 7194 C CA . SER C 3 812 ? 95.659 99.352 129.183 1.00 63.62 812 SER Y CA 1
ATOM 7195 C C . SER C 3 812 ? 95.973 99.174 127.710 1.00 63.62 812 SER Y C 1
ATOM 7196 O O . SER C 3 812 ? 95.982 100.131 126.938 1.00 63.62 812 SER Y O 1
ATOM 7199 N N . LYS C 3 813 ? 96.223 97.934 127.312 1.00 65.70 813 LYS Y N 1
ATOM 7200 C CA . LYS C 3 813 ? 96.566 97.648 125.928 1.00 65.70 813 LYS Y CA 1
ATOM 7201 C C . LYS C 3 813 ? 95.809 96.415 125.469 1.00 65.70 813 LYS Y C 1
ATOM 7202 O O . LYS C 3 813 ? 95.825 95.389 126.153 1.00 65.70 813 LYS Y O 1
ATOM 7208 N N . THR C 3 814 ? 95.148 96.512 124.321 1.00 70.45 814 THR Y N 1
ATOM 7209 C CA . THR C 3 814 ? 94.434 95.379 123.757 1.00 70.45 814 THR Y CA 1
ATOM 7210 C C . THR C 3 814 ? 95.001 95.038 122.387 1.00 70.45 814 THR Y C 1
ATOM 7211 O O . THR C 3 814 ? 95.830 95.760 121.830 1.00 70.45 814 THR Y O 1
ATOM 7215 N N . LEU C 3 815 ? 94.512 93.934 121.837 1.00 81.13 815 LEU Y N 1
ATOM 7216 C CA . LEU C 3 815 ? 94.963 93.462 120.541 1.00 81.13 815 LEU Y CA 1
ATOM 7217 C C . LEU C 3 815 ? 94.385 94.320 119.428 1.00 81.13 815 LEU Y C 1
ATOM 7218 O O . LEU C 3 815 ? 93.234 94.758 119.492 1.00 81.13 815 LEU Y O 1
ATOM 7223 N N . ALA C 3 816 ? 95.194 94.548 118.398 1.00 90.52 816 ALA Y N 1
ATOM 7224 C CA . ALA C 3 816 ? 94.803 95.366 117.262 1.00 90.52 816 ALA Y CA 1
ATOM 7225 C C . ALA C 3 816 ? 94.289 94.535 116.103 1.00 90.52 816 ALA Y C 1
ATOM 7226 O O . ALA C 3 816 ? 94.262 95.022 114.972 1.00 90.52 816 ALA Y O 1
ATOM 7228 N N . GLN C 3 817 ? 93.900 93.290 116.351 1.00 99.82 817 GLN Y N 1
ATOM 7229 C CA . GLN C 3 817 ? 93.410 92.435 115.280 1.00 99.82 817 GLN Y CA 1
ATOM 7230 C C . GLN C 3 817 ? 92.037 92.903 114.829 1.00 99.82 817 GLN Y C 1
ATOM 7231 O O . GLN C 3 817 ? 91.119 93.033 115.645 1.00 99.82 817 GLN Y O 1
ATOM 7237 N N . TYR C 3 818 ? 91.924 93.209 113.540 1.00 95.79 818 TYR Y N 1
ATOM 7238 C CA . TYR C 3 818 ? 90.683 93.465 112.814 1.00 95.79 818 TYR Y CA 1
ATOM 7239 C C . TYR C 3 818 ? 89.938 94.703 113.293 1.00 95.79 818 TYR Y C 1
ATOM 7240 O O . TYR C 3 818 ? 88.803 94.934 112.868 1.00 95.79 818 TYR Y O 1
ATOM 7249 N N . THR C 3 819 ? 90.559 95.534 114.124 1.00 87.05 819 THR Y N 1
ATOM 7250 C CA . THR C 3 819 ? 90.063 96.883 114.318 1.00 87.05 819 THR Y CA 1
ATOM 7251 C C . THR C 3 819 ? 90.329 97.696 113.060 1.00 87.05 819 THR Y C 1
ATOM 7252 O O . THR C 3 819 ? 91.088 97.285 112.181 1.00 87.05 819 THR Y O 1
ATOM 7256 N N . SER C 3 820 ? 89.642 98.836 112.955 1.00 86.98 820 SER Y N 1
ATOM 7257 C CA . SER C 3 820 ? 89.593 99.692 111.762 1.00 86.98 820 SER Y CA 1
ATOM 7258 C C . SER C 3 820 ? 89.091 98.952 110.524 1.00 86.98 820 SER Y C 1
ATOM 7259 O O . SER C 3 820 ? 89.348 99.384 109.399 1.00 86.98 820 SER Y O 1
ATOM 7262 N N . LYS C 3 821 ? 88.396 97.830 110.705 1.00 82.64 821 LYS Y N 1
ATOM 7263 C CA . LYS C 3 821 ? 87.950 96.999 109.596 1.00 82.64 821 LYS Y CA 1
ATOM 7264 C C . LYS C 3 821 ? 86.514 96.530 109.719 1.00 82.64 821 LYS Y C 1
ATOM 7265 O O . LYS C 3 821 ? 85.905 96.214 108.693 1.00 82.64 821 LYS Y O 1
ATOM 7271 N N . THR C 3 822 ? 85.940 96.481 110.912 1.00 77.96 822 THR Y N 1
ATOM 7272 C CA . THR C 3 822 ? 84.576 96.018 111.103 1.00 77.96 822 THR Y CA 1
ATOM 7273 C C . THR C 3 822 ? 83.668 97.207 111.350 1.00 77.96 822 THR Y C 1
ATOM 7274 O O . THR C 3 822 ? 83.948 98.030 112.224 1.00 77.96 822 THR Y O 1
ATOM 7278 N N . CYS C 3 823 ? 82.592 97.296 110.576 1.00 82.30 823 CYS Y N 1
ATOM 7279 C CA . CYS C 3 823 ? 81.661 98.404 110.700 1.00 82.30 823 CYS Y CA 1
ATOM 7280 C C . CYS C 3 823 ? 80.915 98.333 112.021 1.00 82.30 823 CYS Y C 1
ATOM 7281 O O . CYS C 3 823 ? 80.605 97.255 112.526 1.00 82.30 823 CYS Y O 1
ATOM 7284 N N . SER C 3 824 ? 80.601 99.501 112.568 1.00 78.48 824 SER Y N 1
ATOM 7285 C CA . SER C 3 824 ? 79.992 99.598 113.887 1.00 78.48 824 SER Y CA 1
ATOM 7286 C C . SER C 3 824 ? 78.509 99.253 113.897 1.00 78.48 824 SER Y C 1
ATOM 7287 O O . SER C 3 824 ? 77.867 99.404 114.941 1.00 78.48 824 SER Y O 1
ATOM 7290 N N . ASN C 3 825 ? 77.943 98.816 112.768 1.00 83.89 825 ASN Y N 1
ATOM 7291 C CA . ASN C 3 825 ? 76.593 98.266 112.725 1.00 83.89 825 ASN Y CA 1
ATOM 7292 C C . ASN C 3 825 ? 76.544 96.988 111.895 1.00 83.89 825 ASN Y C 1
ATOM 7293 O O . ASN C 3 825 ? 75.461 96.557 111.492 1.00 83.89 825 ASN Y O 1
ATOM 7298 N N . CYS C 3 826 ? 77.695 96.383 111.634 1.00 85.07 826 CYS Y N 1
ATOM 7299 C CA . CYS C 3 826 ? 77.826 95.261 110.713 1.00 85.07 826 CYS Y CA 1
ATOM 7300 C C . CYS C 3 826 ? 78.960 94.375 111.220 1.00 85.07 826 CYS Y C 1
ATOM 7301 O O . CYS C 3 826 ? 79.364 94.468 112.383 1.00 85.07 826 CYS Y O 1
ATOM 7304 N N . GLY C 3 827 ? 79.461 93.499 110.358 1.00 73.39 827 GLY Y N 1
ATOM 7305 C CA . GLY C 3 827 ? 80.637 92.715 110.676 1.00 73.39 827 GLY Y CA 1
ATOM 7306 C C . GLY C 3 827 ? 81.906 93.334 110.127 1.00 73.39 827 GLY Y C 1
ATOM 7307 O O . GLY C 3 827 ? 82.753 92.648 109.557 1.00 73.39 827 GLY Y O 1
ATOM 7308 N N . UNK C 3 829 ? 86.108 91.644 106.618 1.00 88.75 829 UNK Y N 1
ATOM 7309 C CA . UNK C 3 829 ? 87.136 90.614 106.720 1.00 88.75 829 UNK Y CA 1
ATOM 7310 C C . UNK C 3 829 ? 88.200 90.814 105.657 1.00 88.75 829 UNK Y C 1
ATOM 7311 O O . UNK C 3 829 ? 88.202 91.833 104.970 1.00 88.75 829 UNK Y O 1
ATOM 7313 N N . UNK C 3 830 ? 89.093 89.840 105.518 1.00 90.59 830 UNK Y N 1
ATOM 7314 C CA . UNK C 3 830 ? 90.193 89.948 104.565 1.00 90.59 830 UNK Y CA 1
ATOM 7315 C C . UNK C 3 830 ? 90.229 88.781 103.585 1.00 90.59 830 UNK Y C 1
ATOM 7316 O O . UNK C 3 830 ? 91.105 88.722 102.723 1.00 90.59 830 UNK Y O 1
ATOM 7318 N N . UNK C 3 831 ? 89.287 87.856 103.722 1.00 89.83 831 UNK Y N 1
ATOM 7319 C CA . UNK C 3 831 ? 89.197 86.726 102.808 1.00 89.83 831 UNK Y CA 1
ATOM 7320 C C . UNK C 3 831 ? 88.136 86.990 101.752 1.00 89.83 831 UNK Y C 1
ATOM 7321 O O . UNK C 3 831 ? 87.114 86.311 101.700 1.00 89.83 831 UNK Y O 1
ATOM 7323 N N . UNK C 3 832 ? 88.389 87.992 100.918 1.00 94.16 832 UNK Y N 1
ATOM 7324 C CA . UNK C 3 832 ? 87.494 88.336 99.824 1.00 94.16 832 UNK Y CA 1
ATOM 7325 C C . UNK C 3 832 ? 87.544 87.257 98.755 1.00 94.16 832 UNK Y C 1
ATOM 7326 O O . UNK C 3 832 ? 88.467 87.219 97.942 1.00 94.16 832 UNK Y O 1
ATOM 7328 N N . UNK C 3 833 ? 86.548 86.377 98.768 1.00 100.06 833 UNK Y N 1
ATOM 7329 C CA . UNK C 3 833 ? 86.500 85.257 97.837 1.00 100.06 833 UNK Y CA 1
ATOM 7330 C C . UNK C 3 833 ? 86.133 85.724 96.438 1.00 100.06 833 UNK Y C 1
ATOM 7331 O O . UNK C 3 833 ? 85.091 86.343 96.231 1.00 100.06 833 UNK Y O 1
ATOM 7333 N N . UNK C 3 834 ? 87.003 85.427 95.482 1.00 105.68 834 UNK Y N 1
ATOM 7334 C CA . UNK C 3 834 ? 86.742 85.736 94.083 1.00 105.68 834 UNK Y CA 1
ATOM 7335 C C . UNK C 3 834 ? 86.285 84.480 93.362 1.00 105.68 834 UNK Y C 1
ATOM 7336 O O . UNK C 3 834 ? 86.162 84.463 92.140 1.00 105.68 834 UNK Y O 1
ATOM 7338 N N . UNK C 3 835 ? 86.030 83.429 94.137 1.00 109.36 835 UNK Y N 1
ATOM 7339 C CA . UNK C 3 835 ? 85.584 82.151 93.598 1.00 109.36 835 UNK Y CA 1
ATOM 7340 C C . UNK C 3 835 ? 84.123 82.230 93.183 1.00 109.36 835 UNK Y C 1
ATOM 7341 O O . UNK C 3 835 ? 83.652 81.424 92.380 1.00 109.36 835 UNK Y O 1
ATOM 7343 N N . UNK C 3 836 ? 83.408 83.198 93.745 1.00 112.11 836 UNK Y N 1
ATOM 7344 C CA . UNK C 3 836 ? 82.053 83.489 93.310 1.00 112.11 836 UNK Y CA 1
ATOM 7345 C C . UNK C 3 836 ? 82.117 84.129 91.930 1.00 112.11 836 UNK Y C 1
ATOM 7346 O O . UNK C 3 836 ? 83.075 84.835 91.616 1.00 112.11 836 UNK Y O 1
ATOM 7348 N N . UNK C 3 837 ? 81.110 83.866 91.107 1.00 116.65 837 UNK Y N 1
ATOM 7349 C CA . UNK C 3 837 ? 81.082 84.388 89.749 1.00 116.65 837 UNK Y CA 1
ATOM 7350 C C . UNK C 3 837 ? 80.737 85.872 89.754 1.00 116.65 837 UNK Y C 1
ATOM 7351 O O . UNK C 3 837 ? 81.593 86.721 90.008 1.00 116.65 837 UNK Y O 1
ATOM 7353 N N . UNK C 3 842 ? 81.918 87.027 85.956 1.00 123.35 842 UNK Y N 1
ATOM 7354 C CA . UNK C 3 842 ? 82.884 87.888 85.287 1.00 123.35 842 UNK Y CA 1
ATOM 7355 C C . UNK C 3 842 ? 82.182 89.053 84.600 1.00 123.35 842 UNK Y C 1
ATOM 7356 O O . UNK C 3 842 ? 82.823 89.908 83.987 1.00 123.35 842 UNK Y O 1
ATOM 7358 N N . UNK C 3 843 ? 80.859 89.080 84.712 1.00 122.37 843 UNK Y N 1
ATOM 7359 C CA . UNK C 3 843 ? 80.054 90.126 84.098 1.00 122.37 843 UNK Y CA 1
ATOM 7360 C C . UNK C 3 843 ? 80.132 91.414 84.905 1.00 122.37 843 UNK Y C 1
ATOM 7361 O O . UNK C 3 843 ? 79.201 91.739 85.638 1.00 122.37 843 UNK Y O 1
ATOM 7363 N N . UNK C 3 860 ? 79.998 88.762 88.387 1.00 126.77 860 UNK Y N 1
ATOM 7364 C CA . UNK C 3 860 ? 79.492 89.599 89.465 1.00 126.77 860 UNK Y CA 1
ATOM 7365 C C . UNK C 3 860 ? 79.254 88.764 90.714 1.00 126.77 860 UNK Y C 1
ATOM 7366 O O . UNK C 3 860 ? 78.279 88.017 90.791 1.00 126.77 860 UNK Y O 1
ATOM 7368 N N . UNK C 3 861 ? 80.152 88.891 91.684 1.00 127.24 861 UNK Y N 1
ATOM 7369 C CA . UNK C 3 861 ? 80.047 88.150 92.935 1.00 127.24 861 UNK Y CA 1
ATOM 7370 C C . UNK C 3 861 ? 78.916 88.705 93.792 1.00 127.24 861 UNK Y C 1
ATOM 7371 O O . UNK C 3 861 ? 78.574 89.883 93.690 1.00 127.24 861 UNK Y O 1
ATOM 7373 N N . UNK C 3 862 ? 78.342 87.853 94.635 1.00 128.41 862 UNK Y N 1
ATOM 7374 C CA . UNK C 3 862 ? 77.220 88.251 95.477 1.00 128.41 862 UNK Y CA 1
ATOM 7375 C C . UNK C 3 862 ? 77.590 88.240 96.954 1.00 128.41 862 UNK Y C 1
ATOM 7376 O O . UNK C 3 862 ? 76.766 88.607 97.792 1.00 128.41 862 UNK Y O 1
ATOM 7378 N N . UNK C 3 863 ? 78.815 87.799 97.245 1.00 127.82 863 UNK Y N 1
ATOM 7379 C CA . UNK C 3 863 ? 79.398 87.730 98.593 1.00 127.82 863 UNK Y CA 1
ATOM 7380 C C . UNK C 3 863 ? 78.591 86.890 99.587 1.00 127.82 863 UNK Y C 1
ATOM 7381 O O . UNK C 3 863 ? 77.679 86.148 99.218 1.00 127.82 863 UNK Y O 1
ATOM 7383 N N . UNK C 3 864 ? 78.953 87.006 100.861 1.00 126.48 864 UNK Y N 1
ATOM 7384 C CA . UNK C 3 864 ? 78.303 86.243 101.919 1.00 126.48 864 UNK Y CA 1
ATOM 7385 C C . UNK C 3 864 ? 77.107 87.005 102.459 1.00 126.48 864 UNK Y C 1
ATOM 7386 O O . UNK C 3 864 ? 76.001 86.474 102.557 1.00 126.48 864 UNK Y O 1
ATOM 7388 N N . UNK C 3 865 ? 77.343 88.261 102.814 1.00 123.73 865 UNK Y N 1
ATOM 7389 C CA . UNK C 3 865 ? 76.281 89.125 103.296 1.00 123.73 865 UNK Y CA 1
ATOM 7390 C C . UNK C 3 865 ? 75.373 89.526 102.140 1.00 123.73 865 UNK Y C 1
ATOM 7391 O O . UNK C 3 865 ? 75.735 90.408 101.357 1.00 123.73 865 UNK Y O 1
ATOM 7393 N N . UNK C 3 866 ? 74.222 88.856 102.052 1.00 126.48 866 UNK Y N 1
ATOM 7394 C CA . UNK C 3 866 ? 73.178 89.092 101.045 1.00 126.48 866 UNK Y CA 1
ATOM 7395 C C . UNK C 3 866 ? 73.683 88.972 99.605 1.00 126.48 866 UNK Y C 1
ATOM 7396 O O . UNK C 3 866 ? 74.337 87.991 99.256 1.00 126.48 866 UNK Y O 1
ATOM 7398 N N . UNK C 3 867 ? 73.372 89.967 98.779 1.00 128.77 867 UNK Y N 1
ATOM 7399 C CA . UNK C 3 867 ? 73.742 89.942 97.369 1.00 128.77 867 UNK Y CA 1
ATOM 7400 C C . UNK C 3 867 ? 74.379 91.259 96.946 1.00 128.77 867 UNK Y C 1
ATOM 7401 O O . UNK C 3 867 ? 74.044 92.315 97.481 1.00 128.77 867 UNK Y O 1
ATOM 7403 N N . UNK C 3 868 ? 75.290 91.196 95.981 1.00 130.82 868 UNK Y N 1
ATOM 7404 C CA . UNK C 3 868 ? 75.993 92.388 95.523 1.00 130.82 868 UNK Y CA 1
ATOM 7405 C C . UNK C 3 868 ? 75.743 92.653 94.047 1.00 130.82 868 UNK Y C 1
ATOM 7406 O O . UNK C 3 868 ? 74.726 92.241 93.493 1.00 130.82 868 UNK Y O 1
ATOM 7408 N N . UNK C 3 869 ? 76.685 93.348 93.418 1.00 134.92 869 UNK Y N 1
ATOM 7409 C CA . UNK C 3 869 ? 76.590 93.680 92.001 1.00 134.92 869 UNK Y CA 1
ATOM 7410 C C . UNK C 3 869 ? 77.979 93.802 91.386 1.00 134.92 869 UNK Y C 1
ATOM 7411 O O . UNK C 3 869 ? 78.974 93.398 91.985 1.00 134.92 869 UNK Y O 1
ATOM 7413 N N . UNK C 3 870 ? 78.036 94.357 90.181 1.00 138.86 870 UNK Y N 1
ATOM 7414 C CA . UNK C 3 870 ? 79.305 94.634 89.520 1.00 138.86 870 UNK Y CA 1
ATOM 7415 C C . UNK C 3 870 ? 79.396 96.129 89.248 1.00 138.86 870 UNK Y C 1
ATOM 7416 O O . UNK C 3 870 ? 79.080 96.913 90.149 1.00 138.86 870 UNK Y O 1
ATOM 7418 N N . UNK C 3 871 ? 79.814 96.489 88.032 1.00 142.97 871 UNK Y N 1
ATOM 7419 C CA . UNK C 3 871 ? 79.919 97.873 87.550 1.00 142.97 871 UNK Y CA 1
ATOM 7420 C C . UNK C 3 871 ? 80.796 98.736 88.448 1.00 142.97 871 UNK Y C 1
ATOM 7421 O O . UNK C 3 871 ? 80.307 99.433 89.336 1.00 142.97 871 UNK Y O 1
ATOM 7423 N N . UNK C 3 872 ? 82.097 98.693 88.198 1.00 148.02 872 UNK Y N 1
ATOM 7424 C CA . UNK C 3 872 ? 83.069 99.277 89.108 1.00 148.02 872 UNK Y CA 1
ATOM 7425 C C . UNK C 3 872 ? 83.555 100.662 88.683 1.00 148.02 872 UNK Y C 1
ATOM 7426 O O . UNK C 3 872 ? 82.956 101.302 87.815 1.00 148.02 872 UNK Y O 1
ATOM 7428 N N . UNK C 3 873 ? 84.644 101.102 89.316 1.00 151.09 873 UNK Y N 1
ATOM 7429 C CA . UNK C 3 873 ? 85.329 102.357 89.006 1.00 151.09 873 UNK Y CA 1
ATOM 7430 C C . UNK C 3 873 ? 86.708 102.359 89.663 1.00 151.09 873 UNK Y C 1
ATOM 7431 O O . UNK C 3 873 ? 86.868 102.886 90.763 1.00 151.09 873 UNK Y O 1
ATOM 7433 N N . UNK C 3 874 ? 87.695 101.770 88.998 1.00 157.81 874 UNK Y N 1
ATOM 7434 C CA . UNK C 3 874 ? 89.039 101.683 89.560 1.00 157.81 874 UNK Y CA 1
ATOM 7435 C C . UNK C 3 874 ? 89.881 102.895 89.178 1.00 157.81 874 UNK Y C 1
ATOM 7436 O O . UNK C 3 874 ? 90.070 103.182 87.996 1.00 157.81 874 UNK Y O 1
ATOM 7438 N N . UNK C 3 875 ? 90.394 103.597 90.183 1.00 164.76 875 UNK Y N 1
ATOM 7439 C CA . UNK C 3 875 ? 91.178 104.806 89.952 1.00 164.76 875 UNK Y CA 1
ATOM 7440 C C . UNK C 3 875 ? 92.666 104.575 90.192 1.00 164.76 875 UNK Y C 1
ATOM 7441 O O . UNK C 3 875 ? 93.257 105.175 91.089 1.00 164.76 875 UNK Y O 1
ATOM 7443 N N . UNK C 3 876 ? 93.267 103.705 89.389 1.00 174.88 876 UNK Y N 1
ATOM 7444 C CA . UNK C 3 876 ? 94.698 103.441 89.483 1.00 174.88 876 UNK Y CA 1
ATOM 7445 C C . UNK C 3 876 ? 95.471 104.521 88.735 1.00 174.88 876 UNK Y C 1
ATOM 7446 O O . UNK C 3 876 ? 95.190 104.779 87.566 1.00 174.88 876 UNK Y O 1
ATOM 7448 N N . UNK C 3 877 ? 96.438 105.146 89.401 1.00 176.74 877 UNK Y N 1
ATOM 7449 C CA . UNK C 3 877 ? 97.136 106.290 88.819 1.00 176.74 877 UNK Y CA 1
ATOM 7450 C C . UNK C 3 877 ? 98.640 106.066 88.661 1.00 176.74 877 UNK Y C 1
ATOM 7451 O O . UNK C 3 877 ? 99.049 105.167 87.921 1.00 176.74 877 UNK Y O 1
ATOM 7453 N N . UNK C 3 878 ? 99.431 106.909 89.334 1.00 175.12 878 UNK Y N 1
ATOM 7454 C CA . UNK C 3 878 ? 100.902 106.959 89.260 1.00 175.12 878 UNK Y CA 1
ATOM 7455 C C . UNK C 3 878 ? 101.447 107.156 87.839 1.00 175.12 878 UNK Y C 1
ATOM 7456 O O . UNK C 3 878 ? 102.579 106.768 87.546 1.00 175.12 878 UNK Y O 1
ATOM 7458 N N . UNK C 3 879 ? 100.641 107.783 86.985 1.00 174.31 879 UNK Y N 1
ATOM 7459 C CA . UNK C 3 879 ? 100.990 108.080 85.599 1.00 174.31 879 UNK Y CA 1
ATOM 7460 C C . UNK C 3 879 ? 100.007 109.120 85.071 1.00 174.31 879 UNK Y C 1
ATOM 7461 O O . UNK C 3 879 ? 100.195 110.322 85.272 1.00 174.31 879 UNK Y O 1
ATOM 7463 N N . UNK C 3 880 ? 98.957 108.639 84.409 1.00 173.26 880 UNK Y N 1
ATOM 7464 C CA . UNK C 3 880 ? 97.875 109.480 83.900 1.00 173.26 880 UNK Y CA 1
ATOM 7465 C C . UNK C 3 880 ? 96.636 108.633 83.622 1.00 173.26 880 UNK Y C 1
ATOM 7466 O O . UNK C 3 880 ? 96.013 108.781 82.569 1.00 173.26 880 UNK Y O 1
ATOM 7468 N N . UNK C 3 881 ? 96.275 107.761 84.562 1.00 172.23 881 UNK Y N 1
ATOM 7469 C CA . UNK C 3 881 ? 95.261 106.739 84.300 1.00 172.23 881 UNK Y CA 1
ATOM 7470 C C . UNK C 3 881 ? 94.054 106.744 85.242 1.00 172.23 881 UNK Y C 1
ATOM 7471 O O . UNK C 3 881 ? 94.105 107.231 86.373 1.00 172.23 881 UNK Y O 1
ATOM 7473 N N . UNK C 3 882 ? 92.963 106.178 84.730 1.00 165.32 882 UNK Y N 1
ATOM 7474 C CA . UNK C 3 882 ? 91.719 105.957 85.462 1.00 165.32 882 UNK Y CA 1
ATOM 7475 C C . UNK C 3 882 ? 90.934 104.885 84.708 1.00 165.32 882 UNK Y C 1
ATOM 7476 O O . UNK C 3 882 ? 91.146 104.719 83.507 1.00 165.32 882 UNK Y O 1
ATOM 7478 N N . UNK C 3 883 ? 90.041 104.168 85.381 1.00 157.54 883 UNK Y N 1
ATOM 7479 C CA . UNK C 3 883 ? 89.311 103.094 84.711 1.00 157.54 883 UNK Y CA 1
ATOM 7480 C C . UNK C 3 883 ? 87.917 102.848 85.283 1.00 157.54 883 UNK Y C 1
ATOM 7481 O O . UNK C 3 883 ? 87.614 103.219 86.418 1.00 157.54 883 UNK Y O 1
ATOM 7483 N N . UNK C 3 884 ? 87.070 102.212 84.480 1.00 155.22 884 UNK Y N 1
ATOM 7484 C CA . UNK C 3 884 ? 85.714 101.869 84.895 1.00 155.22 884 UNK Y CA 1
ATOM 7485 C C . UNK C 3 884 ? 85.634 100.411 85.340 1.00 155.22 884 UNK Y C 1
ATOM 7486 O O . UNK C 3 884 ? 84.600 99.984 85.851 1.00 155.22 884 UNK Y O 1
ATOM 7488 N N . UNK C 3 885 ? 86.716 99.668 85.100 1.00 153.04 885 UNK Y N 1
ATOM 7489 C CA . UNK C 3 885 ? 86.962 98.328 85.652 1.00 153.04 885 UNK Y CA 1
ATOM 7490 C C . UNK C 3 885 ? 85.865 97.282 85.434 1.00 153.04 885 UNK Y C 1
ATOM 7491 O O . UNK C 3 885 ? 85.497 96.556 86.358 1.00 153.04 885 UNK Y O 1
ATOM 7493 N N . UNK C 3 886 ? 85.346 97.219 84.215 1.00 150.17 886 UNK Y N 1
ATOM 7494 C CA . UNK C 3 886 ? 84.366 96.207 83.850 1.00 150.17 886 UNK Y CA 1
ATOM 7495 C C . UNK C 3 886 ? 84.696 95.710 82.457 1.00 150.17 886 UNK Y C 1
ATOM 7496 O O . UNK C 3 886 ? 84.620 94.516 82.175 1.00 150.17 886 UNK Y O 1
ATOM 7498 N N . UNK C 3 887 ? 85.073 96.642 81.588 1.00 151.82 887 UNK Y N 1
ATOM 7499 C CA . UNK C 3 887 ? 85.516 96.308 80.241 1.00 151.82 887 UNK Y CA 1
ATOM 7500 C C . UNK C 3 887 ? 86.881 95.641 80.319 1.00 151.82 887 UNK Y C 1
ATOM 7501 O O . UNK C 3 887 ? 87.154 94.664 79.622 1.00 151.82 887 UNK Y O 1
ATOM 7503 N N . UNK C 3 888 ? 87.728 96.162 81.203 1.00 151.32 888 UNK Y N 1
ATOM 7504 C CA . UNK C 3 888 ? 89.032 95.564 81.472 1.00 151.32 888 UNK Y CA 1
ATOM 7505 C C . UNK C 3 888 ? 88.854 94.212 82.157 1.00 151.32 888 UNK Y C 1
ATOM 7506 O O . UNK C 3 888 ? 89.625 93.279 81.926 1.00 151.32 888 UNK Y O 1
ATOM 7508 N N . UNK C 3 889 ? 87.809 94.112 82.976 1.00 151.75 889 UNK Y N 1
ATOM 7509 C CA . UNK C 3 889 ? 87.450 92.865 83.642 1.00 151.75 889 UNK Y CA 1
ATOM 7510 C C . UNK C 3 889 ? 87.022 91.802 82.636 1.00 151.75 889 UNK Y C 1
ATOM 7511 O O . UNK C 3 889 ? 87.393 90.638 82.764 1.00 151.75 889 UNK Y O 1
ATOM 7513 N N . UNK C 3 890 ? 86.259 92.213 81.631 1.00 150.63 890 UNK Y N 1
ATOM 7514 C CA . UNK C 3 890 ? 85.811 91.301 80.585 1.00 150.63 890 UNK Y CA 1
ATOM 7515 C C . UNK C 3 890 ? 86.960 90.945 79.643 1.00 150.63 890 UNK Y C 1
ATOM 7516 O O . UNK C 3 890 ? 86.989 89.854 79.072 1.00 150.63 890 UNK Y O 1
ATOM 7518 N N . UNK C 3 891 ? 87.904 91.869 79.485 1.00 149.76 891 UNK Y N 1
ATOM 7519 C CA . UNK C 3 891 ? 89.076 91.629 78.653 1.00 149.76 891 UNK Y CA 1
ATOM 7520 C C . UNK C 3 891 ? 90.050 90.660 79.323 1.00 149.76 891 UNK Y C 1
ATOM 7521 O O . UNK C 3 891 ? 90.726 89.878 78.652 1.00 149.76 891 UNK Y O 1
ATOM 7523 N N . UNK C 3 892 ? 90.117 90.720 80.650 1.00 150.17 892 UNK Y N 1
ATOM 7524 C CA . UNK C 3 892 ? 90.973 89.818 81.414 1.00 150.17 892 UNK Y CA 1
ATOM 7525 C C . UNK C 3 892 ? 90.230 88.545 81.809 1.00 150.17 892 UNK Y C 1
ATOM 7526 O O . UNK C 3 892 ? 90.824 87.608 82.341 1.00 150.17 892 UNK Y O 1
ATOM 7528 N N . UNK C 3 893 ? 88.928 88.518 81.550 1.00 150.46 893 UNK Y N 1
ATOM 7529 C CA . UNK C 3 893 ? 88.108 87.364 81.886 1.00 150.46 893 UNK Y CA 1
ATOM 7530 C C . UNK C 3 893 ? 88.099 86.344 80.759 1.00 150.46 893 UNK Y C 1
ATOM 7531 O O . UNK C 3 893 ? 87.629 85.222 80.960 1.00 150.46 893 UNK Y O 1
ATOM 7533 N N . UNK C 3 894 ? 88.620 86.755 79.600 1.00 150.75 894 UNK Y N 1
ATOM 7534 C CA . UNK C 3 894 ? 88.691 85.952 78.371 1.00 150.75 894 UNK Y CA 1
ATOM 7535 C C . UNK C 3 894 ? 87.335 85.385 77.950 1.00 150.75 894 UNK Y C 1
ATOM 7536 O O . UNK C 3 894 ? 86.566 86.043 77.248 1.00 150.75 894 UNK Y O 1
ATOM 7538 N N . UNK C 3 895 ? 87.049 84.167 78.395 1.00 149.63 895 UNK Y N 1
ATOM 7539 C CA . UNK C 3 895 ? 85.801 83.501 78.056 1.00 149.63 895 UNK Y CA 1
ATOM 7540 C C . UNK C 3 895 ? 85.473 82.408 79.065 1.00 149.63 895 UNK Y C 1
ATOM 7541 O O . UNK C 3 895 ? 84.417 82.426 79.701 1.00 149.63 895 UNK Y O 1
ATOM 7543 N N . UNK C 3 896 ? 86.396 81.463 79.215 1.00 150.05 896 UNK Y N 1
ATOM 7544 C CA . UNK C 3 896 ? 86.162 80.270 80.021 1.00 150.05 896 UNK Y CA 1
ATOM 7545 C C . UNK C 3 896 ? 86.335 80.499 81.524 1.00 150.05 896 UNK Y C 1
ATOM 7546 O O . UNK C 3 896 ? 86.133 79.562 82.304 1.00 150.05 896 UNK Y O 1
ATOM 7548 N N . UNK C 3 897 ? 86.755 81.707 81.907 1.00 149.10 897 UNK Y N 1
ATOM 7549 C CA . UNK C 3 897 ? 86.847 82.184 83.301 1.00 149.10 897 UNK Y CA 1
ATOM 7550 C C . UNK C 3 897 ? 87.806 81.434 84.249 1.00 149.10 897 UNK Y C 1
ATOM 7551 O O . UNK C 3 897 ? 88.409 82.076 85.106 1.00 149.10 897 UNK Y O 1
ATOM 7553 N N . UNK C 3 898 ? 87.941 80.118 84.118 1.00 150.81 898 UNK Y N 1
ATOM 7554 C CA . UNK C 3 898 ? 88.876 79.351 84.932 1.00 150.81 898 UNK Y CA 1
ATOM 7555 C C . UNK C 3 898 ? 90.319 79.680 84.556 1.00 150.81 898 UNK Y C 1
ATOM 7556 O O . UNK C 3 898 ? 91.154 79.921 85.428 1.00 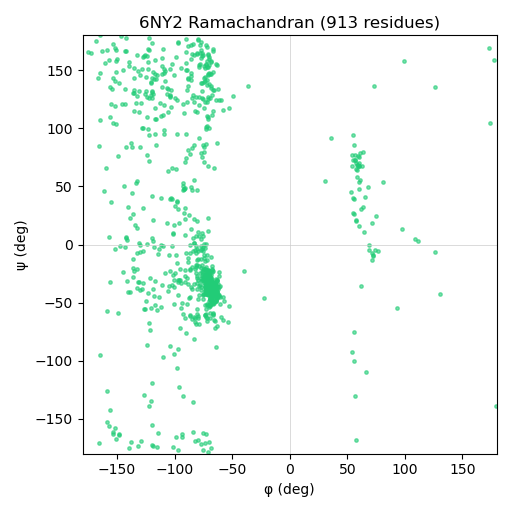150.81 898 UNK Y O 1
ATOM 7558 N N . UNK C 3 899 ? 90.592 79.705 83.253 1.00 151.20 899 UNK Y N 1
ATOM 7559 C CA . UNK C 3 899 ? 91.909 80.060 82.726 1.00 151.20 899 UNK Y CA 1
ATOM 7560 C C . UNK C 3 899 ? 92.229 81.515 83.022 1.00 151.20 899 UNK Y C 1
ATOM 7561 O O . UNK C 3 899 ? 93.388 81.880 83.251 1.00 151.20 899 UNK Y O 1
ATOM 7563 N N . UNK C 3 900 ? 91.178 82.332 83.016 1.00 150.86 900 UNK Y N 1
ATOM 7564 C CA . UNK C 3 900 ? 91.251 83.728 83.421 1.00 150.86 900 UNK Y CA 1
ATOM 7565 C C . UNK C 3 900 ? 91.715 83.833 84.860 1.00 150.86 900 UNK Y C 1
ATOM 7566 O O . UNK C 3 900 ? 92.789 84.360 85.100 1.00 150.86 900 UNK Y O 1
ATOM 7568 N N . UNK C 3 901 ? 90.938 83.279 85.787 1.00 152.83 901 UNK Y N 1
ATOM 7569 C CA . UNK C 3 901 ? 91.238 83.316 87.221 1.00 152.83 901 UNK Y CA 1
ATOM 7570 C C . UNK C 3 901 ? 92.555 82.626 87.603 1.00 152.83 901 UNK Y C 1
ATOM 7571 O O . UNK C 3 901 ? 93.136 82.929 88.647 1.00 152.83 901 UNK Y O 1
ATOM 7573 N N . UNK C 3 902 ? 93.013 81.702 86.766 1.00 151.01 902 UNK Y N 1
ATOM 7574 C CA . UNK C 3 902 ? 94.351 81.146 86.907 1.00 151.01 902 UNK Y CA 1
ATOM 7575 C C . UNK C 3 902 ? 95.408 82.158 86.460 1.00 151.01 902 UNK Y C 1
ATOM 7576 O O . UNK C 3 902 ? 96.468 82.273 87.077 1.00 151.01 902 UNK Y O 1
ATOM 7578 N N . UNK C 3 903 ? 95.111 82.896 85.394 1.00 147.87 903 UNK Y N 1
ATOM 7579 C CA . UNK C 3 903 ? 96.085 83.819 84.821 1.00 147.87 903 UNK Y CA 1
ATOM 7580 C C . UNK C 3 903 ? 95.789 85.298 85.088 1.00 147.87 903 UNK Y C 1
ATOM 7581 O O . UNK C 3 903 ? 96.318 86.159 84.383 1.00 147.87 903 UNK Y O 1
ATOM 7583 N N . UNK C 3 904 ? 94.962 85.603 86.084 1.00 144.53 904 UNK Y N 1
ATOM 7584 C CA . UNK C 3 904 ? 94.677 87.003 86.392 1.00 144.53 904 UNK Y CA 1
ATOM 7585 C C . UNK C 3 904 ? 95.043 87.411 87.807 1.00 144.53 904 UNK Y C 1
ATOM 7586 O O . UNK C 3 904 ? 94.812 86.695 88.781 1.00 144.53 904 UNK Y O 1
ATOM 7588 N N . UNK C 3 905 ? 95.615 88.605 87.893 1.00 140.20 905 UNK Y N 1
ATOM 7589 C CA . UNK C 3 905 ? 95.697 89.345 89.138 1.00 140.20 905 UNK Y CA 1
ATOM 7590 C C . UNK C 3 905 ? 94.627 90.429 89.065 1.00 140.20 905 UNK Y C 1
ATOM 7591 O O . UNK C 3 905 ? 94.829 91.570 89.479 1.00 140.20 905 UNK Y O 1
ATOM 7593 N N . UNK C 3 906 ? 93.474 90.045 88.521 1.00 137.38 906 UNK Y N 1
ATOM 7594 C CA . UNK C 3 906 ? 92.344 90.943 88.335 1.00 137.38 906 UNK Y CA 1
ATOM 7595 C C . UNK C 3 906 ? 91.423 90.910 89.549 1.00 137.38 906 UNK Y C 1
ATOM 7596 O O . UNK C 3 906 ? 90.331 91.481 89.538 1.00 137.38 906 UNK Y O 1
ATOM 7598 N N . UNK C 3 907 ? 91.877 90.235 90.602 1.00 133.14 907 UNK Y N 1
ATOM 7599 C CA . UNK C 3 907 ? 91.228 90.299 91.901 1.00 133.14 907 UNK Y CA 1
ATOM 7600 C C . UNK C 3 907 ? 91.603 91.617 92.560 1.00 133.14 907 UNK Y C 1
ATOM 7601 O O . UNK C 3 907 ? 90.918 92.086 93.466 1.00 133.14 907 UNK Y O 1
ATOM 7603 N N . UNK C 3 908 ? 92.696 92.211 92.085 1.00 134.05 908 UNK Y N 1
ATOM 7604 C CA . UNK C 3 908 ? 93.133 93.535 92.511 1.00 134.05 908 UNK Y CA 1
ATOM 7605 C C . UNK C 3 908 ? 92.115 94.608 92.136 1.00 134.05 908 UNK Y C 1
ATOM 7606 O O . UNK C 3 908 ? 91.978 95.587 92.860 1.00 134.05 908 UNK Y O 1
ATOM 7608 N N . UNK C 3 909 ? 91.390 94.409 91.038 1.00 130.49 909 UNK Y N 1
ATOM 7609 C CA . UNK C 3 909 ? 90.328 95.331 90.636 1.00 130.49 909 UNK Y CA 1
ATOM 7610 C C . UNK C 3 909 ? 89.197 95.347 91.662 1.00 130.49 909 UNK Y C 1
ATOM 7611 O O . UNK C 3 909 ? 88.746 96.411 92.097 1.00 130.49 909 UNK Y O 1
ATOM 7613 N N . UNK C 3 910 ? 88.766 94.156 92.061 1.00 129.14 910 UNK Y N 1
ATOM 7614 C CA . UNK C 3 910 ? 87.714 94.008 93.056 1.00 129.14 910 UNK Y CA 1
ATOM 7615 C C . UNK C 3 910 ? 88.194 94.488 94.419 1.00 129.14 910 UNK Y C 1
ATOM 7616 O O . UNK C 3 910 ? 87.436 95.084 95.174 1.00 129.14 910 UNK Y O 1
ATOM 7618 N N . UNK C 3 911 ? 89.467 94.256 94.715 1.00 127.73 911 UNK Y N 1
ATOM 7619 C CA . UNK C 3 911 ? 90.032 94.651 95.997 1.00 127.73 911 UNK Y CA 1
ATOM 7620 C C . UNK C 3 911 ? 90.415 96.126 96.020 1.00 127.73 911 UNK Y C 1
ATOM 7621 O O . UNK C 3 911 ? 90.815 96.645 97.057 1.00 127.73 911 UNK Y O 1
ATOM 7623 N N . UNK C 3 912 ? 90.333 96.787 94.873 1.00 128.67 912 UNK Y N 1
ATOM 7624 C CA . UNK C 3 912 ? 90.569 98.219 94.818 1.00 128.67 912 UNK Y CA 1
ATOM 7625 C C . UNK C 3 912 ? 89.254 98.984 94.747 1.00 128.67 912 UNK Y C 1
ATOM 7626 O O . UNK C 3 912 ? 89.191 100.139 95.164 1.00 128.67 912 UNK Y O 1
ATOM 7628 N N . ARG C 3 913 ? 88.210 98.349 94.219 1.00 127.46 913 ARG Y N 1
ATOM 7629 C CA . ARG C 3 913 ? 86.901 98.997 94.167 1.00 127.46 913 ARG Y CA 1
ATOM 7630 C C . ARG C 3 913 ? 86.037 98.666 95.376 1.00 127.46 913 ARG Y C 1
ATOM 7631 O O . ARG C 3 913 ? 85.631 99.554 96.120 1.00 127.46 913 ARG Y O 1
ATOM 7639 N N . PHE C 3 914 ? 85.757 97.376 95.569 1.00 120.76 914 PHE Y N 1
ATOM 7640 C CA . PHE C 3 914 ? 84.871 96.902 96.626 1.00 120.76 914 PHE Y CA 1
ATOM 7641 C C . PHE C 3 914 ? 85.473 96.993 98.017 1.00 120.76 914 PHE Y C 1
ATOM 7642 O O . PHE C 3 914 ? 84.802 96.592 98.973 1.00 120.76 914 PHE Y O 1
ATOM 7650 N N . SER C 3 915 ? 86.701 97.475 98.164 1.00 114.48 915 SER Y N 1
ATOM 7651 C CA . SER C 3 915 ? 87.328 97.502 99.472 1.00 114.48 915 SER Y CA 1
ATOM 7652 C C . SER C 3 915 ? 86.717 98.583 100.341 1.00 114.48 915 SER Y C 1
ATOM 7653 O O . SER C 3 915 ? 86.217 99.600 99.857 1.00 114.48 915 SER Y O 1
ATOM 7656 N N . HIS C 3 916 ? 86.764 98.343 101.644 1.00 105.66 916 HIS Y N 1
ATOM 7657 C CA . HIS C 3 916 ? 86.621 99.415 102.604 1.00 105.66 916 HIS Y CA 1
ATOM 7658 C C . HIS C 3 916 ? 87.782 100.387 102.448 1.00 105.66 916 HIS Y C 1
ATOM 7659 O O . HIS C 3 916 ? 88.867 100.020 101.980 1.00 105.66 916 HIS Y O 1
ATOM 7666 N N . ARG C 3 917 ? 87.541 101.641 102.865 1.00 103.88 917 ARG Y N 1
ATOM 7667 C CA . ARG C 3 917 ? 88.488 102.754 102.834 1.00 103.88 917 ARG Y CA 1
ATOM 7668 C C . ARG C 3 917 ? 89.053 102.982 101.434 1.00 103.88 917 ARG Y C 1
ATOM 7669 O O . ARG C 3 917 ? 90.202 102.606 101.167 1.00 103.88 917 ARG Y O 1
ATOM 7677 N N . PRO C 3 918 ? 88.264 103.531 100.492 1.00 106.23 918 PRO Y N 1
ATOM 7678 C CA . PRO C 3 918 ? 88.802 103.782 99.147 1.00 106.23 918 PRO Y CA 1
ATOM 7679 C C . PRO C 3 918 ? 89.843 104.892 99.150 1.00 106.23 918 PRO Y C 1
ATOM 7680 O O . PRO C 3 918 ? 90.962 104.712 98.662 1.00 106.23 918 PRO Y O 1
ATOM 7684 N N . VAL C 3 919 ? 89.482 106.035 99.709 1.00 104.29 919 VAL Y N 1
ATOM 7685 C CA . VAL C 3 919 ? 90.427 107.085 100.056 1.00 104.29 919 VAL Y CA 1
ATOM 7686 C C . VAL C 3 919 ? 90.916 106.793 101.469 1.00 104.29 919 VAL Y C 1
ATOM 7687 O O . VAL C 3 919 ? 90.153 106.309 102.311 1.00 104.29 919 VAL Y O 1
ATOM 7691 N N . GLN C 3 920 ? 92.194 107.061 101.744 1.00 108.27 920 GLN Y N 1
ATOM 7692 C CA . GLN C 3 920 ? 92.790 106.716 103.037 1.00 108.27 920 GLN Y CA 1
ATOM 7693 C C . GLN C 3 920 ? 92.456 107.747 104.127 1.00 108.27 920 GLN Y C 1
ATOM 7694 O O . GLN C 3 920 ? 93.312 108.251 104.856 1.00 108.27 920 GLN Y O 1
ATOM 7700 N N . GLU C 3 921 ? 91.182 108.121 104.207 1.00 100.23 921 GLU Y N 1
ATOM 7701 C CA . GLU C 3 921 ? 90.560 108.612 105.425 1.00 100.23 921 GLU Y CA 1
ATOM 7702 C C . GLU C 3 921 ? 89.302 107.818 105.740 1.00 100.23 921 GLU Y C 1
ATOM 7703 O O . GLU C 3 921 ? 89.231 107.183 106.790 1.00 100.23 921 GLU Y O 1
ATOM 7705 N N . GLN C 3 922 ? 88.355 107.753 104.804 1.00 97.39 922 GLN Y N 1
ATOM 7706 C CA . GLN C 3 922 ? 86.969 107.390 105.079 1.00 97.39 922 GLN Y CA 1
ATOM 7707 C C . GLN C 3 922 ? 86.802 105.879 105.214 1.00 97.39 922 GLN Y C 1
ATOM 7708 O O . GLN C 3 922 ? 87.767 105.122 105.313 1.00 97.39 922 GLN Y O 1
ATOM 7714 N N . PHE C 3 923 ? 85.553 105.424 105.221 1.00 94.07 923 PHE Y N 1
ATOM 7715 C CA . PHE C 3 923 ? 85.245 104.009 105.341 1.00 94.07 923 PHE Y CA 1
ATOM 7716 C C . PHE C 3 923 ? 83.925 103.740 104.642 1.00 94.07 923 PHE Y C 1
ATOM 7717 O O . PHE C 3 923 ? 83.001 104.551 104.725 1.00 94.07 923 PHE Y O 1
ATOM 7725 N N . VAL C 3 924 ? 83.840 102.606 103.954 1.00 97.89 924 VAL Y N 1
ATOM 7726 C CA . VAL C 3 924 ? 82.586 102.127 103.388 1.00 97.89 924 VAL Y CA 1
ATOM 7727 C C . VAL C 3 924 ? 82.421 100.652 103.730 1.00 97.89 924 VAL Y C 1
ATOM 7728 O O . VAL C 3 924 ? 83.329 99.843 103.510 1.00 97.89 924 VAL Y O 1
ATOM 7732 N N . CYS C 3 925 ? 81.270 100.310 104.297 1.00 95.68 925 CYS Y N 1
ATOM 7733 C CA . CYS C 3 925 ? 80.972 98.929 104.626 1.00 95.68 925 CYS Y CA 1
ATOM 7734 C C . CYS C 3 925 ? 80.510 98.189 103.376 1.00 95.68 925 CYS Y C 1
ATOM 7735 O O . CYS C 3 925 ? 80.350 98.765 102.299 1.00 95.68 925 CYS Y O 1
ATOM 7738 N N . LEU C 3 926 ? 80.289 96.890 103.519 1.00 97.78 926 LEU Y N 1
ATOM 7739 C CA . LEU C 3 926 ? 79.844 96.066 102.410 1.00 97.78 926 LEU Y CA 1
ATOM 7740 C C . LEU C 3 926 ? 78.485 95.439 102.666 1.00 97.78 926 LEU Y C 1
ATOM 7741 O O . LEU C 3 926 ? 77.969 94.731 101.797 1.00 97.78 926 LEU Y O 1
ATOM 7746 N N . ASP C 3 927 ? 77.901 95.667 103.838 1.00 95.79 927 ASP Y N 1
ATOM 7747 C CA . ASP C 3 927 ? 76.527 95.269 104.120 1.00 95.79 927 ASP Y CA 1
ATOM 7748 C C . ASP C 3 927 ? 75.707 96.366 104.772 1.00 95.79 927 ASP Y C 1
ATOM 7749 O O . ASP C 3 927 ? 74.476 96.310 104.703 1.00 95.79 927 ASP Y O 1
ATOM 7751 N N . CYS C 3 928 ? 76.334 97.355 105.403 1.00 94.50 928 CYS Y N 1
ATOM 7752 C CA . CYS C 3 928 ? 75.638 98.499 105.970 1.00 94.50 928 CYS Y CA 1
ATOM 7753 C C . CYS C 3 928 ? 75.396 99.598 104.945 1.00 94.50 928 CYS Y C 1
ATOM 7754 O O . CYS C 3 928 ? 74.335 100.231 104.955 1.00 94.50 928 CYS Y O 1
ATOM 7757 N N . GLY C 3 929 ? 76.355 99.830 104.054 1.00 99.36 929 GLY Y N 1
ATOM 7758 C CA . GLY C 3 929 ? 76.339 101.019 103.226 1.00 99.36 929 GLY Y CA 1
ATOM 7759 C C . GLY C 3 929 ? 76.570 102.244 104.084 1.00 99.36 929 GLY Y C 1
ATOM 7760 O O . GLY C 3 929 ? 75.833 103.230 103.998 1.00 99.36 929 GLY Y O 1
ATOM 7761 N N . HIS C 3 930 ? 77.598 102.189 104.921 1.00 100.27 930 HIS Y N 1
ATOM 7762 C CA . HIS C 3 930 ? 77.825 103.176 105.965 1.00 100.27 930 HIS Y CA 1
ATOM 7763 C C . HIS C 3 930 ? 79.122 103.924 105.698 1.00 100.27 930 HIS Y C 1
ATOM 7764 O O . HIS C 3 930 ? 80.106 103.336 105.242 1.00 100.27 930 HIS Y O 1
ATOM 7771 N N . GLU C 3 931 ? 79.120 105.222 105.983 1.00 102.30 931 GLU Y N 1
ATOM 7772 C CA . GLU C 3 931 ? 80.304 106.060 105.852 1.00 102.30 931 GLU Y CA 1
ATOM 7773 C C . GLU C 3 931 ? 80.692 106.603 107.222 1.00 102.30 931 GLU Y C 1
ATOM 7774 O O . GLU C 3 931 ? 79.896 107.275 107.881 1.00 102.30 931 GLU Y O 1
ATOM 7780 N N . VAL C 3 932 ? 81.887 106.235 107.690 1.00 93.24 932 VAL Y N 1
ATOM 7781 C CA . VAL C 3 932 ? 82.416 106.735 108.953 1.00 93.24 932 VAL Y CA 1
ATOM 7782 C C . VAL C 3 932 ? 83.850 107.161 108.654 1.00 93.24 932 VAL Y C 1
ATOM 7783 O O . VAL C 3 932 ? 84.433 106.771 107.641 1.00 93.24 932 VAL Y O 1
ATOM 7787 N N . HIS C 3 933 ? 84.424 107.965 109.553 1.00 87.37 933 HIS Y N 1
ATOM 7788 C CA . HIS C 3 933 ? 85.760 108.528 109.396 1.00 87.37 933 HIS Y CA 1
ATOM 7789 C C . HIS C 3 933 ? 86.879 107.490 109.483 1.00 87.37 933 HIS Y C 1
ATOM 7790 O O . HIS C 3 933 ? 88.029 107.839 109.208 1.00 87.37 933 HIS Y O 1
ATOM 7797 N N . ALA C 3 934 ? 86.586 106.251 109.898 1.00 85.42 934 ALA Y N 1
ATOM 7798 C CA . ALA C 3 934 ? 87.540 105.136 110.047 1.00 85.42 934 ALA Y CA 1
ATOM 7799 C C . ALA C 3 934 ? 88.665 105.428 111.034 1.00 85.42 934 ALA Y C 1
ATOM 7800 O O . ALA C 3 934 ? 89.688 104.739 111.035 1.00 85.42 934 ALA Y O 1
ATOM 7802 N N . ALA C 3 935 ? 88.507 106.434 111.847 1.00 77.07 935 ALA Y N 1
ATOM 7803 C CA . ALA C 3 935 ? 89.358 106.751 112.976 1.00 77.07 935 ALA Y CA 1
ATOM 7804 C C . ALA C 3 935 ? 88.546 106.939 114.241 1.00 77.07 935 ALA Y C 1
ATOM 7805 O O . ALA C 3 935 ? 88.980 106.514 115.309 1.00 77.07 935 ALA Y O 1
ATOM 7807 N N . GLU C 3 936 ? 87.369 107.556 114.144 1.00 73.92 936 GLU Y N 1
ATOM 7808 C CA . GLU C 3 936 ? 86.395 107.422 115.217 1.00 73.92 936 GLU Y CA 1
ATOM 7809 C C . GLU C 3 936 ? 85.856 106.003 115.254 1.00 73.92 936 GLU Y C 1
ATOM 7810 O O . GLU C 3 936 ? 85.648 105.427 116.330 1.00 73.92 936 GLU Y O 1
ATOM 7812 N N . GLN C 3 937 ? 85.661 105.415 114.079 1.00 75.44 937 GLN Y N 1
ATOM 7813 C CA . GLN C 3 937 ? 85.241 104.029 113.977 1.00 75.44 937 GLN Y CA 1
ATOM 7814 C C . GLN C 3 937 ? 86.350 103.069 114.374 1.00 75.44 937 GLN Y C 1
ATOM 7815 O O . GLN C 3 937 ? 86.060 101.975 114.863 1.00 75.44 937 GLN Y O 1
ATOM 7821 N N . ALA C 3 938 ? 87.609 103.457 114.196 1.00 70.64 938 ALA Y N 1
ATOM 7822 C CA . ALA C 3 938 ? 88.712 102.647 114.698 1.00 70.64 938 ALA Y CA 1
ATOM 7823 C C . ALA C 3 938 ? 88.810 102.741 116.212 1.00 70.64 938 ALA Y C 1
ATOM 7824 O O . ALA C 3 938 ? 89.114 101.755 116.889 1.00 70.64 938 ALA Y O 1
ATOM 7826 N N . ALA C 3 939 ? 88.549 103.928 116.750 1.00 66.92 939 ALA Y N 1
ATOM 7827 C CA . ALA C 3 939 ? 88.597 104.141 118.187 1.00 66.92 939 ALA Y CA 1
ATOM 7828 C C . ALA C 3 939 ? 87.497 103.379 118.911 1.00 66.92 939 ALA Y C 1
ATOM 7829 O O . ALA C 3 939 ? 87.742 102.808 119.982 1.00 66.92 939 ALA Y O 1
ATOM 7831 N N . LEU C 3 940 ? 86.293 103.344 118.340 1.00 65.10 940 LEU Y N 1
ATOM 7832 C CA . LEU C 3 940 ? 85.222 102.569 118.954 1.00 65.10 940 LEU Y CA 1
ATOM 7833 C C . LEU C 3 940 ? 85.503 101.078 118.869 1.00 65.10 940 LEU Y C 1
ATOM 7834 O O . LEU C 3 940 ? 85.163 100.322 119.787 1.00 65.10 940 LEU Y O 1
ATOM 7839 N N . ASN C 3 941 ? 86.173 100.644 117.804 1.00 70.19 941 ASN Y N 1
ATOM 7840 C CA . ASN C 3 941 ? 86.556 99.244 117.705 1.00 70.19 941 ASN Y CA 1
ATOM 7841 C C . ASN C 3 941 ? 87.646 98.881 118.699 1.00 70.19 941 ASN Y C 1
ATOM 7842 O O . ASN C 3 941 ? 87.651 97.763 119.207 1.00 70.19 941 ASN Y O 1
ATOM 7847 N N . ILE C 3 942 ? 88.560 99.803 119.003 1.00 64.95 942 ILE Y N 1
ATOM 7848 C CA . ILE C 3 942 ? 89.582 99.531 120.014 1.00 64.95 942 ILE Y CA 1
ATOM 7849 C C . ILE C 3 942 ? 88.949 99.446 121.398 1.00 64.95 942 ILE Y C 1
ATOM 7850 O O . ILE C 3 942 ? 89.198 98.501 122.166 1.00 64.95 942 ILE Y O 1
ATOM 7855 N N . ALA C 3 943 ? 88.095 100.419 121.721 1.00 65.61 943 ALA Y N 1
ATOM 7856 C CA . ALA C 3 943 ? 87.434 100.447 123.017 1.00 65.61 943 ALA Y CA 1
ATOM 7857 C C . ALA C 3 943 ? 86.447 99.308 123.202 1.00 65.61 943 ALA Y C 1
ATOM 7858 O O . ALA C 3 943 ? 86.115 98.982 124.343 1.00 65.61 943 ALA Y O 1
ATOM 7860 N N . ARG C 3 944 ? 85.960 98.703 122.121 1.00 70.06 944 ARG Y N 1
ATOM 7861 C CA . ARG C 3 944 ? 85.143 97.510 122.267 1.00 70.06 944 ARG Y CA 1
ATOM 7862 C C . ARG C 3 944 ? 85.940 96.224 122.136 1.00 70.06 944 ARG Y C 1
ATOM 7863 O O . ARG C 3 944 ? 85.501 95.191 122.642 1.00 70.06 944 ARG Y O 1
ATOM 7871 N N . SER C 3 945 ? 87.111 96.263 121.503 1.00 67.86 945 SER Y N 1
ATOM 7872 C CA . SER C 3 945 ? 87.967 95.088 121.454 1.00 67.86 945 SER Y CA 1
ATOM 7873 C C . SER C 3 945 ? 88.529 94.768 122.826 1.00 67.86 945 SER Y C 1
ATOM 7874 O O . SER C 3 945 ? 88.626 93.593 123.205 1.00 67.86 945 SER Y O 1
ATOM 7877 N N . TRP C 3 946 ? 88.885 95.800 123.593 1.00 66.50 946 TRP Y N 1
ATOM 7878 C CA . TRP C 3 946 ? 89.305 95.547 124.969 1.00 66.50 946 TRP Y CA 1
ATOM 7879 C C . TRP C 3 946 ? 88.139 95.072 125.816 1.00 66.50 946 TRP Y C 1
ATOM 7880 O O . TRP C 3 946 ? 88.319 94.245 126.711 1.00 66.50 946 TRP Y O 1
ATOM 7891 N N . LEU C 3 947 ? 86.932 95.558 125.531 1.00 70.16 947 LEU Y N 1
ATOM 7892 C CA . LEU C 3 947 ? 85.761 95.092 126.256 1.00 70.16 947 LEU Y CA 1
ATOM 7893 C C . LEU C 3 947 ? 85.398 93.667 125.876 1.00 70.16 947 LEU Y C 1
ATOM 7894 O O . LEU C 3 947 ? 84.744 92.970 126.654 1.00 70.16 947 LEU Y O 1
ATOM 7899 N N . PHE C 3 948 ? 85.830 93.212 124.707 1.00 79.33 948 PHE Y N 1
ATOM 7900 C CA . PHE C 3 948 ? 85.665 91.821 124.325 1.00 79.33 948 PHE Y CA 1
ATOM 7901 C C . PHE C 3 948 ? 86.720 90.910 124.931 1.00 79.33 948 PHE Y C 1
ATOM 7902 O O . PHE C 3 948 ? 86.380 89.792 125.329 1.00 79.33 948 PHE Y O 1
ATOM 7910 N N . LEU C 3 949 ? 87.972 91.365 125.033 1.00 77.11 949 LEU Y N 1
ATOM 7911 C CA . LEU C 3 949 ? 89.056 90.489 125.488 1.00 77.11 949 LEU Y CA 1
ATOM 7912 C C . LEU C 3 949 ? 88.899 90.062 126.944 1.00 77.11 949 LEU Y C 1
ATOM 7913 O O . LEU C 3 949 ? 88.787 88.870 127.236 1.00 77.11 949 LEU Y O 1
ATOM 7918 N N . ASN C 3 950 ? 88.879 91.006 127.877 1.00 75.65 950 ASN Y N 1
ATOM 7919 C CA . ASN C 3 950 ? 88.687 90.619 129.273 1.00 75.65 950 ASN Y CA 1
ATOM 7920 C C . ASN C 3 950 ? 87.251 90.880 129.728 1.00 75.65 950 ASN Y C 1
ATOM 7921 O O . ASN C 3 950 ? 86.960 91.718 130.580 1.00 75.65 950 ASN Y O 1
ATOM 7926 N N . SER C 3 951 ? 86.344 90.122 129.113 1.00 81.94 951 SER Y N 1
ATOM 7927 C CA . SER C 3 951 ? 84.987 89.952 129.634 1.00 81.94 951 SER Y CA 1
ATOM 7928 C C . SER C 3 951 ? 84.527 88.568 129.165 1.00 81.94 951 SER Y C 1
ATOM 7929 O O . SER C 3 951 ? 84.186 88.381 127.998 1.00 81.94 951 SER Y O 1
ATOM 7931 N N . ASN C 3 952 ? 84.540 87.612 130.088 1.00 90.41 952 ASN Y N 1
ATOM 7932 C CA . ASN C 3 952 ? 84.187 86.237 129.771 1.00 90.41 952 ASN Y CA 1
ATOM 7933 C C . ASN C 3 952 ? 82.681 86.101 129.614 1.00 90.41 952 ASN Y C 1
ATOM 7934 O O . ASN C 3 952 ? 81.995 85.749 130.577 1.00 90.41 952 ASN Y O 1
ATOM 7939 N N . SER C 3 953 ? 82.141 86.376 128.427 1.00 94.15 953 SER Y N 1
ATOM 7940 C CA . SER C 3 953 ? 80.692 86.268 128.318 1.00 94.15 953 SER Y CA 1
ATOM 7941 C C . SER C 3 953 ? 80.251 84.909 127.784 1.00 94.15 953 SER Y C 1
ATOM 7942 O O . SER C 3 953 ? 79.699 84.100 128.537 1.00 94.15 953 SER Y O 1
ATOM 7945 N N . THR C 3 954 ? 80.479 84.640 126.499 1.00 96.61 954 THR Y N 1
ATOM 7946 C CA . THR C 3 954 ? 80.330 83.286 125.979 1.00 96.61 954 THR Y CA 1
ATOM 7947 C C . THR C 3 954 ? 81.424 82.999 124.961 1.00 96.61 954 THR Y C 1
ATOM 7948 O O . THR C 3 954 ? 81.911 81.870 124.841 1.00 96.61 954 THR Y O 1
ATOM 7952 N N . GLU C 3 955 ? 81.846 84.041 124.255 1.00 94.49 955 GLU Y N 1
ATOM 7953 C CA . GLU C 3 955 ? 82.631 83.863 123.045 1.00 94.49 955 GLU Y CA 1
ATOM 7954 C C . GLU C 3 955 ? 84.118 84.025 123.276 1.00 94.49 955 GLU Y C 1
ATOM 7955 O O . GLU C 3 955 ? 84.908 83.630 122.414 1.00 94.49 955 GLU Y O 1
ATOM 7961 N N . PHE C 3 956 ? 84.520 84.604 124.400 1.00 95.82 956 PHE Y N 1
ATOM 7962 C CA . PHE C 3 956 ? 85.915 84.528 124.790 1.00 95.82 956 PHE Y CA 1
ATOM 7963 C C . PHE C 3 956 ? 86.257 83.191 125.437 1.00 95.82 956 PHE Y C 1
ATOM 7964 O O . PHE C 3 956 ? 87.442 82.879 125.603 1.00 95.82 956 PHE Y O 1
ATOM 7972 N N . LYS C 3 957 ? 85.255 82.384 125.791 1.00 99.78 957 LYS Y N 1
ATOM 7973 C CA . LYS C 3 957 ? 85.522 80.974 126.036 1.00 99.78 957 LYS Y CA 1
ATOM 7974 C C . LYS C 3 957 ? 85.995 80.296 124.759 1.00 99.78 957 LYS Y C 1
ATOM 7975 O O . LYS C 3 957 ? 86.928 79.485 124.782 1.00 99.78 957 LYS Y O 1
ATOM 7981 N N . SER C 3 958 ? 85.380 80.636 123.630 1.00 100.38 958 SER Y N 1
ATOM 7982 C CA . SER C 3 958 ? 85.969 80.308 122.345 1.00 100.38 958 SER Y CA 1
ATOM 7983 C C . SER C 3 958 ? 87.191 81.189 122.101 1.00 100.38 958 SER Y C 1
ATOM 7984 O O . SER C 3 958 ? 87.379 82.219 122.752 1.00 100.38 958 SER Y O 1
ATOM 7987 N N . TYR C 3 959 ? 88.072 80.703 121.213 1.00 104.97 959 TYR Y N 1
ATOM 7988 C CA . TYR C 3 959 ? 89.375 81.250 120.808 1.00 104.97 959 TYR Y CA 1
ATOM 7989 C C . TYR C 3 959 ? 90.428 81.094 121.914 1.00 104.97 959 TYR Y C 1
ATOM 7990 O O . TYR C 3 959 ? 91.630 81.236 121.665 1.00 104.97 959 TYR Y O 1
ATOM 7999 N N . LYS C 3 960 ? 90.014 80.703 123.114 1.00 105.32 960 LYS Y N 1
ATOM 8000 C CA . LYS C 3 960 ? 90.939 80.210 124.121 1.00 105.32 960 LYS Y CA 1
ATOM 8001 C C . LYS C 3 960 ? 90.942 78.695 124.193 1.00 105.32 960 LYS Y C 1
ATOM 8002 O O . LYS C 3 960 ? 91.973 78.099 124.516 1.00 105.32 960 LYS Y O 1
ATOM 8008 N N . SER C 3 961 ? 89.805 78.069 123.893 1.00 109.57 961 SER Y N 1
ATOM 8009 C CA . SER C 3 961 ? 89.741 76.630 123.688 1.00 109.57 961 SER Y CA 1
ATOM 8010 C C . SER C 3 961 ? 90.162 76.223 122.285 1.00 109.57 961 SER Y C 1
ATOM 8011 O O . SER C 3 961 ? 90.239 75.024 122.002 1.00 109.57 961 SER Y O 1
ATOM 8014 N N . GLY C 3 962 ? 90.429 77.185 121.404 1.00 108.77 962 GLY Y N 1
ATOM 8015 C CA . GLY C 3 962 ? 90.820 76.860 120.050 1.00 108.77 962 GLY Y CA 1
ATOM 8016 C C . GLY C 3 962 ? 89.693 76.391 119.164 1.00 108.77 962 GLY Y C 1
ATOM 8017 O O . GLY C 3 962 ? 89.941 75.668 118.197 1.00 108.77 962 GLY Y O 1
ATOM 8018 N N . LYS C 3 963 ? 88.453 76.770 119.477 1.00 107.58 963 LYS Y N 1
ATOM 8019 C CA . LYS C 3 963 ? 87.322 76.393 118.634 1.00 107.58 963 LYS Y CA 1
ATOM 8020 C C . LYS C 3 963 ? 87.373 77.120 117.298 1.00 107.58 963 LYS Y C 1
ATOM 8021 O O . LYS C 3 963 ? 87.519 76.497 116.241 1.00 107.58 963 LYS Y O 1
ATOM 8027 N N . GLN C 3 964 ? 87.266 78.437 117.335 1.00 102.90 964 GLN Y N 1
ATOM 8028 C CA . GLN C 3 964 ? 87.223 79.307 116.176 1.00 102.90 964 GLN Y CA 1
ATOM 8029 C C . GLN C 3 964 ? 88.508 80.121 116.088 1.00 102.90 964 GLN Y C 1
ATOM 8030 O O . GLN C 3 964 ? 89.304 80.148 117.029 1.00 102.90 964 GLN Y O 1
ATOM 8036 N N . PRO C 3 965 ? 88.747 80.790 114.966 1.00 99.51 965 PRO Y N 1
ATOM 8037 C CA . PRO C 3 965 ? 89.740 81.870 114.948 1.00 99.51 965 PRO Y CA 1
ATOM 8038 C C . PRO C 3 965 ? 89.181 83.119 115.622 1.00 99.51 965 PRO Y C 1
ATOM 8039 O O . PRO C 3 965 ? 88.068 83.136 116.144 1.00 99.51 965 PRO Y O 1
ATOM 8043 N N . PHE C 3 966 ? 89.979 84.187 115.595 1.00 93.12 966 PHE Y N 1
ATOM 8044 C CA . PHE C 3 966 ? 89.568 85.421 116.256 1.00 93.12 966 PHE Y CA 1
ATOM 8045 C C . PHE C 3 966 ? 88.439 86.118 115.513 1.00 93.12 966 PHE Y C 1
ATOM 8046 O O . PHE C 3 966 ? 87.626 86.807 116.139 1.00 93.12 966 PHE Y O 1
ATOM 8054 N N . VAL C 3 967 ? 88.362 85.933 114.194 1.00 87.57 967 VAL Y N 1
ATOM 8055 C CA . VAL C 3 967 ? 87.483 86.749 113.363 1.00 87.57 967 VAL Y CA 1
ATOM 8056 C C . VAL C 3 967 ? 86.028 86.379 113.597 1.00 87.57 967 VAL Y C 1
ATOM 8057 O O . VAL C 3 967 ? 85.187 87.245 113.862 1.00 87.57 967 VAL Y O 1
ATOM 8061 N N . GLY C 3 968 ? 85.713 85.087 113.486 1.00 88.75 968 GLY Y N 1
ATOM 8062 C CA . GLY C 3 968 ? 84.349 84.639 113.695 1.00 88.75 968 GLY Y CA 1
ATOM 8063 C C . GLY C 3 968 ? 83.888 84.809 115.124 1.00 88.75 968 GLY Y C 1
ATOM 8064 O O . GLY C 3 968 ? 82.725 85.144 115.365 1.00 88.75 968 GLY Y O 1
ATOM 8065 N N . ALA C 3 969 ? 84.799 84.630 116.083 1.00 89.17 969 ALA Y N 1
ATOM 8066 C CA . ALA C 3 969 ? 84.458 84.833 117.485 1.00 89.17 969 ALA Y CA 1
ATOM 8067 C C . ALA C 3 969 ? 84.166 86.296 117.776 1.00 89.17 969 ALA Y C 1
ATOM 8068 O O . ALA C 3 969 ? 83.213 86.613 118.497 1.00 89.17 969 ALA Y O 1
ATOM 8070 N N . TRP C 3 970 ? 84.946 87.205 117.189 1.00 85.09 970 TRP Y N 1
ATOM 8071 C CA . TRP C 3 970 ? 84.698 88.620 117.417 1.00 85.09 970 TRP Y CA 1
ATOM 8072 C C . TRP C 3 970 ? 83.454 89.102 116.693 1.00 85.09 970 TRP Y C 1
ATOM 8073 O O . TRP C 3 970 ? 82.743 89.962 117.215 1.00 85.09 970 TRP Y O 1
ATOM 8084 N N . GLN C 3 971 ? 83.169 88.565 115.504 1.00 85.98 971 GLN Y N 1
ATOM 8085 C CA . GLN C 3 971 ? 81.919 88.905 114.829 1.00 85.98 971 GLN Y CA 1
ATOM 8086 C C . GLN C 3 971 ? 80.717 88.393 115.610 1.00 85.98 971 GLN Y C 1
ATOM 8087 O O . GLN C 3 971 ? 79.702 89.092 115.728 1.00 85.98 971 GLN Y O 1
ATOM 8093 N N . ALA C 3 972 ? 80.828 87.184 116.169 1.00 86.84 972 ALA Y N 1
ATOM 8094 C CA . ALA C 3 972 ? 79.747 86.622 116.966 1.00 86.84 972 ALA Y CA 1
ATOM 8095 C C . ALA C 3 972 ? 79.572 87.361 118.282 1.00 86.84 972 ALA Y C 1
ATOM 8096 O O . ALA C 3 972 ? 78.463 87.402 118.820 1.00 86.84 972 ALA Y O 1
ATOM 8098 N N . PHE C 3 973 ? 80.645 87.937 118.825 1.00 83.51 973 PHE Y N 1
ATOM 8099 C CA . PHE C 3 973 ? 80.477 88.809 119.980 1.00 83.51 973 PHE Y CA 1
ATOM 8100 C C . PHE C 3 973 ? 79.842 90.128 119.573 1.00 83.51 973 PHE Y C 1
ATOM 8101 O O . PHE C 3 973 ? 78.933 90.623 120.251 1.00 83.51 973 PHE Y O 1
ATOM 8109 N N . TYR C 3 974 ? 80.295 90.689 118.452 1.00 82.08 974 TYR Y N 1
ATOM 8110 C CA . TYR C 3 974 ? 79.933 92.048 118.083 1.00 82.08 974 TYR Y CA 1
ATOM 8111 C C . TYR C 3 974 ? 78.470 92.144 117.695 1.00 82.08 974 TYR Y C 1
ATOM 8112 O O . TYR C 3 974 ? 77.736 92.972 118.244 1.00 82.08 974 TYR Y O 1
ATOM 8121 N N . LYS C 3 975 ? 78.016 91.288 116.778 1.00 86.00 975 LYS Y N 1
ATOM 8122 C CA . LYS C 3 975 ? 76.642 91.428 116.313 1.00 86.00 975 LYS Y CA 1
ATOM 8123 C C . LYS C 3 975 ? 75.642 90.895 117.326 1.00 86.00 975 LYS Y C 1
ATOM 8124 O O . LYS C 3 975 ? 74.459 91.236 117.252 1.00 86.00 975 LYS Y O 1
ATOM 8130 N N . ARG C 3 976 ? 76.090 90.081 118.281 1.00 88.53 976 ARG Y N 1
ATOM 8131 C CA . ARG C 3 976 ? 75.227 89.758 119.409 1.00 88.53 976 ARG Y CA 1
ATOM 8132 C C . ARG C 3 976 ? 75.097 90.951 120.342 1.00 88.53 976 ARG Y C 1
ATOM 8133 O O . ARG C 3 976 ? 74.011 91.237 120.855 1.00 88.53 976 ARG Y O 1
ATOM 8141 N N . ARG C 3 977 ? 76.195 91.661 120.578 1.00 85.59 977 ARG Y N 1
ATOM 8142 C CA . ARG C 3 977 ? 76.129 92.803 121.474 1.00 85.59 977 ARG Y CA 1
ATOM 8143 C C . ARG C 3 977 ? 75.611 94.056 120.773 1.00 85.59 977 ARG Y C 1
ATOM 8144 O O . ARG C 3 977 ? 75.085 94.953 121.443 1.00 85.59 977 ARG Y O 1
ATOM 8152 N N . LEU C 3 978 ? 75.702 94.117 119.439 1.00 88.00 978 LEU Y N 1
ATOM 8153 C CA . LEU C 3 978 ? 75.177 95.269 118.706 1.00 88.00 978 LEU Y CA 1
ATOM 8154 C C . LEU C 3 978 ? 73.657 95.337 118.790 1.00 88.00 978 LEU Y C 1
ATOM 8155 O O . LEU C 3 978 ? 73.081 96.429 118.839 1.00 88.00 978 LEU Y O 1
ATOM 8157 N N . LYS C 3 979 ? 72.991 94.183 118.811 1.00 91.02 979 LYS Y N 1
ATOM 8158 C CA . LYS C 3 979 ? 71.549 94.163 119.003 1.00 91.02 979 LYS Y CA 1
ATOM 8159 C C . LYS C 3 979 ? 71.160 94.162 120.471 1.00 91.02 979 LYS Y C 1
ATOM 8160 O O . LYS C 3 979 ? 70.031 94.538 120.797 1.00 91.02 979 LYS Y O 1
ATOM 8166 N N . GLU C 3 980 ? 72.058 93.746 121.360 1.00 90.39 980 GLU Y N 1
ATOM 8167 C CA . GLU C 3 980 ? 71.713 93.691 122.774 1.00 90.39 980 GLU Y CA 1
ATOM 8168 C C . GLU C 3 980 ? 71.880 95.051 123.438 1.00 90.39 980 GLU Y C 1
ATOM 8169 O O . GLU C 3 980 ? 70.910 95.638 123.926 1.00 90.39 980 GLU Y O 1
ATOM 8171 N N . VAL C 3 981 ? 73.106 95.569 123.464 1.00 89.73 981 VAL Y N 1
ATOM 8172 C CA . VAL C 3 981 ? 73.391 96.809 124.177 1.00 89.73 981 VAL Y CA 1
ATOM 8173 C C . VAL C 3 981 ? 74.202 97.760 123.308 1.00 89.73 981 VAL Y C 1
ATOM 8174 O O . VAL C 3 981 ? 74.781 98.726 123.820 1.00 89.73 981 VAL Y O 1
ATOM 8176 N N . TRP C 3 982 ? 74.257 97.470 122.000 1.00 87.82 982 TRP Y N 1
ATOM 8177 C CA . TRP C 3 982 ? 74.905 98.308 120.980 1.00 87.82 982 TRP Y CA 1
ATOM 8178 C C . TRP C 3 982 ? 76.397 98.492 121.260 1.00 87.82 982 TRP Y C 1
ATOM 8179 O O . TRP C 3 982 ? 76.905 99.610 121.327 1.00 87.82 982 TRP Y O 1
ATOM 8190 N N . LYS C 3 983 ? 77.103 97.382 121.419 1.00 78.17 983 LYS Y N 1
ATOM 8191 C CA . LYS C 3 983 ? 78.524 97.456 121.711 1.00 78.17 983 LYS Y CA 1
ATOM 8192 C C . LYS C 3 983 ? 79.303 96.291 121.131 1.00 78.17 983 LYS Y C 1
ATOM 8193 O O . LYS C 3 983 ? 80.213 95.772 121.771 1.00 78.17 983 LYS Y O 1
#